Protein AF-0000000077139126 (afdb_homodimer)

Radius of gyration: 46.43 Å; Cα contacts (8 Å, |Δi|>4): 2512; chains: 2; bounding box: 87×137×142 Å

Foldseek 3Di:
DCPPPDDDPPPDPPVDDPPPPPPPPPPQPQQDAAEDELPDFKDFCQQRKWKFFDPDLPDDPVNCVPDPGDTHGDHDSKDFDFPDQGKMKIKHKYWYADDAKFKKKKWWAFLAFAKKWKWWADPNDIDIAMDHLWDAQVRHPHRASTDMDIDIDGHGDMIMMMMITHGLGTDMTTIMMGGPVSVVVLRVVLVVLLVVLLVVLVVLLVVLVVCCVVVVAPLSVLVNQLSVLLSLLVCNRLSVCSVDDDDDTPVVSLVSNLLSLLSNLLSVLVSLCRLLVLVVPDVVLVVVSVVLSVVSVVLSVCCVPDDSSVSNVVSVVSSVVSLVSSLVSLVVSCVVDPPNQLSVLQNVLSVLQVVLVVLLVCVRVPVDPPDSCNSCSNSVSNSSSSVSNVVSVVVVVVVVVVVVVVVVVVVVVLLVLLVVLVVLADDDDQDAPLWGKAKDWDFLDSAFLWYWDWDHDDFKIKIKIKHKPDTDDLSRVVSVLLSVLCVVLVVVLVDVQVSVVSSLVSCAPVQVFMWMWMKMWMAGPVVQKIKIKTACFAWKWWAFLQLDIDTDYFQFHIRDHPDHTPIDMDMDGHDQWWKIKDKGCLLQQWAAPVPRDTCHPVVLSVLLSVCGLDGNNCSNVSSLVVSCVRNVDPRTPGMIMMMMITNDSPPPPPD/DPPDDPDPPPPDPPPDDPPPPPPPPPPQPQQDAAEDELVDFKDFCQQRKWKFFDPDLPDDPVNCVPDPGDTHGDHDSKDFDQPDQGKMKIKHKYWYADDAKFKKKKWWAFLAFAKKWKWWADPNDIDIAMDHLWDAQVRHPHNASTDMDIDIDGHGDMIMMMMITHGLGTDMTTIMMGGPVSVVVLRVVLVVLLVVLLVVLVVLLVVLVVCCVVVVAVLSVLVNQLSVLLSLLVCNRLSVCSVDDDPDTSVVSLLSNLLSLLSNLLSVLVSLCRLLVLVVPDVVLVVVSVVLSVVSVVLSVCCVPDDSSVSNVVSVVSSVVSLVSSLVSLVVSCVVDPPNQLSVLQNVLSVLQVVLVVLLVCVRVPVDPPDSCSSCSNSVSNSSSSVSNVVSVVVVVVVVVVVVVVVVVVVVVLLVLLVVLVVLADDDDQDAPLWGKAKDWDFLDSAFLWYWDWDHDDFKIKIKIKHKPDTDDLSRVVSVLLSVLCVVLVVVLVPVQVSVVSSLVSCAPVQVPMWMWMKMWMAGPVVQKIKIKTACFAWKWWAFLQLDIDTDYFQFHIRDHPDHTPIDMDMDGHDQWWKIKDKGCLLQQWAAPVPRDTCHPVVLSVLLSVCGLDGNNCSNVSSLVVSCVRNVDPRTPGMIMMMMITNDSPSPPPD

Secondary structure (DSSP, 8-state):
------SGGGGGGGS----------------PPEEE-TT--EEE-GGG-EEE--SSTT--HHHHHHTTPPPEE--SSEEEETT--S-EEEEEEEEE--SS-EEEEEEES-TT-SEEEEEEEETTEEEEEEESTTS-GGGSSSSSSSEEEEEEE-TT-EEEEEEEEE-SS-EEEEEEEEEHHHHHHHHHHHHHHHHHHHHHHHHHHHHHHHHHHHH--HHHHHHHHHHHHHHHHHHHHTSGGGG---TT--THHHHHHHHHHHHHHHHHHHHHHHHTTHHHH-HHHHHHHHHHHHHHHHHHGGGGTS-HHHHHHHHHHHTHHHHHHHHHHHHHHHHH-S-HHHHHHHHHHHHHHHHHHHHHHHHHTTSS---TTGGGHHHHHHHHHHHHHHHHHHHHHHHHHHHHHHHHHHHHHHHHHHHHHHHHSPP--SEETTEEEEEEEE-SSSS-SEEEEEEE-SS-EEEEEEEESS-SHHHHHHHHHHHHHHHHGGGGTT-HHHHHHHHHHHHTTTSTT--EEEEEEEEETTTTEEEEEEEB-PPEEEE-TTS-EEEE----PPB-SSS-----EEEEEPPSSSEEEEE-HHHHS-B-TTT--B-HHHHHHHHHHHTTTS-HHHHHHHHHHHHHHHHTSS--SS-EEEEEEES-S------/----TTSGGGGGGG-----------------PPEEE-TT--EEE-GGG-EEE--SSTT--HHHHHHTT---EE--SSEEEETT--S-EEEEEEEEE--SS-EEEEEEES-TT-SEEEEEEEETTEEEEEEESTTS-GGGSSSSSSSEEEEEEE-TT-EEEEEEEEE-SS-EEEEEEEEEHHHHHHHHHHHHHHHHHHHHHHHHHHHHHHHHHHHH--HHHHHHHHHHHHHHHHHHHHHSGGGG---TT--THHHHHHHHHHHHHHHHHHHHHHHHTTHHHH-HHHHHHHHHHHHHHHHHHGGGGTS-HHHHHHHHHHHTHHHHHHHHHHHHHHHHH-S-HHHHHHHHHHHHHHHHHHHHHHHHHTTSS---TTGGGHHHHHHHHHHHHHHHHHHHHHHHHHHHHHHHHHHHHHHHHHHHHHHHHSPP--SEETTEEEEEEEE-SSSS-SEEEEEEE-SS-EEEEEEEESS-SHHHHHHHHHHHHHHHHGGGGTT-HHHHHHHHHHHHTTTSTT--EEEEEEEEETTTTEEEEEEEB-PPEEEE-TTS-EEEE----PPB-SSS-----EEEEEPPSSSEEEEE-HHHHS-B-TTT--B-HHHHHHHHHHHTTTS-HHHHHHHHHHHHHHHHTSS--SS-EEEEEEE--S------

pLDDT: mean 84.44, std 15.08, range [20.66, 98.25]

Structure (mmCIF, N/CA/C/O backbone):
data_AF-0000000077139126-model_v1
#
loop_
_entity.id
_entity.type
_entity.pdbx_description
1 polymer 'Putative serine phosphatase RsbU regulator putative membrane protein putative signal peptide'
#
loop_
_atom_site.group_PDB
_atom_site.id
_atom_site.type_symbol
_atom_site.label_atom_id
_atom_site.label_alt_id
_atom_site.label_comp_id
_atom_site.label_asym_id
_atom_site.label_entity_id
_atom_site.label_seq_id
_atom_site.pdbx_PDB_ins_code
_atom_site.Cartn_x
_atom_site.Cartn_y
_atom_site.Cartn_z
_atom_site.occupancy
_atom_site.B_iso_or_equiv
_atom_site.auth_seq_id
_atom_site.auth_comp_id
_atom_site.auth_asym_id
_atom_site.auth_atom_id
_atom_site.pdbx_PDB_model_num
ATOM 1 N N . MET A 1 1 ? -39.062 -22.062 75.75 1 22.7 1 MET A N 1
ATOM 2 C CA . MET A 1 1 ? -39.031 -21.625 74.375 1 22.7 1 MET A CA 1
ATOM 3 C C . MET A 1 1 ? -39.594 -20.203 74.25 1 22.7 1 MET A C 1
ATOM 5 O O . MET A 1 1 ? -40.75 -20.031 73.875 1 22.7 1 MET A O 1
ATOM 9 N N . LYS A 1 2 ? -39.219 -19.391 75.125 1 24.86 2 LYS A N 1
ATOM 10 C CA . LYS A 1 2 ? -39.781 -18.156 75.688 1 24.86 2 LYS A CA 1
ATOM 11 C C . LYS A 1 2 ? -39.625 -17 74.688 1 24.86 2 LYS A C 1
ATOM 13 O O . LYS A 1 2 ? -38.5 -16.688 74.25 1 24.86 2 LYS A O 1
ATOM 18 N N . PRO A 1 3 ? -40.688 -16.625 73.812 1 26.34 3 PRO A N 1
ATOM 19 C CA . PRO A 1 3 ? -40.844 -15.812 72.625 1 26.34 3 PRO A CA 1
ATOM 20 C C . PRO A 1 3 ? -40.625 -14.328 72.875 1 26.34 3 PRO A C 1
ATOM 22 O O . PRO A 1 3 ? -40.969 -13.492 72.062 1 26.34 3 PRO A O 1
ATOM 25 N N . HIS A 1 4 ? -39.906 -13.953 73.938 1 23.55 4 HIS A N 1
ATOM 26 C CA . HIS A 1 4 ? -40.188 -12.711 74.688 1 23.55 4 HIS A CA 1
ATOM 27 C C . HIS A 1 4 ? -39.75 -11.5 73.812 1 23.55 4 HIS A C 1
ATOM 29 O O . HIS A 1 4 ? -39.594 -10.406 74.375 1 23.55 4 HIS A O 1
ATOM 35 N N . GLY A 1 5 ? -39.469 -11.648 72.438 1 23.89 5 GLY A N 1
ATOM 36 C CA . GLY A 1 5 ? -38.5 -10.805 71.812 1 23.89 5 GLY A CA 1
ATOM 37 C C . GLY A 1 5 ? -39 -9.406 71.5 1 23.89 5 GLY A C 1
ATOM 38 O O . GLY A 1 5 ? -38.375 -8.664 70.75 1 23.89 5 GLY A O 1
ATOM 39 N N . LYS A 1 6 ? -40.312 -9.141 71.75 1 24.62 6 LYS A N 1
ATOM 40 C CA . LYS A 1 6 ? -41.031 -8.219 70.938 1 24.62 6 LYS A CA 1
ATOM 41 C C . LYS A 1 6 ? -40.562 -6.789 71.125 1 24.62 6 LYS A C 1
ATOM 43 O O . LYS A 1 6 ? -40.375 -6.059 70.125 1 24.62 6 LYS A O 1
ATOM 48 N N . TRP A 1 7 ? -40.75 -6.172 72.25 1 20.66 7 TRP A N 1
ATOM 49 C CA . TRP A 1 7 ? -41.531 -4.945 72.312 1 20.66 7 TRP A CA 1
ATOM 50 C C . TRP A 1 7 ? -40.656 -3.717 72.125 1 20.66 7 TRP A C 1
ATOM 52 O O . TRP A 1 7 ? -41.094 -2.709 71.562 1 20.66 7 TRP A O 1
ATOM 62 N N . LYS A 1 8 ? -39.5 -3.631 72.75 1 25.3 8 LYS A N 1
ATOM 63 C CA . LYS A 1 8 ? -39.156 -2.371 73.438 1 25.3 8 LYS A CA 1
ATOM 64 C C . LYS A 1 8 ? -38.562 -1.375 72.438 1 25.3 8 LYS A C 1
ATOM 66 O O . LYS A 1 8 ? -38.031 -0.342 72.812 1 25.3 8 LYS A O 1
ATOM 71 N N . LEU A 1 9 ? -38.406 -1.797 71.125 1 22.11 9 LEU A N 1
ATOM 72 C CA . LEU A 1 9 ? -37.438 -1.038 70.375 1 22.11 9 LEU A CA 1
ATOM 73 C C . LEU A 1 9 ? -37.969 0.361 70.062 1 22.11 9 LEU A C 1
ATOM 75 O O . LEU A 1 9 ? -37.281 1.14 69.375 1 22.11 9 LEU A O 1
ATOM 79 N N . VAL A 1 10 ? -39.25 0.722 70.438 1 24.34 10 VAL A N 1
ATOM 80 C CA . VAL A 1 10 ? -39.969 1.798 69.75 1 24.34 10 VAL A CA 1
ATOM 81 C C . VAL A 1 10 ? -39.438 3.15 70.25 1 24.34 10 VAL A C 1
ATOM 83 O O . VAL A 1 10 ? -39.719 4.176 69.625 1 24.34 10 VAL A O 1
ATOM 86 N N . GLN A 1 11 ? -38.906 3.242 71.438 1 23.08 11 GLN A N 1
ATOM 87 C CA . GLN A 1 11 ? -39.031 4.539 72.062 1 23.08 11 GLN A CA 1
ATOM 88 C C . GLN A 1 11 ? -38.156 5.594 71.375 1 23.08 11 GLN A C 1
ATOM 90 O O . GLN A 1 11 ? -38.469 6.789 71.438 1 23.08 11 GLN A O 1
ATOM 95 N N . PHE A 1 12 ? -36.906 5.254 71.062 1 25.52 12 PHE A N 1
ATOM 96 C CA . PHE A 1 12 ? -35.906 6.309 71.125 1 25.52 12 PHE A CA 1
ATOM 97 C C . PHE A 1 12 ? -36.031 7.258 69.938 1 25.52 12 PHE A C 1
ATOM 99 O O . PHE A 1 12 ? -35.219 8.164 69.75 1 25.52 12 PHE A O 1
ATOM 106 N N . PHE A 1 13 ? -37.031 7.102 68.938 1 23.5 13 PHE A N 1
ATOM 107 C CA . PHE A 1 13 ? -36.938 7.801 67.688 1 23.5 13 PHE A CA 1
ATOM 108 C C . PHE A 1 13 ? -37.312 9.273 67.812 1 23.5 13 PHE A C 1
ATOM 110 O O . PHE A 1 13 ? -37.312 10.031 66.875 1 23.5 13 PHE A O 1
ATOM 117 N N . LYS A 1 14 ? -37.969 9.68 68.938 1 23.5 14 LYS A N 1
ATOM 118 C CA . LYS A 1 14 ? -38.781 10.891 68.75 1 23.5 14 LYS A CA 1
ATOM 119 C C . LYS A 1 14 ? -37.875 12.117 68.562 1 23.5 14 LYS A C 1
ATOM 121 O O . LYS A 1 14 ? -38.375 13.227 68.375 1 23.5 14 LYS A O 1
ATOM 126 N N . ARG A 1 15 ? -36.781 12.25 69.312 1 30.2 15 ARG A N 1
ATOM 127 C CA . ARG A 1 15 ? -36.344 13.625 69.5 1 30.2 15 ARG A CA 1
ATOM 128 C C . ARG A 1 15 ? -35.844 14.234 68.188 1 30.2 15 ARG A C 1
ATOM 130 O O . ARG A 1 15 ? -34.688 14.023 67.812 1 30.2 15 ARG A O 1
ATOM 137 N N . SER A 1 16 ? -36.656 14.125 67 1 24.17 16 SER A N 1
ATOM 138 C CA . SER A 1 16 ? -36.438 14.461 65.625 1 24.17 16 SER A CA 1
ATOM 139 C C . SER A 1 16 ? -35.969 15.906 65.438 1 24.17 16 SER A C 1
ATOM 141 O O . SER A 1 16 ? -34.875 16.172 64.938 1 24.17 16 SER A O 1
ATOM 143 N N . SER A 1 17 ? -36.875 16.906 64.938 1 25.45 17 SER A N 1
ATOM 144 C CA . SER A 1 17 ? -36.906 17.797 63.781 1 25.45 17 SER A CA 1
ATOM 145 C C . SER A 1 17 ? -36.438 19.203 64.188 1 25.45 17 SER A C 1
ATOM 147 O O . SER A 1 17 ? -36.875 20.188 63.562 1 25.45 17 SER A O 1
ATOM 149 N N . ILE A 1 18 ? -36 19.562 65.312 1 26.78 18 ILE A N 1
ATOM 150 C CA . ILE A 1 18 ? -35.969 21.016 65.375 1 26.78 18 ILE A CA 1
ATOM 151 C C . ILE A 1 18 ? -35.031 21.562 64.312 1 26.78 18 ILE A C 1
ATOM 153 O O . ILE A 1 18 ? -33.812 21.375 64.375 1 26.78 18 ILE A O 1
ATOM 157 N N . LEU A 1 19 ? -35.438 21.562 63.031 1 26.36 19 LEU A N 1
ATOM 158 C CA . LEU A 1 19 ? -34.812 22.219 61.875 1 26.36 19 LEU A CA 1
ATOM 159 C C . LEU A 1 19 ? -34.531 23.688 62.156 1 26.36 19 LEU A C 1
ATOM 161 O O . LEU A 1 19 ? -35.469 24.484 62.344 1 26.36 19 LEU A O 1
ATOM 165 N N . LEU A 1 20 ? -33.594 24.016 63.031 1 28.12 20 LEU A N 1
ATOM 166 C CA . LEU A 1 20 ? -33.156 25.391 63.188 1 28.12 20 LEU A CA 1
ATOM 167 C C . LEU A 1 20 ? -33 26.062 61.812 1 28.12 20 LEU A C 1
ATOM 169 O O . LEU A 1 20 ? -32.281 25.578 60.938 1 28.12 20 LEU A O 1
ATOM 173 N N . LEU A 1 21 ? -33.969 26.828 61.375 1 28.95 21 LEU A N 1
ATOM 174 C CA . LEU A 1 21 ? -34.062 27.812 60.312 1 28.95 21 LEU A CA 1
ATOM 175 C C . LEU A 1 21 ? -32.906 28.812 60.375 1 28.95 21 LEU A C 1
ATOM 177 O O . LEU A 1 21 ? -32.938 29.766 61.125 1 28.95 21 LEU A O 1
ATOM 181 N N . PHE A 1 22 ? -31.703 28.406 60.594 1 30.84 22 PHE A N 1
ATOM 182 C CA . PHE A 1 22 ? -30.672 29.422 60.438 1 30.84 22 PHE A CA 1
ATOM 183 C C . PHE A 1 22 ? -30.797 30.094 59.062 1 30.84 22 PHE A C 1
ATOM 185 O O . PHE A 1 22 ? -30.672 29.453 58.031 1 30.84 22 PHE A O 1
ATOM 192 N N . GLY A 1 23 ? -31.625 31.141 58.969 1 31.34 23 GLY A N 1
ATOM 193 C CA . GLY A 1 23 ? -31.625 32.062 57.844 1 31.34 23 GLY A CA 1
ATOM 194 C C . GLY A 1 23 ? -30.234 32.438 57.375 1 31.34 23 GLY A C 1
ATOM 195 O O . GLY A 1 23 ? -29.453 33 58.156 1 31.34 23 GLY A O 1
ATOM 196 N N . PHE A 1 24 ? -29.562 31.641 56.625 1 33.31 24 PHE A N 1
ATOM 197 C CA . PHE A 1 24 ? -28.375 32 55.844 1 33.31 24 PHE A CA 1
ATOM 198 C C . PHE A 1 24 ? -28.578 33.344 55.188 1 33.31 24 PHE A C 1
ATOM 200 O O . PHE A 1 24 ? -29.344 33.469 54.219 1 33.31 24 PHE A O 1
ATOM 207 N N . PHE A 1 25 ? -28.531 34.438 55.938 1 33.28 25 PHE A N 1
ATOM 208 C CA . PHE A 1 25 ? -28.328 35.688 55.281 1 33.28 25 PHE A CA 1
ATOM 209 C C . PHE A 1 25 ? -27.188 35.594 54.25 1 33.28 25 PHE A C 1
ATOM 211 O O . PHE A 1 25 ? -26.031 35.438 54.625 1 33.28 25 PHE A O 1
ATOM 218 N N . VAL A 1 26 ? -27.453 35.062 53.156 1 35.44 26 VAL A N 1
ATOM 219 C CA . VAL A 1 26 ? -26.562 35.219 52 1 35.44 26 VAL A CA 1
ATOM 220 C C . VAL A 1 26 ? -26.203 36.688 51.781 1 35.44 26 VAL A C 1
ATOM 222 O O . VAL A 1 26 ? -27.062 37.5 51.438 1 35.44 26 VAL A O 1
ATOM 225 N N . ASN A 1 27 ? -25.422 37.281 52.625 1 37.09 27 ASN A N 1
ATOM 226 C CA . ASN A 1 27 ? -24.844 38.562 52.188 1 37.09 27 ASN A CA 1
ATOM 227 C C . ASN A 1 27 ? -24.469 38.531 50.719 1 37.09 27 ASN A C 1
ATOM 229 O O . ASN A 1 27 ? -23.844 37.594 50.25 1 37.09 27 ASN A O 1
ATOM 233 N N . PRO A 1 28 ? -25.219 39.25 49.938 1 42 28 PRO A N 1
ATOM 234 C CA . PRO A 1 28 ? -24.797 39.281 48.531 1 42 28 PRO A CA 1
ATOM 235 C C . PRO A 1 28 ? -23.297 39.531 48.375 1 42 28 PRO A C 1
ATOM 237 O O . PRO A 1 28 ? -22.766 40.531 48.844 1 42 28 PRO A O 1
ATOM 240 N N . LEU A 1 29 ? -22.484 38.562 48.5 1 42.53 29 LEU A N 1
ATOM 241 C CA . LEU A 1 29 ? -21.062 38.688 48.156 1 42.53 29 LEU A CA 1
ATOM 242 C C . LEU A 1 29 ? -20.859 39.469 46.875 1 42.53 29 LEU A C 1
ATOM 244 O O . LEU A 1 29 ? -21.25 39 45.781 1 42.53 29 LEU A O 1
ATOM 248 N N . VAL A 1 30 ? -21.031 40.75 46.938 1 50.19 30 VAL A N 1
ATOM 249 C CA . VAL A 1 30 ? -20.625 41.594 45.844 1 50.19 30 VAL A CA 1
ATOM 250 C C . VAL A 1 30 ? -19.188 41.25 45.406 1 50.19 30 VAL A C 1
ATOM 252 O O . VAL A 1 30 ? -18.312 41.094 46.25 1 50.19 30 VAL A O 1
ATOM 255 N N . SER A 1 31 ? -19.016 40.75 44.344 1 61.28 31 SER A N 1
ATOM 256 C CA . SER A 1 31 ? -17.703 40.406 43.781 1 61.28 31 SER A CA 1
ATOM 257 C C . SER A 1 31 ? -16.766 41.625 43.812 1 61.28 31 SER A C 1
ATOM 259 O O . SER A 1 31 ? -17.172 42.719 43.438 1 61.28 31 SER A O 1
ATOM 261 N N . LEU A 1 32 ? -15.695 41.625 44.594 1 65.75 32 LEU A N 1
ATOM 262 C CA . LEU A 1 32 ? -14.633 42.625 44.688 1 65.75 32 LEU A CA 1
ATOM 263 C C . LEU A 1 32 ? -13.961 42.844 43.344 1 65.75 32 LEU A C 1
ATOM 265 O O . LEU A 1 32 ? -13.852 41.938 42.562 1 65.75 32 LEU A O 1
ATOM 269 N N . PRO A 1 33 ? -13.656 44.156 43.094 1 76.5 33 PRO A N 1
ATOM 270 C CA . PRO A 1 33 ? -12.898 44.438 41.844 1 76.5 33 PRO A CA 1
ATOM 271 C C . PRO A 1 33 ? -11.602 43.625 41.75 1 76.5 33 PRO A C 1
ATOM 273 O O . PRO A 1 33 ? -10.984 43.344 42.781 1 76.5 33 PRO A O 1
ATOM 276 N N . LEU A 1 34 ? -11.273 43.156 40.625 1 80.31 34 LEU A N 1
ATOM 277 C CA . LEU A 1 34 ? -10.086 42.344 40.406 1 80.31 34 LEU A CA 1
ATOM 278 C C . LEU A 1 34 ? -8.891 43.188 40 1 80.31 34 LEU A C 1
ATOM 280 O O . LEU A 1 34 ? -8.984 44 39.062 1 80.31 34 LEU A O 1
ATOM 284 N N . SER A 1 35 ? -7.754 43.031 40.75 1 81.31 35 SER A N 1
ATOM 285 C CA . SER A 1 35 ? -6.516 43.75 40.438 1 81.31 35 SER A CA 1
ATOM 286 C C . SER A 1 35 ? -5.711 43 39.375 1 81.31 35 SER A C 1
ATOM 288 O O . SER A 1 35 ? -5.508 41.781 39.469 1 81.31 35 SER A O 1
ATOM 290 N N . VAL A 1 36 ? -5.383 43.75 38.312 1 78.81 36 VAL A N 1
ATOM 291 C CA . VAL A 1 36 ? -4.602 43.156 37.25 1 78.81 36 VAL A CA 1
ATOM 292 C C . VAL A 1 36 ? -3.266 43.875 37.125 1 78.81 36 VAL A C 1
ATOM 294 O O . VAL A 1 36 ? -3.201 45.094 37.25 1 78.81 36 VAL A O 1
ATOM 297 N N . GLU A 1 37 ? -2.195 43 37.062 1 75.94 37 GLU A N 1
ATOM 298 C CA . GLU A 1 37 ? -0.848 43.531 36.906 1 75.94 37 GLU A CA 1
ATOM 299 C C . GLU A 1 37 ? -0.168 43 35.656 1 75.94 37 GLU A C 1
ATOM 301 O O . GLU A 1 37 ? -0.506 41.906 35.188 1 75.94 37 GLU A O 1
ATOM 306 N N . GLU A 1 38 ? 0.74 43.75 35.188 1 71.44 38 GLU A N 1
ATOM 307 C CA . GLU A 1 38 ? 1.474 43.375 33.969 1 71.44 38 GLU A CA 1
ATOM 308 C C . GLU A 1 38 ? 2.326 42.156 34.219 1 71.44 38 GLU A C 1
ATOM 310 O O . GLU A 1 38 ? 2.584 41.375 33.281 1 71.44 38 GLU A O 1
ATOM 315 N N . THR A 1 39 ? 2.68 42 35.375 1 68.5 39 THR A N 1
ATOM 316 C CA . THR A 1 39 ? 3.6 40.906 35.688 1 68.5 39 THR A CA 1
ATOM 317 C C . THR A 1 39 ? 2.871 39.562 35.688 1 68.5 39 THR A C 1
ATOM 319 O O . THR A 1 39 ? 3.496 38.531 35.562 1 68.5 39 THR A O 1
ATOM 322 N N . ASN A 1 40 ? 1.628 39.719 35.844 1 71.38 40 ASN A N 1
ATOM 323 C CA . ASN A 1 40 ? 0.875 38.469 35.875 1 71.38 40 ASN A CA 1
ATOM 324 C C . ASN A 1 40 ? 0.546 38 34.438 1 71.38 40 ASN A C 1
ATOM 326 O O . ASN A 1 40 ? -0.21 38.656 33.719 1 71.38 40 ASN A O 1
ATOM 330 N N . ASN A 1 41 ? 1.116 36.875 34.156 1 75.69 41 ASN A N 1
ATOM 331 C CA . ASN A 1 41 ? 0.986 36.406 32.781 1 75.69 41 ASN A CA 1
ATOM 332 C C . ASN A 1 41 ? -0.396 35.812 32.531 1 75.69 41 ASN A C 1
ATOM 334 O O . ASN A 1 41 ? -0.985 36.031 31.469 1 75.69 41 ASN A O 1
ATOM 338 N N . TYR A 1 42 ? -0.938 35.219 33.469 1 84.06 42 TYR A N 1
ATOM 339 C CA . TYR A 1 42 ? -2.188 34.469 33.312 1 84.06 42 TYR A CA 1
ATOM 340 C C . TYR A 1 42 ? -2.941 34.375 34.625 1 84.06 42 TYR A C 1
ATOM 342 O O . TYR A 1 42 ? -2.332 34.188 35.688 1 84.06 42 TYR A O 1
ATOM 350 N N . ARG A 1 43 ? -4.242 34.625 34.625 1 85.12 43 ARG A N 1
ATOM 351 C CA . ARG A 1 43 ? -5.078 34.5 35.812 1 85.12 43 ARG A CA 1
ATOM 352 C C . ARG A 1 43 ? -6.484 34.031 35.438 1 85.12 43 ARG A C 1
ATOM 354 O O . ARG A 1 43 ? -7.102 34.562 34.531 1 85.12 43 ARG A O 1
ATOM 361 N N . ASP A 1 44 ? -6.934 33.031 36.125 1 83.88 44 ASP A N 1
ATOM 362 C CA . ASP A 1 44 ? -8.336 32.656 36 1 83.88 44 ASP A CA 1
ATOM 363 C C . ASP A 1 44 ? -9.242 33.594 36.781 1 83.88 44 ASP A C 1
ATOM 365 O O . ASP A 1 44 ? -9.062 33.781 38 1 83.88 44 ASP A O 1
ATOM 369 N N . ILE A 1 45 ? -10.266 34.094 36.094 1 87.38 45 ILE A N 1
ATOM 370 C CA . ILE A 1 45 ? -11.031 35.156 36.75 1 87.38 45 ILE A CA 1
ATOM 371 C C . ILE A 1 45 ? -12.508 34.75 36.781 1 87.38 45 ILE A C 1
ATOM 373 O O . ILE A 1 45 ? -13.367 35.594 37.062 1 87.38 45 ILE A O 1
ATOM 377 N N . GLY A 1 46 ? -12.773 33.594 36.469 1 84.94 46 GLY A N 1
ATOM 378 C CA . GLY A 1 46 ? -14.156 33.156 36.406 1 84.94 46 GLY A CA 1
ATOM 379 C C . GLY A 1 46 ? -14.898 33.344 37.719 1 84.94 46 GLY A C 1
ATOM 380 O O . GLY A 1 46 ? -16.062 33.75 37.719 1 84.94 46 GLY A O 1
ATOM 381 N N . LYS A 1 47 ? -14.227 33.188 38.812 1 85.12 47 LYS A N 1
ATOM 382 C CA . LYS A 1 47 ? -14.852 33.219 40.125 1 85.12 47 LYS A CA 1
ATOM 383 C C . LYS A 1 47 ? -15.195 34.656 40.531 1 85.12 47 LYS A C 1
ATOM 385 O O . LYS A 1 47 ? -16.016 34.875 41.438 1 85.12 47 LYS A O 1
ATOM 390 N N . TYR A 1 48 ? -14.703 35.562 39.812 1 88.38 48 TYR A N 1
ATOM 391 C CA . TYR A 1 48 ? -14.875 36.969 40.219 1 88.38 48 TYR A CA 1
ATOM 392 C C . TYR A 1 48 ? -16.031 37.625 39.469 1 88.38 48 TYR A C 1
ATOM 394 O O . TYR A 1 48 ? -16.375 38.781 39.719 1 88.38 48 TYR A O 1
ATOM 402 N N . PHE A 1 49 ? -16.625 36.844 38.625 1 90.69 49 PHE A N 1
ATOM 403 C CA . PHE A 1 49 ? -17.75 37.375 37.875 1 90.69 49 PHE A CA 1
ATOM 404 C C . PHE A 1 49 ? -19.047 37.281 38.656 1 90.69 49 PHE A C 1
ATOM 406 O O . PHE A 1 49 ? -19.203 36.406 39.5 1 90.69 49 PHE A O 1
ATOM 413 N N . GLU A 1 50 ? -19.875 38.188 38.312 1 92.81 50 GLU A N 1
ATOM 414 C CA . GLU A 1 50 ? -21.281 38.125 38.688 1 92.81 50 GLU A CA 1
ATOM 415 C C . GLU A 1 50 ? -22.156 37.906 37.438 1 92.81 50 GLU A C 1
ATOM 417 O O . GLU A 1 50 ? -21.797 38.281 36.344 1 92.81 50 GLU A O 1
ATOM 422 N N . TYR A 1 51 ? -23.203 37.125 37.625 1 91.19 51 TYR A N 1
ATOM 423 C CA . TYR A 1 51 ? -24.031 36.844 36.469 1 91.19 51 TYR A CA 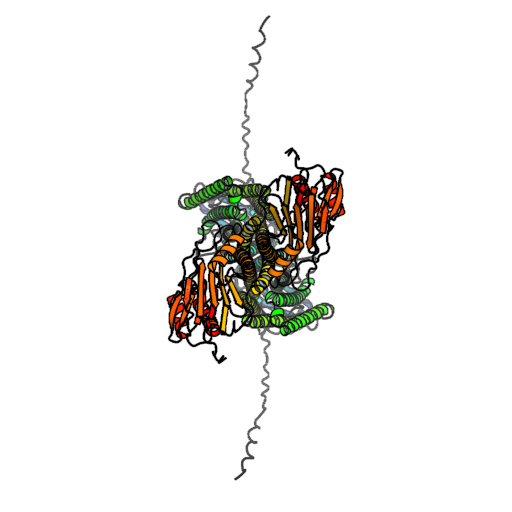1
ATOM 424 C C . TYR A 1 51 ? -25.5 37.125 36.75 1 91.19 51 TYR A C 1
ATOM 426 O O . TYR A 1 51 ? -25.906 37.25 37.906 1 91.19 51 TYR A O 1
ATOM 434 N N . THR A 1 52 ? -26.234 37.438 35.656 1 90.81 52 THR A N 1
ATOM 435 C CA . THR A 1 52 ? -27.672 37.594 35.688 1 90.81 52 THR A CA 1
ATOM 436 C C . THR A 1 52 ? -28.312 37.062 34.406 1 90.81 52 THR A C 1
ATOM 438 O O . THR A 1 52 ? -27.672 37.031 33.344 1 90.81 52 THR A O 1
ATOM 441 N N . ILE A 1 53 ? -29.453 36.438 34.531 1 90.38 53 ILE A N 1
ATOM 442 C CA . ILE A 1 53 ? -30.234 35.969 33.406 1 90.38 53 ILE A CA 1
ATOM 443 C C . ILE A 1 53 ? -31.562 36.719 33.312 1 90.38 53 ILE A C 1
ATOM 445 O O . ILE A 1 53 ? -32.5 36.406 34.062 1 90.38 53 ILE A O 1
ATOM 449 N N . PRO A 1 54 ? -31.547 37.562 32.406 1 88.06 54 PRO A N 1
ATOM 450 C CA . PRO A 1 54 ? -32.781 38.344 32.312 1 88.06 54 PRO A CA 1
ATOM 451 C C . PRO A 1 54 ? -33.969 37.5 31.828 1 88.06 54 PRO A C 1
ATOM 453 O O . PRO A 1 54 ? -33.781 36.531 31.094 1 88.06 54 PRO A O 1
ATOM 456 N N . LYS A 1 55 ? -35.188 37.938 32.219 1 84.62 55 LYS A N 1
ATOM 457 C CA . LYS A 1 55 ? -36.406 37.25 31.812 1 84.62 55 LYS A CA 1
ATOM 458 C C . LYS A 1 55 ? -36.656 37.438 30.312 1 84.62 55 LYS A C 1
ATOM 460 O O . LYS A 1 55 ? -37.094 36.5 29.641 1 84.62 55 LYS A O 1
ATOM 465 N N . ASN A 1 56 ? -36.312 38.656 29.844 1 85.12 56 ASN A N 1
ATOM 466 C CA . ASN A 1 56 ? -36.406 38.906 28.422 1 85.12 56 ASN A CA 1
ATOM 467 C C . ASN A 1 56 ? -35.094 38.625 27.703 1 85.12 56 ASN A C 1
ATOM 469 O O . ASN A 1 56 ? -34.094 39.281 27.969 1 85.12 56 ASN A O 1
ATOM 473 N N . PRO A 1 57 ? -35.188 37.75 26.766 1 85.31 57 PRO A N 1
ATOM 474 C CA . PRO A 1 57 ? -33.938 37.406 26.062 1 85.31 57 PRO A CA 1
ATOM 475 C C . PRO A 1 57 ? -33.406 38.562 25.203 1 85.31 57 PRO A C 1
ATOM 477 O O . PRO A 1 57 ? -32.25 38.562 24.859 1 85.31 57 PRO A O 1
ATOM 480 N N . GLU A 1 58 ? -34.188 39.562 24.938 1 86.81 58 GLU A N 1
ATOM 481 C CA . GLU A 1 58 ? -33.781 40.656 24.062 1 86.81 58 GLU A CA 1
ATOM 482 C C . GLU A 1 58 ? -33.375 41.906 24.859 1 86.81 58 GLU A C 1
ATOM 484 O O . GLU A 1 58 ? -33.219 43 24.297 1 86.81 58 GLU A O 1
ATOM 489 N N . SER A 1 59 ? -33.125 41.719 26.125 1 88.31 59 SER A N 1
ATOM 490 C CA . SER A 1 59 ? -32.75 42.844 26.953 1 88.31 59 SER A CA 1
ATOM 491 C C . SER A 1 59 ? -31.375 43.406 26.562 1 88.31 59 SER A C 1
ATOM 493 O O . SER A 1 59 ? -30.453 42.625 26.312 1 88.31 59 SER A O 1
ATOM 495 N N . THR A 1 60 ? -31.328 44.688 26.391 1 90.62 60 THR A N 1
ATOM 496 C CA . THR A 1 60 ? -30.062 45.344 26.094 1 90.62 60 THR A CA 1
ATOM 497 C C . THR A 1 60 ? -29.375 45.812 27.375 1 90.62 60 THR A C 1
ATOM 499 O O . THR A 1 60 ? -29.938 45.688 28.469 1 90.62 60 THR A O 1
ATOM 502 N N . LEU A 1 61 ? -28.125 46.188 27.234 1 91.56 61 LEU A N 1
ATOM 503 C CA . LEU A 1 61 ? -27.359 46.625 28.406 1 91.56 61 LEU A CA 1
ATOM 504 C C . LEU A 1 61 ? -28.062 47.812 29.078 1 91.56 61 LEU A C 1
ATOM 506 O O . LEU A 1 61 ? -28.078 47.906 30.312 1 91.56 61 LEU A O 1
ATOM 510 N N . SER A 1 62 ? -28.641 48.688 28.234 1 89.75 62 SER A N 1
ATOM 511 C CA . SER A 1 62 ? -29.328 49.844 28.781 1 89.75 62 SER A CA 1
ATOM 512 C C . SER A 1 62 ? -30.516 49.438 29.641 1 89.75 62 SER A C 1
ATOM 514 O O . SER A 1 62 ? -30.797 50.062 30.672 1 89.75 62 SER A O 1
ATOM 516 N N . ASP A 1 63 ? -31.125 48.344 29.328 1 90.06 63 ASP A N 1
ATOM 517 C CA . ASP A 1 63 ? -32.25 47.844 30.109 1 90.06 63 ASP A CA 1
ATOM 518 C C . ASP A 1 63 ? -31.781 47.312 31.453 1 90.06 63 ASP A C 1
ATOM 520 O O . ASP A 1 63 ? -32.438 47.5 32.469 1 90.06 63 ASP A O 1
ATOM 524 N N . LEU A 1 64 ? -30.672 46.719 31.453 1 89.75 64 LEU A N 1
ATOM 525 C CA . LEU A 1 64 ? -30.156 46.094 32.688 1 89.75 64 LEU A CA 1
ATOM 526 C C . LEU A 1 64 ? -29.688 47.156 33.656 1 89.75 64 LEU A C 1
ATOM 528 O O . LEU A 1 64 ? -29.766 46.969 34.875 1 89.75 64 LEU A O 1
ATOM 532 N N . LEU A 1 65 ? -29.125 48.219 33.094 1 88.56 65 LEU A N 1
ATOM 533 C CA . LEU A 1 65 ? -28.594 49.25 33.938 1 88.56 65 LEU A CA 1
ATOM 534 C C . LEU A 1 65 ? -29.703 50.094 34.562 1 88.56 65 LEU A C 1
ATOM 536 O O . LEU A 1 65 ? -29.547 50.688 35.625 1 88.56 65 LEU A O 1
ATOM 540 N N . LYS A 1 66 ? -30.812 50.188 33.875 1 86 66 LYS A N 1
ATOM 541 C CA . LYS A 1 66 ? -31.953 50.969 34.344 1 86 66 LYS A CA 1
ATOM 542 C C . LYS A 1 66 ? -32.75 50.219 35.406 1 86 66 LYS A C 1
ATOM 544 O O . LYS A 1 66 ? -33.25 50.812 36.375 1 86 66 LYS A O 1
ATOM 549 N N . GLU A 1 67 ? -32.781 49.031 35.188 1 78.81 67 GLU A N 1
ATOM 550 C CA . GLU A 1 67 ? -33.562 48.188 36.094 1 78.81 67 GLU A CA 1
ATOM 551 C C . GLU A 1 67 ? -32.719 47.719 37.281 1 78.81 67 GLU A C 1
ATOM 553 O O . GLU A 1 67 ? -31.5 47.594 37.156 1 78.81 67 GLU A O 1
ATOM 558 N N . ASP A 1 68 ? -33.344 47.719 38.438 1 80.12 68 ASP A N 1
ATOM 559 C CA . ASP A 1 68 ? -32.656 47.156 39.594 1 80.12 68 ASP A CA 1
ATOM 560 C C . ASP A 1 68 ? -32.406 45.656 39.406 1 80.12 68 ASP A C 1
ATOM 562 O O . ASP A 1 68 ? -33.156 44.844 39.969 1 80.12 68 ASP A O 1
ATOM 566 N N . THR A 1 69 ? -31.453 45.344 38.531 1 84.56 69 THR A N 1
ATOM 567 C CA . THR A 1 69 ? -31.156 43.938 38.25 1 84.56 69 THR A CA 1
ATOM 568 C C . THR A 1 69 ? -30.344 43.312 39.344 1 84.56 69 THR A C 1
ATOM 570 O O . THR A 1 69 ? -29.453 43.938 39.906 1 84.56 69 THR A O 1
ATOM 573 N N . LEU A 1 70 ? -30.734 42.062 39.719 1 87.12 70 LEU A N 1
ATOM 574 C CA . LEU A 1 70 ? -30.016 41.312 40.719 1 87.12 70 LEU A CA 1
ATOM 575 C C . LEU A 1 70 ? -28.875 40.5 40.125 1 87.12 70 LEU A C 1
ATOM 577 O O . LEU A 1 70 ? -29.094 39.688 39.219 1 87.12 70 LEU A O 1
ATOM 581 N N . TRP A 1 71 ? -27.688 40.844 40.531 1 90.62 71 TRP A N 1
ATOM 582 C CA . TRP A 1 71 ? -26.5 40.125 40.062 1 90.62 71 TRP A CA 1
ATOM 583 C C . TRP A 1 71 ? -26.062 39.094 41.125 1 90.62 71 TRP A C 1
ATOM 585 O O . TRP A 1 71 ? -25.938 39.406 42.312 1 90.62 71 TRP A O 1
ATOM 595 N N . ARG A 1 72 ? -25.875 37.844 40.719 1 90.19 72 ARG A N 1
ATOM 596 C CA . ARG A 1 72 ? -25.438 36.75 41.594 1 90.19 72 ARG A CA 1
ATOM 597 C C . ARG A 1 72 ? -23.969 36.438 41.344 1 90.19 72 ARG A C 1
ATOM 599 O O . ARG A 1 72 ? -23.5 36.469 40.188 1 90.19 72 ARG A O 1
ATOM 606 N N . PRO A 1 73 ? -23.297 36.188 42.406 1 88.56 73 PRO A N 1
ATOM 607 C CA . PRO A 1 73 ? -21.891 35.812 42.219 1 88.56 73 PRO A CA 1
ATOM 608 C C . PRO A 1 73 ? -21.75 34.438 41.594 1 88.56 73 PRO A C 1
ATOM 610 O O . PRO A 1 73 ? -22.578 33.531 41.844 1 88.56 73 PRO A O 1
ATOM 613 N N . ASN A 1 74 ? -20.828 34.312 40.688 1 84.44 74 ASN A N 1
ATOM 614 C CA . ASN A 1 74 ? -20.5 33 40.094 1 84.44 74 ASN A CA 1
ATOM 615 C C . ASN A 1 74 ? -19.625 32.188 41.031 1 84.44 74 ASN A C 1
ATOM 617 O O . ASN A 1 74 ? -18.453 32.5 41.25 1 84.44 74 ASN A O 1
ATOM 621 N N . PRO A 1 75 ? -20.078 31.188 41.594 1 71.44 75 PRO A N 1
ATOM 622 C CA . PRO A 1 75 ? -19.312 30.453 42.594 1 71.44 75 PRO A CA 1
ATOM 623 C C . PRO A 1 75 ? -18.219 29.562 41.969 1 71.44 75 PRO A C 1
ATOM 625 O O . PRO A 1 75 ? -17.266 29.203 42.656 1 71.44 75 PRO A O 1
ATOM 628 N N . LYS A 1 76 ? -18.344 29.234 40.781 1 75.81 76 LYS A N 1
ATOM 629 C CA . LYS A 1 76 ? -17.438 28.281 40.156 1 75.81 76 LYS A CA 1
ATOM 630 C C . LYS A 1 76 ? -16.359 29 39.344 1 75.81 76 LYS A C 1
ATOM 632 O O . LYS A 1 76 ? -16.516 30.156 39 1 75.81 76 LYS A O 1
ATOM 637 N N . LYS A 1 77 ? -15.273 28.312 39.25 1 74.25 77 LYS A N 1
ATOM 638 C CA . LYS A 1 77 ? -14.172 28.812 38.406 1 74.25 77 LYS A CA 1
ATOM 639 C C . LYS A 1 77 ? -14.555 28.859 36.938 1 74.25 77 LYS A C 1
ATOM 641 O O . LYS A 1 77 ? -14.008 29.656 36.188 1 74.25 77 LYS A O 1
ATOM 646 N N . VAL A 1 78 ? -15.594 28.109 36.719 1 77 78 VAL A N 1
ATOM 647 C CA . VAL A 1 78 ? -16.031 28.016 35.312 1 77 78 VAL A CA 1
ATOM 648 C C . VAL A 1 78 ? -17.422 28.641 35.188 1 77 78 VAL A C 1
ATOM 650 O O . VAL A 1 78 ? -18.234 28.594 36.125 1 77 78 VAL A O 1
ATOM 653 N N . ILE A 1 79 ? -17.531 29.344 34.094 1 81.06 79 ILE A N 1
ATOM 654 C CA . ILE A 1 79 ? -18.859 29.797 33.719 1 81.06 79 ILE A CA 1
ATOM 655 C C . ILE A 1 79 ? -19.625 28.688 33 1 81.06 79 ILE A C 1
ATOM 657 O O . ILE A 1 79 ? -19.266 28.328 31.859 1 81.06 79 ILE A O 1
ATOM 661 N N . SER A 1 80 ? -20.531 28.078 33.656 1 79.62 80 SER A N 1
ATOM 662 C CA . SER A 1 80 ? -21.219 26.938 33.062 1 79.62 80 SER A CA 1
ATOM 663 C C . SER A 1 80 ? -22.734 27.078 33.188 1 79.62 80 SER A C 1
ATOM 665 O O . SER A 1 80 ? -23.266 27.109 34.312 1 79.62 80 SER A O 1
ATOM 667 N N . PHE A 1 81 ? -23.297 27.266 32.094 1 78.56 81 PHE A N 1
ATOM 668 C CA . PHE A 1 81 ? -24.75 27.281 32 1 78.56 81 PHE A CA 1
ATOM 669 C C . PHE A 1 81 ? -25.234 26.359 30.891 1 78.56 81 PHE A C 1
ATOM 671 O O . PHE A 1 81 ? -25.75 26.828 29.859 1 78.56 81 PHE A O 1
ATOM 678 N N . PRO A 1 82 ? -25.188 25.062 31.062 1 67.06 82 PRO A N 1
ATOM 679 C CA . PRO A 1 82 ? -25.438 24.109 29.984 1 67.06 82 PRO A CA 1
ATOM 680 C C . PRO A 1 82 ? -26.891 24.109 29.516 1 67.06 82 PRO A C 1
ATOM 682 O O . PRO A 1 82 ? -27.172 23.734 28.375 1 67.06 82 PRO A O 1
ATOM 685 N N . ARG A 1 83 ? -27.766 24.578 30.312 1 64.69 83 ARG A N 1
ATOM 686 C CA . ARG A 1 83 ? -29.172 24.375 29.953 1 64.69 83 ARG A CA 1
ATOM 687 C C . ARG A 1 83 ? -29.859 25.719 29.672 1 64.69 83 ARG A C 1
ATOM 689 O O . ARG A 1 83 ? -31.047 25.75 29.359 1 64.69 83 ARG A O 1
ATOM 696 N N . SER A 1 84 ? -29.078 26.688 29.641 1 68.88 84 SER A N 1
ATOM 697 C CA . SER A 1 84 ? -29.75 27.969 29.516 1 68.88 84 SER A CA 1
ATOM 698 C C . SER A 1 84 ? -30.062 28.297 28.062 1 68.88 84 SER A C 1
ATOM 700 O O . SER A 1 84 ? -29.188 28.203 27.203 1 68.88 84 SER A O 1
ATOM 702 N N . LYS A 1 85 ? -31.359 28.594 27.797 1 75.62 85 LYS A N 1
ATOM 703 C CA . LYS A 1 85 ? -31.797 29 26.453 1 75.62 85 LYS A CA 1
ATOM 704 C C . LYS A 1 85 ? -31.641 30.5 26.266 1 75.62 85 LYS A C 1
ATOM 706 O O . LYS A 1 85 ? -31.5 30.984 25.141 1 75.62 85 LYS A O 1
ATOM 711 N N . HIS A 1 86 ? -31.562 31.203 27.375 1 84.06 86 HIS A N 1
ATOM 712 C CA . HIS A 1 86 ? -31.5 32.656 27.328 1 84.06 86 HIS A CA 1
ATOM 713 C C . HIS A 1 86 ? -30.062 33.125 27.469 1 84.06 86 HIS A C 1
ATOM 715 O O . HIS A 1 86 ? -29.203 32.438 28.016 1 84.06 86 HIS A O 1
ATOM 721 N N . PRO A 1 87 ? -29.844 34.281 26.875 1 90.75 87 PRO A N 1
ATOM 722 C CA . PRO A 1 87 ? -28.5 34.875 27.016 1 90.75 87 PRO A CA 1
ATOM 723 C C . PRO A 1 87 ? -28.125 35.156 28.469 1 90.75 87 PRO A C 1
ATOM 725 O O . PRO A 1 87 ? -28.984 35.531 29.266 1 90.75 87 PRO A O 1
ATOM 728 N N . VAL A 1 88 ? -26.906 34.938 28.781 1 91.56 88 VAL A N 1
ATOM 729 C CA . VAL A 1 88 ? -26.375 35.156 30.109 1 91.56 88 VAL A CA 1
ATOM 730 C C . VAL A 1 88 ? -25.516 36.406 30.125 1 91.56 88 VAL A C 1
ATOM 732 O O . VAL A 1 88 ? -24.734 36.656 29.203 1 91.56 88 VAL A O 1
ATOM 735 N N . TRP A 1 89 ? -25.734 37.219 31.125 1 92.81 89 TRP A N 1
ATOM 736 C CA . TRP A 1 89 ? -24.938 38.438 31.281 1 92.81 89 TRP A CA 1
ATOM 737 C C . TRP A 1 89 ? -23.969 38.312 32.438 1 92.81 89 TRP A C 1
ATOM 739 O O . TRP A 1 89 ? -24.328 37.844 33.5 1 92.81 89 TRP A O 1
ATOM 749 N N . LEU A 1 90 ? -22.797 38.719 32.219 1 92.94 90 LEU A N 1
ATOM 750 C CA . LEU A 1 90 ? -21.75 38.719 33.219 1 92.94 90 LEU A CA 1
ATOM 751 C C . LEU A 1 90 ? -21.203 40.125 33.469 1 92.94 90 LEU A C 1
ATOM 753 O O . LEU A 1 90 ? -21.203 40.969 32.531 1 92.94 90 LEU A O 1
ATOM 757 N N . LYS A 1 91 ? -20.812 40.344 34.688 1 93.5 91 LYS A N 1
ATOM 758 C CA . LYS A 1 91 ? -20.25 41.625 35.062 1 93.5 91 LYS A CA 1
ATOM 759 C C . LYS A 1 91 ? -19 41.469 35.938 1 93.5 91 LYS A C 1
ATOM 761 O O . LYS A 1 91 ? -18.953 40.594 36.781 1 93.5 91 LYS A O 1
ATOM 766 N N . ILE A 1 92 ? -18.016 42.219 35.625 1 92.5 92 ILE A N 1
ATOM 767 C CA . ILE A 1 92 ? -16.812 42.219 36.438 1 92.5 92 ILE A CA 1
ATOM 768 C C . ILE A 1 92 ? -16.172 43.594 36.406 1 92.5 92 ILE A C 1
ATOM 770 O O . ILE A 1 92 ? -16.266 44.344 35.438 1 92.5 92 ILE A O 1
ATOM 774 N N . THR A 1 93 ? -15.586 44.031 37.531 1 92.25 93 THR A N 1
ATOM 775 C CA . THR A 1 93 ? -14.852 45.281 37.625 1 92.25 93 THR A CA 1
ATOM 776 C C . THR A 1 93 ? -13.352 45.031 37.719 1 92.25 93 THR A C 1
ATOM 778 O O . THR A 1 93 ? -12.898 44.25 38.594 1 92.25 93 THR A O 1
ATOM 781 N N . LEU A 1 94 ? -12.625 45.688 36.844 1 90.12 94 LEU A N 1
ATOM 782 C CA . LEU A 1 94 ? -11.18 45.5 36.781 1 90.12 94 LEU A CA 1
ATOM 783 C C . LEU A 1 94 ? -10.469 46.781 37.219 1 90.12 94 LEU A C 1
ATOM 785 O O . LEU A 1 94 ? -10.922 47.906 36.938 1 90.12 94 LEU A O 1
ATOM 789 N N . ILE A 1 95 ? -9.367 46.531 37.938 1 88.31 95 ILE A N 1
ATOM 790 C CA . ILE A 1 95 ? -8.539 47.656 38.375 1 88.31 95 ILE A CA 1
ATOM 791 C C . ILE A 1 95 ? -7.082 47.375 38 1 88.31 95 ILE A C 1
ATOM 793 O O . ILE A 1 95 ? -6.535 46.344 38.344 1 88.31 95 ILE A O 1
ATOM 797 N N . HIS A 1 96 ? -6.469 48.375 37.344 1 84.62 96 HIS A N 1
ATOM 798 C CA . HIS A 1 96 ? -5.074 48.25 36.938 1 84.62 96 HIS A CA 1
ATOM 799 C C . HIS A 1 96 ? -4.152 49 37.875 1 84.62 96 HIS A C 1
ATOM 801 O O . HIS A 1 96 ? -4.262 50.219 38 1 84.62 96 HIS A O 1
ATOM 807 N N . TYR A 1 97 ? -3.238 48.312 38.531 1 80.06 97 TYR A N 1
ATOM 808 C CA . TYR A 1 97 ? -2.289 48.938 39.438 1 80.06 97 TYR A CA 1
ATOM 809 C C . TYR A 1 97 ? -0.916 49.062 38.781 1 80.06 97 TYR A C 1
ATOM 811 O O . TYR A 1 97 ? 0.077 49.344 39.469 1 80.06 97 TYR A O 1
ATOM 819 N N . GLY A 1 98 ? -0.778 49.469 37.562 1 73.06 98 GLY A N 1
ATOM 820 C CA . GLY A 1 98 ? 0.511 49.625 36.906 1 73.06 98 GLY A CA 1
ATOM 821 C C . GLY A 1 98 ? 0.872 51.062 36.625 1 73.06 98 GLY A C 1
ATOM 822 O O . GLY A 1 98 ? 0.103 51.969 36.906 1 73.06 98 GLY A O 1
ATOM 823 N N . SER A 1 99 ? 2.158 51.312 36.094 1 73.81 99 SER A N 1
ATOM 824 C CA . SER A 1 99 ? 2.674 52.625 35.844 1 73.81 99 SER A CA 1
ATOM 825 C C . SER A 1 99 ? 2.441 53.062 34.375 1 73.81 99 SER A C 1
ATOM 827 O O . SER A 1 99 ? 2.467 54.25 34.062 1 73.81 99 SER A O 1
ATOM 829 N N . ILE A 1 100 ? 2.227 52.094 33.562 1 71.5 100 ILE A N 1
ATOM 830 C CA . ILE A 1 100 ? 2.027 52.375 32.156 1 71.5 100 ILE A CA 1
ATOM 831 C C . ILE A 1 100 ? 0.748 51.719 31.656 1 71.5 100 ILE A C 1
ATOM 833 O O . ILE A 1 100 ? 0.329 50.688 32.188 1 71.5 100 ILE A O 1
ATOM 837 N N . PRO A 1 101 ? 0.155 52.406 30.734 1 76.75 101 PRO A N 1
ATOM 838 C CA . PRO A 1 101 ? -0.993 51.719 30.125 1 76.75 101 PRO A CA 1
ATOM 839 C C . PRO A 1 101 ? -0.622 50.375 29.516 1 76.75 101 PRO A C 1
ATOM 841 O O . PRO A 1 101 ? 0.462 50.219 28.938 1 76.75 101 PRO A O 1
ATOM 844 N N . HIS A 1 102 ? -1.496 49.438 29.719 1 78.12 102 HIS A N 1
ATOM 845 C CA . HIS A 1 102 ? -1.226 48.094 29.234 1 78.12 102 HIS A CA 1
ATOM 846 C C . HIS A 1 102 ? -2.486 47.438 28.672 1 78.12 102 HIS A C 1
ATOM 848 O O . HIS A 1 102 ? -3.586 47.656 29.188 1 78.12 102 HIS A O 1
ATOM 854 N N . THR A 1 103 ? -2.291 46.656 27.625 1 83.06 103 THR A N 1
ATOM 855 C CA . THR A 1 103 ? -3.404 45.938 27.047 1 83.06 103 THR A CA 1
ATOM 856 C C . THR A 1 103 ? -3.424 44.5 27.562 1 83.06 103 THR A C 1
ATOM 858 O O . THR A 1 103 ? -2.404 43.812 27.516 1 83.06 103 THR A O 1
ATOM 861 N N . PHE A 1 104 ? -4.574 44.094 28.062 1 87.62 104 PHE A N 1
ATOM 862 C CA . PHE A 1 104 ? -4.816 42.719 28.484 1 87.62 104 PHE A CA 1
ATOM 863 C C . PHE A 1 104 ? -5.82 42.031 27.578 1 87.62 104 PHE A C 1
ATOM 865 O O . PHE A 1 104 ? -6.535 42.688 26.828 1 87.62 104 PHE A O 1
ATOM 872 N N . PHE A 1 105 ? -5.773 40.75 27.656 1 90.44 105 PHE A N 1
ATOM 873 C CA . PHE A 1 105 ? -6.738 40 26.844 1 90.44 105 PHE A CA 1
ATOM 874 C C . PHE A 1 105 ? -7.656 39.156 27.75 1 90.44 105 PHE A C 1
ATOM 876 O O . PHE A 1 105 ? -7.188 38.375 28.578 1 90.44 105 PHE A O 1
ATOM 883 N N . LEU A 1 106 ? -8.938 39.375 27.609 1 92.62 106 LEU A N 1
ATOM 884 C CA . LEU A 1 106 ? -9.953 38.5 28.203 1 92.62 106 LEU A CA 1
ATOM 885 C C . LEU A 1 106 ? -10.25 37.312 27.312 1 92.62 106 LEU A C 1
ATOM 887 O O . LEU A 1 106 ? -10.734 37.5 26.188 1 92.62 106 LEU A O 1
ATOM 891 N N . HIS A 1 107 ? -9.938 36.219 27.766 1 91.81 107 HIS A N 1
ATOM 892 C CA . HIS A 1 107 ? -10.039 35 26.953 1 91.81 107 HIS A CA 1
ATOM 893 C C . HIS A 1 107 ? -11.141 34.094 27.453 1 91.81 107 HIS A C 1
ATOM 895 O O . HIS A 1 107 ? -11.219 33.812 28.656 1 91.81 107 HIS A O 1
ATOM 901 N N . LEU A 1 108 ? -11.953 33.656 26.531 1 89.75 108 LEU A N 1
ATOM 902 C CA . LEU A 1 108 ? -12.969 32.656 26.797 1 89.75 108 LEU A CA 1
ATOM 903 C C . LEU A 1 108 ? -12.586 31.312 26.156 1 89.75 108 LEU A C 1
ATOM 905 O O . LEU A 1 108 ? -12.461 31.234 24.938 1 89.75 108 LEU A O 1
ATOM 909 N N . SER A 1 109 ? -12.539 30.281 26.875 1 82.44 109 SER A N 1
ATOM 910 C CA . SER A 1 109 ? -11.859 29.047 26.484 1 82.44 109 SER A CA 1
ATOM 911 C C . SER A 1 109 ? -12.672 28.25 25.469 1 82.44 109 SER A C 1
ATOM 913 O O . SER A 1 109 ? -12.117 27.531 24.656 1 82.44 109 SER A O 1
ATOM 915 N N . ASN A 1 110 ? -14.023 28.312 25.453 1 80.44 110 ASN A N 1
ATOM 916 C CA . ASN A 1 110 ? -14.844 27.484 24.562 1 80.44 110 ASN A CA 1
ATOM 917 C C . ASN A 1 110 ? -14.969 28.125 23.172 1 80.44 110 ASN A C 1
ATOM 919 O O . ASN A 1 110 ? -15.609 29.156 23.016 1 80.44 110 ASN A O 1
ATOM 923 N N . PRO A 1 111 ? -14.461 27.422 22.203 1 83.81 111 PRO A N 1
ATOM 924 C CA . PRO A 1 111 ? -14.453 28.047 20.875 1 83.81 111 PRO A CA 1
ATOM 925 C C . PRO A 1 111 ? -15.758 27.828 20.125 1 83.81 111 PRO A C 1
ATOM 927 O O . PRO A 1 111 ? -15.969 28.438 19.062 1 83.81 111 PRO A O 1
ATOM 930 N N . VAL A 1 112 ? -16.719 27.125 20.656 1 83.38 112 VAL A N 1
ATOM 931 C CA . VAL A 1 112 ? -17.891 26.781 19.875 1 83.38 112 VAL A CA 1
ATOM 932 C C . VAL A 1 112 ? -19.094 27.609 20.328 1 83.38 112 VAL A C 1
ATOM 934 O O . VAL A 1 112 ? -20.203 27.406 19.859 1 83.38 112 VAL A O 1
ATOM 937 N N . VAL A 1 113 ? -18.828 28.578 21.25 1 87.69 113 VAL A N 1
ATOM 938 C CA . VAL A 1 113 ? -19.922 29.469 21.656 1 87.69 113 VAL A CA 1
ATOM 939 C C . VAL A 1 113 ? -20.266 30.422 20.516 1 87.69 113 VAL A C 1
ATOM 941 O O . VAL A 1 113 ? -19.359 30.938 19.844 1 87.69 113 VAL A O 1
ATOM 944 N N . ASP A 1 114 ? -21.453 30.672 20.312 1 89.31 114 ASP A N 1
ATOM 945 C CA . ASP A 1 114 ? -21.938 31.391 19.125 1 89.31 114 ASP A CA 1
ATOM 946 C C . ASP A 1 114 ? -21.547 32.875 19.172 1 89.31 114 ASP A C 1
ATOM 948 O O . ASP A 1 114 ? -20.969 33.375 18.219 1 89.31 114 ASP A O 1
ATOM 952 N N . LEU A 1 115 ? -21.922 33.5 20.312 1 92.69 115 LEU A N 1
ATOM 953 C CA . LEU A 1 115 ? -21.75 34.969 20.312 1 92.69 115 LEU A CA 1
ATOM 954 C C . LEU A 1 115 ? -21.375 35.469 21.719 1 92.69 115 LEU A C 1
ATOM 956 O O . LEU A 1 115 ? -22.031 35.125 22.688 1 92.69 115 LEU A O 1
ATOM 960 N N . PHE A 1 116 ? -20.281 36.156 21.766 1 94.56 116 PHE A N 1
ATOM 961 C CA . PHE A 1 116 ? -19.891 36.969 22.906 1 94.56 116 PHE A CA 1
ATOM 962 C C . PHE A 1 116 ? -19.984 38.438 22.594 1 94.56 116 PHE A C 1
ATOM 964 O O . PHE A 1 116 ? -19.469 38.906 21.562 1 94.56 116 PHE A O 1
ATOM 971 N N . GLU A 1 117 ? -20.641 39.125 23.406 1 95.44 117 GLU A N 1
ATOM 972 C CA . GLU A 1 117 ? -20.734 40.594 23.297 1 95.44 117 GLU A CA 1
ATOM 973 C C . GLU A 1 117 ? -20.141 41.281 24.516 1 95.44 117 GLU A C 1
ATOM 975 O O . GLU A 1 117 ? -20.672 41.156 25.625 1 95.44 117 GLU A O 1
ATOM 980 N N . LEU A 1 118 ? -19.031 41.969 24.266 1 96.06 118 LEU A N 1
ATOM 981 C CA . LEU A 1 118 ? -18.375 42.656 25.359 1 96.06 118 LEU A CA 1
ATOM 982 C C . LEU A 1 118 ? -18.656 44.156 25.297 1 96.06 118 LEU A C 1
ATOM 984 O O . LEU A 1 118 ? -18.438 44.781 24.266 1 96.06 118 LEU A O 1
ATOM 988 N N . HIS A 1 119 ? -19.188 44.719 26.391 1 94.81 119 HIS A N 1
ATOM 989 C CA . HIS A 1 119 ? -19.469 46.125 26.516 1 94.81 119 HIS A CA 1
ATOM 990 C C . HIS A 1 119 ? -18.547 46.812 27.516 1 94.81 119 HIS A C 1
ATOM 992 O O . HIS A 1 119 ? -18.453 46.375 28.672 1 94.81 119 HIS A O 1
ATOM 998 N N . THR A 1 120 ? -17.875 47.812 27.031 1 91.5 120 THR A N 1
ATOM 999 C CA . THR A 1 120 ? -16.969 48.562 27.891 1 91.5 120 THR A CA 1
ATOM 1000 C C . THR A 1 120 ? -17.219 50.062 27.719 1 91.5 120 THR A C 1
ATOM 1002 O O . THR A 1 120 ? -17.562 50.531 26.625 1 91.5 120 THR A O 1
ATOM 1005 N N . GLU A 1 121 ? -17.062 50.844 28.797 1 86.81 121 GLU A N 1
ATOM 1006 C CA . GLU A 1 121 ? -17.234 52.281 28.766 1 86.81 121 GLU A CA 1
ATOM 1007 C C . GLU A 1 121 ? -15.898 53 28.641 1 86.81 121 GLU A C 1
ATOM 1009 O O . GLU A 1 121 ? -15.023 52.812 29.484 1 86.81 121 GLU A O 1
ATOM 1014 N N . ILE A 1 122 ? -15.719 53.656 27.531 1 79.19 122 ILE A N 1
ATOM 1015 C CA . ILE A 1 122 ? -14.508 54.438 27.312 1 79.19 122 ILE A CA 1
ATOM 1016 C C . ILE A 1 122 ? -14.867 55.938 27.156 1 79.19 122 ILE A C 1
ATOM 1018 O O . ILE A 1 122 ? -15.586 56.312 26.219 1 79.19 122 ILE A O 1
ATOM 1022 N N . ASN A 1 123 ? -14.273 56.812 28 1 78.69 123 ASN A N 1
ATOM 1023 C CA . ASN A 1 123 ? -14.5 58.25 27.969 1 78.69 123 ASN A CA 1
ATOM 1024 C C . ASN A 1 123 ? -15.984 58.594 27.906 1 78.69 123 ASN A C 1
ATOM 1026 O O . ASN A 1 123 ? -16.406 59.438 27.094 1 78.69 123 ASN A O 1
ATOM 1030 N N . GLY A 1 124 ? -16.828 57.844 28.641 1 79.56 124 GLY A N 1
ATOM 1031 C CA . GLY A 1 124 ? -18.25 58.125 28.766 1 79.56 124 GLY A CA 1
ATOM 1032 C C . GLY A 1 124 ? -19.078 57.531 27.656 1 79.56 124 GLY A C 1
ATOM 1033 O O . GLY A 1 124 ? -20.312 57.656 27.656 1 79.56 124 GLY A O 1
ATOM 1034 N N . GLN A 1 125 ? -18.453 56.875 26.719 1 88.38 125 GLN A N 1
ATOM 1035 C CA . GLN A 1 125 ? -19.188 56.25 25.641 1 88.38 125 GLN A CA 1
ATOM 1036 C C . GLN A 1 125 ? -19.031 54.719 25.688 1 88.38 125 GLN A C 1
ATOM 1038 O O . GLN A 1 125 ? -17.938 54.219 25.969 1 88.38 125 GLN A O 1
ATOM 1043 N N . TRP A 1 126 ? -20.172 54.031 25.453 1 90.12 126 TRP A N 1
ATOM 1044 C CA . TRP A 1 126 ? -20.141 52.594 25.469 1 90.12 126 TRP A CA 1
ATOM 1045 C C . TRP A 1 126 ? -19.656 52.031 24.125 1 90.12 126 TRP A C 1
ATOM 1047 O O . TRP A 1 126 ? -20.125 52.469 23.062 1 90.12 126 TRP A O 1
ATOM 1057 N N . ARG A 1 127 ? -18.703 51.219 24.141 1 90.25 127 ARG A N 1
ATOM 1058 C CA . ARG A 1 127 ? -18.188 50.5 22.969 1 90.25 127 ARG A CA 1
ATOM 1059 C C . ARG A 1 127 ? -18.453 49 23.078 1 90.25 127 ARG A C 1
ATOM 1061 O O . ARG A 1 127 ? -18.281 48.406 24.141 1 90.25 127 ARG A O 1
ATOM 1068 N N . THR A 1 128 ? -18.953 48.438 22.016 1 94.25 128 THR A N 1
ATOM 1069 C CA . THR A 1 128 ? -19.281 47.031 21.984 1 94.25 128 THR A CA 1
ATOM 1070 C C . THR A 1 128 ? -18.344 46.281 21.031 1 94.25 128 THR A C 1
ATOM 1072 O O . THR A 1 128 ? -18.047 46.75 19.938 1 94.25 128 THR A O 1
ATOM 1075 N N . GLN A 1 129 ? -17.797 45.156 21.484 1 94.31 129 GLN A N 1
ATOM 1076 C CA . GLN A 1 129 ? -17 44.25 20.688 1 94.31 129 GLN A CA 1
ATOM 1077 C C . GLN A 1 129 ? -17.656 42.875 20.609 1 94.31 129 GLN A C 1
ATOM 1079 O O . GLN A 1 129 ? -18.328 42.438 21.562 1 94.31 129 GLN A O 1
ATOM 1084 N N . TRP A 1 130 ? -17.516 42.25 19.484 1 94.81 130 TRP A N 1
ATOM 1085 C CA . TRP A 1 130 ? -18.156 40.938 19.266 1 94.81 130 TRP A CA 1
ATOM 1086 C C . TRP A 1 130 ? -17.094 39.875 18.984 1 94.81 130 TRP A C 1
ATOM 1088 O O . TRP A 1 130 ? -16.078 40.156 18.359 1 94.81 130 TRP A O 1
ATOM 1098 N N . SER A 1 131 ? -17.281 38.719 19.469 1 94.12 131 SER A N 1
ATOM 1099 C CA . SER A 1 131 ? -16.5 37.531 19.141 1 94.12 131 SER A CA 1
ATOM 1100 C C . SER A 1 131 ? -17.344 36.25 19.266 1 94.12 131 SER A C 1
ATOM 1102 O O . SER A 1 131 ? -18.531 36.312 19.578 1 94.12 131 SER A O 1
ATOM 1104 N N . GLY A 1 132 ? -16.812 35.156 18.859 1 92.12 132 GLY A N 1
ATOM 1105 C CA . GLY A 1 132 ? -17.562 33.906 18.859 1 92.12 132 GLY A CA 1
ATOM 1106 C C . GLY A 1 132 ? -17.516 33.188 17.531 1 92.12 132 GLY A C 1
ATOM 1107 O O . GLY A 1 132 ? -16.969 33.719 16.547 1 92.12 132 GLY A O 1
ATOM 1108 N N . GLU A 1 133 ? -18.125 32.062 17.578 1 90.31 133 GLU A N 1
ATOM 1109 C CA . GLU A 1 133 ? -18.062 31.188 16.406 1 90.31 133 GLU A CA 1
ATOM 1110 C C . GLU A 1 133 ? -18.906 31.75 15.266 1 90.31 133 GLU A C 1
ATOM 1112 O O . GLU A 1 133 ? -18.547 31.594 14.094 1 90.31 133 GLU A O 1
ATOM 1117 N N . GLN A 1 134 ? -20 32.469 15.547 1 91.5 134 GLN A N 1
ATOM 1118 C CA . GLN A 1 134 ? -20.922 32.969 14.523 1 91.5 134 GLN A CA 1
ATOM 1119 C C . GLN A 1 134 ? -20.5 34.344 14.023 1 91.5 134 GLN A C 1
ATOM 1121 O O . GLN A 1 134 ? -21.109 34.875 13.094 1 91.5 134 GLN A O 1
ATOM 1126 N N . VAL A 1 135 ? -19.5 34.906 14.617 1 93.25 135 VAL A N 1
ATOM 1127 C CA . VAL A 1 135 ? -19.031 36.219 14.219 1 93.25 135 VAL A CA 1
ATOM 1128 C C . VAL A 1 135 ? -17.953 36.094 13.148 1 93.25 135 VAL A C 1
ATOM 1130 O O . VAL A 1 135 ? -17.047 35.281 13.273 1 93.25 135 VAL A O 1
ATOM 1133 N N . LEU A 1 136 ? -18.125 36.844 12.109 1 92.31 136 LEU A N 1
ATOM 1134 C CA . LEU A 1 136 ? -17.141 36.844 11.047 1 92.31 136 LEU A CA 1
ATOM 1135 C C . LEU A 1 136 ? -15.797 37.375 11.539 1 92.31 136 LEU A C 1
ATOM 1137 O O . LEU A 1 136 ? -15.758 38.281 12.391 1 92.31 136 LEU A O 1
ATOM 1141 N N . GLN A 1 137 ? -14.734 36.875 11 1 90.5 137 GLN A N 1
ATOM 1142 C CA . GLN A 1 137 ? -13.391 37.25 11.422 1 90.5 137 GLN A CA 1
ATOM 1143 C C . GLN A 1 137 ? -13.172 38.75 11.25 1 90.5 137 GLN A C 1
ATOM 1145 O O . GLN A 1 137 ? -12.5 39.375 12.07 1 90.5 137 GLN A O 1
ATOM 1150 N N . LYS A 1 138 ? -13.703 39.312 10.203 1 88.31 138 LYS A N 1
ATOM 1151 C CA . LYS A 1 138 ? -13.516 40.75 9.93 1 88.31 138 LYS A CA 1
ATOM 1152 C C . LYS A 1 138 ? -14.148 41.594 11.031 1 88.31 138 LYS A C 1
ATOM 1154 O O . LYS A 1 138 ? -13.711 42.719 11.266 1 88.31 138 LYS A O 1
ATOM 1159 N N . ASN A 1 139 ? -15.133 41.062 11.75 1 90.12 139 ASN A N 1
ATOM 1160 C CA . ASN A 1 139 ? -15.852 41.781 12.773 1 90.12 139 ASN A CA 1
ATOM 1161 C C . ASN A 1 139 ? -15.312 41.5 14.172 1 90.12 139 ASN A C 1
ATOM 1163 O O . ASN A 1 139 ? -15.766 42.094 15.156 1 90.12 139 ASN A O 1
ATOM 1167 N N . LYS A 1 140 ? -14.359 40.656 14.266 1 92.19 140 LYS A N 1
ATOM 1168 C CA . LYS A 1 140 ? -13.758 40.344 15.555 1 92.19 140 LYS A CA 1
ATOM 1169 C C . LYS A 1 140 ? -12.625 41.312 15.883 1 92.19 140 LYS A C 1
ATOM 1171 O O . LYS A 1 140 ? -11.977 41.844 14.984 1 92.19 140 LYS A O 1
ATOM 1176 N N . PRO A 1 141 ? -12.43 41.438 17.141 1 89.69 141 PRO A N 1
ATOM 1177 C CA . PRO A 1 141 ? -11.336 42.312 17.516 1 89.69 141 PRO A CA 1
ATOM 1178 C C . PRO A 1 141 ? -9.961 41.75 17.172 1 89.69 141 PRO A C 1
ATOM 1180 O O . PRO A 1 141 ? -9.023 42.5 16.906 1 89.69 141 PRO A O 1
ATOM 1183 N N . ILE A 1 142 ? -9.867 40.469 17.234 1 88.25 142 ILE A N 1
ATOM 1184 C CA . ILE A 1 142 ? -8.617 39.812 16.891 1 88.25 142 ILE A CA 1
ATOM 1185 C C . ILE A 1 142 ? -8.898 38.656 15.938 1 88.25 142 ILE A C 1
ATOM 1187 O O . ILE A 1 142 ? -9.938 38 16.047 1 88.25 142 ILE A O 1
ATOM 1191 N N . TYR A 1 143 ? -8 38.469 15.016 1 89.94 143 TYR A N 1
ATOM 1192 C CA . TYR A 1 143 ? -8.102 37.312 14.125 1 89.94 143 TYR A CA 1
ATOM 1193 C C . TYR A 1 143 ? -7.719 36.031 14.844 1 89.94 143 TYR A C 1
ATOM 1195 O O . TYR A 1 143 ? -6.535 35.75 15.07 1 89.94 143 TYR A O 1
ATOM 1203 N N . SER A 1 144 ? -8.656 35.312 15.227 1 90 144 SER A N 1
ATOM 1204 C CA . SER A 1 144 ? -8.406 34.094 15.992 1 90 144 SER A CA 1
ATOM 1205 C C . SER A 1 144 ? -9.641 33.188 16.047 1 90 144 SER A C 1
ATOM 1207 O O . SER A 1 144 ? -10.758 33.656 15.797 1 90 144 SER A O 1
ATOM 1209 N N . HIS A 1 145 ? -9.328 31.984 16.219 1 90.31 145 HIS A N 1
ATOM 1210 C CA . HIS A 1 145 ? -10.438 31.062 16.469 1 90.31 145 HIS A CA 1
ATOM 1211 C C . HIS A 1 145 ? -10.859 31.094 17.938 1 90.31 145 HIS A C 1
ATOM 1213 O O . HIS A 1 145 ? -11.93 30.594 18.281 1 90.31 145 HIS A O 1
ATOM 1219 N N . MET A 1 146 ? -10.055 31.703 18.734 1 88.88 146 MET A N 1
ATOM 1220 C CA . MET A 1 146 ? -10.359 31.875 20.141 1 88.88 146 MET A CA 1
ATOM 1221 C C . MET A 1 146 ? -11.125 33.156 20.375 1 88.88 146 MET A C 1
ATOM 1223 O O . MET A 1 146 ? -10.891 34.156 19.688 1 88.88 146 MET A O 1
ATOM 1227 N N . SER A 1 147 ? -11.977 33.031 21.297 1 92 147 SER A N 1
ATOM 1228 C CA . SER A 1 147 ? -12.688 34.25 21.688 1 92 147 SER A CA 1
ATOM 1229 C C . SER A 1 147 ? -11.914 35.031 22.734 1 92 147 SER A C 1
ATOM 1231 O O . SER A 1 147 ? -11.758 34.594 23.859 1 92 147 SER A O 1
ATOM 1233 N N . ALA A 1 148 ? -11.414 36.156 22.25 1 93.06 148 ALA A N 1
ATOM 1234 C CA . ALA A 1 148 ? -10.648 37 23.156 1 93.06 148 ALA A CA 1
ATOM 1235 C C . ALA A 1 148 ? -10.914 38.469 22.859 1 93.06 148 ALA A C 1
ATOM 1237 O O . ALA A 1 148 ? -11.164 38.844 21.719 1 93.06 148 ALA A O 1
ATOM 1238 N N . PHE A 1 149 ? -10.883 39.25 23.891 1 93.25 149 PHE A N 1
ATOM 1239 C CA . PHE A 1 149 ? -11.125 40.688 23.797 1 93.25 149 PHE A CA 1
ATOM 1240 C C . PHE A 1 149 ? -9.953 41.469 24.375 1 93.25 149 PHE A C 1
ATOM 1242 O O . PHE A 1 149 ? -9.602 41.312 25.547 1 93.25 149 PHE A O 1
ATOM 1249 N N . PRO A 1 150 ? -9.336 42.312 23.531 1 89.5 150 PRO A N 1
ATOM 1250 C CA . PRO A 1 150 ? -8.305 43.219 24.078 1 89.5 150 PRO A CA 1
ATOM 1251 C C . PRO A 1 150 ? -8.891 44.344 24.922 1 89.5 150 PRO A C 1
ATOM 1253 O O . PRO A 1 150 ? -9.82 45.031 24.484 1 89.5 150 PRO A O 1
ATOM 1256 N N . ILE A 1 151 ? -8.43 44.469 26.125 1 88 151 ILE A N 1
ATOM 1257 C CA . ILE A 1 151 ? -8.836 45.531 27.047 1 88 151 ILE A CA 1
ATOM 1258 C C . ILE A 1 151 ? -7.617 46.312 27.484 1 88 151 ILE A C 1
ATOM 1260 O O . ILE A 1 151 ? -6.73 45.812 28.172 1 88 151 ILE A O 1
ATOM 1264 N N . THR A 1 152 ? -7.586 47.531 27.078 1 83.69 152 THR A N 1
ATOM 1265 C CA . THR A 1 152 ? -6.488 48.406 27.469 1 83.69 152 THR A CA 1
ATOM 1266 C C . THR A 1 152 ? -6.863 49.219 28.719 1 83.69 152 THR A C 1
ATOM 1268 O O . THR A 1 152 ? -7.879 49.906 28.719 1 83.69 152 THR A O 1
ATOM 1271 N N . LEU A 1 153 ? -6.051 49.156 29.75 1 82.5 153 LEU A N 1
ATOM 1272 C CA . LEU A 1 153 ? -6.293 49.875 31 1 82.5 153 LEU A CA 1
ATOM 1273 C C . LEU A 1 153 ? -5.164 50.844 31.312 1 82.5 153 LEU A C 1
ATOM 1275 O O . LEU A 1 153 ? -3.992 50.531 31.078 1 82.5 153 LEU A O 1
ATOM 1279 N N . SER A 1 154 ? -5.574 52.031 31.703 1 79.25 154 SER A N 1
ATOM 1280 C CA . SER A 1 154 ? -4.609 53 32.156 1 79.25 154 SER A CA 1
ATOM 1281 C C . SER A 1 154 ? -4.238 52.781 33.625 1 79.25 154 SER A C 1
ATOM 1283 O O . SER A 1 154 ? -4.953 52.094 34.344 1 79.25 154 SER A O 1
ATOM 1285 N N . PRO A 1 155 ? -3.129 53.406 34 1 81.31 155 PRO A N 1
ATOM 1286 C CA . PRO A 1 155 ? -2.736 53.25 35.375 1 81.31 155 PRO A CA 1
ATOM 1287 C C . PRO A 1 155 ? -3.801 53.75 36.375 1 81.31 155 PRO A C 1
ATOM 1289 O O . PRO A 1 155 ? -4.281 54.875 36.219 1 81.31 155 PRO A O 1
ATOM 1292 N N . ASN A 1 156 ? -4.246 52.875 37.344 1 82.56 156 ASN A N 1
ATOM 1293 C CA . ASN A 1 156 ? -5.195 53.156 38.406 1 82.56 156 ASN A CA 1
ATOM 1294 C C . ASN A 1 156 ? -6.609 53.375 37.875 1 82.56 156 ASN A C 1
ATOM 1296 O O . ASN A 1 156 ? -7.434 54 38.531 1 82.56 156 ASN A O 1
ATOM 1300 N N . GLU A 1 157 ? -6.793 52.875 36.75 1 85.12 157 GLU A N 1
ATOM 1301 C CA . GLU A 1 157 ? -8.133 52.969 36.188 1 85.12 157 GLU A CA 1
ATOM 1302 C C . GLU A 1 157 ? -8.992 51.781 36.625 1 85.12 157 GLU A C 1
ATOM 1304 O O . GLU A 1 157 ? -8.508 50.656 36.719 1 85.12 157 GLU A O 1
ATOM 1309 N N . SER A 1 158 ? -10.195 52.156 37.094 1 87.56 158 SER A N 1
ATOM 1310 C CA . SER A 1 158 ? -11.203 51.125 37.375 1 87.56 158 SER A CA 1
ATOM 1311 C C . SER A 1 158 ? -12.281 51.094 36.312 1 87.56 158 SER A C 1
ATOM 1313 O O . SER A 1 158 ? -12.891 52.125 36 1 87.56 158 SER A O 1
ATOM 1315 N N . ARG A 1 159 ? -12.477 49.906 35.75 1 89.25 159 ARG A N 1
ATOM 1316 C CA . ARG A 1 159 ? -13.453 49.75 34.656 1 89.25 159 ARG A CA 1
ATOM 1317 C C . ARG A 1 159 ? -14.352 48.562 34.875 1 89.25 159 ARG A C 1
ATOM 1319 O O . ARG A 1 159 ? -13.859 47.469 35.156 1 89.25 159 ARG A O 1
ATOM 1326 N N . THR A 1 160 ? -15.609 48.781 34.781 1 91.75 160 THR A N 1
ATOM 1327 C CA . THR A 1 160 ? -16.578 47.688 34.844 1 91.75 160 THR A CA 1
ATOM 1328 C C . THR A 1 160 ? -16.938 47.219 33.438 1 91.75 160 THR A C 1
ATOM 1330 O O . THR A 1 160 ? -17.312 48.031 32.562 1 91.75 160 THR A O 1
ATOM 1333 N N . ILE A 1 161 ? -16.797 45.938 33.219 1 93.56 161 ILE A N 1
ATOM 1334 C CA . ILE A 1 161 ? -17.094 45.375 31.906 1 93.56 161 ILE A CA 1
ATOM 1335 C C . ILE A 1 161 ? -18.328 44.469 32 1 93.56 161 ILE A C 1
ATOM 1337 O O . ILE A 1 161 ? -18.531 43.812 33.031 1 93.56 161 ILE A O 1
ATOM 1341 N N . TYR A 1 162 ? -19.109 44.469 30.984 1 94.69 162 TYR A N 1
ATOM 1342 C CA . TYR A 1 162 ? -20.297 43.625 30.859 1 94.69 162 TYR A CA 1
ATOM 1343 C C . TYR A 1 162 ? -20.156 42.656 29.672 1 94.69 162 TYR A C 1
ATOM 1345 O O . TYR A 1 162 ? -19.828 43.094 28.562 1 94.69 162 TYR A O 1
ATOM 1353 N N . LEU A 1 163 ? -20.375 41.438 29.922 1 94.31 163 LEU A N 1
ATOM 1354 C CA . LEU A 1 163 ? -20.266 40.406 28.891 1 94.31 163 LEU A CA 1
ATOM 1355 C C . LEU A 1 163 ? -21.594 39.688 28.703 1 94.31 163 LEU A C 1
ATOM 1357 O O . LEU A 1 163 ? -22.141 39.125 29.672 1 94.31 163 LEU A O 1
ATOM 1361 N N . LYS A 1 164 ? -22.109 39.688 27.5 1 94.06 164 LYS A N 1
ATOM 1362 C CA . LYS A 1 164 ? -23.312 38.938 27.141 1 94.06 164 LYS A CA 1
ATOM 1363 C C . LYS A 1 164 ? -22.953 37.688 26.359 1 94.06 164 LYS A C 1
ATOM 1365 O O . LYS A 1 164 ? -22.219 37.75 25.375 1 94.06 164 LYS A O 1
ATOM 1370 N N . ILE A 1 165 ? -23.422 36.531 26.781 1 92.38 165 ILE A N 1
ATOM 1371 C CA . ILE A 1 165 ? -23.156 35.25 26.125 1 92.38 165 ILE A CA 1
ATOM 1372 C C . ILE A 1 165 ? -24.453 34.688 25.578 1 92.38 165 ILE A C 1
ATOM 1374 O O . ILE A 1 165 ? -25.422 34.5 26.328 1 92.38 165 ILE A O 1
ATOM 1378 N N . LYS A 1 166 ? -24.531 34.438 24.312 1 90 166 LYS A N 1
ATOM 1379 C CA . LYS A 1 166 ? -25.656 33.812 23.641 1 90 166 LYS A CA 1
ATOM 1380 C C . LYS A 1 166 ? -25.188 32.625 22.797 1 90 166 LYS A C 1
ATOM 1382 O O . LYS A 1 166 ? -24.312 32.781 21.938 1 90 166 LYS A O 1
ATOM 1387 N N . SER A 1 167 ? -25.75 31.422 23.031 1 87.06 167 SER A N 1
ATOM 1388 C CA . SER A 1 167 ? -25.312 30.266 22.281 1 87.06 167 SER A CA 1
ATOM 1389 C C . SER A 1 167 ? -26.391 29.188 22.234 1 87.06 167 SER A C 1
ATOM 1391 O O . SER A 1 167 ? -27.078 28.953 23.234 1 87.06 167 SER A O 1
ATOM 1393 N N . ASP A 1 168 ? -26.5 28.562 21.062 1 78.19 168 ASP A N 1
ATOM 1394 C CA . ASP A 1 168 ? -27.328 27.359 20.953 1 78.19 168 ASP A CA 1
ATOM 1395 C C . ASP A 1 168 ? -26.609 26.141 21.531 1 78.19 168 ASP A C 1
ATOM 1397 O O . ASP A 1 168 ? -27.25 25.188 21.969 1 78.19 168 ASP A O 1
ATOM 1401 N N . ASN A 1 169 ? -25.328 26.234 21.5 1 76.12 169 ASN A N 1
ATOM 1402 C CA . ASN A 1 169 ? -24.516 25.219 22.156 1 76.12 169 ASN A CA 1
ATOM 1403 C C . ASN A 1 169 ? -24.375 25.484 23.656 1 76.12 169 ASN A C 1
ATOM 1405 O O . ASN A 1 169 ? -24.594 26.594 24.109 1 76.12 169 ASN A O 1
ATOM 1409 N N . PRO A 1 170 ? -24.047 24.438 24.375 1 72.69 170 PRO A N 1
ATOM 1410 C CA . PRO A 1 170 ? -23.891 24.641 25.828 1 72.69 170 PRO A CA 1
ATOM 1411 C C . PRO A 1 170 ? -22.828 25.703 26.156 1 72.69 170 PRO A C 1
ATOM 1413 O O . PRO A 1 170 ? -21.75 25.703 25.547 1 72.69 170 PRO A O 1
ATOM 1416 N N . ILE A 1 171 ? -23.281 26.5 27.047 1 72.62 171 ILE A N 1
ATOM 1417 C CA . ILE A 1 171 ? -22.391 27.578 27.453 1 72.62 171 ILE A CA 1
ATOM 1418 C C . ILE A 1 171 ? -21.469 27.094 28.562 1 72.62 171 ILE A C 1
ATOM 1420 O O . ILE A 1 171 ? -21.906 26.859 29.688 1 72.62 171 ILE A O 1
ATOM 1424 N N . PHE A 1 172 ? -20.312 26.844 28.219 1 72.19 172 PHE A N 1
ATOM 1425 C CA . PHE A 1 172 ? -19.25 26.5 29.141 1 72.19 172 PHE A CA 1
ATOM 1426 C C . PHE A 1 172 ? -17.938 27.172 28.734 1 72.19 172 PHE A C 1
ATOM 1428 O O . PHE A 1 172 ? -17.531 27.094 27.578 1 72.19 172 PHE A O 1
ATOM 1435 N N . SER A 1 173 ? -17.453 27.969 29.719 1 74.5 173 SER A N 1
ATOM 1436 C CA . SER A 1 173 ? -16.203 28.641 29.359 1 74.5 173 SER A CA 1
ATOM 1437 C C . SER A 1 173 ? -15.391 28.969 30.609 1 74.5 173 SER A C 1
ATOM 1439 O O . SER A 1 173 ? -15.945 29.422 31.609 1 74.5 173 SER A O 1
ATOM 1441 N N . PHE A 1 174 ? -14.148 28.609 30.5 1 78.81 174 PHE A N 1
ATOM 1442 C CA . PHE A 1 174 ? -13.211 29.234 31.422 1 78.81 174 PHE A CA 1
ATOM 1443 C C . PHE A 1 174 ? -12.867 30.641 30.984 1 78.81 174 PHE A C 1
ATOM 1445 O O . PHE A 1 174 ? -12.703 30.906 29.781 1 78.81 174 PHE A O 1
ATOM 1452 N N . VAL A 1 175 ? -12.922 31.516 31.938 1 86.81 175 VAL A N 1
ATOM 1453 C CA . VAL A 1 175 ? -12.562 32.906 31.609 1 86.81 175 VAL A CA 1
ATOM 1454 C C . VAL A 1 175 ? -11.211 33.25 32.219 1 86.81 175 VAL A C 1
ATOM 1456 O O . VAL A 1 175 ? -10.992 33.031 33.438 1 86.81 175 VAL A O 1
ATOM 1459 N N . SER A 1 176 ? -10.367 33.625 31.375 1 88.81 176 SER A N 1
ATOM 1460 C CA . SER A 1 176 ? -9.023 33.969 31.844 1 88.81 176 SER A CA 1
ATOM 1461 C C . SER A 1 176 ? -8.578 35.312 31.344 1 88.81 176 SER A C 1
ATOM 1463 O O . SER A 1 176 ? -9.102 35.844 30.344 1 88.81 176 SER A O 1
ATOM 1465 N N . PHE A 1 177 ? -7.711 35.844 32.094 1 89.44 177 PHE A N 1
ATOM 1466 C CA . PHE A 1 177 ? -7.105 37.125 31.781 1 89.44 177 PHE A CA 1
ATOM 1467 C C . PHE A 1 177 ? -5.613 37 31.5 1 89.44 177 PHE A C 1
ATOM 1469 O O . PHE A 1 177 ? -4.895 36.375 32.281 1 89.44 177 PHE A O 1
ATOM 1476 N N . TYR A 1 178 ? -5.215 37.469 30.297 1 89.06 178 TYR A N 1
ATOM 1477 C CA . TYR A 1 178 ? -3.83 37.312 29.859 1 89.06 178 TYR A CA 1
ATOM 1478 C C . TYR A 1 178 ? -3.18 38.656 29.625 1 89.06 178 TYR A C 1
ATOM 1480 O O . TYR A 1 178 ? -3.854 39.625 29.25 1 89.06 178 TYR A O 1
ATOM 1488 N N . ASN A 1 179 ? -1.861 38.594 29.875 1 86.5 179 ASN A N 1
ATOM 1489 C CA . ASN A 1 179 ? -1.083 39.656 29.297 1 86.5 179 ASN A CA 1
ATOM 1490 C C . ASN A 1 179 ? -0.974 39.531 27.781 1 86.5 179 ASN A C 1
ATOM 1492 O O . ASN A 1 179 ? -1.155 38.438 27.234 1 86.5 179 ASN A O 1
ATOM 1496 N N . SER A 1 180 ? -0.724 40.594 27.062 1 82.31 180 SER A N 1
ATOM 1497 C CA . SER A 1 180 ? -0.74 40.625 25.609 1 82.31 180 SER A CA 1
ATOM 1498 C C . SER A 1 180 ? 0.264 39.625 25.031 1 82.31 180 SER A C 1
ATOM 1500 O O . SER A 1 180 ? -0.085 38.781 24.188 1 82.31 180 SER A O 1
ATOM 1502 N N . ARG A 1 181 ? 1.476 39.594 25.469 1 81.19 181 ARG A N 1
ATOM 1503 C CA . ARG A 1 181 ? 2.521 38.719 24.938 1 81.19 181 ARG A CA 1
ATOM 1504 C C . ARG A 1 181 ? 2.188 37.25 25.188 1 81.19 181 ARG A C 1
ATOM 1506 O O . ARG A 1 181 ? 2.352 36.406 24.297 1 81.19 181 ARG A O 1
ATOM 1513 N N . THR A 1 182 ? 1.726 36.969 26.391 1 86.69 182 THR A N 1
ATOM 1514 C CA . THR A 1 182 ? 1.439 35.594 26.766 1 86.69 182 THR A CA 1
ATOM 1515 C C . THR A 1 182 ? 0.236 35.062 25.984 1 86.69 182 THR A C 1
ATOM 1517 O O . THR A 1 182 ? 0.213 33.906 25.578 1 86.69 182 THR A O 1
ATOM 1520 N N . PHE A 1 183 ? -0.722 35.906 25.766 1 87.62 183 PHE A N 1
ATOM 1521 C CA . PHE A 1 183 ? -1.907 35.469 25.047 1 87.62 183 PHE A CA 1
ATOM 1522 C C . PHE A 1 183 ? -1.576 35.188 23.578 1 87.62 183 PHE A C 1
ATOM 1524 O O . PHE A 1 183 ? -2.023 34.188 23.016 1 87.62 183 PHE A O 1
ATOM 1531 N N . ILE A 1 184 ? -0.858 36.094 23.031 1 84.94 184 ILE A N 1
ATOM 1532 C CA . ILE A 1 184 ? -0.498 35.938 21.625 1 84.94 184 ILE A CA 1
ATOM 1533 C C . ILE A 1 184 ? 0.313 34.656 21.438 1 84.94 184 ILE A C 1
ATOM 1535 O O . ILE A 1 184 ? 0.092 33.906 20.484 1 84.94 184 ILE A O 1
ATOM 1539 N N . ALA A 1 185 ? 1.218 34.406 22.375 1 87.25 185 ALA A N 1
ATOM 1540 C CA . ALA A 1 185 ? 2.008 33.188 22.312 1 87.25 185 ALA A CA 1
ATOM 1541 C C . ALA A 1 185 ? 1.116 31.953 22.453 1 87.25 185 ALA A C 1
ATOM 1543 O O . ALA A 1 185 ? 1.277 30.969 21.719 1 87.25 185 ALA A O 1
ATOM 1544 N N . TYR A 1 186 ? 0.205 32.031 23.375 1 86.94 186 TYR A N 1
ATOM 1545 C CA . TYR A 1 186 ? -0.714 30.922 23.609 1 86.94 186 TYR A CA 1
ATOM 1546 C C . TYR A 1 186 ? -1.576 30.656 22.375 1 86.94 186 TYR A C 1
ATOM 1548 O O . TYR A 1 186 ? -1.722 29.5 21.953 1 86.94 186 TYR A O 1
ATOM 1556 N N . SER A 1 187 ? -2.158 31.672 21.859 1 88.75 187 SER A N 1
ATOM 1557 C CA . SER A 1 187 ? -3.012 31.562 20.688 1 88.75 187 SER A CA 1
ATOM 1558 C C . SER A 1 187 ? -2.242 31 19.5 1 88.75 187 SER A C 1
ATOM 1560 O O . SER A 1 187 ? -2.756 30.156 18.766 1 88.75 187 SER A O 1
ATOM 1562 N N . LYS A 1 188 ? -1.062 31.422 19.344 1 89.38 188 LYS A N 1
ATOM 1563 C CA . LYS A 1 188 ? -0.231 30.969 18.234 1 89.38 188 LYS A CA 1
ATOM 1564 C C . LYS A 1 188 ? 0.13 29.5 18.391 1 89.38 188 LYS A C 1
ATOM 1566 O O . LYS A 1 188 ? 0.084 28.734 17.422 1 89.38 188 LYS A O 1
ATOM 1571 N N . LYS A 1 189 ? 0.538 29.125 19.578 1 88.5 189 LYS A N 1
ATOM 1572 C CA . LYS A 1 189 ? 0.902 27.734 19.828 1 88.5 189 LYS A CA 1
ATOM 1573 C C . LYS A 1 189 ? -0.269 26.797 19.531 1 88.5 189 LYS A C 1
ATOM 1575 O O . LYS A 1 189 ? -0.086 25.719 18.969 1 88.5 189 LYS A O 1
ATOM 1580 N N . GLN A 1 190 ? -1.394 27.203 19.906 1 88.38 190 GLN A N 1
ATOM 1581 C CA . GLN A 1 190 ? -2.582 26.391 19.672 1 88.38 190 GLN A CA 1
ATOM 1582 C C . GLN A 1 190 ? -2.883 26.297 18.172 1 88.38 190 GLN A C 1
ATOM 1584 O O . GLN A 1 190 ? -3.211 25.219 17.672 1 88.38 190 GLN A O 1
ATOM 1589 N N . ASP A 1 191 ? -2.777 27.422 17.484 1 91.31 191 ASP A N 1
ATOM 1590 C CA . ASP A 1 191 ? -3.008 27.438 16.031 1 91.31 191 ASP A CA 1
ATOM 1591 C C . ASP A 1 191 ? -2.016 26.531 15.312 1 91.31 191 A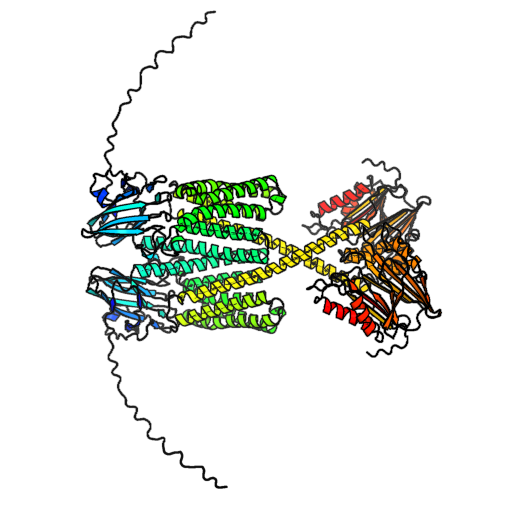SP A C 1
ATOM 1593 O O . ASP A 1 191 ? -2.393 25.797 14.398 1 91.31 191 ASP A O 1
ATOM 1597 N N . ILE A 1 192 ? -0.801 26.609 15.727 1 90.75 192 ILE A N 1
ATOM 1598 C CA . ILE A 1 192 ? 0.24 25.797 15.109 1 90.75 192 ILE A CA 1
ATOM 1599 C C . ILE A 1 192 ? -0.069 24.312 15.328 1 90.75 192 ILE A C 1
ATOM 1601 O O . ILE A 1 192 ? 0.017 23.516 14.391 1 90.75 192 ILE A O 1
ATOM 1605 N N . PHE A 1 193 ? -0.474 24 16.484 1 89.12 193 PHE A N 1
ATOM 1606 C CA . PHE A 1 193 ? -0.783 22.609 16.797 1 89.12 193 PHE A CA 1
ATOM 1607 C C . PHE A 1 193 ? -1.967 22.125 15.969 1 89.12 193 PHE A C 1
ATOM 1609 O O . PHE A 1 193 ? -1.901 21.062 15.352 1 89.12 193 PHE A O 1
ATOM 1616 N N . PHE A 1 194 ? -3.037 22.859 15.977 1 90.94 194 PHE A N 1
ATOM 1617 C CA . PHE A 1 194 ? -4.238 22.453 15.258 1 90.94 194 PHE A CA 1
ATOM 1618 C C . PHE A 1 194 ? -3.992 22.406 13.758 1 90.94 194 PHE A C 1
ATOM 1620 O O . PHE A 1 194 ? -4.441 21.484 13.078 1 90.94 194 PHE A O 1
ATOM 1627 N N . ALA A 1 195 ? -3.289 23.375 13.297 1 92.19 195 ALA A N 1
ATOM 1628 C CA . ALA A 1 195 ? -2.977 23.375 11.875 1 92.19 195 ALA A CA 1
ATOM 1629 C C . ALA A 1 195 ? -2.129 22.172 11.492 1 92.19 195 ALA A C 1
ATOM 1631 O O . ALA A 1 195 ? -2.324 21.562 10.43 1 92.19 195 ALA A O 1
ATOM 1632 N N . GLY A 1 196 ? -1.182 21.875 12.352 1 90.25 196 GLY A N 1
ATOM 1633 C CA . GLY A 1 196 ? -0.396 20.672 12.133 1 90.25 196 GLY A CA 1
ATOM 1634 C C . GLY A 1 196 ? -1.237 19.406 12.094 1 90.25 196 GLY A C 1
ATOM 1635 O O . GLY A 1 196 ? -1.052 18.562 11.227 1 90.25 196 GLY A O 1
ATOM 1636 N N . TYR A 1 197 ? -2.145 19.312 13 1 89.62 197 TYR A N 1
ATOM 1637 C CA . TYR A 1 197 ? -3.047 18.172 13.062 1 89.62 197 TYR A CA 1
ATOM 1638 C C . TYR A 1 197 ? -3.896 18.078 11.797 1 89.62 197 TYR A C 1
ATOM 1640 O O . TYR A 1 197 ? -4.023 17 11.203 1 89.62 197 TYR A O 1
ATOM 1648 N N . PHE A 1 198 ? -4.469 19.188 11.383 1 91.5 198 PHE A N 1
ATOM 1649 C CA . PHE A 1 198 ? -5.363 19.156 10.234 1 91.5 198 PHE A CA 1
ATOM 1650 C C . PHE A 1 198 ? -4.578 18.953 8.945 1 91.5 198 PHE A C 1
ATOM 1652 O O . PHE A 1 198 ? -5.078 18.328 8.008 1 91.5 198 PHE A O 1
ATOM 1659 N N . GLY A 1 199 ? -3.346 19.5 8.953 1 88.56 199 GLY A N 1
ATOM 1660 C CA . GLY A 1 199 ? -2.488 19.172 7.82 1 88.56 199 GLY A CA 1
ATOM 1661 C C . GLY A 1 199 ? -2.193 17.703 7.688 1 88.56 199 GLY A C 1
ATOM 1662 O O . GLY A 1 199 ? -2.289 17.125 6.594 1 88.56 199 GLY A O 1
ATOM 1663 N N . ALA A 1 200 ? -1.866 17.125 8.789 1 87.12 200 ALA A N 1
ATOM 1664 C CA . ALA A 1 200 ? -1.619 15.68 8.82 1 87.12 200 ALA A CA 1
ATOM 1665 C C . ALA A 1 200 ? -2.863 14.898 8.398 1 87.12 200 ALA A C 1
ATOM 1667 O O . ALA A 1 200 ? -2.775 13.953 7.609 1 87.12 200 ALA A O 1
ATOM 1668 N N . GLY A 1 201 ? -3.982 15.344 8.961 1 86.81 201 GLY A N 1
ATOM 1669 C CA . GLY A 1 201 ? -5.238 14.703 8.617 1 86.81 201 GLY A CA 1
ATOM 1670 C C . GLY A 1 201 ? -5.594 14.836 7.148 1 86.81 201 GLY A C 1
ATOM 1671 O O . GLY A 1 201 ? -6.074 13.883 6.527 1 86.81 201 GLY A O 1
ATOM 1672 N N . PHE A 1 202 ? -5.32 15.953 6.617 1 87.31 202 PHE A N 1
ATOM 1673 C CA . PHE A 1 202 ? -5.629 16.203 5.215 1 87.31 202 PHE A CA 1
ATOM 1674 C C . PHE A 1 202 ? -4.785 15.312 4.309 1 87.31 202 PHE A C 1
ATOM 1676 O O . PHE A 1 202 ? -5.281 14.789 3.311 1 87.31 202 PHE A O 1
ATOM 1683 N N . MET A 1 203 ? -3.557 15.18 4.637 1 83.5 203 MET A N 1
ATOM 1684 C CA . MET A 1 203 ? -2.686 14.32 3.848 1 83.5 203 MET A CA 1
ATOM 1685 C C . MET A 1 203 ? -3.15 12.867 3.91 1 83.5 203 MET A C 1
ATOM 1687 O O . MET A 1 203 ? -3.152 12.172 2.896 1 83.5 203 MET A O 1
ATOM 1691 N N . MET A 1 204 ? -3.52 12.461 5.059 1 83.06 204 MET A N 1
ATOM 1692 C CA . MET A 1 204 ? -4.012 11.102 5.223 1 83.06 204 MET A CA 1
ATOM 1693 C C . MET A 1 204 ? -5.309 10.891 4.453 1 83.06 204 MET A C 1
ATOM 1695 O O . MET A 1 204 ? -5.57 9.797 3.953 1 83.06 204 MET A O 1
ATOM 1699 N N . PHE A 1 205 ? -6.082 11.938 4.453 1 84.81 205 PHE A N 1
ATOM 1700 C CA . PHE A 1 205 ? -7.324 11.914 3.693 1 84.81 205 PHE A CA 1
ATOM 1701 C C . PHE A 1 205 ? -7.051 11.68 2.213 1 84.81 205 PHE A C 1
ATOM 1703 O O . PHE A 1 205 ? -7.672 10.82 1.591 1 84.81 205 PHE A O 1
ATOM 1710 N N . PHE A 1 206 ? -6.121 12.367 1.669 1 80.5 206 PHE A N 1
ATOM 1711 C CA . PHE A 1 206 ? -5.785 12.219 0.258 1 80.5 206 PHE A CA 1
ATOM 1712 C C . PHE A 1 206 ? -5.164 10.852 -0.009 1 80.5 206 PHE A C 1
ATOM 1714 O O . PHE A 1 206 ? -5.477 10.211 -1.012 1 80.5 206 PHE A O 1
ATOM 1721 N N . PHE A 1 207 ? -4.344 10.469 0.832 1 76.69 207 PHE A N 1
ATOM 1722 C CA . PHE A 1 207 ? -3.699 9.172 0.686 1 76.69 207 PHE A CA 1
ATOM 1723 C C . PHE A 1 207 ? -4.73 8.047 0.708 1 76.69 207 PHE A C 1
ATOM 1725 O O . PHE A 1 207 ? -4.652 7.109 -0.089 1 76.69 207 PHE A O 1
ATOM 1732 N N . SER A 1 208 ? -5.637 8.195 1.611 1 78.5 208 SER A N 1
ATOM 1733 C CA . SER A 1 208 ? -6.684 7.18 1.72 1 78.5 208 SER A CA 1
ATOM 1734 C C . SER A 1 208 ? -7.555 7.148 0.47 1 78.5 208 SER A C 1
ATOM 1736 O O . SER A 1 208 ? -8.016 6.082 0.054 1 78.5 208 SER A O 1
ATOM 1738 N N . LEU A 1 209 ? -7.801 8.32 -0.05 1 80.75 209 LEU A N 1
ATOM 1739 C CA . LEU A 1 209 ? -8.57 8.414 -1.285 1 80.75 209 LEU A CA 1
ATOM 1740 C C . LEU A 1 209 ? -7.863 7.688 -2.424 1 80.75 209 LEU A C 1
ATOM 1742 O O . LEU A 1 209 ? -8.492 6.953 -3.186 1 80.75 209 LEU A O 1
ATOM 1746 N N . PHE A 1 210 ? -6.625 7.82 -2.486 1 76.38 210 PHE A N 1
ATOM 1747 C CA . PHE A 1 210 ? -5.848 7.199 -3.553 1 76.38 210 PHE A CA 1
ATOM 1748 C C . PHE A 1 210 ? -5.766 5.688 -3.355 1 76.38 210 PHE A C 1
ATOM 1750 O O . PHE A 1 210 ? -5.855 4.926 -4.32 1 76.38 210 PHE A O 1
ATOM 1757 N N . LEU A 1 211 ? -5.539 5.324 -2.137 1 74.69 211 LEU A N 1
ATOM 1758 C CA . LEU A 1 211 ? -5.512 3.895 -1.842 1 74.69 211 LEU A CA 1
ATOM 1759 C C . LEU A 1 211 ? -6.848 3.242 -2.176 1 74.69 211 LEU A C 1
ATOM 1761 O O . LEU A 1 211 ? -6.887 2.146 -2.736 1 74.69 211 LEU A O 1
ATOM 1765 N N . ALA A 1 212 ? -7.949 3.941 -1.817 1 77.94 212 ALA A N 1
ATOM 1766 C CA . ALA A 1 212 ? -9.289 3.439 -2.102 1 77.94 212 ALA A CA 1
ATOM 1767 C C . ALA A 1 212 ? -9.516 3.295 -3.604 1 77.94 212 ALA A C 1
ATOM 1769 O O . ALA A 1 212 ? -10.109 2.312 -4.059 1 77.94 212 ALA A O 1
ATOM 1770 N N . HIS A 1 213 ? -8.992 4.223 -4.301 1 77.44 213 HIS A N 1
ATOM 1771 C CA . HIS A 1 213 ? -9.172 4.215 -5.75 1 77.44 213 HIS A CA 1
ATOM 1772 C C . HIS A 1 213 ? -8.312 3.137 -6.402 1 77.44 213 HIS A C 1
ATOM 1774 O O . HIS A 1 213 ? -8.773 2.443 -7.316 1 77.44 213 HIS A O 1
ATOM 1780 N N . THR A 1 214 ? -7.078 2.926 -5.93 1 71.94 214 THR A N 1
ATOM 1781 C CA . THR A 1 214 ? -6.105 2.033 -6.555 1 71.94 214 THR A CA 1
ATOM 1782 C C . THR A 1 214 ? -6.383 0.582 -6.18 1 71.94 214 THR A C 1
ATOM 1784 O O . THR A 1 214 ? -6.316 -0.31 -7.027 1 71.94 214 THR A O 1
ATOM 1787 N N . LEU A 1 215 ? -6.695 0.363 -4.926 1 71 215 LEU A N 1
ATOM 1788 C CA . LEU A 1 215 ? -6.855 -1.012 -4.465 1 71 215 LEU A CA 1
ATOM 1789 C C . LEU A 1 215 ? -8.305 -1.464 -4.59 1 71 215 LEU A C 1
ATOM 1791 O O . LEU A 1 215 ? -8.586 -2.664 -4.633 1 71 215 LEU A O 1
ATOM 1795 N N . ARG A 1 216 ? -9.273 -0.527 -4.715 1 70.56 216 ARG A N 1
ATOM 1796 C CA . ARG A 1 216 ? -10.688 -0.735 -4.996 1 70.56 216 ARG A CA 1
ATOM 1797 C C . ARG A 1 216 ? -11.312 -1.678 -3.973 1 70.56 216 ARG A C 1
ATOM 1799 O O . ARG A 1 216 ? -12.164 -2.502 -4.32 1 70.56 216 ARG A O 1
ATOM 1806 N N . TYR A 1 217 ? -10.852 -1.647 -2.793 1 72.5 217 TYR A N 1
ATOM 1807 C CA . TYR A 1 217 ? -11.492 -2.4 -1.719 1 72.5 217 TYR A CA 1
ATOM 1808 C C . TYR A 1 217 ? -12.391 -1.502 -0.881 1 72.5 217 TYR A C 1
ATOM 1810 O O . TYR A 1 217 ? -12.055 -0.344 -0.621 1 72.5 217 TYR A O 1
ATOM 1818 N N . LYS A 1 218 ? -13.445 -1.902 -0.505 1 81.12 218 LYS A N 1
ATOM 1819 C CA . LYS A 1 218 ? -14.469 -1.172 0.228 1 81.12 218 LYS A CA 1
ATOM 1820 C C . LYS A 1 218 ? -13.93 -0.625 1.544 1 81.12 218 LYS A C 1
ATOM 1822 O O . LYS A 1 218 ? -14.305 0.466 1.975 1 81.12 218 LYS A O 1
ATOM 1827 N N . LYS A 1 219 ? -13.031 -1.385 2.135 1 82.44 219 LYS A N 1
ATOM 1828 C CA . LYS A 1 219 ? -12.523 -0.97 3.439 1 82.44 219 LYS A CA 1
ATOM 1829 C C . LYS A 1 219 ? -11.789 0.365 3.344 1 82.44 219 LYS A C 1
ATOM 1831 O O . LYS A 1 219 ? -11.898 1.202 4.242 1 82.44 219 LYS A O 1
ATOM 1836 N N . PHE A 1 220 ? -11.172 0.66 2.191 1 79.44 220 PHE A N 1
ATOM 1837 C CA . PHE A 1 220 ? -10.445 1.911 2.037 1 79.44 220 PHE A CA 1
ATOM 1838 C C . PHE A 1 220 ? -11.398 3.066 1.759 1 79.44 220 PHE A C 1
ATOM 1840 O O . PHE A 1 220 ? -11.148 4.199 2.182 1 79.44 220 PHE A O 1
ATOM 1847 N N . PHE A 1 221 ? -12.516 2.799 1.159 1 86.06 221 PHE A N 1
ATOM 1848 C CA . PHE A 1 221 ? -13.516 3.826 0.912 1 86.06 221 PHE A CA 1
ATOM 1849 C C . PHE A 1 221 ? -14.18 4.258 2.213 1 86.06 221 PHE A C 1
ATOM 1851 O O . PHE A 1 221 ? -14.367 5.453 2.455 1 86.06 221 PHE A O 1
ATOM 1858 N N . TYR A 1 222 ? -14.492 3.268 2.971 1 90.19 222 TYR A N 1
ATOM 1859 C CA . TYR A 1 222 ? -15.117 3.596 4.25 1 90.19 222 TYR A CA 1
ATOM 1860 C C . TYR A 1 222 ? -14.141 4.34 5.152 1 90.19 222 TYR A C 1
ATOM 1862 O O . TYR A 1 222 ? -14.531 5.246 5.891 1 90.19 222 TYR A O 1
ATOM 1870 N N . PHE A 1 223 ? -12.867 3.988 5.055 1 88.75 223 PHE A N 1
ATOM 1871 C CA . PHE A 1 223 ? -11.852 4.68 5.836 1 88.75 223 PHE A CA 1
ATOM 1872 C C . PHE A 1 223 ? -11.719 6.129 5.387 1 88.75 223 PHE A C 1
ATOM 1874 O O . PHE A 1 223 ? -11.57 7.031 6.219 1 88.75 223 PHE A O 1
ATOM 1881 N N . PHE A 1 224 ? -11.828 6.305 4.082 1 88 224 PHE A N 1
ATOM 1882 C CA . PHE A 1 224 ? -11.734 7.641 3.504 1 88 224 PHE A CA 1
ATOM 1883 C C . PHE A 1 224 ? -12.859 8.531 4.023 1 88 224 PHE A C 1
ATOM 1885 O O . PHE A 1 224 ? -12.609 9.648 4.469 1 88 224 PHE A O 1
ATOM 1892 N N . PHE A 1 225 ? -14 8.055 4.008 1 92 225 PHE A N 1
ATOM 1893 C CA . PHE A 1 225 ? -15.141 8.852 4.449 1 92 225 PHE A CA 1
ATOM 1894 C C . PHE A 1 225 ? -15.102 9.055 5.957 1 92 225 PHE A C 1
ATOM 1896 O O . PHE A 1 225 ? -15.469 10.125 6.453 1 92 225 PHE A O 1
ATOM 1903 N N . TYR A 1 226 ? -14.672 8.055 6.68 1 92.44 226 TYR A N 1
ATOM 1904 C CA . TYR A 1 226 ? -14.539 8.172 8.125 1 92.44 226 TYR A CA 1
ATOM 1905 C C . TYR A 1 226 ? -13.531 9.266 8.484 1 92.44 226 TYR A C 1
ATOM 1907 O O . TYR A 1 226 ? -13.82 10.133 9.32 1 92.44 226 TYR A O 1
ATOM 1915 N N . LEU A 1 227 ? -12.438 9.242 7.836 1 89.44 227 LEU A N 1
ATOM 1916 C CA . LEU A 1 227 ? -11.406 10.234 8.102 1 89.44 227 LEU A CA 1
ATOM 1917 C C . LEU A 1 227 ? -11.883 11.633 7.738 1 89.44 227 LEU A C 1
ATOM 1919 O O . LEU A 1 227 ? -11.633 12.594 8.477 1 89.44 227 LEU A O 1
ATOM 1923 N N . ALA A 1 228 ? -12.57 11.758 6.621 1 91.19 228 ALA A N 1
ATOM 1924 C CA . ALA A 1 228 ? -13.086 13.055 6.184 1 91.19 228 ALA A CA 1
ATOM 1925 C C . ALA A 1 228 ? -14.047 13.641 7.215 1 91.19 228 ALA A C 1
ATOM 1927 O O . ALA A 1 228 ? -13.953 14.82 7.559 1 91.19 228 ALA A O 1
ATOM 1928 N N . THR A 1 229 ? -14.875 12.836 7.723 1 92.62 229 THR A N 1
ATOM 1929 C CA . THR A 1 229 ? -15.898 13.312 8.648 1 92.62 229 THR A CA 1
ATOM 1930 C C . THR A 1 229 ? -15.297 13.586 10.023 1 92.62 229 THR A C 1
ATOM 1932 O O . THR A 1 229 ? -15.695 14.531 10.711 1 92.62 229 THR A O 1
ATOM 1935 N N . VAL A 1 230 ? -14.359 12.828 10.422 1 89.88 230 VAL A N 1
ATOM 1936 C CA . VAL A 1 230 ? -13.703 13.039 11.703 1 89.88 230 VAL A CA 1
ATOM 1937 C C . VAL A 1 230 ? -12.906 14.344 11.664 1 89.88 230 VAL A C 1
ATOM 1939 O O . VAL A 1 230 ? -12.898 15.102 12.633 1 89.88 230 VAL A O 1
ATOM 1942 N N . LEU A 1 231 ? -12.219 14.578 10.586 1 90.75 231 LEU A N 1
ATOM 1943 C CA . LEU A 1 231 ? -11.469 15.82 10.445 1 90.75 231 LEU A CA 1
ATOM 1944 C C . LEU A 1 231 ? -12.406 17.031 10.477 1 90.75 231 LEU A C 1
ATOM 1946 O O . LEU A 1 231 ? -12.109 18.031 11.117 1 90.75 231 LEU A O 1
ATOM 1950 N N . LEU A 1 232 ? -13.5 16.875 9.844 1 91.56 232 LEU A N 1
ATOM 1951 C CA . LEU A 1 232 ? -14.469 17.953 9.844 1 91.56 232 LEU A CA 1
ATOM 1952 C C . LEU A 1 232 ? -15.047 18.172 11.242 1 91.56 232 LEU A C 1
ATOM 1954 O O . LEU A 1 232 ? -15.25 19.312 11.664 1 91.56 232 LEU A O 1
ATOM 1958 N N . LEU A 1 233 ? -15.297 17.109 11.883 1 89.06 233 LEU A N 1
ATOM 1959 C CA . LEU A 1 233 ? -15.805 17.188 13.25 1 89.06 233 LEU A CA 1
ATOM 1960 C C . LEU A 1 233 ? -14.805 17.906 14.156 1 89.06 233 LEU A C 1
ATOM 1962 O O . LEU A 1 233 ? -15.188 18.766 14.945 1 89.06 233 LEU A O 1
ATOM 1966 N N . ASN A 1 234 ? -13.586 17.594 14.031 1 89.31 234 ASN A N 1
ATOM 1967 C CA . ASN A 1 234 ? -12.562 18.188 14.883 1 89.31 234 ASN A CA 1
ATOM 1968 C C . ASN A 1 234 ? -12.312 19.656 14.516 1 89.31 234 ASN A C 1
ATOM 1970 O O . ASN A 1 234 ? -11.93 20.453 15.375 1 89.31 234 ASN A O 1
ATOM 1974 N N . THR A 1 235 ? -12.5 19.984 13.227 1 90.5 235 THR A N 1
ATOM 1975 C CA . THR A 1 235 ? -12.383 21.391 12.867 1 90.5 235 THR A CA 1
ATOM 1976 C C . THR A 1 235 ? -13.43 22.219 13.602 1 90.5 235 THR A C 1
ATOM 1978 O O . THR A 1 235 ? -13.156 23.359 14 1 90.5 235 THR A O 1
ATOM 1981 N N . TYR A 1 236 ? -14.516 21.625 13.789 1 88.12 236 TYR A N 1
ATOM 1982 C CA . TYR A 1 236 ? -15.57 22.328 14.516 1 88.12 236 TYR A CA 1
ATOM 1983 C C . TYR A 1 236 ? -15.281 22.359 16 1 88.12 236 TYR A C 1
ATOM 1985 O O . TYR A 1 236 ? -15.344 23.422 16.641 1 88.12 236 TYR A O 1
ATOM 1993 N N . SER A 1 237 ? -14.969 21.266 16.531 1 83.31 237 SER A N 1
ATOM 1994 C CA . SER A 1 237 ? -14.797 21.141 17.969 1 83.31 237 SER A CA 1
ATOM 1995 C C . SER A 1 237 ? -13.641 22 18.469 1 83.31 237 SER A C 1
ATOM 1997 O O . SER A 1 237 ? -13.672 22.5 19.594 1 83.31 237 SER A O 1
ATOM 1999 N N . THR A 1 238 ? -12.633 22.234 17.672 1 86.56 238 THR A N 1
ATOM 2000 C CA . THR A 1 238 ? -11.484 23.031 18.078 1 86.56 238 THR A CA 1
ATOM 2001 C C . THR A 1 238 ? -11.711 24.516 17.75 1 86.56 238 THR A C 1
ATOM 2003 O O . THR A 1 238 ? -10.961 25.375 18.203 1 86.56 238 THR A O 1
ATOM 2006 N N . GLY A 1 239 ? -12.734 24.844 17.016 1 89.19 239 GLY A N 1
ATOM 2007 C CA . GLY A 1 239 ? -12.992 26.219 16.609 1 89.19 239 GLY A CA 1
ATOM 2008 C C . GLY A 1 239 ? -12.258 26.609 15.344 1 89.19 239 GLY A C 1
ATOM 2009 O O . GLY A 1 239 ? -12.461 27.719 14.82 1 89.19 239 GLY A O 1
ATOM 2010 N N . PHE A 1 240 ? -11.453 25.703 14.836 1 90.69 240 PHE A N 1
ATOM 2011 C CA . PHE A 1 240 ? -10.648 26 13.656 1 90.69 240 PHE A CA 1
ATOM 2012 C C . PHE A 1 240 ? -11.539 26.25 12.445 1 90.69 240 PHE A C 1
ATOM 2014 O O . PHE A 1 240 ? -11.109 26.859 11.469 1 90.69 240 PHE A O 1
ATOM 2021 N N . ILE A 1 241 ? -12.789 25.859 12.523 1 90.88 241 ILE A N 1
ATOM 2022 C CA . ILE A 1 241 ? -13.742 26.031 11.438 1 90.88 241 ILE A CA 1
ATOM 2023 C C . ILE A 1 241 ? -13.984 27.531 11.203 1 90.88 241 ILE A C 1
ATOM 2025 O O . ILE A 1 241 ? -14.445 27.922 10.133 1 90.88 241 ILE A O 1
ATOM 2029 N N . GLN A 1 242 ? -13.656 28.328 12.242 1 92.06 242 GLN A N 1
ATOM 2030 C CA . GLN A 1 242 ? -13.898 29.766 12.18 1 92.06 242 GLN A CA 1
ATOM 2031 C C . GLN A 1 242 ? -13.016 30.422 11.125 1 92.06 242 GLN A C 1
ATOM 2033 O O . GLN A 1 242 ? -13.297 31.547 10.68 1 92.06 242 GLN A O 1
ATOM 2038 N N . TYR A 1 243 ? -11.953 29.797 10.75 1 90.69 243 TYR A N 1
ATOM 2039 C CA . TYR A 1 243 ? -11.055 30.359 9.742 1 90.69 243 TYR A CA 1
ATOM 2040 C C . TYR A 1 243 ? -11.602 30.141 8.336 1 90.69 243 TYR A C 1
ATOM 2042 O O . TYR A 1 243 ? -11.141 30.766 7.379 1 90.69 243 TYR A O 1
ATOM 2050 N N . PHE A 1 244 ? -12.547 29.266 8.234 1 89 244 PHE A N 1
ATOM 2051 C CA . PHE A 1 244 ? -13.188 29.031 6.949 1 89 244 PHE A CA 1
ATOM 2052 C C . PHE A 1 244 ? -14.492 29.812 6.832 1 89 244 PHE A C 1
ATOM 2054 O O . PHE A 1 244 ? -15.469 29.5 7.504 1 89 244 PHE A O 1
ATOM 2061 N N . GLU A 1 245 ? -14.438 30.812 6.098 1 89 245 GLU A N 1
ATOM 2062 C CA . GLU A 1 245 ? -15.625 31.656 5.969 1 89 245 GLU A CA 1
ATOM 2063 C C . GLU A 1 245 ? -16.141 31.672 4.535 1 89 245 GLU A C 1
ATOM 2065 O O . GLU A 1 245 ? -15.375 31.844 3.588 1 89 245 GLU A O 1
ATOM 2070 N N . PHE A 1 246 ? -17.375 31.125 4.508 1 83 246 PHE A N 1
ATOM 2071 C CA . PHE A 1 246 ? -18.078 31.156 3.227 1 83 246 PHE A CA 1
ATOM 2072 C C . PHE A 1 246 ? -19.297 32.062 3.293 1 83 246 PHE A C 1
ATOM 2074 O O . PHE A 1 246 ? -20.203 31.828 4.082 1 83 246 PHE A O 1
ATOM 2081 N N . GLY A 1 247 ? -19.297 33.094 2.629 1 80.69 247 GLY A N 1
ATOM 2082 C CA . GLY A 1 247 ? -20.453 33.969 2.617 1 80.69 247 GLY A CA 1
ATOM 2083 C C . GLY A 1 247 ? -20.484 34.938 3.789 1 80.69 247 GLY A C 1
ATOM 2084 O O . GLY A 1 247 ? -19.438 35.281 4.332 1 80.69 247 GLY A O 1
ATOM 2085 N N . ASN A 1 248 ? -21.719 35.406 4.141 1 83.75 248 ASN A N 1
ATOM 2086 C CA . ASN A 1 248 ? -21.859 36.469 5.152 1 83.75 248 ASN A CA 1
ATOM 2087 C C . ASN A 1 248 ? -22.453 35.906 6.445 1 83.75 248 ASN A C 1
ATOM 2089 O O . ASN A 1 248 ? -22.75 36.656 7.367 1 83.75 248 ASN A O 1
ATOM 2093 N N . SER A 1 249 ? -22.766 34.531 6.379 1 80.94 249 SER A N 1
ATOM 2094 C CA . SER A 1 249 ? -23.312 33.938 7.598 1 80.94 249 SER A CA 1
ATOM 2095 C C . SER A 1 249 ? -22.594 32.656 7.969 1 80.94 249 SER A C 1
ATOM 2097 O O . SER A 1 249 ? -22.172 31.906 7.09 1 80.94 249 SER A O 1
ATOM 2099 N N . ASN A 1 250 ? -22.375 32.5 9.281 1 85.31 250 ASN A N 1
ATOM 2100 C CA . ASN A 1 250 ? -21.719 31.281 9.781 1 85.31 250 ASN A CA 1
ATOM 2101 C C . ASN A 1 250 ? -22.719 30.312 10.406 1 85.31 250 ASN A C 1
ATOM 2103 O O . ASN A 1 250 ? -22.344 29.391 11.125 1 85.31 250 ASN A O 1
ATOM 2107 N N . SER A 1 251 ? -24.062 30.438 10.102 1 82.81 251 SER A N 1
ATOM 2108 C CA . SER A 1 251 ? -25.094 29.641 10.75 1 82.81 251 SER A CA 1
ATOM 2109 C C . SER A 1 251 ? -24.984 28.172 10.32 1 82.81 251 SER A C 1
ATOM 2111 O O . SER A 1 251 ? -25.359 27.281 11.078 1 82.81 251 SER A O 1
ATOM 2113 N N . TRP A 1 252 ? -24.469 27.922 9.164 1 85.88 252 TRP A N 1
ATOM 2114 C CA . TRP A 1 252 ? -24.375 26.562 8.641 1 85.88 252 TRP A CA 1
ATOM 2115 C C . TRP A 1 252 ? -23.422 25.719 9.484 1 85.88 252 TRP A C 1
ATOM 2117 O O . TRP A 1 252 ? -23.531 24.484 9.516 1 85.88 252 TRP A O 1
ATOM 2127 N N . LYS A 1 253 ? -22.516 26.344 10.195 1 87.44 253 LYS A N 1
ATOM 2128 C CA . LYS A 1 253 ? -21.516 25.625 10.984 1 87.44 253 LYS A CA 1
ATOM 2129 C C . LYS A 1 253 ? -22.156 24.875 12.141 1 87.44 253 LYS A C 1
ATOM 2131 O O . LYS A 1 253 ? -21.688 23.812 12.531 1 87.44 253 LYS A O 1
ATOM 2136 N N . ASN A 1 254 ? -23.25 25.406 12.648 1 85.12 254 ASN A N 1
ATOM 2137 C CA . ASN A 1 254 ? -23.938 24.75 13.766 1 85.12 254 ASN A CA 1
ATOM 2138 C C . ASN A 1 254 ? -24.578 23.438 13.344 1 85.12 254 ASN A C 1
ATOM 2140 O O . ASN A 1 254 ? -24.734 22.531 14.156 1 85.12 254 ASN A O 1
ATOM 2144 N N . TYR A 1 255 ? -24.875 23.312 12.055 1 86.88 255 TYR A N 1
ATOM 2145 C CA . TYR A 1 255 ? -25.469 22.078 11.555 1 86.88 255 TYR A CA 1
ATOM 2146 C C . TYR A 1 255 ? -24.391 21.062 11.203 1 86.88 255 TYR A C 1
ATOM 2148 O O . TYR A 1 255 ? -24.656 19.859 11.227 1 86.88 255 TYR A O 1
ATOM 2156 N N . LEU A 1 256 ? -23.312 21.547 10.938 1 88.12 256 LEU A N 1
ATOM 2157 C CA . LEU A 1 256 ? -22.219 20.672 10.539 1 88.12 256 LEU A CA 1
ATOM 2158 C C . LEU A 1 256 ? -21.781 19.781 11.703 1 88.12 256 LEU A C 1
ATOM 2160 O O . LEU A 1 256 ? -21.391 18.641 11.5 1 88.12 256 LEU A O 1
ATOM 2164 N N . PHE A 1 257 ? -21.906 20.312 12.883 1 87.38 257 PHE A N 1
ATOM 2165 C CA . PHE A 1 257 ? -21.406 19.609 14.062 1 87.38 257 PHE A CA 1
ATOM 2166 C C . PHE A 1 257 ? -22.172 18.312 14.281 1 87.38 257 PHE A C 1
ATOM 2168 O O . PHE A 1 257 ? -21.594 17.219 14.211 1 87.38 257 PHE A O 1
ATOM 2175 N N . PRO A 1 258 ? -23.469 18.359 14.453 1 87.94 258 PRO A N 1
ATOM 2176 C CA . PRO A 1 258 ? -24.203 17.109 14.672 1 87.94 258 PRO A CA 1
ATOM 2177 C C . PRO A 1 258 ? -24.203 16.203 13.445 1 87.94 258 PRO A C 1
ATOM 2179 O O . PRO A 1 258 ? -24.172 14.969 13.586 1 87.94 258 PRO A O 1
ATOM 2182 N N . ILE A 1 259 ? -24.172 16.719 12.273 1 92.06 259 ILE A N 1
ATOM 2183 C CA . ILE A 1 259 ? -24.188 15.93 11.047 1 92.06 259 ILE A CA 1
ATOM 2184 C C . ILE A 1 259 ? -22.891 15.125 10.945 1 92.06 259 ILE A C 1
ATOM 2186 O O . ILE A 1 259 ? -22.906 13.93 10.648 1 92.06 259 ILE A O 1
ATOM 2190 N N . THR A 1 260 ? -21.797 15.773 11.219 1 91.69 260 THR A N 1
ATOM 2191 C CA . THR A 1 260 ? -20.5 15.117 11.094 1 91.69 260 THR A CA 1
ATOM 2192 C C . THR A 1 260 ? -20.328 14.055 12.18 1 91.69 260 THR A C 1
ATOM 2194 O O . THR A 1 260 ? -19.688 13.031 11.953 1 91.69 260 THR A O 1
ATOM 2197 N N . ILE A 1 261 ? -20.938 14.273 13.297 1 89.31 261 ILE A N 1
ATOM 2198 C CA . ILE A 1 261 ? -20.891 13.266 14.352 1 89.31 261 ILE A CA 1
ATOM 2199 C C . ILE A 1 261 ? -21.594 11.992 13.891 1 89.31 261 ILE A C 1
ATOM 2201 O O . ILE A 1 261 ? -21.062 10.891 14.023 1 89.31 261 ILE A O 1
ATOM 2205 N N . HIS A 1 262 ? -22.781 12.172 13.297 1 92.31 262 HIS A N 1
ATOM 2206 C CA . HIS A 1 262 ? -23.547 11.039 12.805 1 92.31 262 HIS A CA 1
ATOM 2207 C C . HIS A 1 262 ? -22.812 10.32 11.68 1 92.31 262 HIS A C 1
ATOM 2209 O O . HIS A 1 262 ? -22.688 9.094 11.695 1 92.31 262 HIS A O 1
ATOM 2215 N N . LEU A 1 263 ? -22.344 11.07 10.812 1 93.88 263 LEU A N 1
ATOM 2216 C CA . LEU A 1 263 ? -21.672 10.484 9.656 1 93.88 263 LEU A CA 1
ATOM 2217 C C . LEU A 1 263 ? -20.391 9.766 10.078 1 93.88 263 LEU A C 1
ATOM 2219 O O . LEU A 1 263 ? -20.078 8.695 9.547 1 93.88 263 LEU A O 1
ATOM 2223 N N . SER A 1 264 ? -19.609 10.352 11 1 92 264 SER A N 1
ATOM 2224 C CA . SER A 1 264 ? -18.391 9.695 11.5 1 92 264 SER A CA 1
ATOM 2225 C C . SER A 1 264 ? -18.734 8.367 12.18 1 92 264 SER A C 1
ATOM 2227 O O . SER A 1 264 ? -17.969 7.402 12.062 1 92 264 SER A O 1
ATOM 2229 N N . SER A 1 265 ? -19.844 8.375 12.844 1 93.19 265 SER A N 1
ATOM 2230 C CA . SER A 1 265 ? -20.281 7.145 13.5 1 93.19 265 SER A CA 1
ATOM 2231 C C . SER A 1 265 ? -20.672 6.082 12.477 1 93.19 265 SER A C 1
ATOM 2233 O O . SER A 1 265 ? -20.281 4.918 12.609 1 93.19 265 SER A O 1
ATOM 2235 N N . ILE A 1 266 ? -21.422 6.477 11.477 1 95.12 266 ILE A N 1
ATOM 2236 C CA . ILE A 1 266 ? -21.906 5.559 10.445 1 95.12 266 ILE A CA 1
ATOM 2237 C C . ILE A 1 266 ? -20.719 4.992 9.672 1 95.12 266 ILE A C 1
ATOM 2239 O O . ILE A 1 266 ? -20.547 3.773 9.578 1 95.12 266 ILE A O 1
ATOM 2243 N N . PHE A 1 267 ? -19.875 5.836 9.203 1 93.88 267 PHE A N 1
ATOM 2244 C CA . PHE A 1 267 ? -18.734 5.391 8.406 1 93.88 267 PHE A CA 1
ATOM 2245 C C . PHE A 1 267 ? -17.734 4.641 9.266 1 93.88 267 PHE A C 1
ATOM 2247 O O . PHE A 1 267 ? -17.078 3.705 8.789 1 93.88 267 PHE A O 1
ATOM 2254 N N . GLY A 1 268 ? -17.578 5.082 10.523 1 92.38 268 GLY A N 1
ATOM 2255 C CA . GLY A 1 268 ? -16.719 4.359 11.43 1 92.38 268 GLY A CA 1
ATOM 2256 C C . GLY A 1 268 ? -17.141 2.92 11.648 1 92.38 268 GLY A C 1
ATOM 2257 O O . GLY A 1 268 ? -16.312 2.012 11.641 1 92.38 268 GLY A O 1
ATOM 2258 N N . LEU A 1 269 ? -18.375 2.717 11.773 1 94.69 269 LEU A N 1
ATOM 2259 C CA . LEU A 1 269 ? -18.891 1.37 11.984 1 94.69 269 LEU A CA 1
ATOM 2260 C C . LEU A 1 269 ? -18.812 0.548 10.703 1 94.69 269 LEU A C 1
ATOM 2262 O O . LEU A 1 269 ? -18.516 -0.648 10.75 1 94.69 269 LEU A O 1
ATOM 2266 N N . LEU A 1 270 ? -19.109 1.183 9.578 1 94.5 270 LEU A N 1
ATOM 2267 C CA . LEU A 1 270 ? -18.969 0.49 8.305 1 94.5 270 LEU A CA 1
ATOM 2268 C C . LEU A 1 270 ? -17.531 0.032 8.086 1 94.5 270 LEU A C 1
ATOM 2270 O O . LEU A 1 270 ? -17.297 -1.08 7.605 1 94.5 270 LEU A O 1
ATOM 2274 N N . PHE A 1 271 ? -16.562 0.837 8.422 1 93 271 PHE A N 1
ATOM 2275 C CA . PHE A 1 271 ? -15.148 0.494 8.32 1 93 271 PHE A CA 1
ATOM 2276 C C . PHE A 1 271 ? -14.805 -0.665 9.25 1 93 271 PHE A C 1
ATOM 2278 O O . PHE A 1 271 ? -14.062 -1.572 8.867 1 93 271 PHE A O 1
ATOM 2285 N N . THR A 1 272 ? -15.383 -0.561 10.43 1 92.44 272 THR A N 1
ATOM 2286 C CA . THR A 1 272 ? -15.133 -1.611 11.406 1 92.44 272 THR A CA 1
ATOM 2287 C C . THR A 1 272 ? -15.594 -2.967 10.883 1 92.44 272 THR A C 1
ATOM 2289 O O . THR A 1 272 ? -14.852 -3.949 10.945 1 92.44 272 THR A O 1
ATOM 2292 N N . LEU A 1 273 ? -16.75 -3.014 10.289 1 93.69 273 LEU A N 1
ATOM 2293 C CA . LEU A 1 273 ? -17.328 -4.254 9.773 1 93.69 273 LEU A CA 1
ATOM 2294 C C . LEU A 1 273 ? -16.484 -4.809 8.633 1 93.69 273 LEU A C 1
ATOM 2296 O O . LEU A 1 273 ? -16.219 -6.012 8.586 1 93.69 273 LEU A O 1
ATOM 2300 N N . GLU A 1 274 ? -16.062 -3.904 7.809 1 90.06 274 GLU A N 1
ATOM 2301 C CA . GLU A 1 274 ? -15.32 -4.332 6.629 1 90.06 274 GLU A CA 1
ATOM 2302 C C . GLU A 1 274 ? -13.883 -4.691 6.98 1 90.06 274 GLU A C 1
ATOM 2304 O O . GLU A 1 274 ? -13.336 -5.68 6.477 1 90.06 274 GLU A O 1
ATOM 2309 N N . PHE A 1 275 ? -13.18 -3.953 7.766 1 89.56 275 PHE A N 1
ATOM 2310 C CA . PHE A 1 275 ? -11.773 -4.148 8.109 1 89.56 275 PHE A CA 1
ATOM 2311 C C . PHE A 1 275 ? -11.586 -5.422 8.922 1 89.56 275 PHE A C 1
ATOM 2313 O O . PHE A 1 275 ? -10.633 -6.172 8.711 1 89.56 275 PHE A O 1
ATOM 2320 N N . LEU A 1 276 ? -12.555 -5.574 9.875 1 89.19 276 LEU A N 1
ATOM 2321 C CA . LEU A 1 276 ? -12.43 -6.734 10.75 1 89.19 276 LEU A CA 1
ATOM 2322 C C . LEU A 1 276 ? -13.156 -7.941 10.172 1 89.19 276 LEU A C 1
ATOM 2324 O O . LEU A 1 276 ? -13.188 -9.008 10.781 1 89.19 276 LEU A O 1
ATOM 2328 N N . GLU A 1 277 ? -13.805 -7.758 9.023 1 87.75 277 GLU A N 1
ATOM 2329 C CA . GLU A 1 277 ? -14.516 -8.836 8.328 1 87.75 277 GLU A CA 1
ATOM 2330 C C . GLU A 1 277 ? -15.461 -9.57 9.273 1 87.75 277 GLU A C 1
ATOM 2332 O O . GLU A 1 277 ? -15.406 -10.797 9.391 1 87.75 277 GLU A O 1
ATOM 2337 N N . THR A 1 278 ? -16.266 -8.828 9.906 1 89.12 278 THR A N 1
ATOM 2338 C CA . THR A 1 278 ? -17.125 -9.344 10.969 1 89.12 278 THR A CA 1
ATOM 2339 C C . THR A 1 278 ? -18.109 -10.367 10.422 1 89.12 278 THR A C 1
ATOM 2341 O O . THR A 1 278 ? -18.484 -11.312 11.109 1 89.12 278 THR A O 1
ATOM 2344 N N . LYS A 1 279 ? -18.516 -10.273 9.172 1 87.19 279 LYS A N 1
ATOM 2345 C CA . LYS A 1 279 ? -19.469 -11.188 8.562 1 87.19 279 LYS A CA 1
ATOM 2346 C C . LYS A 1 279 ? -18.922 -12.617 8.539 1 87.19 279 LYS A C 1
ATOM 2348 O O . LYS A 1 279 ? -19.672 -13.578 8.664 1 87.19 279 LYS A O 1
ATOM 2353 N N . ALA A 1 280 ? -17.609 -12.719 8.406 1 82.12 280 ALA A N 1
ATOM 2354 C CA . ALA A 1 280 ? -16.953 -14.023 8.305 1 82.12 280 ALA A CA 1
ATOM 2355 C C . ALA A 1 280 ? -16.891 -14.703 9.672 1 82.12 280 ALA A C 1
ATOM 2357 O O . ALA A 1 280 ? -16.906 -15.938 9.758 1 82.12 280 ALA A O 1
ATOM 2358 N N . PHE A 1 281 ? -16.891 -13.984 10.75 1 82.69 281 PHE A N 1
ATOM 2359 C CA . PHE A 1 281 ? -16.656 -14.578 12.062 1 82.69 281 PHE A CA 1
ATOM 2360 C C . PHE A 1 281 ? -17.953 -14.664 12.852 1 82.69 281 PHE A C 1
ATOM 2362 O O . PHE A 1 281 ? -18.141 -15.594 13.641 1 82.69 281 PHE A O 1
ATOM 2369 N N . SER A 1 282 ? -18.797 -13.586 12.758 1 89 282 SER A N 1
ATOM 2370 C CA . SER A 1 282 ? -20.047 -13.562 13.516 1 89 282 SER A CA 1
ATOM 2371 C C . SER A 1 282 ? -21.156 -12.852 12.75 1 89 282 SER A C 1
ATOM 2373 O O . SER A 1 282 ? -21.188 -11.617 12.695 1 89 282 SER A O 1
ATOM 2375 N N . SER A 1 283 ? -22.172 -13.516 12.391 1 89.94 283 SER A N 1
ATOM 2376 C CA . SER A 1 283 ? -23.281 -12.945 11.641 1 89.94 283 SER A CA 1
ATOM 2377 C C . SER A 1 283 ? -24.203 -12.125 12.539 1 89.94 283 SER A C 1
ATOM 2379 O O . SER A 1 283 ? -24.828 -11.164 12.094 1 89.94 283 SER A O 1
ATOM 2381 N N . ILE A 1 284 ? -24.219 -12.453 13.812 1 91.62 284 ILE A N 1
ATOM 2382 C CA . ILE A 1 284 ? -25.078 -11.758 14.75 1 91.62 284 ILE A CA 1
ATOM 2383 C C . ILE A 1 284 ? -24.531 -10.367 15.031 1 91.62 284 ILE A C 1
ATOM 2385 O O . ILE A 1 284 ? -25.266 -9.375 14.992 1 91.62 284 ILE A O 1
ATOM 2389 N N . LEU A 1 285 ? -23.297 -10.32 15.312 1 91.88 285 LEU A N 1
ATOM 2390 C CA . LEU A 1 285 ? -22.656 -9.039 15.586 1 91.88 285 LEU A CA 1
ATOM 2391 C C . LEU A 1 285 ? -22.734 -8.125 14.367 1 91.88 285 LEU A C 1
ATOM 2393 O O . LEU A 1 285 ? -22.906 -6.91 14.508 1 91.88 285 LEU A O 1
ATOM 2397 N N . ASN A 1 286 ? -22.672 -8.672 13.25 1 94.88 286 ASN A N 1
ATOM 2398 C CA . ASN A 1 286 ? -22.781 -7.898 12.016 1 94.88 286 ASN A CA 1
ATOM 2399 C C . ASN A 1 286 ? -24.172 -7.312 11.844 1 94.88 286 ASN A C 1
ATOM 2401 O O . ASN A 1 286 ? -24.328 -6.145 11.492 1 94.88 286 ASN A O 1
ATOM 2405 N N . ARG A 1 287 ? -25.172 -8.117 12.195 1 94.56 287 ARG A N 1
ATOM 2406 C CA . ARG A 1 287 ? -26.562 -7.672 12.047 1 94.56 287 ARG A CA 1
ATOM 2407 C C . ARG A 1 287 ? -26.891 -6.59 13.07 1 94.56 287 ARG A C 1
ATOM 2409 O O . ARG A 1 287 ? -27.594 -5.621 12.75 1 94.56 287 ARG A O 1
ATOM 2416 N N . ILE A 1 288 ? -26.344 -6.703 14.227 1 94.88 288 ILE A N 1
ATOM 2417 C CA . ILE A 1 288 ? -26.578 -5.719 15.273 1 94.88 288 ILE A CA 1
ATOM 2418 C C . ILE A 1 288 ? -25.953 -4.383 14.875 1 94.88 288 ILE A C 1
ATOM 2420 O O . ILE A 1 288 ? -26.578 -3.328 15.031 1 94.88 288 ILE A O 1
ATOM 2424 N N . THR A 1 289 ? -24.766 -4.453 14.391 1 95.31 289 THR A N 1
ATOM 2425 C CA . THR A 1 289 ? -24.047 -3.24 14.008 1 95.31 289 THR A CA 1
ATOM 2426 C C . THR A 1 289 ? -24.719 -2.568 12.812 1 95.31 289 THR A C 1
ATOM 2428 O O . THR A 1 289 ? -24.859 -1.345 12.781 1 95.31 289 THR A O 1
ATOM 2431 N N . ILE A 1 290 ? -25.25 -3.344 11.891 1 95.94 290 ILE A N 1
ATOM 2432 C CA . ILE A 1 290 ? -25.922 -2.789 10.727 1 95.94 290 ILE A CA 1
ATOM 2433 C C . ILE A 1 290 ? -27.25 -2.162 11.164 1 95.94 290 ILE A C 1
ATOM 2435 O O . ILE A 1 290 ? -27.641 -1.108 10.648 1 95.94 290 ILE A O 1
ATOM 2439 N N . SER A 1 291 ? -27.891 -2.83 12.094 1 95.56 291 SER A N 1
ATOM 2440 C CA . SER A 1 291 ? -29.125 -2.275 12.617 1 95.56 291 SER A CA 1
ATOM 2441 C C . SER A 1 291 ? -28.891 -0.928 13.289 1 95.56 291 SER A C 1
ATOM 2443 O O . SER A 1 291 ? -29.688 -0.002 13.141 1 95.56 291 SER A O 1
ATOM 2445 N N . TYR A 1 292 ? -27.875 -0.843 14.031 1 95.38 292 TYR A N 1
ATOM 2446 C CA . TYR A 1 292 ? -27.547 0.418 14.688 1 95.38 292 TYR A CA 1
ATOM 2447 C C . TYR A 1 292 ? -27.203 1.496 13.672 1 95.38 292 TYR A C 1
ATOM 2449 O O . TYR A 1 292 ? -27.547 2.666 13.852 1 95.38 292 TYR A O 1
ATOM 2457 N N . ILE A 1 293 ? -26.516 1.13 12.578 1 95.94 293 ILE A N 1
ATOM 2458 C CA . ILE A 1 293 ? -26.203 2.068 11.508 1 95.94 293 ILE A CA 1
ATOM 2459 C C . ILE A 1 293 ? -27.484 2.6 10.883 1 95.94 293 ILE A C 1
ATOM 2461 O O . ILE A 1 293 ? -27.609 3.799 10.625 1 95.94 293 ILE A O 1
ATOM 2465 N N . LEU A 1 294 ? -28.406 1.74 10.758 1 95.38 294 LEU A N 1
ATOM 2466 C CA . LEU A 1 294 ? -29.688 2.145 10.188 1 95.38 294 LEU A CA 1
ATOM 2467 C C . LEU A 1 294 ? -30.422 3.092 11.125 1 95.38 294 LEU A C 1
ATOM 2469 O O . LEU A 1 294 ? -31.047 4.055 10.68 1 95.38 294 LEU A O 1
ATOM 2473 N N . ILE A 1 295 ? -30.312 2.865 12.359 1 93.88 295 ILE A N 1
ATOM 2474 C CA . ILE A 1 295 ? -30.922 3.736 13.352 1 93.88 295 ILE A CA 1
ATOM 2475 C C . ILE A 1 295 ? -30.266 5.117 13.297 1 93.88 295 ILE A C 1
ATOM 2477 O O . ILE A 1 295 ? -30.969 6.137 13.32 1 93.88 295 ILE A O 1
ATOM 2481 N N . LEU A 1 296 ? -28.984 5.164 13.258 1 94.25 296 LEU A N 1
ATOM 2482 C CA . LEU A 1 296 ? -28.266 6.43 13.172 1 94.25 296 LEU A CA 1
ATOM 2483 C C . LEU A 1 296 ? -28.641 7.191 11.906 1 94.25 296 LEU A C 1
ATOM 2485 O O . LEU A 1 296 ? -28.797 8.414 11.938 1 94.25 296 LEU A O 1
ATOM 2489 N N . THR A 1 297 ? -28.781 6.441 10.789 1 93.56 297 THR A N 1
ATOM 2490 C CA . THR A 1 297 ? -29.156 7.066 9.523 1 93.56 297 THR A CA 1
ATOM 2491 C C . THR A 1 297 ? -30.562 7.637 9.602 1 93.56 297 THR A C 1
ATOM 2493 O O . THR A 1 297 ? -30.828 8.727 9.094 1 93.56 297 THR A O 1
ATOM 2496 N N . PHE A 1 298 ? -31.344 6.93 10.344 1 92.75 298 PHE A N 1
ATOM 2497 C CA . PHE A 1 298 ? -32.719 7.391 10.523 1 92.75 298 PHE A CA 1
ATOM 2498 C C . PHE A 1 298 ? -32.75 8.625 11.414 1 92.75 298 PHE A C 1
ATOM 2500 O O . PHE A 1 298 ? -33.5 9.578 11.125 1 92.75 298 PHE A O 1
ATOM 2507 N N . VAL A 1 299 ? -32 8.68 12.422 1 92.19 299 VAL A N 1
ATOM 2508 C CA . VAL A 1 299 ? -31.953 9.805 13.352 1 92.19 299 VAL A CA 1
ATOM 2509 C C . VAL A 1 299 ? -31.406 11.047 12.648 1 92.19 299 VAL A C 1
ATOM 2511 O O . VAL A 1 299 ? -31.812 12.172 12.953 1 92.19 299 VAL A O 1
ATOM 2514 N N . LEU A 1 300 ? -30.453 10.82 11.742 1 91.94 300 LEU A N 1
ATOM 2515 C CA . LEU A 1 300 ? -29.891 11.938 10.992 1 91.94 300 LEU A CA 1
ATOM 2516 C C . LEU A 1 300 ? -30.969 12.695 10.242 1 91.94 300 LEU A C 1
ATOM 2518 O O . LEU A 1 300 ? -30.906 13.922 10.109 1 91.94 300 LEU A O 1
ATOM 2522 N N . LEU A 1 301 ? -32.062 12.055 9.898 1 90.31 301 LEU A N 1
ATOM 2523 C CA . LEU A 1 301 ? -33.125 12.68 9.156 1 90.31 301 LEU A CA 1
ATOM 2524 C C . LEU A 1 301 ? -33.969 13.586 10.062 1 90.31 301 LEU A C 1
ATOM 2526 O O . LEU A 1 301 ? -34.688 14.469 9.578 1 90.31 301 LEU A O 1
ATOM 2530 N N . PHE A 1 302 ? -33.812 13.484 11.336 1 90.44 302 PHE A N 1
ATOM 2531 C CA . PHE A 1 302 ? -34.562 14.281 12.289 1 90.44 302 PHE A CA 1
ATOM 2532 C C . PHE A 1 302 ? -33.969 15.68 12.422 1 90.44 302 PHE A C 1
ATOM 2534 O O . PHE A 1 302 ? -34.5 16.531 13.133 1 90.44 302 PHE A O 1
ATOM 2541 N N . ILE A 1 303 ? -32.875 15.953 11.758 1 87.62 303 ILE A N 1
ATOM 2542 C CA . ILE A 1 303 ? -32.25 17.266 11.797 1 87.62 303 ILE A CA 1
ATOM 2543 C C . ILE A 1 303 ? -33.219 18.328 11.273 1 87.62 303 ILE A C 1
ATOM 2545 O O . ILE A 1 303 ? -33.156 19.484 11.688 1 87.62 303 ILE A O 1
ATOM 2549 N N . PHE A 1 304 ? -34.094 17.906 10.414 1 85.12 304 PHE A N 1
ATOM 2550 C CA . PHE A 1 304 ? -35.031 18.828 9.789 1 85.12 304 PHE A CA 1
ATOM 2551 C C . PHE A 1 304 ? -36.281 19.031 10.656 1 85.12 304 PHE A C 1
ATOM 2553 O O . PHE A 1 304 ? -37.062 19.922 10.406 1 85.12 304 PHE A O 1
ATOM 2560 N N . VAL A 1 305 ? -36.469 18.297 11.711 1 87.62 305 VAL A N 1
ATOM 2561 C CA . VAL A 1 305 ? -37.688 18.312 12.5 1 87.62 305 VAL A CA 1
ATOM 2562 C C . VAL A 1 305 ? -37.406 18.859 13.898 1 87.62 305 VAL A C 1
ATOM 2564 O O . VAL A 1 305 ? -38.156 19.688 14.414 1 87.62 305 VAL A O 1
ATOM 2567 N N . LEU A 1 306 ? -36.344 18.531 14.492 1 87.06 306 LEU A N 1
ATOM 2568 C CA . LEU A 1 306 ? -36 18.922 15.859 1 87.06 306 LEU A CA 1
ATOM 2569 C C . LEU A 1 306 ? -35.25 20.25 15.883 1 87.06 306 LEU A C 1
ATOM 2571 O O . LEU A 1 306 ? -34.562 20.594 14.914 1 87.06 306 LEU A O 1
ATOM 2575 N N . ASP A 1 307 ? -35.5 20.906 16.984 1 86.38 307 ASP A N 1
ATOM 2576 C CA . ASP A 1 307 ? -34.656 22.078 17.234 1 86.38 307 ASP A CA 1
ATOM 2577 C C . ASP A 1 307 ? -33.188 21.703 17.297 1 86.38 307 ASP A C 1
ATOM 2579 O O . ASP A 1 307 ? -32.844 20.609 17.766 1 86.38 307 ASP A O 1
ATOM 2583 N N . LEU A 1 308 ? -32.406 22.562 16.797 1 84.25 308 LEU A N 1
ATOM 2584 C CA . LEU A 1 308 ? -30.969 22.281 16.672 1 84.25 308 LEU A CA 1
ATOM 2585 C C . LEU A 1 308 ? -30.359 21.906 18.016 1 84.25 308 LEU A C 1
ATOM 2587 O O . LEU A 1 308 ? -29.531 20.984 18.094 1 84.25 308 LEU A O 1
ATOM 2591 N N . ARG A 1 309 ? -30.703 22.609 19.047 1 82 309 ARG A N 1
ATOM 2592 C CA . ARG A 1 309 ? -30.156 22.359 20.359 1 82 309 ARG A CA 1
ATOM 2593 C C . ARG A 1 309 ? -30.469 20.938 20.828 1 82 309 ARG A C 1
ATOM 2595 O O . ARG A 1 309 ? -29.578 20.234 21.312 1 82 309 ARG A O 1
ATOM 2602 N N . ASN A 1 310 ? -31.672 20.469 20.656 1 84.44 310 ASN A N 1
ATOM 2603 C CA . ASN A 1 310 ? -32.062 19.125 21.047 1 84.44 310 ASN A CA 1
ATOM 2604 C C . ASN A 1 310 ? -31.406 18.062 20.172 1 84.44 310 ASN A C 1
ATOM 2606 O O . ASN A 1 310 ? -31.062 16.984 20.656 1 84.44 310 ASN A O 1
ATOM 2610 N N . PHE A 1 311 ? -31.312 18.422 18.984 1 87.94 311 PHE A N 1
ATOM 2611 C CA . PHE A 1 311 ? -30.672 17.484 18.062 1 87.94 311 PHE A CA 1
ATOM 2612 C C . PHE A 1 311 ? -29.203 17.281 18.453 1 87.94 311 PHE A C 1
ATOM 2614 O O . PHE A 1 311 ? -28.703 16.156 18.406 1 87.94 311 PHE A O 1
ATOM 2621 N N . ILE A 1 312 ? -28.547 18.359 18.859 1 83.12 312 ILE A N 1
ATOM 2622 C CA . ILE A 1 312 ? -27.141 18.266 19.266 1 83.12 312 ILE A CA 1
ATOM 2623 C C . ILE A 1 312 ? -27.016 17.422 20.531 1 83.12 312 ILE A C 1
ATOM 2625 O O . ILE A 1 312 ? -26.172 16.531 20.609 1 83.12 312 ILE A O 1
ATOM 2629 N N . GLN A 1 313 ? -27.828 17.641 21.438 1 80.44 313 GLN A N 1
ATOM 2630 C CA . GLN A 1 313 ? -27.781 16.891 22.688 1 80.44 313 GLN A CA 1
ATOM 2631 C C . GLN A 1 313 ? -28.047 15.406 22.453 1 80.44 313 GLN A C 1
ATOM 2633 O O . GLN A 1 313 ? -27.375 14.555 23.047 1 80.44 313 GLN A O 1
ATOM 2638 N N . LEU A 1 314 ? -28.953 15.094 21.578 1 84.75 314 LEU A N 1
ATOM 2639 C CA . LEU A 1 314 ? -29.266 13.719 21.219 1 84.75 314 LEU A CA 1
ATOM 2640 C C . LEU A 1 314 ? -28.062 13.055 20.547 1 84.75 314 LEU A C 1
ATOM 2642 O O . LEU A 1 314 ? -27.719 11.914 20.875 1 84.75 314 LEU A O 1
ATOM 2646 N N . THR A 1 315 ? -27.5 13.773 19.641 1 85.69 315 THR A N 1
ATOM 2647 C CA . THR A 1 315 ? -26.375 13.242 18.891 1 85.69 315 THR A CA 1
ATOM 2648 C C . THR A 1 315 ? -25.188 12.969 19.797 1 85.69 315 THR A C 1
ATOM 2650 O O . THR A 1 315 ? -24.5 11.945 19.656 1 85.69 315 THR A O 1
ATOM 2653 N N . VAL A 1 316 ? -24.891 13.836 20.75 1 77.94 316 VAL A N 1
ATOM 2654 C CA . VAL A 1 316 ? -23.766 13.68 21.656 1 77.94 316 VAL A CA 1
ATOM 2655 C C . VAL A 1 316 ? -23.969 12.461 22.547 1 77.94 316 VAL A C 1
ATOM 2657 O O . VAL A 1 316 ? -23.016 11.742 22.859 1 77.94 316 VAL A O 1
ATOM 2660 N N . PHE A 1 317 ? -25.141 12.164 22.781 1 79.25 317 PHE A N 1
ATOM 2661 C CA . PHE A 1 317 ? -25.453 11.008 23.594 1 79.25 317 PHE A CA 1
ATOM 2662 C C . PHE A 1 317 ? -25.281 9.711 22.812 1 79.25 317 PHE A C 1
ATOM 2664 O O . PHE A 1 317 ? -24.828 8.703 23.344 1 79.25 317 PHE A O 1
ATOM 2671 N N . LEU A 1 318 ? -25.609 9.742 21.594 1 84.5 318 LEU A N 1
ATOM 2672 C CA . LEU A 1 318 ? -25.609 8.547 20.766 1 84.5 318 LEU A CA 1
ATOM 2673 C C . LEU A 1 318 ? -24.188 8.188 20.328 1 84.5 318 LEU A C 1
ATOM 2675 O O . LEU A 1 318 ? -23.922 7.047 19.953 1 84.5 318 LEU A O 1
ATOM 2679 N N . ILE A 1 319 ? -23.25 9.102 20.359 1 81.31 319 ILE A N 1
ATOM 2680 C CA . ILE A 1 319 ? -21.922 8.898 19.797 1 81.31 319 ILE A CA 1
ATOM 2681 C C . ILE A 1 319 ? -21.141 7.934 20.672 1 81.31 319 ILE A C 1
ATOM 2683 O O . ILE A 1 319 ? -20.188 7.301 20.203 1 81.31 319 ILE A O 1
ATOM 2687 N N . ILE A 1 320 ? -21.469 7.699 21.875 1 81.81 320 ILE A N 1
ATOM 2688 C CA . ILE A 1 320 ? -20.75 6.836 22.797 1 81.81 320 ILE A CA 1
ATOM 2689 C C . ILE A 1 320 ? -20.906 5.379 22.375 1 81.81 320 ILE A C 1
ATOM 2691 O O . ILE A 1 320 ? -19.953 4.598 22.453 1 81.81 320 ILE A O 1
ATOM 2695 N N . ILE A 1 321 ? -21.953 5.027 21.766 1 87.88 321 ILE A N 1
ATOM 2696 C CA . ILE A 1 321 ? -22.297 3.648 21.453 1 87.88 321 ILE A CA 1
ATOM 2697 C C . ILE A 1 321 ? -21.406 3.139 20.328 1 87.88 321 ILE A C 1
ATOM 2699 O O . ILE A 1 321 ? -20.828 2.051 20.422 1 87.88 321 ILE A O 1
ATOM 2703 N N . PRO A 1 322 ? -21.266 3.873 19.266 1 88.88 322 PRO A N 1
ATOM 2704 C CA . PRO A 1 322 ? -20.422 3.373 18.172 1 88.88 322 PRO A CA 1
ATOM 2705 C C . PRO A 1 322 ? -18.984 3.092 18.641 1 88.88 322 PRO A C 1
ATOM 2707 O O . PRO A 1 322 ? -18.359 2.141 18.156 1 88.88 322 PRO A O 1
ATOM 2710 N N . ILE A 1 323 ? -18.438 3.887 19.5 1 87.12 323 ILE A N 1
ATOM 2711 C CA . ILE A 1 323 ? -17.078 3.688 19.969 1 87.12 323 ILE A CA 1
ATOM 2712 C C . ILE A 1 323 ? -16.984 2.387 20.766 1 87.12 323 ILE A C 1
ATOM 2714 O O . ILE A 1 323 ? -16.094 1.567 20.547 1 87.12 323 ILE A O 1
ATOM 2718 N N . PHE A 1 324 ? -17.969 2.166 21.547 1 88.88 324 PHE A N 1
ATOM 2719 C CA . PHE A 1 324 ? -17.984 0.946 22.344 1 88.88 324 PHE A CA 1
ATOM 2720 C C . PHE A 1 324 ? -18.203 -0.276 21.453 1 88.88 324 PHE A C 1
ATOM 2722 O O . PHE A 1 324 ? -17.609 -1.329 21.688 1 88.88 324 PHE A O 1
ATOM 2729 N N . LEU A 1 325 ? -19.078 -0.14 20.516 1 91.81 325 LEU A N 1
ATOM 2730 C CA . LEU A 1 325 ? -19.328 -1.239 19.594 1 91.81 325 LEU A CA 1
ATOM 2731 C C . LEU A 1 325 ? -18.062 -1.6 18.828 1 91.81 325 LEU A C 1
ATOM 2733 O O . LEU A 1 325 ? -17.766 -2.781 18.641 1 91.81 325 LEU A O 1
ATOM 2737 N N . ALA A 1 326 ? -17.359 -0.627 18.359 1 90.88 326 ALA A N 1
ATOM 2738 C CA . ALA A 1 326 ? -16.125 -0.87 17.625 1 90.88 326 ALA A CA 1
ATOM 2739 C C . ALA A 1 326 ? -15.094 -1.588 18.5 1 90.88 326 ALA A C 1
ATOM 2741 O O . ALA A 1 326 ? -14.43 -2.523 18.047 1 90.88 326 ALA A O 1
ATOM 2742 N N . ILE A 1 327 ? -14.992 -1.155 19.734 1 91.12 327 ILE A N 1
ATOM 2743 C CA . ILE A 1 327 ? -14.055 -1.771 20.672 1 91.12 327 ILE A CA 1
ATOM 2744 C C . ILE A 1 327 ? -14.484 -3.211 20.953 1 91.12 327 ILE A C 1
ATOM 2746 O O . ILE A 1 327 ? -13.656 -4.125 20.938 1 91.12 327 ILE A O 1
ATOM 2750 N N . PHE A 1 328 ? -15.734 -3.373 21.062 1 92 328 PHE A N 1
ATOM 2751 C CA . PHE A 1 328 ? -16.266 -4.699 21.359 1 92 328 PHE A CA 1
ATOM 2752 C C . PHE A 1 328 ? -16 -5.648 20.188 1 92 328 PHE A C 1
ATOM 2754 O O . PHE A 1 328 ? -15.555 -6.777 20.391 1 92 328 PHE A O 1
ATOM 2761 N N . ILE A 1 329 ? -16.312 -5.262 19.031 1 92.88 329 ILE A N 1
ATOM 2762 C CA . ILE A 1 329 ? -16.109 -6.078 17.844 1 92.88 329 ILE A CA 1
ATOM 2763 C C . ILE A 1 329 ? -14.625 -6.406 17.688 1 92.88 329 ILE A C 1
ATOM 2765 O O . ILE A 1 329 ? -14.266 -7.527 17.328 1 92.88 329 ILE A O 1
ATOM 2769 N N . SER A 1 330 ? -13.797 -5.434 18 1 90.81 330 SER A N 1
ATOM 2770 C CA . SER A 1 330 ? -12.359 -5.641 17.891 1 90.81 330 SER A CA 1
ATOM 2771 C C . SER A 1 330 ? -11.867 -6.68 18.891 1 90.81 330 SER A C 1
ATOM 2773 O O . SER A 1 330 ? -11.039 -7.531 18.547 1 90.81 330 SER A O 1
ATOM 2775 N N . ILE A 1 331 ? -12.391 -6.59 20.062 1 91.38 331 ILE A N 1
ATOM 2776 C CA . ILE A 1 331 ? -12.008 -7.547 21.094 1 91.38 331 ILE A CA 1
ATOM 2777 C C . ILE A 1 331 ? -12.492 -8.945 20.703 1 91.38 331 ILE A C 1
ATOM 2779 O O . ILE A 1 331 ? -11.742 -9.922 20.812 1 91.38 331 ILE A O 1
ATOM 2783 N N . PHE A 1 332 ? -13.633 -9.039 20.156 1 90.94 332 PHE A N 1
ATOM 2784 C CA . PHE A 1 332 ? -14.203 -10.312 19.719 1 90.94 332 PHE A CA 1
ATOM 2785 C C . PHE A 1 332 ? -13.383 -10.906 18.578 1 90.94 332 PHE A C 1
ATOM 2787 O O . PHE A 1 332 ? -13.125 -12.109 18.547 1 90.94 332 PHE A O 1
ATOM 2794 N N . THR A 1 333 ? -12.992 -10.094 17.672 1 89.12 333 THR A N 1
ATOM 2795 C CA . THR A 1 333 ? -12.227 -10.531 16.516 1 89.12 333 THR A CA 1
ATOM 2796 C C . THR A 1 333 ? -10.82 -10.961 16.922 1 89.12 333 THR A C 1
ATOM 2798 O O . THR A 1 333 ? -10.227 -11.836 16.281 1 89.12 333 THR A O 1
ATOM 2801 N N . LEU A 1 334 ? -10.266 -10.359 17.969 1 87.94 334 LEU A N 1
ATOM 2802 C CA . LEU A 1 334 ? -8.922 -10.688 18.438 1 87.94 334 LEU A CA 1
ATOM 2803 C C . LEU A 1 334 ? -8.836 -12.148 18.844 1 87.94 334 LEU A C 1
ATOM 2805 O O . LEU A 1 334 ? -7.797 -12.789 18.656 1 87.94 334 LEU A O 1
ATOM 2809 N N . PHE A 1 335 ? -9.898 -12.703 19.25 1 85.69 335 PHE A N 1
ATOM 2810 C CA . PHE A 1 335 ? -9.891 -14.086 19.734 1 85.69 335 PHE A CA 1
ATOM 2811 C C . PHE A 1 335 ? -10.117 -15.055 18.578 1 85.69 335 PHE A C 1
ATOM 2813 O O . PHE A 1 335 ? -9.742 -16.234 18.672 1 85.69 335 PHE A O 1
ATOM 2820 N N . LYS A 1 336 ? -10.57 -14.695 17.484 1 81.94 336 LYS A N 1
ATOM 2821 C CA . LYS A 1 336 ? -10.961 -15.609 16.406 1 81.94 336 LYS A CA 1
ATOM 2822 C C . LYS A 1 336 ? -10.023 -15.477 15.219 1 81.94 336 LYS A C 1
ATOM 2824 O O . LYS A 1 336 ? -9.922 -16.391 14.398 1 81.94 336 LYS A O 1
ATOM 2829 N N . SER A 1 337 ? -9.359 -14.328 15.102 1 77.5 337 SER A N 1
ATOM 2830 C CA . SER A 1 337 ? -8.609 -14.055 13.875 1 77.5 337 SER A CA 1
ATOM 2831 C C . SER A 1 337 ? -7.16 -14.516 13.992 1 77.5 337 SER A C 1
ATOM 2833 O O . SER A 1 337 ? -6.605 -14.539 15.094 1 77.5 337 SER A O 1
ATOM 2835 N N . LYS A 1 338 ? -6.559 -15 12.867 1 71.94 338 LYS A N 1
ATOM 2836 C CA . LYS A 1 338 ? -5.148 -15.367 12.789 1 71.94 338 LYS A CA 1
ATOM 2837 C C . LYS A 1 338 ? -4.262 -14.133 12.68 1 71.94 338 LYS A C 1
ATOM 2839 O O . LYS A 1 338 ? -3.078 -14.172 13.016 1 71.94 338 LYS A O 1
ATOM 2844 N N . LYS A 1 339 ? -4.789 -13.031 12.234 1 76.38 339 LYS A N 1
ATOM 2845 C CA . LYS A 1 339 ? -4.039 -11.797 12.062 1 76.38 339 LYS A CA 1
ATOM 2846 C C . LYS A 1 339 ? -4.164 -10.906 13.297 1 76.38 339 LYS A C 1
ATOM 2848 O O . LYS A 1 339 ? -4.84 -9.875 13.25 1 76.38 339 LYS A O 1
ATOM 2853 N N . LYS A 1 340 ? -3.402 -11.086 14.258 1 80.62 340 LYS A N 1
ATOM 2854 C CA . LYS A 1 340 ? -3.59 -10.5 15.578 1 80.62 340 LYS A CA 1
ATOM 2855 C C . LYS A 1 340 ? -3.053 -9.07 15.625 1 80.62 340 LYS A C 1
ATOM 2857 O O . LYS A 1 340 ? -3.67 -8.188 16.234 1 80.62 340 LYS A O 1
ATOM 2862 N N . LEU A 1 341 ? -2.041 -8.805 14.891 1 84.31 341 LEU A N 1
ATOM 2863 C CA . LEU A 1 341 ? -1.416 -7.488 15 1 84.31 341 LEU A CA 1
ATOM 2864 C C . LEU A 1 341 ? -2.32 -6.406 14.414 1 84.31 341 LEU A C 1
ATOM 2866 O O . LEU A 1 341 ? -2.465 -5.332 15 1 84.31 341 LEU A O 1
ATOM 2870 N N . GLU A 1 342 ? -2.963 -6.672 13.242 1 86.19 342 GLU A N 1
ATOM 2871 C CA . GLU A 1 342 ? -3.861 -5.703 12.617 1 86.19 342 GLU A CA 1
ATOM 2872 C C . GLU A 1 342 ? -5.047 -5.391 13.531 1 86.19 342 GLU A C 1
ATOM 2874 O O . GLU A 1 342 ? -5.469 -4.238 13.633 1 86.19 342 GLU A O 1
ATOM 2879 N N . VAL A 1 343 ? -5.5 -6.375 14.281 1 89.25 343 VAL A N 1
ATOM 2880 C CA . VAL A 1 343 ? -6.664 -6.215 15.148 1 89.25 343 VAL A CA 1
ATOM 2881 C C . VAL A 1 343 ? -6.27 -5.441 16.406 1 89.25 343 VAL A C 1
ATOM 2883 O O . VAL A 1 343 ? -7.035 -4.605 16.891 1 89.25 343 VAL A O 1
ATOM 2886 N N . ILE A 1 344 ? -5.094 -5.691 16.859 1 91.62 344 ILE A N 1
ATOM 2887 C CA . ILE A 1 344 ? -4.609 -4.977 18.031 1 91.62 344 ILE A CA 1
ATOM 2888 C C . ILE A 1 344 ? -4.449 -3.494 17.719 1 91.62 344 ILE A C 1
ATOM 2890 O O . ILE A 1 344 ? -4.809 -2.635 18.516 1 91.62 344 ILE A O 1
ATOM 2894 N N . LEU A 1 345 ? -3.893 -3.197 16.562 1 89.94 345 LEU A N 1
ATOM 2895 C CA . LEU A 1 345 ? -3.732 -1.806 16.141 1 89.94 345 LEU A CA 1
ATOM 2896 C C . LEU A 1 345 ? -5.086 -1.121 16 1 89.94 345 LEU A C 1
ATOM 2898 O O . LEU A 1 345 ? -5.234 0.05 16.359 1 89.94 345 LEU A O 1
ATOM 2902 N N . PHE A 1 346 ? -6.016 -1.853 15.523 1 90 346 PHE A N 1
ATOM 2903 C CA . PHE A 1 346 ? -7.375 -1.338 15.414 1 90 346 PHE A CA 1
ATOM 2904 C C . PHE A 1 346 ? -7.957 -1.052 16.797 1 90 346 PHE A C 1
ATOM 2906 O O . PHE A 1 346 ? -8.586 -0.011 17 1 90 346 PHE A O 1
ATOM 2913 N N . LEU A 1 347 ? -7.73 -1.958 17.672 1 90.5 347 LEU A N 1
ATOM 2914 C CA . LEU A 1 347 ? -8.203 -1.798 19.047 1 90.5 347 LEU A CA 1
ATOM 2915 C C . LEU A 1 347 ? -7.535 -0.604 19.719 1 90.5 347 LEU A C 1
ATOM 2917 O O . LEU A 1 347 ? -8.195 0.175 20.406 1 90.5 347 LEU A O 1
ATOM 2921 N N . LEU A 1 348 ? -6.301 -0.446 19.516 1 90.88 348 LEU A N 1
ATOM 2922 C CA . LEU A 1 348 ? -5.574 0.687 20.078 1 90.88 348 LEU A CA 1
ATOM 2923 C C . LEU A 1 348 ? -6.07 2 19.469 1 90.88 348 LEU A C 1
ATOM 2925 O O . LEU A 1 348 ? -6.141 3.016 20.172 1 90.88 348 LEU A O 1
ATOM 2929 N N . ALA A 1 349 ? -6.391 1.999 18.172 1 90.69 349 ALA A N 1
ATOM 2930 C CA . ALA A 1 349 ? -6.867 3.203 17.5 1 90.69 349 ALA A CA 1
ATOM 2931 C C . ALA A 1 349 ? -8.148 3.727 18.156 1 90.69 349 ALA A C 1
ATOM 2933 O O . ALA A 1 349 ? -8.211 4.887 18.562 1 90.69 349 ALA A O 1
ATOM 2934 N N . PHE A 1 350 ? -9.07 2.867 18.359 1 88 350 PHE A N 1
ATOM 2935 C CA . PHE A 1 350 ? -10.344 3.309 18.922 1 88 350 PHE A CA 1
ATOM 2936 C C . PHE A 1 350 ? -10.234 3.488 20.438 1 88 350 PHE A C 1
ATOM 2938 O O . PHE A 1 350 ? -10.961 4.293 21.031 1 88 350 PHE A O 1
ATOM 2945 N N . GLY A 1 351 ? -9.266 2.805 21.031 1 87.44 351 GLY A N 1
ATOM 2946 C CA . GLY A 1 351 ? -9 3.027 22.438 1 87.44 351 GLY A CA 1
ATOM 2947 C C . GLY A 1 351 ? -8.469 4.418 22.734 1 87.44 351 GLY A C 1
ATOM 2948 O O . GLY A 1 351 ? -8.945 5.09 23.641 1 87.44 351 GLY A O 1
ATOM 2949 N N . VAL A 1 352 ? -7.582 4.828 21.953 1 88.75 352 VAL A N 1
ATOM 2950 C CA . VAL A 1 352 ? -6.977 6.137 22.156 1 88.75 352 VAL A CA 1
ATOM 2951 C C . VAL A 1 352 ? -7.98 7.234 21.812 1 88.75 352 VAL A C 1
ATOM 2953 O O . VAL A 1 352 ? -8.008 8.281 22.453 1 88.75 352 VAL A O 1
ATOM 2956 N N . LEU A 1 353 ? -8.758 6.969 20.844 1 85.69 353 LEU A N 1
ATOM 2957 C CA . LEU A 1 353 ? -9.805 7.926 20.516 1 85.69 353 LEU A CA 1
ATOM 2958 C C . LEU A 1 353 ? -10.789 8.078 21.656 1 85.69 353 LEU A C 1
ATOM 2960 O O . LEU A 1 353 ? -11.172 9.195 22.016 1 85.69 353 LEU A O 1
ATOM 2964 N N . LEU A 1 354 ? -11.133 6.98 22.219 1 83 354 LEU A N 1
ATOM 2965 C CA . LEU A 1 354 ? -12.047 6.992 23.359 1 83 354 LEU A CA 1
ATOM 2966 C C . LEU A 1 354 ? -11.445 7.73 24.531 1 83 354 LEU A C 1
ATOM 2968 O O . LEU A 1 354 ? -12.125 8.516 25.203 1 83 354 LEU A O 1
ATOM 2972 N N . PHE A 1 355 ? -10.211 7.504 24.688 1 83.88 355 PHE A N 1
ATOM 2973 C CA . PHE A 1 355 ? -9.516 8.156 25.797 1 83.88 355 PHE A CA 1
ATOM 2974 C C . PHE A 1 355 ? -9.438 9.664 25.562 1 83.88 355 PHE A C 1
ATOM 2976 O O . PHE A 1 355 ? -9.695 10.453 26.484 1 83.88 355 PHE A O 1
ATOM 2983 N N . GLY A 1 356 ? -9.117 10.062 24.391 1 81.31 356 GLY A N 1
ATOM 2984 C CA . GLY A 1 356 ? -9.07 11.477 24.062 1 81.31 356 GLY A CA 1
ATOM 2985 C C . GLY A 1 356 ? -10.43 12.148 24.141 1 81.31 356 GLY A C 1
ATOM 2986 O O . GLY A 1 356 ? -10.547 13.273 24.641 1 81.31 356 GLY A O 1
ATOM 2987 N N . ALA A 1 357 ? -11.406 11.5 23.688 1 76.38 357 ALA A N 1
ATOM 2988 C CA . ALA A 1 357 ? -12.766 12.031 23.734 1 76.38 357 ALA A CA 1
ATOM 2989 C C . ALA A 1 357 ? -13.258 12.148 25.172 1 76.38 357 ALA A C 1
ATOM 2991 O O . ALA A 1 357 ? -13.922 13.125 25.531 1 76.38 357 ALA A O 1
ATOM 2992 N N . ALA A 1 358 ? -12.891 11.164 25.953 1 76.88 358 ALA A N 1
ATOM 2993 C CA . ALA A 1 358 ? -13.281 11.188 27.359 1 76.88 358 ALA A CA 1
ATOM 2994 C C . ALA A 1 358 ? -12.625 12.359 28.094 1 76.88 358 ALA A C 1
ATOM 2996 O O . ALA A 1 358 ? -13.297 13.086 28.828 1 76.88 358 ALA A O 1
ATOM 2997 N N . LEU A 1 359 ? -11.445 12.555 27.781 1 77.38 359 LEU A N 1
ATOM 2998 C CA . LEU A 1 359 ? -10.734 13.664 28.422 1 77.38 359 LEU A CA 1
ATOM 2999 C C . LEU A 1 359 ? -11.328 15 27.984 1 77.38 359 LEU A C 1
ATOM 3001 O O . LEU A 1 359 ? -11.469 15.914 28.812 1 77.38 359 LEU A O 1
ATOM 3005 N N . ASN A 1 360 ? -11.641 15.078 26.766 1 74.44 360 ASN A N 1
ATOM 3006 C CA . ASN A 1 360 ? -12.25 16.312 26.266 1 74.44 360 ASN A CA 1
ATOM 3007 C C . ASN A 1 360 ? -13.617 16.562 26.906 1 74.44 360 ASN A C 1
ATOM 3009 O O . ASN A 1 360 ? -13.938 17.688 27.266 1 74.44 360 ASN A O 1
ATOM 3013 N N . THR A 1 361 ? -14.398 15.539 27.047 1 68.25 361 THR A N 1
ATOM 3014 C CA . THR A 1 361 ? -15.727 15.656 27.641 1 68.25 361 THR A CA 1
ATOM 3015 C C . THR A 1 361 ? -15.625 16.047 29.109 1 68.25 361 THR A C 1
ATOM 3017 O O . THR A 1 361 ? -16.391 16.891 29.594 1 68.25 361 THR A O 1
ATOM 3020 N N . PHE A 1 362 ? -14.602 15.523 29.734 1 70.75 362 PHE A N 1
ATOM 3021 C CA . PHE A 1 362 ? -14.414 15.844 31.141 1 70.75 362 PHE A CA 1
ATOM 3022 C C . PHE A 1 362 ? -13.961 17.297 31.312 1 70.75 362 PHE A C 1
ATOM 3024 O O . PHE A 1 362 ? -14.32 17.953 32.312 1 70.75 362 PHE A O 1
ATOM 3031 N N . THR A 1 363 ? -13.344 17.797 30.359 1 68.75 363 THR A N 1
ATOM 3032 C CA . THR A 1 363 ? -12.875 19.188 30.422 1 68.75 363 THR A CA 1
ATOM 3033 C C . THR A 1 363 ? -14.023 20.156 30.156 1 68.75 363 THR A C 1
ATOM 3035 O O . THR A 1 363 ? -14.188 21.156 30.875 1 68.75 363 THR A O 1
ATOM 3038 N N . VAL A 1 364 ? -14.773 19.766 29.172 1 62.09 364 VAL A N 1
ATOM 3039 C CA . VAL A 1 364 ? -15.867 20.641 28.766 1 62.09 364 VAL A CA 1
ATOM 3040 C C . VAL A 1 364 ? -16.938 20.672 29.859 1 62.09 364 VAL A C 1
ATOM 3042 O O . VAL A 1 364 ? -17.594 21.688 30.078 1 62.09 364 VAL A O 1
ATOM 3045 N N . GLN A 1 365 ? -16.969 19.5 30.562 1 60.16 365 GLN A N 1
ATOM 3046 C CA . GLN A 1 365 ? -17.969 19.438 31.625 1 60.16 365 GLN A CA 1
ATOM 3047 C C . GLN A 1 365 ? -17.438 20.031 32.938 1 60.16 365 GLN A C 1
ATOM 3049 O O . GLN A 1 365 ? -18.156 20.141 33.906 1 60.16 365 GLN A O 1
ATOM 3054 N N . GLY A 1 366 ? -16.203 20.547 32.938 1 60.03 366 GLY A N 1
ATOM 3055 C CA . GLY A 1 366 ? -15.625 21.266 34.062 1 60.03 366 GLY A CA 1
ATOM 3056 C C . GLY A 1 366 ? -14.984 20.375 35.094 1 60.03 366 GLY A C 1
ATOM 3057 O O . GLY A 1 366 ? -14.617 20.812 36.156 1 60.03 366 GLY A O 1
ATOM 3058 N N . PHE A 1 367 ? -14.93 19.109 34.781 1 64.12 367 PHE A N 1
ATOM 3059 C CA . PHE A 1 367 ? -14.352 18.188 35.75 1 64.12 367 PHE A CA 1
ATOM 3060 C C . PHE A 1 367 ? -12.828 18.312 35.75 1 64.12 367 PHE A C 1
ATOM 3062 O O . PHE A 1 367 ? -12.203 18.078 36.812 1 64.12 367 PHE A O 1
ATOM 3069 N N . LEU A 1 368 ? -12.352 18.688 34.594 1 64.25 368 LEU A N 1
ATOM 3070 C CA . LEU A 1 368 ? -10.906 18.844 34.5 1 64.25 368 LEU A CA 1
ATOM 3071 C C . LEU A 1 368 ? -10.547 20.266 34.094 1 64.25 368 LEU A C 1
ATOM 3073 O O . LEU A 1 368 ? -11.234 20.875 33.25 1 64.25 368 LEU A O 1
ATOM 3077 N N . LYS A 1 369 ? -9.688 20.906 34.875 1 61.41 369 LYS A N 1
ATOM 3078 C CA . LYS A 1 369 ? -9.203 22.234 34.531 1 61.41 369 LYS A CA 1
ATOM 3079 C C . LYS A 1 369 ? -8.617 22.266 33.125 1 61.41 369 LYS A C 1
ATOM 3081 O O . LYS A 1 369 ? -7.934 21.328 32.719 1 61.41 369 LYS A O 1
ATOM 3086 N N . PRO A 1 370 ? -9.383 23 32.312 1 56.62 370 PRO A N 1
ATOM 3087 C CA . PRO A 1 370 ? -8.781 23.109 30.984 1 56.62 370 PRO A CA 1
ATOM 3088 C C . PRO A 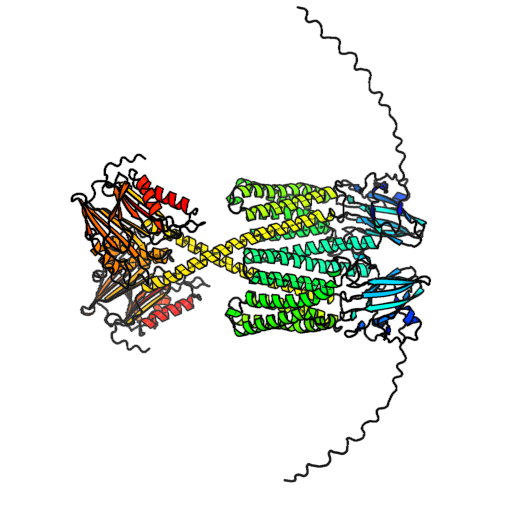1 370 ? -7.277 23.391 31.031 1 56.62 370 PRO A C 1
ATOM 3090 O O . PRO A 1 370 ? -6.871 24.547 31.141 1 56.62 370 PRO A O 1
ATOM 3093 N N . ILE A 1 371 ? -6.703 22.594 31.797 1 56.28 371 ILE A N 1
ATOM 3094 C CA . ILE A 1 371 ? -5.258 22.781 31.719 1 56.28 371 ILE A CA 1
ATOM 3095 C C . ILE A 1 371 ? -4.801 22.688 30.266 1 56.28 371 ILE A C 1
ATOM 3097 O O . ILE A 1 371 ? -5.523 22.156 29.422 1 56.28 371 ILE A O 1
ATOM 3101 N N . HIS A 1 372 ? -3.617 23.328 29.922 1 58.59 372 HIS A N 1
ATOM 3102 C CA . HIS A 1 372 ? -2.965 23.5 28.641 1 58.59 372 HIS A CA 1
ATOM 3103 C C . HIS A 1 372 ? -3.082 22.25 27.781 1 58.59 372 HIS A C 1
ATOM 3105 O O . HIS A 1 372 ? -3.338 22.328 26.578 1 58.59 372 HIS A O 1
ATOM 3111 N N . PHE A 1 373 ? -3.285 21.125 28.453 1 62.19 373 PHE A N 1
ATOM 3112 C CA . PHE A 1 373 ? -3.164 19.922 27.656 1 62.19 373 PHE A CA 1
ATOM 3113 C C . PHE A 1 373 ? -4.539 19.375 27.297 1 62.19 373 PHE A C 1
ATOM 3115 O O . PHE A 1 373 ? -4.688 18.672 26.281 1 62.19 373 PHE A O 1
ATOM 3122 N N . ALA A 1 374 ? -5.578 19.859 28.016 1 64.5 374 ALA A N 1
ATOM 3123 C CA . ALA A 1 374 ? -6.891 19.234 27.828 1 64.5 374 ALA A CA 1
ATOM 3124 C C . ALA A 1 374 ? -7.504 19.641 26.5 1 64.5 374 ALA A C 1
ATOM 3126 O O . ALA A 1 374 ? -8.203 18.844 25.859 1 64.5 374 ALA A O 1
ATOM 3127 N N . SER A 1 375 ? -7.223 20.844 26.062 1 68.94 375 SER A N 1
ATOM 3128 C CA . SER A 1 375 ? -7.789 21.312 24.797 1 68.94 375 SER A CA 1
ATOM 3129 C C . SER A 1 375 ? -7.219 20.547 23.609 1 68.94 375 SER A C 1
ATOM 3131 O O . SER A 1 375 ? -7.824 20.516 22.531 1 68.94 375 SER A O 1
ATOM 3133 N N . TYR A 1 376 ? -6.141 19.828 23.891 1 76.06 376 TYR A N 1
ATOM 3134 C CA . TYR A 1 376 ? -5.465 19.109 22.812 1 76.06 376 TYR A CA 1
ATOM 3135 C C . TYR A 1 376 ? -5.828 17.641 22.812 1 76.06 376 TYR A C 1
ATOM 3137 O O . TYR A 1 376 ? -5.414 16.891 21.922 1 76.06 376 TYR A O 1
ATOM 3145 N N . SER A 1 377 ? -6.648 17.25 23.719 1 78.88 377 SER A N 1
ATOM 3146 C CA . SER A 1 377 ? -6.812 15.828 23.953 1 78.88 377 SER A CA 1
ATOM 3147 C C . SER A 1 377 ? -7.531 15.156 22.781 1 78.88 377 SER A C 1
ATOM 3149 O O . SER A 1 377 ? -7.098 14.109 22.297 1 78.88 377 SER A O 1
ATOM 3151 N N . LEU A 1 378 ? -8.594 15.766 22.328 1 81.06 378 LEU A N 1
ATOM 3152 C CA . LEU A 1 378 ? -9.383 15.125 21.281 1 81.06 378 LEU A CA 1
ATOM 3153 C C . LEU A 1 378 ? -8.594 15.078 19.969 1 81.06 378 LEU A C 1
ATOM 3155 O O . LEU A 1 378 ? -8.477 14.016 19.359 1 81.06 378 LEU A O 1
ATOM 3159 N N . PRO A 1 379 ? -8 16.141 19.562 1 82 379 PRO A N 1
ATOM 3160 C CA . PRO A 1 379 ? -7.211 16.078 18.328 1 82 379 PRO A CA 1
ATOM 3161 C C . PRO A 1 379 ? -6.023 15.117 18.453 1 82 379 PRO A C 1
ATOM 3163 O O . PRO A 1 379 ? -5.676 14.438 17.484 1 82 379 PRO A O 1
ATOM 3166 N N . LEU A 1 380 ? -5.422 15.094 19.609 1 82.94 380 LEU A N 1
ATOM 3167 C CA . LEU A 1 380 ? -4.305 14.18 19.797 1 82.94 380 LEU A CA 1
ATOM 3168 C C . LEU A 1 380 ? -4.77 12.727 19.734 1 82.94 380 LEU A C 1
ATOM 3170 O O . LEU A 1 380 ? -4.105 11.891 19.109 1 82.94 380 LEU A O 1
ATOM 3174 N N . GLY A 1 381 ? -5.852 12.516 20.406 1 84.62 381 GLY A N 1
ATOM 3175 C CA . GLY A 1 381 ? -6.422 11.18 20.312 1 84.62 381 GLY A CA 1
ATOM 3176 C C . GLY A 1 381 ? -6.785 10.773 18.906 1 84.62 381 GLY A C 1
ATOM 3177 O O . GLY A 1 381 ? -6.52 9.641 18.484 1 84.62 381 GLY A O 1
ATOM 3178 N N . SER A 1 382 ? -7.363 11.664 18.203 1 87.31 382 SER A N 1
ATOM 3179 C CA . SER A 1 382 ? -7.75 11.398 16.828 1 87.31 382 SER A CA 1
ATOM 3180 C C . SER A 1 382 ? -6.527 11.195 15.938 1 87.31 382 SER A C 1
ATOM 3182 O O . SER A 1 382 ? -6.543 10.352 15.039 1 87.31 382 SER A O 1
ATOM 3184 N N . ALA A 1 383 ? -5.543 11.969 16.188 1 84.62 383 ALA A N 1
ATOM 3185 C CA . ALA A 1 383 ? -4.312 11.812 15.422 1 84.62 383 ALA A CA 1
ATOM 3186 C C . ALA A 1 383 ? -3.703 10.43 15.633 1 84.62 383 ALA A C 1
ATOM 3188 O O . ALA A 1 383 ? -3.277 9.773 14.68 1 84.62 383 ALA A O 1
ATOM 3189 N N . LEU A 1 384 ? -3.68 10.031 16.812 1 85.62 384 LEU A N 1
ATOM 3190 C CA . LEU A 1 384 ? -3.137 8.711 17.141 1 85.62 384 LEU A CA 1
ATOM 3191 C C . LEU A 1 384 ? -4.008 7.609 16.531 1 85.62 384 LEU A C 1
ATOM 3193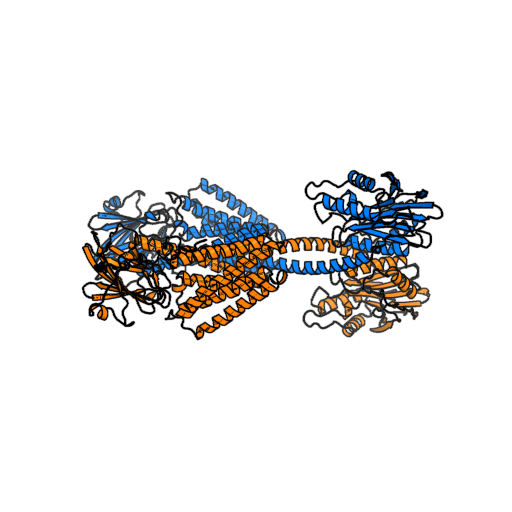 O O . LEU A 1 384 ? -3.492 6.586 16.078 1 85.62 384 LEU A O 1
ATOM 3197 N N . GLU A 1 385 ? -5.273 7.844 16.609 1 87.56 385 GLU A N 1
ATOM 3198 C CA . GLU A 1 385 ? -6.203 6.898 16 1 87.56 385 GLU A CA 1
ATOM 3199 C C . GLU A 1 385 ? -5.898 6.715 14.516 1 87.56 385 GLU A C 1
ATOM 3201 O O . GLU A 1 385 ? -5.785 5.582 14.031 1 87.56 385 GLU A O 1
ATOM 3206 N N . VAL A 1 386 ? -5.805 7.805 13.852 1 81.88 386 VAL A N 1
ATOM 3207 C CA . VAL A 1 386 ? -5.543 7.766 12.414 1 81.88 386 VAL A CA 1
ATOM 3208 C C . VAL A 1 386 ? -4.195 7.09 12.148 1 81.88 386 VAL A C 1
ATOM 3210 O O . VAL A 1 386 ? -4.051 6.328 11.195 1 81.88 386 VAL A O 1
ATOM 3213 N N . PHE A 1 387 ? -3.285 7.309 12.992 1 83.25 387 PHE A N 1
ATOM 3214 C CA . PHE A 1 387 ? -1.963 6.707 12.883 1 83.25 387 PHE A CA 1
ATOM 3215 C C . PHE A 1 387 ? -2.049 5.191 12.984 1 83.25 387 PHE A C 1
ATOM 3217 O O . PHE A 1 387 ? -1.531 4.473 12.125 1 83.25 387 PHE A O 1
ATOM 3224 N N . PHE A 1 388 ? -2.699 4.727 13.977 1 86.31 388 PHE A N 1
ATOM 3225 C CA . PHE A 1 388 ? -2.807 3.291 14.203 1 86.31 388 PHE A CA 1
ATOM 3226 C C . PHE A 1 388 ? -3.607 2.623 13.094 1 86.31 388 PHE A C 1
ATOM 3228 O O . PHE A 1 388 ? -3.271 1.521 12.656 1 86.31 388 PHE A O 1
ATOM 3235 N N . LEU A 1 389 ? -4.641 3.244 12.719 1 84.31 389 LEU A N 1
ATOM 3236 C CA . LEU A 1 389 ? -5.449 2.682 11.641 1 84.31 389 LEU A CA 1
ATOM 3237 C C . LEU A 1 389 ? -4.652 2.621 10.336 1 84.31 389 LEU A C 1
ATOM 3239 O O . LEU A 1 389 ? -4.773 1.661 9.578 1 84.31 389 LEU A O 1
ATOM 3243 N N . SER A 1 390 ? -3.891 3.666 10.094 1 79 390 SER A N 1
ATOM 3244 C CA . SER A 1 390 ? -3.055 3.682 8.891 1 79 390 SER A CA 1
ATOM 3245 C C . SER A 1 390 ? -2.029 2.555 8.922 1 79 390 SER A C 1
ATOM 3247 O O . SER A 1 390 ? -1.775 1.916 7.898 1 79 390 SER A O 1
ATOM 3249 N N . LEU A 1 391 ? -1.49 2.34 10.086 1 81.38 391 LEU A N 1
ATOM 3250 C CA . LEU A 1 391 ? -0.54 1.244 10.25 1 81.38 391 LEU A CA 1
ATOM 3251 C C . LEU A 1 391 ? -1.211 -0.1 9.984 1 81.38 391 LEU A C 1
ATOM 3253 O O . LEU A 1 391 ? -0.628 -0.976 9.344 1 81.38 391 LEU A O 1
ATOM 3257 N N . ALA A 1 392 ? -2.365 -0.257 10.531 1 82.62 392 ALA A N 1
ATOM 3258 C CA . ALA A 1 392 ? -3.117 -1.495 10.344 1 82.62 392 ALA A CA 1
ATOM 3259 C C . ALA A 1 392 ? -3.41 -1.74 8.867 1 82.62 392 ALA A C 1
ATOM 3261 O O . ALA A 1 392 ? -3.352 -2.879 8.391 1 82.62 392 ALA A O 1
ATOM 3262 N N . LEU A 1 393 ? -3.732 -0.729 8.203 1 77.19 393 LEU A N 1
ATOM 3263 C CA . LEU A 1 393 ? -4.055 -0.826 6.785 1 77.19 393 LEU A CA 1
ATOM 3264 C C . LEU A 1 393 ? -2.818 -1.2 5.973 1 77.19 393 LEU A C 1
ATOM 3266 O O . LEU A 1 393 ? -2.906 -1.994 5.031 1 77.19 393 LEU A O 1
ATOM 3270 N N . VAL A 1 394 ? -1.646 -0.673 6.293 1 74.31 394 VAL A N 1
ATOM 3271 C CA . VAL A 1 394 ? -0.399 -0.964 5.59 1 74.31 394 VAL A CA 1
ATOM 3272 C C . VAL A 1 394 ? -0.028 -2.434 5.785 1 74.31 394 VAL A C 1
ATOM 3274 O O . VAL A 1 394 ? 0.482 -3.076 4.863 1 74.31 394 VAL A O 1
ATOM 3277 N N . LEU A 1 395 ? -0.294 -2.926 6.926 1 77.94 395 LEU A N 1
ATOM 3278 C CA . LEU A 1 395 ? -0.013 -4.332 7.195 1 77.94 395 LEU A CA 1
ATOM 3279 C C . LEU A 1 395 ? -0.864 -5.234 6.309 1 77.94 395 LEU A C 1
ATOM 3281 O O . LEU A 1 395 ? -0.411 -6.301 5.887 1 77.94 395 LEU A O 1
ATOM 3285 N N . ARG A 1 396 ? -1.961 -4.793 6.07 1 74.31 396 ARG A N 1
ATOM 3286 C CA . ARG A 1 396 ? -2.824 -5.566 5.184 1 74.31 396 ARG A CA 1
ATOM 3287 C C . ARG A 1 396 ? -2.277 -5.574 3.76 1 74.31 396 ARG A C 1
ATOM 3289 O O . ARG A 1 396 ? -2.438 -6.555 3.033 1 74.31 396 ARG A O 1
ATOM 3296 N N . VAL A 1 397 ? -1.554 -4.586 3.406 1 70.75 397 VAL A N 1
ATOM 3297 C CA . VAL A 1 397 ? -0.938 -4.488 2.086 1 70.75 397 VAL A CA 1
ATOM 3298 C C . VAL A 1 397 ? 0.25 -5.445 2 1 70.75 397 VAL A C 1
ATOM 3300 O O . VAL A 1 397 ? 0.558 -5.969 0.926 1 70.75 397 VAL A O 1
ATOM 3303 N N . SER A 1 398 ? 0.922 -5.746 3.143 1 72.25 398 SER A N 1
ATOM 3304 C CA . SER A 1 398 ? 2.07 -6.648 3.174 1 72.25 398 SER A CA 1
ATOM 3305 C C . SER A 1 398 ? 1.674 -8.062 2.773 1 72.25 398 SER A C 1
ATOM 3307 O O . SER A 1 398 ? 2.488 -8.812 2.23 1 72.25 398 SER A O 1
ATOM 3309 N N . ASP A 1 399 ? 0.5 -8.453 3.105 1 72.19 399 ASP A N 1
ATOM 3310 C CA . ASP A 1 399 ? -0.011 -9.758 2.715 1 72.19 399 ASP A CA 1
ATOM 3311 C C . ASP A 1 399 ? -0.026 -9.914 1.195 1 72.19 399 ASP A C 1
ATOM 3313 O O . ASP A 1 399 ? 0.234 -11 0.674 1 72.19 399 ASP A O 1
ATOM 3317 N N . TYR A 1 400 ? -0.062 -8.844 0.573 1 69.44 400 TYR A N 1
ATOM 3318 C CA . TYR A 1 400 ? -0.076 -8.867 -0.885 1 69.44 400 TYR A CA 1
ATOM 3319 C C . TYR A 1 400 ? 1.322 -9.109 -1.44 1 69.44 400 TYR A C 1
ATOM 3321 O O . TYR A 1 400 ? 1.482 -9.781 -2.465 1 69.44 400 TYR A O 1
ATOM 3329 N N . ARG A 1 401 ? 2.238 -8.68 -0.636 1 68.81 401 ARG A N 1
ATOM 3330 C CA . ARG A 1 401 ? 3.619 -8.938 -1.036 1 68.81 401 ARG A CA 1
ATOM 3331 C C . ARG A 1 401 ? 3.947 -10.422 -0.967 1 68.81 401 ARG A C 1
ATOM 3333 O O . ARG A 1 401 ? 4.551 -10.977 -1.89 1 68.81 401 ARG A O 1
ATOM 3340 N N . LYS A 1 402 ? 3.592 -11.016 0.099 1 73.31 402 LYS A N 1
ATOM 3341 C CA . LYS A 1 402 ? 3.848 -12.438 0.261 1 73.31 402 LYS A CA 1
ATOM 3342 C C . LYS A 1 402 ? 3.176 -13.25 -0.844 1 73.31 402 LYS A C 1
ATOM 3344 O O . LYS A 1 402 ? 3.768 -14.188 -1.383 1 73.31 402 LYS A O 1
ATOM 3349 N N . SER A 1 403 ? 2.018 -12.758 -1.134 1 75.81 403 SER A N 1
ATOM 3350 C CA . SER A 1 403 ? 1.291 -13.438 -2.199 1 75.81 403 SER A CA 1
ATOM 3351 C C . SER A 1 403 ? 1.998 -13.281 -3.541 1 75.81 403 SER A C 1
ATOM 3353 O O . SER A 1 403 ? 2.027 -14.211 -4.348 1 75.81 403 SER A O 1
ATOM 3355 N N . ASN A 1 404 ? 2.596 -12.188 -3.691 1 76.06 404 ASN A N 1
ATOM 3356 C CA . ASN A 1 404 ? 3.336 -11.945 -4.926 1 76.06 404 ASN A CA 1
ATOM 3357 C C . ASN A 1 404 ? 4.582 -12.82 -5.02 1 76.06 404 ASN A C 1
ATOM 3359 O O . ASN A 1 404 ? 4.918 -13.312 -6.094 1 76.06 404 ASN A O 1
ATOM 3363 N N . GLU A 1 405 ? 5.25 -12.977 -3.93 1 76.38 405 GLU A N 1
ATOM 3364 C CA . GLU A 1 405 ? 6.434 -13.828 -3.912 1 76.38 405 GLU A CA 1
ATOM 3365 C C . GLU A 1 405 ? 6.074 -15.281 -4.23 1 76.38 405 GLU A C 1
ATOM 3367 O O . GLU A 1 405 ? 6.781 -15.953 -4.984 1 76.38 405 GLU A O 1
ATOM 3372 N N . GLN A 1 406 ? 5.004 -15.742 -3.674 1 81.62 406 GLN A N 1
ATOM 3373 C CA . GLN A 1 406 ? 4.547 -17.094 -3.967 1 81.62 406 GLN A CA 1
ATOM 3374 C C . GLN A 1 406 ? 4.18 -17.25 -5.441 1 81.62 406 GLN A C 1
ATOM 3376 O O . GLN A 1 406 ? 4.477 -18.266 -6.059 1 81.62 406 GLN A O 1
ATOM 3381 N N . LYS A 1 407 ? 3.605 -16.203 -5.91 1 83.69 407 LYS A N 1
ATOM 3382 C CA . LYS A 1 407 ? 3.238 -16.219 -7.32 1 83.69 407 LYS A CA 1
ATOM 3383 C C . LYS A 1 407 ? 4.477 -16.297 -8.211 1 83.69 407 LYS A C 1
ATOM 3385 O O . LYS A 1 407 ? 4.484 -17.016 -9.211 1 83.69 407 LYS A O 1
ATOM 3390 N N . GLN A 1 408 ? 5.473 -15.578 -7.852 1 82.5 408 GLN A N 1
ATOM 3391 C CA . GLN A 1 408 ? 6.707 -15.609 -8.625 1 82.5 408 GLN A CA 1
ATOM 3392 C C . GLN A 1 408 ? 7.316 -17.016 -8.633 1 82.5 408 GLN A C 1
ATOM 3394 O O . GLN A 1 408 ? 7.855 -17.453 -9.648 1 82.5 408 GLN A O 1
ATOM 3399 N N . GLU A 1 409 ? 7.23 -17.641 -7.52 1 82.81 409 GLU A N 1
ATOM 3400 C CA . GLU A 1 409 ? 7.727 -19.016 -7.441 1 82.81 409 GLU A CA 1
ATOM 3401 C C . GLU A 1 409 ? 6.926 -19.938 -8.352 1 82.81 409 GLU A C 1
ATOM 3403 O O . GLU A 1 409 ? 7.5 -20.781 -9.039 1 82.81 409 GLU A O 1
ATOM 3408 N N . ILE A 1 410 ? 5.703 -19.766 -8.32 1 87.25 410 ILE A N 1
ATOM 3409 C CA . ILE A 1 410 ? 4.84 -20.609 -9.148 1 87.25 410 ILE A CA 1
ATOM 3410 C C . ILE A 1 410 ? 5.102 -20.312 -10.625 1 87.25 410 ILE A C 1
ATOM 3412 O O . ILE A 1 410 ? 5.086 -21.219 -11.461 1 87.25 410 ILE A O 1
ATOM 3416 N N . ASP A 1 411 ? 5.383 -19.078 -10.875 1 87.5 411 ASP A N 1
ATOM 3417 C CA . ASP A 1 411 ? 5.695 -18.703 -12.25 1 87.5 411 ASP A CA 1
ATOM 3418 C C . ASP A 1 411 ? 6.953 -19.406 -12.742 1 87.5 411 ASP A C 1
ATOM 3420 O O . ASP A 1 411 ? 7.039 -19.797 -13.914 1 87.5 411 ASP A O 1
ATOM 3424 N N . LEU A 1 412 ? 7.863 -19.547 -11.906 1 86.19 412 LEU A N 1
ATOM 3425 C CA . LEU A 1 412 ? 9.078 -20.266 -12.273 1 86.19 412 LEU A CA 1
ATOM 3426 C C . LEU A 1 412 ? 8.773 -21.734 -12.547 1 86.19 412 LEU A C 1
ATOM 3428 O O . LEU A 1 412 ? 9.289 -22.312 -13.508 1 86.19 412 LEU A O 1
ATOM 3432 N N . GLN A 1 413 ? 7.973 -22.312 -11.727 1 86.69 413 GLN A N 1
ATOM 3433 C CA . GLN A 1 413 ? 7.574 -23.703 -11.938 1 86.69 413 GLN A CA 1
ATOM 3434 C C . GLN A 1 413 ? 6.844 -23.859 -13.273 1 86.69 413 GLN A C 1
ATOM 3436 O O . GLN A 1 413 ? 7.035 -24.859 -13.977 1 86.69 413 GLN A O 1
ATOM 3441 N N . LEU A 1 414 ? 6.07 -22.891 -13.547 1 89.75 414 LEU A N 1
ATOM 3442 C CA . LEU A 1 414 ? 5.293 -22.938 -14.789 1 89.75 414 LEU A CA 1
ATOM 3443 C C . LEU A 1 414 ? 6.203 -22.812 -16 1 89.75 414 LEU A C 1
ATOM 3445 O O . LEU A 1 414 ? 5.965 -23.453 -17.031 1 89.75 414 LEU A O 1
ATOM 3449 N N . LYS A 1 415 ? 7.246 -22.062 -15.914 1 89.06 415 LYS A N 1
ATOM 3450 C CA . LYS A 1 415 ? 8.203 -21.953 -17.016 1 89.06 415 LYS A CA 1
ATOM 3451 C C . LYS A 1 415 ? 8.922 -23.281 -17.25 1 89.06 415 LYS A C 1
ATOM 3453 O O . LYS A 1 415 ? 9.156 -23.672 -18.391 1 89.06 415 LYS A O 1
ATOM 3458 N N . ILE A 1 416 ? 9.234 -23.922 -16.203 1 86.94 416 ILE A N 1
ATOM 3459 C CA . ILE A 1 416 ? 9.867 -25.234 -16.312 1 86.94 416 ILE A CA 1
ATOM 3460 C C . ILE A 1 416 ? 8.883 -26.234 -16.922 1 86.94 416 ILE A C 1
ATOM 3462 O O . ILE A 1 416 ? 9.258 -27.031 -17.781 1 86.94 416 ILE A O 1
ATOM 3466 N N . ALA A 1 417 ? 7.711 -26.156 -16.422 1 89.12 417 ALA A N 1
ATOM 3467 C CA . ALA A 1 417 ? 6.672 -27.031 -16.938 1 89.12 417 ALA A CA 1
ATOM 3468 C C . ALA A 1 417 ? 6.441 -26.797 -18.438 1 89.12 417 ALA A C 1
ATOM 3470 O O . ALA A 1 417 ? 6.164 -27.734 -19.188 1 89.12 417 ALA A O 1
ATOM 3471 N N . GLN A 1 418 ? 6.5 -25.562 -18.75 1 89.31 418 GLN A N 1
ATOM 3472 C CA . GLN A 1 418 ? 6.359 -25.219 -20.156 1 89.31 418 GLN A CA 1
ATOM 3473 C C . GLN A 1 418 ? 7.465 -25.844 -21 1 89.31 418 GLN A C 1
ATOM 3475 O O . GLN A 1 418 ? 7.215 -26.344 -22.109 1 89.31 418 GLN A O 1
ATOM 3480 N N . LYS A 1 419 ? 8.648 -25.828 -20.484 1 85.75 419 LYS A N 1
ATOM 3481 C CA . LYS A 1 419 ? 9.766 -26.469 -21.172 1 85.75 419 LYS A CA 1
ATOM 3482 C C . LYS A 1 419 ? 9.531 -27.969 -21.312 1 85.75 419 LYS A C 1
ATOM 3484 O O . LYS A 1 419 ? 9.844 -28.562 -22.344 1 85.75 419 LYS A O 1
ATOM 3489 N N . LEU A 1 420 ? 9.008 -28.531 -20.312 1 85.56 420 LEU A N 1
ATOM 3490 C CA . LEU A 1 420 ? 8.672 -29.953 -20.328 1 85.56 420 LEU A CA 1
ATOM 3491 C C . LEU A 1 420 ? 7.609 -30.234 -21.391 1 85.56 420 LEU A C 1
ATOM 3493 O O . LEU A 1 420 ? 7.73 -31.203 -22.141 1 85.56 420 LEU A O 1
ATOM 3497 N N . GLN A 1 421 ? 6.684 -29.406 -21.391 1 85.56 421 GLN A N 1
ATOM 3498 C CA . GLN A 1 421 ? 5.586 -29.609 -22.328 1 85.56 421 GLN A CA 1
ATOM 3499 C C . GLN A 1 421 ? 6.051 -29.406 -23.766 1 85.56 421 GLN A C 1
ATOM 3501 O O . GLN A 1 421 ? 5.594 -30.109 -24.672 1 85.56 421 GLN A O 1
ATOM 3506 N N . ASN A 1 422 ? 6.852 -28.469 -23.938 1 83.12 422 ASN A N 1
ATOM 3507 C CA . ASN A 1 422 ? 7.406 -28.25 -25.266 1 83.12 422 ASN A CA 1
ATOM 3508 C C . ASN A 1 422 ? 8.211 -29.453 -25.75 1 83.12 422 ASN A C 1
ATOM 3510 O O . ASN A 1 422 ? 8.273 -29.719 -26.938 1 83.12 422 ASN A O 1
ATOM 3514 N N . GLY A 1 423 ? 8.734 -30.109 -24.75 1 77.06 423 GLY A N 1
ATOM 3515 C CA . GLY A 1 423 ? 9.445 -31.328 -25.078 1 77.06 423 GLY A CA 1
ATOM 3516 C C . GLY A 1 423 ? 8.523 -32.469 -25.531 1 77.06 423 GLY A C 1
ATOM 3517 O O . GLY A 1 423 ? 8.953 -33.375 -26.203 1 77.06 423 GLY A O 1
ATOM 3518 N N . LEU A 1 424 ? 7.289 -32.281 -25.234 1 78 424 LEU A N 1
ATOM 3519 C CA . LEU A 1 424 ? 6.285 -33.25 -25.594 1 78 424 LEU A CA 1
ATOM 3520 C C . LEU A 1 424 ? 5.793 -33.031 -27.031 1 78 424 LEU A C 1
ATOM 3522 O O . LEU A 1 424 ? 5.227 -33.938 -27.641 1 78 424 LEU A O 1
ATOM 3526 N N . LEU A 1 425 ? 6.039 -31.891 -27.5 1 81.88 425 LEU A N 1
ATOM 3527 C CA . LEU A 1 425 ? 5.625 -31.547 -28.859 1 81.88 425 LEU A CA 1
ATOM 3528 C C . LEU A 1 425 ? 6.633 -32.062 -29.875 1 81.88 425 LEU A C 1
ATOM 3530 O O . LEU A 1 425 ? 7.809 -32.25 -29.547 1 81.88 425 LEU A O 1
ATOM 3534 N N . PRO A 1 426 ? 6.078 -32.438 -31 1 81.94 426 PRO A N 1
ATOM 3535 C CA . PRO A 1 426 ? 7.023 -32.906 -32 1 81.94 426 PRO A CA 1
ATOM 3536 C C . PRO A 1 426 ? 8.125 -31.891 -32.312 1 81.94 426 PRO A C 1
ATOM 3538 O O . PRO A 1 426 ? 7.879 -30.688 -32.281 1 81.94 426 PRO A O 1
ATOM 3541 N N . LYS A 1 427 ? 9.273 -32.438 -32.438 1 77.88 427 LYS A N 1
ATOM 3542 C CA . LYS A 1 427 ? 10.375 -31.547 -32.844 1 77.88 427 LYS A CA 1
ATOM 3543 C C . LYS A 1 427 ? 10.062 -30.844 -34.156 1 77.88 427 LYS A C 1
ATOM 3545 O O . LYS A 1 427 ? 9.297 -31.359 -34.969 1 77.88 427 LYS A O 1
ATOM 3550 N N . LYS A 1 428 ? 10.656 -29.734 -34.312 1 76.69 428 LYS A N 1
ATOM 3551 C CA . LYS A 1 428 ? 10.453 -28.953 -35.531 1 76.69 428 LYS A CA 1
ATOM 3552 C C . LYS A 1 428 ? 10.93 -29.719 -36.781 1 76.69 428 LYS A C 1
ATOM 3554 O O . LYS A 1 428 ? 12.094 -30.109 -36.844 1 76.69 428 LYS A O 1
ATOM 3559 N N . ARG A 1 429 ? 9.984 -30.219 -37.469 1 82.31 429 ARG A N 1
ATOM 3560 C CA . ARG A 1 429 ? 10.289 -30.922 -38.719 1 82.31 429 ARG A CA 1
ATOM 3561 C C . ARG A 1 429 ? 9.477 -30.344 -39.875 1 82.31 429 ARG A C 1
ATOM 3563 O O . ARG A 1 429 ? 8.352 -29.891 -39.688 1 82.31 429 ARG A O 1
ATOM 3570 N N . SER A 1 430 ? 10.133 -30.359 -41 1 87.5 430 SER A N 1
ATOM 3571 C CA . SER A 1 430 ? 9.492 -29.781 -42.188 1 87.5 430 SER A CA 1
ATOM 3572 C C . SER A 1 430 ? 8.844 -30.859 -43.062 1 87.5 430 SER A C 1
ATOM 3574 O O . SER A 1 430 ? 8.031 -30.562 -43.938 1 87.5 430 SER A O 1
ATOM 3576 N N . HIS A 1 431 ? 9.273 -32.125 -42.719 1 91.31 431 HIS A N 1
ATOM 3577 C CA . HIS A 1 431 ? 8.734 -33.219 -43.5 1 91.31 431 HIS A CA 1
ATOM 3578 C C . HIS A 1 431 ? 8.438 -34.438 -42.656 1 91.31 431 HIS A C 1
ATOM 3580 O O . HIS A 1 431 ? 9 -34.594 -41.562 1 91.31 431 HIS A O 1
ATOM 3586 N N . ALA A 1 432 ? 7.496 -35.25 -43.094 1 91.5 432 ALA A N 1
ATOM 3587 C CA . ALA A 1 432 ? 7.203 -36.562 -42.531 1 91.5 432 ALA A CA 1
ATOM 3588 C C . ALA A 1 432 ? 6.961 -37.562 -43.656 1 91.5 432 ALA A C 1
ATOM 3590 O O . ALA A 1 432 ? 6.027 -37.438 -44.438 1 91.5 432 ALA A O 1
ATOM 3591 N N . LEU A 1 433 ? 7.727 -38.531 -43.688 1 90.94 433 LEU A N 1
ATOM 3592 C CA . LEU A 1 433 ? 7.699 -39.531 -44.75 1 90.94 433 LEU A CA 1
ATOM 3593 C C . LEU A 1 433 ? 7.766 -38.875 -46.125 1 90.94 433 LEU A C 1
ATOM 3595 O O . LEU A 1 433 ? 7 -39.219 -47.031 1 90.94 433 LEU A O 1
ATOM 3599 N N . GLY A 1 434 ? 8.516 -37.812 -46.188 1 88.75 434 GLY A N 1
ATOM 3600 C CA . GLY A 1 434 ? 8.727 -37.125 -47.438 1 88.75 434 GLY A CA 1
ATOM 3601 C C . GLY A 1 434 ? 7.672 -36.062 -47.719 1 88.75 434 GLY A C 1
ATOM 3602 O O . GLY A 1 434 ? 7.82 -35.25 -48.656 1 88.75 434 GLY A O 1
ATOM 3603 N N . TYR A 1 435 ? 6.602 -36.062 -47 1 93.44 435 TYR A N 1
ATOM 3604 C CA . TYR A 1 435 ? 5.547 -35.062 -47.219 1 93.44 435 TYR A CA 1
ATOM 3605 C C . TYR A 1 435 ? 5.848 -33.781 -46.438 1 93.44 435 TYR A C 1
ATOM 3607 O O . TYR A 1 435 ? 6.219 -33.844 -45.25 1 93.44 435 TYR A O 1
ATOM 3615 N N . PRO A 1 436 ? 5.723 -32.688 -47.062 1 94.88 436 PRO A N 1
ATOM 3616 C CA . PRO A 1 436 ? 5.895 -31.422 -46.344 1 94.88 436 PRO A CA 1
ATOM 3617 C C . PRO A 1 436 ? 4.875 -31.266 -45.219 1 94.88 436 PRO A C 1
ATOM 3619 O O . PRO A 1 436 ? 3.693 -31.562 -45.375 1 94.88 436 PRO A O 1
ATOM 3622 N N . LEU A 1 437 ? 5.441 -30.828 -44.094 1 94.62 437 LEU A N 1
ATOM 3623 C CA . LEU A 1 437 ? 4.605 -30.719 -42.906 1 94.62 437 LEU A CA 1
ATOM 3624 C C . LEU A 1 437 ? 4.824 -29.391 -42.188 1 94.62 437 LEU A C 1
ATOM 3626 O O . LEU A 1 437 ? 5.902 -28.797 -42.312 1 94.62 437 LEU A O 1
ATOM 3630 N N . GLY A 1 438 ? 3.701 -28.859 -41.625 1 94.12 438 GLY A N 1
ATOM 3631 C CA . GLY A 1 438 ? 3.754 -27.688 -40.75 1 94.12 438 GLY A CA 1
ATOM 3632 C C . GLY A 1 438 ? 2.793 -27.766 -39.594 1 94.12 438 GLY A C 1
ATOM 3633 O O . GLY A 1 438 ? 1.725 -28.375 -39.688 1 94.12 438 GLY A O 1
ATOM 3634 N N . PHE A 1 439 ? 3.201 -27.219 -38.438 1 93.62 439 PHE A N 1
ATOM 3635 C CA . PHE A 1 439 ? 2.254 -27.125 -37.312 1 93.62 439 PHE A CA 1
ATOM 3636 C C . PHE A 1 439 ? 2.59 -25.938 -36.406 1 93.62 439 PHE A C 1
ATOM 3638 O O . PHE A 1 439 ? 3.721 -25.453 -36.438 1 93.62 439 PHE A O 1
ATOM 3645 N N . ARG A 1 440 ? 1.63 -25.406 -35.781 1 94 440 ARG A N 1
ATOM 3646 C CA . ARG A 1 440 ? 1.76 -24.359 -34.781 1 94 440 ARG A CA 1
ATOM 3647 C C . ARG A 1 440 ? 0.928 -24.672 -33.531 1 94 440 ARG A C 1
ATOM 3649 O O . ARG A 1 440 ? -0.191 -25.188 -33.625 1 94 440 ARG A O 1
ATOM 3656 N N . TYR A 1 441 ? 1.573 -24.484 -32.375 1 91.94 441 TYR A N 1
ATOM 3657 C CA . TYR A 1 441 ? 0.934 -24.656 -31.078 1 91.94 441 TYR A CA 1
ATOM 3658 C C . TYR A 1 441 ? 1.028 -23.375 -30.25 1 91.94 441 TYR A C 1
ATOM 3660 O O . TYR A 1 441 ? 2.123 -22.859 -30.031 1 91.94 441 TYR A O 1
ATOM 3668 N N . LEU A 1 442 ? -0.116 -22.812 -29.875 1 90.19 442 LEU A N 1
ATOM 3669 C CA . LEU A 1 442 ? -0.205 -21.625 -29.031 1 90.19 442 LEU A CA 1
ATOM 3670 C C . LEU A 1 442 ? -1.066 -21.875 -27.812 1 90.19 442 LEU A C 1
ATOM 3672 O O . LEU A 1 442 ? -2.293 -21.766 -27.875 1 90.19 442 LEU A O 1
ATOM 3676 N N . PRO A 1 443 ? -0.435 -22.047 -26.625 1 88.62 443 PRO A N 1
ATOM 3677 C CA . PRO A 1 443 ? -1.228 -22.266 -25.422 1 88.62 443 PRO A CA 1
ATOM 3678 C C . PRO A 1 443 ? -1.884 -20.984 -24.906 1 88.62 443 PRO A C 1
ATOM 3680 O O . PRO A 1 443 ? -1.362 -19.891 -25.125 1 88.62 443 PRO A O 1
ATOM 3683 N N . ALA A 1 444 ? -3.041 -21.141 -24.203 1 84.88 444 ALA A N 1
ATOM 3684 C CA . ALA A 1 444 ? -3.74 -20.016 -23.609 1 84.88 444 ALA A CA 1
ATOM 3685 C C . ALA A 1 444 ? -2.938 -19.422 -22.438 1 84.88 444 ALA A C 1
ATOM 3687 O O . ALA A 1 444 ? -2.996 -18.219 -22.188 1 84.88 444 ALA A O 1
ATOM 3688 N N . THR A 1 445 ? -2.354 -20.312 -21.703 1 82.88 445 THR A N 1
ATOM 3689 C CA . THR A 1 445 ? -1.493 -19.938 -20.594 1 82.88 445 THR A CA 1
ATOM 3690 C C . THR A 1 445 ? -0.075 -20.469 -20.797 1 82.88 445 THR A C 1
ATOM 3692 O O . THR A 1 445 ? 0.312 -20.781 -21.922 1 82.88 445 THR A O 1
ATOM 3695 N N . ASP A 1 446 ? 0.676 -20.562 -19.75 1 84.19 446 ASP A N 1
ATOM 3696 C CA . ASP A 1 446 ? 2.053 -21.031 -19.859 1 84.19 446 ASP A CA 1
ATOM 3697 C C . ASP A 1 446 ? 2.1 -22.484 -20.328 1 84.19 446 ASP A C 1
ATOM 3699 O O . ASP A 1 446 ? 2.988 -22.875 -21.094 1 84.19 446 ASP A O 1
ATOM 3703 N N . ILE A 1 447 ? 1.093 -23.172 -19.875 1 89.44 447 ILE A N 1
ATOM 3704 C CA . ILE A 1 447 ? 0.985 -24.562 -20.297 1 89.44 447 ILE A CA 1
ATOM 3705 C C . ILE A 1 447 ? -0.454 -24.859 -20.719 1 89.44 447 ILE A C 1
ATOM 3707 O O . ILE A 1 447 ? -1.387 -24.188 -20.281 1 89.44 447 ILE A O 1
ATOM 3711 N N . GLY A 1 448 ? -0.607 -25.859 -21.703 1 90.06 448 GLY A N 1
ATOM 3712 C CA . GLY A 1 448 ? -1.937 -26.125 -22.234 1 90.06 448 GLY A CA 1
ATOM 3713 C C . GLY A 1 448 ? -2.262 -27.594 -22.328 1 90.06 448 GLY A C 1
ATOM 3714 O O . GLY A 1 448 ? -1.459 -28.438 -21.938 1 90.06 448 GLY A O 1
ATOM 3715 N N . GLY A 1 449 ? -3.459 -27.875 -22.781 1 92.31 449 GLY A N 1
ATOM 3716 C CA . GLY A 1 449 ? -3.955 -29.234 -22.859 1 92.31 449 GLY A CA 1
ATOM 3717 C C . GLY A 1 449 ? -3.916 -29.797 -24.266 1 92.31 449 GLY A C 1
ATOM 3718 O O . GLY A 1 449 ? -4.219 -30.984 -24.484 1 92.31 449 GLY A O 1
ATOM 3719 N N . ASP A 1 450 ? -3.422 -29.016 -25.219 1 92.44 450 ASP A N 1
ATOM 3720 C CA . ASP A 1 450 ? -3.342 -29.484 -26.594 1 92.44 450 ASP A CA 1
ATOM 3721 C C . ASP A 1 450 ? -1.997 -30.156 -26.875 1 92.44 450 ASP A C 1
ATOM 3723 O O . ASP A 1 450 ? -0.976 -29.766 -26.297 1 92.44 450 ASP A O 1
ATOM 3727 N N . PHE A 1 451 ? -1.979 -31.062 -27.672 1 88.31 451 PHE A N 1
ATOM 3728 C CA . PHE A 1 451 ? -0.701 -31.516 -28.203 1 88.31 451 PHE A CA 1
ATOM 3729 C C . PHE A 1 451 ? -0.897 -32.25 -29.531 1 88.31 451 PHE A C 1
ATOM 3731 O O . PHE A 1 451 ? -2.018 -32.625 -29.875 1 88.31 451 PHE A O 1
ATOM 3738 N N . VAL A 1 452 ? 0.111 -32.375 -30.281 1 92.56 452 VAL A N 1
ATOM 3739 C CA . VAL A 1 452 ? 0.182 -33.031 -31.578 1 92.56 452 VAL A CA 1
ATOM 3740 C C . VAL A 1 452 ? 1.299 -34.062 -31.578 1 92.56 452 VAL A C 1
ATOM 3742 O O . VAL A 1 452 ? 2.295 -33.906 -30.859 1 92.56 452 VAL A O 1
ATOM 3745 N N . GLU A 1 453 ? 0.987 -35.094 -32.219 1 92.44 453 GLU A N 1
ATOM 3746 C CA . GLU A 1 453 ? 2.018 -36.125 -32.375 1 92.44 453 GLU A CA 1
ATOM 3747 C C . GLU A 1 453 ? 2.1 -36.625 -33.844 1 92.44 453 GLU A C 1
ATOM 3749 O O . GLU A 1 453 ? 1.076 -36.75 -34.5 1 92.44 453 GLU A O 1
ATOM 3754 N N . ILE A 1 454 ? 3.311 -36.719 -34.312 1 93.5 454 ILE A N 1
ATOM 3755 C CA . ILE A 1 454 ? 3.598 -37.219 -35.625 1 93.5 454 ILE A CA 1
ATOM 3756 C C . ILE A 1 454 ? 4.445 -38.5 -35.531 1 93.5 454 ILE A C 1
ATOM 3758 O O . ILE A 1 454 ? 5.594 -38.438 -35.062 1 93.5 454 ILE A O 1
ATOM 3762 N N . ILE A 1 455 ? 3.855 -39.562 -35.844 1 91.88 455 ILE A N 1
ATOM 3763 C CA . ILE A 1 455 ? 4.543 -40.844 -35.75 1 91.88 455 ILE A CA 1
ATOM 3764 C C . ILE A 1 455 ? 4.93 -41.312 -37.156 1 91.88 455 ILE A C 1
ATOM 3766 O O . ILE A 1 455 ? 4.062 -41.562 -38 1 91.88 455 ILE A O 1
ATOM 3770 N N . GLU A 1 456 ? 6.184 -41.438 -37.344 1 91.69 456 GLU A N 1
ATOM 3771 C CA . GLU A 1 456 ? 6.703 -41.844 -38.625 1 91.69 456 GLU A CA 1
ATOM 3772 C C . GLU A 1 456 ? 7.348 -43.219 -38.531 1 91.69 456 GLU A C 1
ATOM 3774 O O . GLU A 1 456 ? 8.219 -43.469 -37.688 1 91.69 456 GLU A O 1
ATOM 3779 N N . LYS A 1 457 ? 6.867 -44.094 -39.25 1 90.56 457 LYS A N 1
ATOM 3780 C CA . LYS A 1 457 ? 7.492 -45.406 -39.438 1 90.56 457 LYS A CA 1
ATOM 3781 C C . LYS A 1 457 ? 8.031 -45.594 -40.844 1 90.56 457 LYS A C 1
ATOM 3783 O O . LYS A 1 457 ? 8.094 -44.625 -41.594 1 90.56 457 LYS A O 1
ATOM 3788 N N . GLU A 1 458 ? 8.523 -46.75 -41.219 1 88.62 458 GLU A N 1
ATOM 3789 C CA . GLU A 1 458 ? 9.188 -46.938 -42.5 1 88.62 458 GLU A CA 1
ATOM 3790 C C . GLU A 1 458 ? 8.25 -46.656 -43.656 1 88.62 458 GLU A C 1
ATOM 3792 O O . GLU A 1 458 ? 8.617 -45.938 -44.594 1 88.62 458 GLU A O 1
ATOM 3797 N N . LYS A 1 459 ? 7.023 -47.125 -43.625 1 90.69 459 LYS A N 1
ATOM 3798 C CA . LYS A 1 459 ? 6.141 -46.938 -44.75 1 90.69 459 LYS A CA 1
ATOM 3799 C C . LYS A 1 459 ? 4.781 -46.406 -44.344 1 90.69 459 LYS A C 1
ATOM 3801 O O . LYS A 1 459 ? 3.816 -46.438 -45.094 1 90.69 459 LYS A O 1
ATOM 3806 N N . GLU A 1 460 ? 4.699 -45.969 -43.156 1 94.25 460 GLU A N 1
ATOM 3807 C CA . GLU A 1 460 ? 3.412 -45.531 -42.625 1 94.25 460 GLU A CA 1
ATOM 3808 C C . GLU A 1 460 ? 3.568 -44.25 -41.812 1 94.25 460 GLU A C 1
ATOM 3810 O O . GLU A 1 460 ? 4.637 -44 -41.25 1 94.25 460 GLU A O 1
ATOM 3815 N N . LEU A 1 461 ? 2.492 -43.5 -41.875 1 94.81 461 LEU A N 1
ATOM 3816 C CA . LEU A 1 461 ? 2.49 -42.219 -41.156 1 94.81 461 LEU A CA 1
ATOM 3817 C C . LEU A 1 461 ? 1.237 -42.094 -40.312 1 94.81 461 LEU A C 1
ATOM 3819 O O . LEU A 1 461 ? 0.138 -42.438 -40.75 1 94.81 461 LEU A O 1
ATOM 3823 N N . GLY A 1 462 ? 1.469 -41.719 -39.062 1 94.94 462 GLY A N 1
ATOM 3824 C CA . GLY A 1 462 ? 0.37 -41.406 -38.156 1 94.94 462 GLY A CA 1
ATOM 3825 C C . GLY A 1 462 ? 0.365 -39.969 -37.656 1 94.94 462 GLY A C 1
ATOM 3826 O O . GLY A 1 462 ? 1.418 -39.406 -37.344 1 94.94 462 GLY A O 1
ATOM 3827 N N . LEU A 1 463 ? -0.795 -39.344 -37.75 1 95.44 463 LEU A N 1
ATOM 3828 C CA . LEU A 1 463 ? -1.001 -38.031 -37.188 1 95.44 463 LEU A CA 1
ATOM 3829 C C . LEU A 1 463 ? -2.041 -38.031 -36.094 1 95.44 463 LEU A C 1
ATOM 3831 O O . LEU A 1 463 ? -3.08 -38.688 -36.219 1 95.44 463 LEU A O 1
ATOM 3835 N N . PHE A 1 464 ? -1.668 -37.375 -35 1 95.12 464 PHE A N 1
ATOM 3836 C CA . PHE A 1 464 ? -2.557 -37.375 -33.844 1 95.12 464 PHE A CA 1
ATOM 3837 C C . PHE A 1 464 ? -2.699 -35.938 -33.312 1 95.12 464 PHE A C 1
ATOM 3839 O O . PHE A 1 464 ? -1.709 -35.219 -33.188 1 95.12 464 PHE A O 1
ATOM 3846 N N . LEU A 1 465 ? -3.896 -35.5 -33.094 1 96.25 465 LEU A N 1
ATOM 3847 C CA . LEU A 1 465 ? -4.203 -34.219 -32.469 1 96.25 465 LEU A CA 1
ATOM 3848 C C . LEU A 1 465 ? -5.168 -34.406 -31.297 1 96.25 465 LEU A C 1
ATOM 3850 O O . LEU A 1 465 ? -6.18 -35.094 -31.438 1 96.25 465 LEU A O 1
ATOM 3854 N N . CYS A 1 466 ? -4.797 -33.875 -30.156 1 94.81 466 CYS A N 1
ATOM 3855 C CA . CYS A 1 466 ? -5.609 -34.062 -28.953 1 94.81 466 CYS A CA 1
ATOM 3856 C C . CYS A 1 466 ? -5.852 -32.719 -28.266 1 94.81 466 CYS A C 1
ATOM 3858 O O . CYS A 1 466 ? -5 -31.828 -28.297 1 94.81 466 CYS A O 1
ATOM 3860 N N . ASP A 1 467 ? -7.047 -32.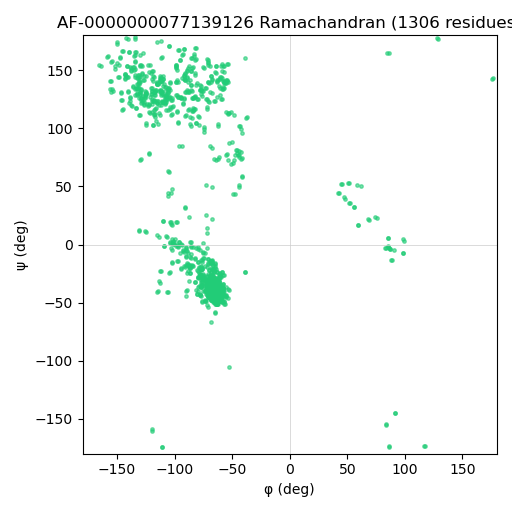594 -27.703 1 95.12 467 ASP A N 1
ATOM 3861 C CA . ASP A 1 467 ? -7.473 -31.438 -26.922 1 95.12 467 ASP A CA 1
ATOM 3862 C C . ASP A 1 467 ? -8.156 -31.859 -25.625 1 95.12 467 ASP A C 1
ATOM 3864 O O . ASP A 1 467 ? -9.242 -32.438 -25.656 1 95.12 467 ASP A O 1
ATOM 3868 N N . VAL A 1 468 ? -7.531 -31.469 -24.531 1 94.88 468 VAL A N 1
ATOM 3869 C CA . VAL A 1 468 ? -8.086 -31.797 -23.219 1 94.88 468 VAL A CA 1
ATOM 3870 C C . VAL A 1 468 ? -9.008 -30.672 -22.75 1 94.88 468 VAL A C 1
ATOM 3872 O O . VAL A 1 468 ? -8.703 -29.5 -22.953 1 94.88 468 VAL A O 1
ATOM 3875 N N . SER A 1 469 ? -10.102 -31.062 -22.109 1 91.5 469 SER A N 1
ATOM 3876 C CA . SER A 1 469 ? -11.047 -30.078 -21.609 1 91.5 469 SER A CA 1
ATOM 3877 C C . SER A 1 469 ? -10.406 -29.203 -20.547 1 91.5 469 SER A C 1
ATOM 3879 O O . SER A 1 469 ? -9.617 -29.688 -19.719 1 91.5 469 SER A O 1
ATOM 3881 N N . GLY A 1 470 ? -10.75 -28.016 -20.641 1 83.31 470 GLY A N 1
ATOM 3882 C CA . GLY A 1 470 ? -10.203 -27.078 -19.672 1 83.31 470 GLY A CA 1
ATOM 3883 C C . GLY A 1 470 ? -8.852 -26.516 -20.094 1 83.31 470 GLY A C 1
ATOM 3884 O O . GLY A 1 470 ? -8.43 -26.688 -21.234 1 83.31 470 GLY A O 1
ATOM 3885 N N . HIS A 1 471 ? -8.258 -25.781 -19.266 1 82.88 471 HIS A N 1
ATOM 3886 C CA . HIS A 1 471 ? -6.945 -25.219 -19.547 1 82.88 471 HIS A CA 1
ATOM 3887 C C . HIS A 1 471 ? -6.09 -25.141 -18.281 1 82.88 471 HIS A C 1
ATOM 3889 O O . HIS A 1 471 ? -6.586 -25.375 -17.188 1 82.88 471 HIS A O 1
ATOM 3895 N N . GLY A 1 472 ? -4.875 -24.922 -18.5 1 87.81 472 GLY A N 1
ATOM 3896 C CA . GLY A 1 472 ? -3.965 -24.734 -17.391 1 87.81 472 GLY A CA 1
ATOM 3897 C C . GLY A 1 472 ? -3.307 -26.031 -16.938 1 87.81 472 GLY A C 1
ATOM 3898 O O . GLY A 1 472 ? -3.072 -26.922 -17.734 1 87.81 472 GLY A O 1
ATOM 3899 N N . ILE A 1 473 ? -3.102 -26.094 -15.617 1 89.5 473 ILE A N 1
ATOM 3900 C CA . ILE A 1 473 ? -2.236 -27.125 -15.055 1 89.5 473 ILE A CA 1
ATOM 3901 C C . ILE A 1 473 ? -2.92 -28.484 -15.156 1 89.5 473 ILE A C 1
ATOM 3903 O O . ILE A 1 473 ? -2.338 -29.438 -15.672 1 89.5 473 ILE A O 1
ATOM 3907 N N . PRO A 1 474 ? -4.207 -28.625 -14.828 1 91.25 474 PRO A N 1
ATOM 3908 C CA . PRO A 1 474 ? -4.852 -29.938 -14.93 1 91.25 474 PRO A CA 1
ATOM 3909 C C . PRO A 1 474 ? -4.879 -30.469 -16.359 1 91.25 474 PRO A C 1
ATOM 3911 O O . PRO A 1 474 ? -4.602 -31.641 -16.594 1 91.25 474 PRO A O 1
ATOM 3914 N N . ALA A 1 475 ? -5.18 -29.625 -17.266 1 92.12 475 ALA A N 1
ATOM 3915 C CA . ALA A 1 475 ? -5.246 -30.016 -18.672 1 92.12 475 ALA A CA 1
ATOM 3916 C C . ALA A 1 475 ? -3.877 -30.469 -19.188 1 92.12 475 ALA A C 1
ATOM 3918 O O . ALA A 1 475 ? -3.777 -31.438 -19.938 1 92.12 475 ALA A O 1
ATOM 3919 N N . ALA A 1 476 ? -2.914 -29.734 -18.781 1 91.88 476 ALA A N 1
ATOM 3920 C CA . ALA A 1 476 ? -1.554 -30.078 -19.188 1 91.88 476 ALA A CA 1
ATOM 3921 C C . ALA A 1 476 ? -1.136 -31.438 -18.625 1 91.88 476 ALA A C 1
ATOM 3923 O O . ALA A 1 476 ? -0.436 -32.188 -19.312 1 91.88 476 ALA A O 1
ATOM 3924 N N . MET A 1 477 ? -1.495 -31.75 -17.469 1 91.56 477 MET A N 1
ATOM 3925 C CA . MET A 1 477 ? -1.198 -33.031 -16.859 1 91.56 477 MET A CA 1
ATOM 3926 C C . MET A 1 477 ? -1.853 -34.188 -17.641 1 91.56 477 MET A C 1
ATOM 3928 O O . MET A 1 477 ? -1.211 -35.188 -17.922 1 91.56 477 MET A O 1
ATOM 3932 N N . ILE A 1 478 ? -3.041 -34 -18 1 92.81 478 ILE A N 1
ATOM 3933 C CA . ILE A 1 478 ? -3.771 -35 -18.75 1 92.81 478 ILE A CA 1
ATOM 3934 C C . ILE A 1 478 ? -3.164 -35.188 -20.141 1 92.81 478 ILE A C 1
ATOM 3936 O O . ILE A 1 478 ? -3.016 -36.281 -20.625 1 92.81 478 ILE A O 1
ATOM 3940 N N . ALA A 1 479 ? -2.879 -34.031 -20.703 1 92.69 479 ALA A N 1
ATOM 3941 C CA . ALA A 1 479 ? -2.24 -34.094 -22.016 1 92.69 479 ALA A CA 1
ATOM 3942 C C . ALA A 1 479 ? -0.937 -34.875 -21.969 1 92.69 479 ALA A C 1
ATOM 3944 O O . ALA A 1 479 ? -0.638 -35.656 -22.875 1 92.69 479 ALA A O 1
ATOM 3945 N N . SER A 1 480 ? -0.234 -34.688 -20.969 1 91.12 480 SER A N 1
ATOM 3946 C CA . SER A 1 480 ? 1.033 -35.406 -20.812 1 91.12 480 SER A CA 1
ATOM 3947 C C . SER A 1 480 ? 0.813 -36.906 -20.656 1 91.12 480 SER A C 1
ATOM 3949 O O . SER A 1 480 ? 1.541 -37.719 -21.25 1 91.12 480 SER A O 1
ATOM 3951 N N . MET A 1 481 ? -0.144 -37.25 -19.891 1 92.69 481 MET A N 1
ATOM 3952 C CA . MET A 1 481 ? -0.485 -38.656 -19.719 1 92.69 481 MET A CA 1
ATOM 3953 C C . MET A 1 481 ? -0.922 -39.281 -21.047 1 92.69 481 MET A C 1
ATOM 3955 O O . MET A 1 481 ? -0.54 -40.406 -21.359 1 92.69 481 MET A O 1
ATOM 3959 N N . THR A 1 482 ? -1.665 -38.562 -21.734 1 92.88 482 THR A N 1
ATOM 3960 C CA . THR A 1 482 ? -2.158 -39.031 -23.016 1 92.88 482 THR A CA 1
ATOM 3961 C C . THR A 1 482 ? -1.004 -39.25 -23.984 1 92.88 482 THR A C 1
ATOM 3963 O O . THR A 1 482 ? -1 -40.219 -24.75 1 92.88 482 THR A O 1
ATOM 3966 N N . LYS A 1 483 ? -0.132 -38.406 -23.938 1 91.75 483 LYS A N 1
ATOM 3967 C CA . LYS A 1 483 ? 1.025 -38.5 -24.828 1 91.75 483 LYS A CA 1
ATOM 3968 C C . LYS A 1 483 ? 1.806 -39.781 -24.578 1 91.75 483 LYS A C 1
ATOM 3970 O O . LYS A 1 483 ? 2.221 -40.438 -25.516 1 91.75 483 LYS A O 1
ATOM 3975 N N . VAL A 1 484 ? 1.995 -40.094 -23.391 1 92.06 484 VAL A N 1
ATOM 3976 C CA . VAL A 1 484 ? 2.719 -41.312 -23.047 1 92.06 484 VAL A CA 1
ATOM 3977 C C . VAL A 1 484 ? 1.936 -42.531 -23.531 1 92.06 484 VAL A C 1
ATOM 3979 O O . VAL A 1 484 ? 2.516 -43.5 -24.062 1 92.06 484 VAL A O 1
ATOM 3982 N N . SER A 1 485 ? 0.682 -42.5 -23.281 1 93.19 485 SER A N 1
ATOM 3983 C CA . SER A 1 485 ? -0.164 -43.594 -23.734 1 93.19 485 SER A CA 1
ATOM 3984 C C . SER A 1 485 ? -0.073 -43.781 -25.25 1 93.19 485 SER A C 1
ATOM 3986 O O . SER A 1 485 ? 0.02 -44.906 -25.75 1 93.19 485 SER A O 1
ATOM 3988 N N . LEU A 1 486 ? -0.089 -42.688 -25.922 1 91.81 486 LEU A N 1
ATOM 3989 C CA . LEU A 1 486 ? 0.004 -42.719 -27.375 1 91.81 486 LEU A CA 1
ATOM 3990 C C . LEU A 1 486 ? 1.344 -43.312 -27.828 1 91.81 486 LEU A C 1
ATOM 3992 O O . LEU A 1 486 ? 1.405 -44.062 -28.797 1 91.81 486 LEU A O 1
ATOM 3996 N N . GLU A 1 487 ? 2.367 -42.938 -27.156 1 88.56 487 GLU A N 1
ATOM 3997 C CA . GLU A 1 487 ? 3.695 -43.438 -27.484 1 88.56 487 GLU A CA 1
ATOM 3998 C C . GLU A 1 487 ? 3.766 -44.969 -27.312 1 88.56 487 GLU A C 1
ATOM 4000 O O . GLU A 1 487 ? 4.41 -45.656 -28.109 1 88.56 487 GLU A O 1
ATOM 4005 N N . ILE A 1 488 ? 3.174 -45.406 -26.312 1 90.5 488 ILE A N 1
ATOM 4006 C CA . ILE A 1 488 ? 3.207 -46.812 -26 1 90.5 488 ILE A CA 1
ATOM 4007 C C . ILE A 1 488 ? 2.385 -47.594 -27.031 1 90.5 488 ILE A C 1
ATOM 4009 O O . ILE A 1 488 ? 2.787 -48.656 -27.469 1 90.5 488 ILE A O 1
ATOM 4013 N N . TRP A 1 489 ? 1.318 -47.031 -27.469 1 90.06 489 TRP A N 1
ATOM 4014 C CA . TRP A 1 489 ? 0.418 -47.719 -28.375 1 90.06 489 TRP A CA 1
ATOM 4015 C C . TRP A 1 489 ? 0.67 -47.312 -29.812 1 90.06 489 TRP A C 1
ATOM 4017 O O . TRP A 1 489 ? -0.176 -47.531 -30.688 1 90.06 489 TRP A O 1
ATOM 4027 N N . SER A 1 490 ? 1.793 -46.781 -30.078 1 87.88 490 SER A N 1
ATOM 4028 C CA . SER A 1 490 ? 2.123 -46.25 -31.406 1 87.88 490 SER A CA 1
ATOM 4029 C C . SER A 1 490 ? 2.264 -47.406 -32.406 1 87.88 490 SER A C 1
ATOM 4031 O O . SER A 1 490 ? 2.189 -47.188 -33.625 1 87.88 490 SER A O 1
ATOM 4033 N N . ASP A 1 491 ? 2.371 -48.625 -31.906 1 86.88 491 ASP A N 1
ATOM 4034 C CA . ASP A 1 491 ? 2.572 -49.75 -32.812 1 86.88 491 ASP A CA 1
ATOM 4035 C C . ASP A 1 491 ? 1.275 -50.125 -33.5 1 86.88 491 ASP A C 1
ATOM 4037 O O . ASP A 1 491 ? 1.3 -50.812 -34.531 1 86.88 491 ASP A O 1
ATOM 4041 N N . ILE A 1 492 ? 0.18 -49.719 -32.969 1 90.12 492 ILE A N 1
ATOM 4042 C CA . ILE A 1 492 ? -1.083 -50.094 -33.594 1 90.12 492 ILE A CA 1
ATOM 4043 C C . ILE A 1 492 ? -1.676 -48.906 -34.312 1 90.12 492 ILE A C 1
ATOM 4045 O O . ILE A 1 492 ? -2.891 -48.688 -34.281 1 90.12 492 ILE A O 1
ATOM 4049 N N . LEU A 1 493 ? -0.9 -48.188 -34.969 1 86.12 493 LEU A N 1
ATOM 4050 C CA . LEU A 1 493 ? -1.291 -46.969 -35.688 1 86.12 493 LEU A CA 1
ATOM 4051 C C . LEU A 1 493 ? -2.26 -47.281 -36.812 1 86.12 493 LEU A C 1
ATOM 4053 O O . LEU A 1 493 ? -3.096 -46.438 -37.156 1 86.12 493 LEU A O 1
ATOM 4057 N N . ASN A 1 494 ? -2.088 -48.438 -37.344 1 92.31 494 ASN A N 1
ATOM 4058 C CA . ASN A 1 494 ? -2.9 -48.812 -38.5 1 92.31 494 ASN A CA 1
ATOM 4059 C C . ASN A 1 494 ? -4.328 -49.156 -38.094 1 92.31 494 ASN A C 1
ATOM 4061 O O . ASN A 1 494 ? -5.188 -49.375 -38.938 1 92.31 494 ASN A O 1
ATOM 4065 N N . LYS A 1 495 ? -4.625 -49.219 -36.844 1 95.25 495 LYS A N 1
ATOM 4066 C CA . LYS A 1 495 ? -5.965 -49.375 -36.281 1 95.25 495 LYS A CA 1
ATOM 4067 C C . LYS A 1 495 ? -6.309 -48.219 -35.344 1 95.25 495 LYS A C 1
ATOM 4069 O O . LYS A 1 495 ? -6.375 -48.406 -34.125 1 95.25 495 LYS A O 1
ATOM 4074 N N . PRO A 1 496 ? -6.652 -47.188 -35.969 1 94.62 496 PRO A N 1
ATOM 4075 C CA . PRO A 1 496 ? -6.805 -45.969 -35.156 1 94.62 496 PRO A CA 1
ATOM 4076 C C . PRO A 1 496 ? -7.906 -46.062 -34.125 1 94.62 496 PRO A C 1
ATOM 4078 O O . PRO A 1 496 ? -7.773 -45.531 -33.031 1 94.62 496 PRO A O 1
ATOM 4081 N N . ALA A 1 497 ? -8.984 -46.719 -34.406 1 95.12 497 ALA A N 1
ATOM 4082 C CA . ALA A 1 497 ? -10.055 -46.875 -33.406 1 95.12 497 ALA A CA 1
ATOM 4083 C C . ALA A 1 497 ? -9.586 -47.719 -32.219 1 95.12 497 ALA A C 1
ATOM 4085 O O . ALA A 1 497 ? -9.945 -47.438 -31.078 1 95.12 497 ALA A O 1
ATOM 4086 N N . LEU A 1 498 ? -8.844 -48.719 -32.531 1 94.38 498 LEU A N 1
ATOM 4087 C CA . LEU A 1 498 ? -8.297 -49.562 -31.453 1 94.38 498 LEU A CA 1
ATOM 4088 C C . LEU A 1 498 ? -7.309 -48.75 -30.609 1 94.38 498 LEU A C 1
ATOM 4090 O O . LEU A 1 498 ? -7.281 -48.906 -29.375 1 94.38 498 LEU A O 1
ATOM 4094 N N . ALA A 1 499 ? -6.496 -48.031 -31.297 1 92.75 499 ALA A N 1
ATOM 4095 C CA . ALA A 1 499 ? -5.551 -47.188 -30.578 1 92.75 499 ALA A CA 1
ATOM 4096 C C . ALA A 1 499 ? -6.281 -46.25 -29.609 1 92.75 499 ALA A C 1
ATOM 4098 O O . ALA A 1 499 ? -5.863 -46.094 -28.453 1 92.75 499 ALA A O 1
ATOM 4099 N N . ALA A 1 500 ? -7.336 -45.656 -30.078 1 93.06 500 ALA A N 1
ATOM 4100 C CA . ALA A 1 500 ? -8.125 -44.75 -29.25 1 93.06 500 ALA A CA 1
ATOM 4101 C C . ALA A 1 500 ? -8.711 -45.469 -28.047 1 93.06 500 ALA A C 1
ATOM 4103 O O . ALA A 1 500 ? -8.766 -44.906 -26.953 1 93.06 500 ALA A O 1
ATOM 4104 N N . ASP A 1 501 ? -9.117 -46.625 -28.266 1 92.38 501 ASP A N 1
ATOM 4105 C CA . ASP A 1 501 ? -9.703 -47.406 -27.188 1 92.38 501 ASP A CA 1
ATOM 4106 C C . ASP A 1 501 ? -8.656 -47.75 -26.141 1 92.38 501 ASP A C 1
ATOM 4108 O O . ASP A 1 501 ? -8.953 -47.781 -24.938 1 92.38 501 ASP A O 1
ATOM 4112 N N . LYS A 1 502 ? -7.484 -48.094 -26.578 1 92.12 502 LYS A N 1
ATOM 4113 C CA . LYS A 1 502 ? -6.406 -48.438 -25.656 1 92.12 502 LYS A CA 1
ATOM 4114 C C . LYS A 1 502 ? -6 -47.219 -24.828 1 92.12 502 LYS A C 1
ATOM 4116 O O . LYS A 1 502 ? -5.727 -47.312 -23.625 1 92.12 502 LYS A O 1
ATOM 4121 N N . ILE A 1 503 ? -5.98 -46.156 -25.516 1 92.06 503 ILE A N 1
ATOM 4122 C CA . ILE A 1 503 ? -5.648 -44.906 -24.828 1 92.06 503 ILE A CA 1
ATOM 4123 C C . ILE A 1 503 ? -6.719 -44.594 -23.797 1 92.06 503 ILE A C 1
ATOM 4125 O O . ILE A 1 503 ? -6.406 -44.25 -22.656 1 92.06 503 ILE A O 1
ATOM 4129 N N . ARG A 1 504 ? -7.934 -44.688 -24.141 1 91.75 504 ARG A N 1
ATOM 4130 C CA . ARG A 1 504 ? -9.039 -44.469 -23.219 1 91.75 504 ARG A CA 1
ATOM 4131 C C . ARG A 1 504 ? -8.906 -45.344 -21.969 1 91.75 504 ARG A C 1
ATOM 4133 O O . ARG A 1 504 ? -9.039 -44.844 -20.844 1 91.75 504 ARG A O 1
ATOM 4140 N N . ARG A 1 505 ? -8.617 -46.531 -22.156 1 89.31 505 ARG A N 1
ATOM 4141 C CA . ARG A 1 505 ? -8.531 -47.469 -21.047 1 89.31 505 ARG A CA 1
ATOM 4142 C C . ARG A 1 505 ? -7.391 -47.094 -20.109 1 89.31 505 ARG A C 1
ATOM 4144 O O . ARG A 1 505 ? -7.492 -47.312 -18.891 1 89.31 505 ARG A O 1
ATOM 4151 N N . SER A 1 506 ? -6.387 -46.625 -20.766 1 88.75 506 SER A N 1
ATOM 4152 C CA . SER A 1 506 ? -5.223 -46.281 -19.953 1 88.75 506 SER A CA 1
ATOM 4153 C C . SER A 1 506 ? -5.492 -45.062 -19.094 1 88.75 506 SER A C 1
ATOM 4155 O O . SER A 1 506 ? -4.812 -44.844 -18.094 1 88.75 506 SER A O 1
ATOM 4157 N N . LEU A 1 507 ? -6.43 -44.312 -19.5 1 89 507 LEU A N 1
ATOM 4158 C CA . LEU A 1 507 ? -6.68 -43.062 -18.812 1 89 507 LEU A CA 1
ATOM 4159 C C . LEU A 1 507 ? -7.91 -43.156 -17.922 1 89 507 LEU A C 1
ATOM 4161 O O . LEU A 1 507 ? -8.219 -42.219 -17.172 1 89 507 LEU A O 1
ATOM 4165 N N . LEU A 1 508 ? -8.43 -44.312 -17.922 1 81 508 LEU A N 1
ATOM 4166 C CA . LEU A 1 508 ? -9.656 -44.469 -17.141 1 81 508 LEU A CA 1
ATOM 4167 C C . LEU A 1 508 ? -9.391 -44.219 -15.664 1 81 508 LEU A C 1
ATOM 4169 O O . LEU A 1 508 ? -8.328 -44.562 -15.141 1 81 508 LEU A O 1
ATOM 4173 N N . SER A 1 509 ? -10.109 -43.375 -15.016 1 76.62 509 SER A N 1
ATOM 4174 C CA . SER A 1 509 ? -10.094 -43.062 -13.586 1 76.62 509 SER A CA 1
ATOM 4175 C C . SER A 1 509 ? -9.117 -41.938 -13.281 1 76.62 509 SER A C 1
ATOM 4177 O O . SER A 1 509 ? -8.953 -41.562 -12.125 1 76.62 509 SER A O 1
ATOM 4179 N N . LEU A 1 510 ? -8.438 -41.594 -14.406 1 79.69 510 LEU A N 1
ATOM 4180 C CA . LEU A 1 510 ? -7.438 -40.562 -14.188 1 79.69 510 LEU A CA 1
ATOM 4181 C C . LEU A 1 510 ? -7.938 -39.219 -14.672 1 79.69 510 LEU A C 1
ATOM 4183 O O . LEU A 1 510 ? -7.281 -38.188 -14.461 1 79.69 510 LEU A O 1
ATOM 4187 N N . LEU A 1 511 ? -9.031 -39.188 -15.234 1 85.38 511 LEU A N 1
ATOM 4188 C CA . LEU A 1 511 ? -9.5 -37.969 -15.891 1 85.38 511 LEU A CA 1
ATOM 4189 C C . LEU A 1 511 ? -10.258 -37.062 -14.914 1 85.38 511 LEU A C 1
ATOM 4191 O O . LEU A 1 511 ? -10.383 -35.875 -15.125 1 85.38 511 LEU A O 1
ATOM 4195 N N . SER A 1 512 ? -10.695 -37.625 -13.773 1 81.06 512 SER A N 1
ATOM 4196 C CA . SER A 1 512 ? -11.352 -36.875 -12.703 1 81.06 512 SER A CA 1
ATOM 4197 C C . SER A 1 512 ? -12.352 -35.875 -13.266 1 81.06 512 SER A C 1
ATOM 4199 O O . SER A 1 512 ? -12.305 -34.688 -12.93 1 81.06 512 SER A O 1
ATOM 4201 N N . GLY A 1 513 ? -13.156 -36.219 -14.203 1 83.75 513 GLY A N 1
ATOM 4202 C CA . GLY A 1 513 ? -14.219 -35.375 -14.727 1 83.75 513 GLY A CA 1
ATOM 4203 C C . GLY A 1 513 ? -13.836 -34.656 -16.016 1 83.75 513 GLY A C 1
ATOM 4204 O O . GLY A 1 513 ? -14.695 -34.094 -16.688 1 83.75 513 GLY A O 1
ATOM 4205 N N . HIS A 1 514 ? -12.648 -34.75 -16.406 1 89.94 514 HIS A N 1
ATOM 4206 C CA . HIS A 1 514 ? -12.219 -34.156 -17.672 1 89.94 514 HIS A CA 1
ATOM 4207 C C . HIS A 1 514 ? -12.469 -35.094 -18.844 1 89.94 514 HIS A C 1
ATOM 4209 O O . HIS A 1 514 ? -12.68 -36.281 -18.641 1 89.94 514 HIS A O 1
ATOM 4215 N N . PHE A 1 515 ? -12.492 -34.5 -19.938 1 93.12 515 PHE A N 1
ATOM 4216 C CA . PHE A 1 515 ? -12.578 -35.281 -21.156 1 93.12 515 PHE A CA 1
ATOM 4217 C C . PHE A 1 515 ? -11.586 -34.781 -22.203 1 93.12 515 PHE A C 1
ATOM 4219 O O . PHE A 1 515 ? -11.078 -33.656 -22.094 1 93.12 515 PHE A O 1
ATOM 4226 N N . LEU A 1 516 ? -11.25 -35.625 -23.094 1 93.25 516 LEU A N 1
ATOM 4227 C CA . LEU A 1 516 ? -10.328 -35.219 -24.141 1 93.25 516 LEU A CA 1
ATOM 4228 C C . LEU A 1 516 ? -10.875 -35.562 -25.531 1 93.25 516 LEU A C 1
ATOM 4230 O O . LEU A 1 516 ? -11.477 -36.625 -25.703 1 93.25 516 LEU A O 1
ATOM 4234 N N . SER A 1 517 ? -10.812 -34.656 -26.422 1 95.44 517 SER A N 1
ATOM 4235 C CA . SER A 1 517 ? -11.117 -34.875 -27.828 1 95.44 517 SER A CA 1
ATOM 4236 C C . SER A 1 517 ? -9.844 -35.125 -28.641 1 95.44 517 SER A C 1
ATOM 4238 O O . SER A 1 517 ? -8.789 -34.562 -28.328 1 95.44 517 SER A O 1
ATOM 4240 N N . ALA A 1 518 ? -9.969 -36.062 -29.547 1 96.12 518 ALA A N 1
ATOM 4241 C CA . ALA A 1 518 ? -8.773 -36.406 -30.312 1 96.12 518 ALA A CA 1
ATOM 4242 C C . ALA A 1 518 ? -9.133 -36.844 -31.719 1 96.12 518 ALA A C 1
ATOM 4244 O O . ALA A 1 518 ? -10.273 -37.25 -31.984 1 96.12 518 ALA A O 1
ATOM 4245 N N . PHE A 1 519 ? -8.234 -36.688 -32.625 1 97.56 519 PHE A N 1
ATOM 4246 C CA . PHE A 1 519 ? -8.367 -37.156 -34 1 97.56 519 PHE A CA 1
ATOM 4247 C C . PHE A 1 519 ? -7.141 -37.969 -34.438 1 97.56 519 PHE A C 1
ATOM 4249 O O . PHE A 1 519 ? -6.008 -37.5 -34.281 1 97.56 519 PHE A O 1
ATOM 4256 N N . PHE A 1 520 ? -7.383 -39.219 -34.906 1 97.19 520 PHE A N 1
ATOM 4257 C CA . PHE A 1 520 ? -6.332 -40.125 -35.344 1 97.19 520 PHE A CA 1
ATOM 4258 C C . PHE A 1 520 ? -6.332 -40.25 -36.875 1 97.19 520 PHE A C 1
ATOM 4260 O O . PHE A 1 520 ? -7.367 -40.531 -37.469 1 97.19 520 PHE A O 1
ATOM 4267 N N . VAL A 1 521 ? -5.18 -40.062 -37.406 1 97.25 521 VAL A N 1
ATOM 4268 C CA . VAL A 1 521 ? -5.023 -40.219 -38.875 1 97.25 521 VAL A CA 1
ATOM 4269 C C . VAL A 1 521 ? -3.922 -41.219 -39.156 1 97.25 521 VAL A C 1
ATOM 4271 O O . VAL A 1 521 ? -2.83 -41.156 -38.594 1 97.25 521 VAL A O 1
ATOM 4274 N N . TYR A 1 522 ? -4.191 -42.188 -40 1 97.06 522 TYR A N 1
ATOM 4275 C CA . TYR A 1 522 ? -3.215 -43.156 -40.469 1 97.06 522 TYR A CA 1
ATOM 4276 C C . TYR A 1 522 ? -3.092 -43.094 -42 1 97.06 522 TYR A C 1
ATOM 4278 O O . TYR A 1 522 ? -4.094 -43.156 -42.688 1 97.06 522 TYR A O 1
ATOM 4286 N N . ILE A 1 523 ? -1.877 -43 -42.469 1 96.56 523 ILE A N 1
ATOM 4287 C CA . ILE A 1 523 ? -1.616 -42.875 -43.906 1 96.56 523 ILE A CA 1
ATOM 4288 C C . ILE A 1 523 ? -0.644 -43.969 -44.344 1 96.56 523 ILE A C 1
ATOM 4290 O O . ILE A 1 523 ? 0.43 -44.125 -43.75 1 96.56 523 ILE A O 1
ATOM 4294 N N . GLN A 1 524 ? -1.013 -44.656 -45.281 1 95.25 524 GLN A N 1
ATOM 4295 C CA . GLN A 1 524 ? -0.147 -45.562 -46 1 95.25 524 GLN A CA 1
ATOM 4296 C C . GLN A 1 524 ? -0.026 -45.188 -47.469 1 95.25 524 GLN A C 1
ATOM 4298 O O . GLN A 1 524 ? -0.824 -45.656 -48.312 1 95.25 524 GLN A O 1
ATOM 4303 N N . PRO A 1 525 ? 0.999 -44.625 -47.812 1 92.31 525 PRO A N 1
ATOM 4304 C CA . PRO A 1 525 ? 1.114 -44.031 -49.156 1 92.31 525 PRO A CA 1
ATOM 4305 C C . PRO A 1 525 ? 1.171 -45.094 -50.25 1 92.31 525 PRO A C 1
ATOM 4307 O O . PRO A 1 525 ? 0.623 -44.875 -51.344 1 92.31 525 PRO A O 1
ATOM 4310 N N . GLU A 1 526 ? 1.855 -46.156 -50.094 1 91.75 526 GLU A N 1
ATOM 4311 C CA . GLU A 1 526 ? 2.035 -47.188 -51.125 1 91.75 526 GLU A CA 1
ATOM 4312 C C . GLU A 1 526 ? 0.694 -47.75 -51.562 1 91.75 526 GLU A C 1
ATOM 4314 O O . GLU A 1 526 ? 0.456 -47.906 -52.781 1 91.75 526 GLU A O 1
ATOM 4319 N N . GLU A 1 527 ? -0.15 -47.969 -50.656 1 93.44 527 GLU A N 1
ATOM 4320 C CA . GLU A 1 527 ? -1.466 -48.531 -50.969 1 93.44 527 GLU A CA 1
ATOM 4321 C C . GLU A 1 527 ? -2.506 -47.438 -51.125 1 93.44 527 GLU A C 1
ATOM 4323 O O . GLU A 1 527 ? -3.66 -47.688 -51.438 1 93.44 527 GLU A O 1
ATOM 4328 N N . ARG A 1 528 ? -2.229 -46.188 -50.844 1 94.25 528 ARG A N 1
ATOM 4329 C CA . ARG A 1 528 ? -3.086 -45.031 -50.938 1 94.25 528 ARG A CA 1
ATOM 4330 C C . ARG A 1 528 ? -4.293 -45.156 -50 1 94.25 528 ARG A C 1
ATOM 4332 O O . ARG A 1 528 ? -5.434 -44.969 -50.438 1 94.25 528 ARG A O 1
ATOM 4339 N N . ILE A 1 529 ? -3.955 -45.469 -48.812 1 95.81 529 ILE A N 1
ATOM 4340 C CA . ILE A 1 529 ? -5 -45.656 -47.812 1 95.81 529 ILE A CA 1
ATOM 4341 C C . ILE A 1 529 ? -4.945 -44.562 -46.781 1 95.81 529 ILE A C 1
ATOM 4343 O O . ILE A 1 529 ? -3.869 -44.219 -46.281 1 95.81 529 ILE A O 1
ATOM 4347 N N . LEU A 1 530 ? -6.082 -44 -46.562 1 96.81 530 LEU A N 1
ATOM 4348 C CA . LEU A 1 530 ? -6.301 -43.062 -45.469 1 96.81 530 LEU A CA 1
ATOM 4349 C C . LEU A 1 530 ? -7.332 -43.594 -44.5 1 96.81 530 LEU A C 1
ATOM 4351 O O . LEU A 1 530 ? -8.5 -43.781 -44.844 1 96.81 530 LEU A O 1
ATOM 4355 N N . LYS A 1 531 ? -6.832 -43.844 -43.219 1 97.69 531 LYS A N 1
ATOM 4356 C CA . LYS A 1 531 ? -7.746 -44.281 -42.156 1 97.69 531 LYS A CA 1
ATOM 4357 C C . LYS A 1 531 ? -7.867 -43.219 -41.094 1 97.69 531 LYS A C 1
ATOM 4359 O O . LYS A 1 531 ? -6.875 -42.562 -40.719 1 97.69 531 LYS A O 1
ATOM 4364 N N . ILE A 1 532 ? -9.094 -43.094 -40.625 1 97.75 532 ILE A N 1
ATOM 4365 C CA . ILE A 1 532 ? -9.289 -42.062 -39.594 1 97.75 532 ILE A CA 1
ATOM 4366 C C . ILE A 1 532 ? -10.164 -42.594 -38.469 1 97.75 532 ILE A C 1
ATOM 4368 O O . ILE A 1 532 ? -10.906 -43.562 -38.688 1 97.75 532 ILE A O 1
ATOM 4372 N N . ALA A 1 533 ? -9.984 -42.062 -37.281 1 97.5 533 ALA A N 1
ATOM 4373 C CA . ALA A 1 533 ? -10.859 -42.219 -36.125 1 97.5 533 ALA A CA 1
ATOM 4374 C C . ALA A 1 533 ? -11.031 -40.906 -35.375 1 97.5 533 ALA A C 1
ATOM 4376 O O . ALA A 1 533 ? -10.055 -40.25 -35.031 1 97.5 533 ALA A O 1
ATOM 4377 N N . ASN A 1 534 ? -12.258 -40.562 -35.188 1 97.06 534 ASN A N 1
ATOM 4378 C CA . ASN A 1 534 ? -12.578 -39.312 -34.5 1 97.06 534 ASN A CA 1
ATOM 4379 C C . ASN A 1 534 ? -13.133 -39.562 -33.125 1 97.06 534 ASN A C 1
ATOM 4381 O O . ASN A 1 534 ? -14.156 -40.25 -32.969 1 97.06 534 ASN A O 1
ATOM 4385 N N . ALA A 1 535 ? -12.469 -39.031 -32.156 1 95.81 535 ALA A N 1
ATOM 4386 C CA . ALA A 1 535 ? -12.945 -39.125 -30.781 1 95.81 535 ALA A CA 1
ATOM 4387 C C . ALA A 1 535 ? -13.523 -37.781 -30.312 1 95.81 535 ALA A C 1
ATOM 4389 O O . ALA A 1 535 ? -13.008 -37.156 -29.391 1 95.81 535 ALA A O 1
ATOM 4390 N N . GLY A 1 536 ? -14.555 -37.375 -30.953 1 94.69 536 GLY A N 1
ATOM 4391 C CA . GLY A 1 536 ? -15.273 -36.156 -30.562 1 94.69 536 GLY A CA 1
ATOM 4392 C C . GLY A 1 536 ? -14.555 -34.875 -30.922 1 94.69 536 GLY A C 1
ATOM 4393 O O . GLY A 1 536 ? -14.727 -33.844 -30.266 1 94.69 536 GLY A O 1
ATOM 4394 N N . HIS A 1 537 ? -13.688 -34.875 -31.875 1 96.12 537 HIS A N 1
ATOM 4395 C CA . HIS A 1 537 ? -12.906 -33.719 -32.281 1 96.12 537 HIS A CA 1
ATOM 4396 C C . HIS A 1 537 ? -13.438 -33.125 -33.594 1 96.12 537 HIS A C 1
ATOM 4398 O O . HIS A 1 537 ? -14.391 -33.656 -34.188 1 96.12 537 HIS A O 1
ATOM 4404 N N . LEU A 1 538 ? -12.969 -32 -34 1 96.12 538 LEU A N 1
ATOM 4405 C CA . LEU A 1 538 ? -13.305 -31.391 -35.281 1 96.12 538 LEU A CA 1
ATOM 4406 C C . LEU A 1 538 ? -12.812 -32.25 -36.438 1 96.12 538 LEU A C 1
ATOM 4408 O O . LEU A 1 538 ? -11.836 -33 -36.281 1 96.12 538 LEU A O 1
ATOM 4412 N N . PRO A 1 539 ? -13.438 -32.156 -37.531 1 96.94 539 PRO A N 1
ATOM 4413 C CA . PRO A 1 539 ? -13.102 -33.031 -38.656 1 96.94 539 PRO A CA 1
ATOM 4414 C C . PRO A 1 539 ? -11.75 -32.688 -39.281 1 96.94 539 PRO A C 1
ATOM 4416 O O . PRO A 1 539 ? -11.227 -31.594 -39.094 1 96.94 539 PRO A O 1
ATOM 4419 N N . LEU A 1 540 ? -11.203 -33.688 -39.969 1 98.06 540 LEU A N 1
ATOM 4420 C CA . LEU A 1 540 ? -10.031 -33.5 -40.812 1 98.06 540 LEU A CA 1
ATOM 4421 C C . LEU A 1 540 ? -10.391 -32.812 -42.125 1 98.06 540 LEU A C 1
ATOM 4423 O O . LEU A 1 540 ? -11.344 -33.219 -42.781 1 98.06 540 LEU A O 1
ATOM 4427 N N . LEU A 1 541 ? -9.648 -31.812 -42.5 1 98.19 541 LEU A N 1
ATOM 4428 C CA . LEU A 1 541 ? -9.914 -31.078 -43.719 1 98.19 541 LEU A CA 1
ATOM 4429 C C . LEU A 1 541 ? -8.93 -31.469 -44.812 1 98.19 541 LEU A C 1
ATOM 4431 O O . LEU A 1 541 ? -7.746 -31.672 -44.562 1 98.19 541 LEU A O 1
ATOM 4435 N N . HIS A 1 542 ? -9.438 -31.719 -45.938 1 98 542 HIS A N 1
ATOM 4436 C CA . HIS A 1 542 ? -8.617 -31.828 -47.156 1 98 542 HIS A CA 1
ATOM 4437 C C . HIS A 1 542 ? -8.789 -30.594 -48.031 1 98 542 HIS A C 1
ATOM 4439 O O . HIS A 1 542 ? -9.906 -30.281 -48.469 1 98 542 HIS A O 1
ATOM 4445 N N . LEU A 1 543 ? -7.738 -29.938 -48.156 1 97.56 543 LEU A N 1
ATOM 4446 C CA . LEU A 1 543 ? -7.695 -28.75 -49.031 1 97.56 543 LEU A CA 1
ATOM 4447 C C . LEU A 1 543 ? -7.02 -29.047 -50.344 1 97.56 543 LEU A C 1
ATOM 4449 O O . LEU A 1 543 ? -5.801 -29.219 -50.406 1 97.56 543 LEU A O 1
ATOM 4453 N N . ASP A 1 544 ? -7.844 -29 -51.375 1 95.69 544 ASP A N 1
ATOM 4454 C CA . ASP A 1 544 ? -7.262 -29.266 -52.688 1 95.69 544 ASP A CA 1
ATOM 4455 C C . ASP A 1 544 ? -6.578 -28.016 -53.25 1 95.69 544 ASP A C 1
ATOM 4457 O O . ASP A 1 544 ? -6.684 -26.938 -52.688 1 95.69 544 ASP A O 1
ATOM 4461 N N . ARG A 1 545 ? -5.836 -28.203 -54.312 1 94.06 545 ARG A N 1
ATOM 4462 C CA . ARG A 1 545 ? -5.016 -27.125 -54.844 1 94.06 545 ARG A CA 1
ATOM 4463 C C . ARG A 1 545 ? -5.879 -26.047 -55.5 1 94.06 545 ARG A C 1
ATOM 4465 O O . ARG A 1 545 ? -5.422 -24.938 -55.75 1 94.06 545 ARG A O 1
ATOM 4472 N N . ASN A 1 546 ? -7.156 -26.281 -55.75 1 93.06 546 ASN A N 1
ATOM 4473 C CA . ASN A 1 546 ? -8.094 -25.312 -56.312 1 93.06 546 ASN A CA 1
ATOM 4474 C C . ASN A 1 546 ? -8.844 -24.562 -55.219 1 93.06 546 ASN A C 1
ATOM 4476 O O . ASN A 1 546 ? -9.648 -23.672 -55.5 1 93.06 546 ASN A O 1
ATOM 4480 N N . GLY A 1 547 ? -8.633 -24.953 -53.969 1 93.75 547 GLY A N 1
ATOM 4481 C CA . GLY A 1 547 ? -9.234 -24.25 -52.875 1 93.75 547 GLY A CA 1
ATOM 4482 C C . GLY A 1 547 ? -10.492 -24.922 -52.344 1 93.75 547 GLY A C 1
ATOM 4483 O O . GLY A 1 547 ? -11.156 -24.406 -51.438 1 93.75 547 GLY A O 1
ATOM 4484 N N . ASN A 1 548 ? -10.867 -26.031 -52.844 1 95.44 548 ASN A N 1
ATOM 4485 C CA . ASN A 1 548 ? -12.039 -26.734 -52.344 1 95.44 548 ASN A CA 1
ATOM 4486 C C . ASN A 1 548 ? -11.727 -27.531 -51.062 1 95.44 548 ASN A C 1
ATOM 4488 O O . ASN A 1 548 ? -10.664 -28.141 -50.969 1 95.44 548 ASN A O 1
ATOM 4492 N N . ILE A 1 549 ? -12.672 -27.469 -50.125 1 96.94 549 ILE A N 1
ATOM 4493 C CA . ILE A 1 549 ? -12.477 -28.141 -48.812 1 96.94 549 ILE A CA 1
ATOM 4494 C C . ILE A 1 549 ? -13.398 -29.344 -48.719 1 96.94 549 ILE A C 1
ATOM 4496 O O . ILE A 1 549 ? -14.609 -29.234 -48.938 1 96.94 549 ILE A O 1
ATOM 4500 N N . THR A 1 550 ? -12.812 -30.484 -48.5 1 96.81 550 THR A N 1
ATOM 4501 C CA . THR A 1 550 ? -13.555 -31.688 -48.156 1 96.81 550 THR A CA 1
ATOM 4502 C C . THR A 1 550 ? -13.281 -32.125 -46.719 1 96.81 550 THR A C 1
ATOM 4504 O O . THR A 1 550 ? -12.148 -32.031 -46.25 1 96.81 550 THR A O 1
ATOM 4507 N N . THR A 1 551 ? -14.32 -32.594 -46.031 1 96.69 551 THR A N 1
ATOM 4508 C CA . THR A 1 551 ? -14.172 -32.969 -44.625 1 96.69 551 THR A CA 1
ATOM 4509 C C . THR A 1 551 ? -14.227 -34.469 -44.469 1 96.69 551 THR A C 1
ATOM 4511 O O . THR A 1 551 ? -15 -35.156 -45.156 1 96.69 551 THR A O 1
ATOM 4514 N N . TYR A 1 552 ? -13.281 -35 -43.719 1 97.44 552 TYR A N 1
ATOM 4515 C CA . TYR A 1 552 ? -13.258 -36.406 -43.344 1 97.44 552 TYR A CA 1
ATOM 4516 C C . TYR A 1 552 ? -13.555 -36.562 -41.875 1 97.44 552 TYR A C 1
ATOM 4518 O O . TYR A 1 552 ? -12.922 -35.938 -41.031 1 97.44 552 TYR A O 1
ATOM 4526 N N . THR A 1 553 ? -14.562 -37.312 -41.5 1 95.75 553 THR A N 1
ATOM 4527 C CA . THR A 1 553 ? -14.852 -37.594 -40.125 1 95.75 553 THR A CA 1
ATOM 4528 C C . THR A 1 553 ? -15.461 -38.969 -39.938 1 95.75 553 THR A C 1
ATOM 4530 O O . THR A 1 553 ? -15.727 -39.688 -40.906 1 95.75 553 THR A O 1
ATOM 4533 N N . SER A 1 554 ? -15.422 -39.469 -38.781 1 96.06 554 SER A N 1
ATOM 4534 C CA . SER A 1 554 ? -16.047 -40.719 -38.344 1 96.06 554 SER A CA 1
ATOM 4535 C C . SER A 1 554 ? -16.75 -40.562 -37.031 1 96.06 554 SER A C 1
ATOM 4537 O O . SER A 1 554 ? -16.547 -39.562 -36.344 1 96.06 554 SER A O 1
ATOM 4539 N N . TYR A 1 555 ? -17.594 -41.469 -36.75 1 94.25 555 TYR A N 1
ATOM 4540 C CA . TYR A 1 555 ? -18.344 -41.375 -35.5 1 94.25 555 TYR A CA 1
ATOM 4541 C C . TYR A 1 555 ? -17.469 -41.688 -34.312 1 94.25 555 TYR A C 1
ATOM 4543 O O . TYR A 1 555 ? -16.656 -42.625 -34.344 1 94.25 555 TYR A O 1
ATOM 4551 N N . GLY A 1 556 ? -17.594 -40.875 -33.312 1 94.25 556 GLY A N 1
ATOM 4552 C CA . GLY A 1 556 ? -16.922 -41.094 -32.031 1 94.25 556 GLY A CA 1
ATOM 4553 C C . GLY A 1 556 ? -17.141 -39.969 -31.031 1 94.25 556 GLY A C 1
ATOM 4554 O O . GLY A 1 556 ? -17.203 -38.812 -31.406 1 94.25 556 GLY A O 1
ATOM 4555 N N . ARG A 1 557 ? -17.266 -40.375 -29.797 1 93.56 557 ARG A N 1
ATOM 4556 C CA . ARG A 1 557 ? -17.391 -39.406 -28.719 1 93.56 557 ARG A CA 1
ATOM 4557 C C . ARG A 1 557 ? -16.031 -39.125 -28.062 1 93.56 557 ARG A C 1
ATOM 4559 O O . ARG A 1 557 ? -15.125 -39.969 -28.141 1 93.56 557 ARG A O 1
ATOM 4566 N N . ALA A 1 558 ? -16.016 -38 -27.438 1 94 558 ALA A N 1
ATOM 4567 C CA . ALA A 1 558 ? -14.789 -37.656 -26.734 1 94 558 ALA A CA 1
ATOM 4568 C C . ALA A 1 558 ? -14.445 -38.719 -25.672 1 94 558 ALA A C 1
ATOM 4570 O O . ALA A 1 558 ? -15.336 -39.344 -25.125 1 94 558 ALA A O 1
ATOM 4571 N N . ILE A 1 559 ? -13.164 -38.875 -25.438 1 92.69 559 ILE A N 1
ATOM 4572 C CA . ILE A 1 559 ? -12.688 -39.844 -24.438 1 92.69 559 ILE A CA 1
ATOM 4573 C C . ILE A 1 559 ? -13.016 -39.312 -23.031 1 92.69 559 ILE A C 1
ATOM 4575 O O . ILE A 1 559 ? -12.633 -38.188 -22.672 1 92.69 559 ILE A O 1
ATOM 4579 N N . ASN A 1 560 ? -13.789 -40 -22.328 1 89.62 560 ASN A N 1
ATOM 4580 C CA . ASN A 1 560 ? -14.172 -39.625 -20.953 1 89.62 560 ASN A CA 1
ATOM 4581 C C . ASN A 1 560 ? -14.266 -40.875 -20.062 1 89.62 560 ASN A C 1
ATOM 4583 O O . ASN A 1 560 ? -14.148 -42 -20.547 1 89.62 560 ASN A O 1
ATOM 4587 N N . GLU A 1 561 ? -14.547 -40.688 -18.812 1 81.5 561 GLU A N 1
ATOM 4588 C CA . GLU A 1 561 ? -14.531 -41.781 -17.844 1 81.5 561 GLU A CA 1
ATOM 4589 C C . GLU A 1 561 ? -15.883 -42.5 -17.781 1 81.5 561 GLU A C 1
ATOM 4591 O O . GLU A 1 561 ? -15.945 -43.688 -17.469 1 81.5 561 GLU A O 1
ATOM 4596 N N . PHE A 1 562 ? -16.938 -41.969 -18.203 1 78.94 562 PHE A N 1
ATOM 4597 C CA . PHE A 1 562 ? -18.25 -42.438 -17.781 1 78.94 562 PHE A CA 1
ATOM 4598 C C . PHE A 1 562 ? -18.984 -43.062 -18.953 1 78.94 562 PHE A C 1
ATOM 4600 O O . PHE A 1 562 ? -19.766 -44 -18.781 1 78.94 562 PHE A O 1
ATOM 4607 N N . VAL A 1 563 ? -18.766 -42.562 -20.141 1 78.75 563 VAL A N 1
ATOM 4608 C CA . VAL A 1 563 ? -19.531 -43.031 -21.297 1 78.75 563 VAL A CA 1
ATOM 4609 C C . VAL A 1 563 ? -18.594 -43.625 -22.328 1 78.75 563 VAL A C 1
ATOM 4611 O O . VAL A 1 563 ? -17.516 -43.094 -22.594 1 78.75 563 VAL A O 1
ATOM 4614 N N . PRO A 1 564 ? -19.016 -44.812 -22.781 1 83 564 PRO A N 1
ATOM 4615 C CA . PRO A 1 564 ? -18.188 -45.375 -23.859 1 83 564 PRO A CA 1
ATOM 4616 C C . PRO A 1 564 ? -18.047 -44.406 -25.047 1 83 564 PRO A C 1
ATOM 4618 O O . PRO A 1 564 ? -19.016 -43.719 -25.406 1 83 564 PRO A O 1
ATOM 4621 N N . SER A 1 565 ? -16.938 -44.344 -25.625 1 81.31 565 SER A N 1
ATOM 4622 C CA . SER A 1 565 ? -16.656 -43.375 -26.672 1 81.31 565 SER A CA 1
ATOM 4623 C C . SER A 1 565 ? -17.141 -43.875 -28.031 1 81.31 565 SER A C 1
ATOM 4625 O O . SER A 1 565 ? -17.391 -43.094 -28.938 1 81.31 565 SER A O 1
ATOM 4627 N N . ASP A 1 566 ? -17.406 -45.156 -28.281 1 87.5 566 ASP A N 1
ATOM 4628 C CA . ASP A 1 566 ? -17.906 -45.75 -29.516 1 87.5 566 ASP A CA 1
ATOM 4629 C C . ASP A 1 566 ? -17.156 -45.188 -30.734 1 87.5 566 ASP A C 1
ATOM 4631 O O . ASP A 1 566 ? -17.781 -44.688 -31.672 1 87.5 566 ASP A O 1
ATOM 4635 N N . ILE A 1 567 ? -15.875 -45.25 -30.672 1 93 567 ILE A N 1
ATOM 4636 C CA . ILE A 1 567 ? -15.047 -44.688 -31.734 1 93 567 ILE A CA 1
ATOM 4637 C C . ILE A 1 567 ? -14.984 -45.656 -32.906 1 93 567 ILE A C 1
ATOM 4639 O O . ILE A 1 567 ? -14.625 -46.812 -32.75 1 93 567 ILE A O 1
ATOM 4643 N N . LYS A 1 568 ? -15.352 -45.156 -34.094 1 95.19 568 LYS A N 1
ATOM 4644 C CA . LYS A 1 568 ? -15.352 -45.969 -35.281 1 95.19 568 LYS A CA 1
ATOM 4645 C C . LYS A 1 568 ? -14.266 -45.5 -36.281 1 95.19 568 LYS A C 1
ATOM 4647 O O . LYS A 1 568 ? -13.992 -44.312 -36.375 1 95.19 568 LYS A O 1
ATOM 4652 N N . GLU A 1 569 ? -13.695 -46.5 -36.844 1 96.31 569 GLU A N 1
ATOM 4653 C CA . GLU A 1 569 ? -12.695 -46.219 -37.844 1 96.31 569 GLU A CA 1
ATOM 4654 C C . GLU A 1 569 ? -13.328 -46.156 -39.25 1 96.31 569 GLU A C 1
ATOM 4656 O O . GLU A 1 569 ? -14.258 -46.906 -39.531 1 96.31 569 GLU A O 1
ATOM 4661 N N . LYS A 1 570 ? -12.891 -45.281 -40.094 1 97.38 570 LYS A N 1
ATOM 4662 C CA . LYS A 1 570 ? -13.289 -45.188 -41.469 1 97.38 570 LYS A CA 1
ATOM 4663 C C . LYS A 1 570 ? -12.078 -45.094 -42.406 1 97.38 570 LYS A C 1
ATOM 4665 O O . LYS A 1 570 ? -11.07 -44.469 -42.062 1 97.38 570 LYS A O 1
ATOM 4670 N N . SER A 1 571 ? -12.18 -45.812 -43.5 1 97 571 SER A N 1
ATOM 4671 C CA . SER A 1 571 ? -11.094 -45.812 -44.469 1 97 571 SER A CA 1
ATOM 4672 C C . SER A 1 571 ? -11.484 -45.062 -45.75 1 97 571 SER A C 1
ATOM 4674 O O . SER A 1 571 ? -12.617 -45.188 -46.219 1 97 571 SER A O 1
ATOM 4676 N N . PHE A 1 572 ? -10.578 -44.312 -46.219 1 97.12 572 PHE A N 1
ATOM 4677 C CA . PHE A 1 572 ? -10.742 -43.562 -47.469 1 97.12 572 PHE A CA 1
ATOM 4678 C C . PHE A 1 572 ? -9.555 -43.781 -48.375 1 97.12 572 PHE A C 1
ATOM 4680 O O . PHE A 1 572 ? -8.523 -44.312 -47.969 1 97.12 572 PHE A O 1
ATOM 4687 N N . GLN A 1 573 ? -9.781 -43.438 -49.625 1 96.62 573 GLN A N 1
ATOM 4688 C CA . GLN A 1 573 ? -8.648 -43.375 -50.562 1 96.62 573 GLN A CA 1
ATOM 4689 C C . GLN A 1 573 ? -7.812 -42.125 -50.312 1 96.62 573 GLN A C 1
ATOM 4691 O O . GLN A 1 573 ? -8.359 -41 -50.219 1 96.62 573 GLN A O 1
ATOM 4696 N N . LEU A 1 574 ? -6.578 -42.312 -50.25 1 95.94 574 LEU A N 1
ATOM 4697 C CA . LEU A 1 574 ? -5.699 -41.156 -50.062 1 95.94 574 LEU A CA 1
ATOM 4698 C C . LEU A 1 574 ? -5.738 -40.219 -51.25 1 95.94 574 LEU A C 1
ATOM 4700 O O . LEU A 1 574 ? -5.488 -40.656 -52.375 1 95.94 574 LEU A O 1
ATOM 4704 N N . PRO A 1 575 ? -6.055 -39 -50.969 1 94.5 575 PRO A N 1
ATOM 4705 C CA . PRO A 1 575 ? -6.047 -38.062 -52.094 1 94.5 575 PRO A CA 1
ATOM 4706 C C . PRO A 1 575 ? -4.68 -37.938 -52.781 1 94.5 575 PRO A C 1
ATOM 4708 O O . PRO A 1 575 ? -3.65 -38.125 -52.125 1 94.5 575 PRO A O 1
ATOM 4711 N N . VAL A 1 576 ? -4.707 -37.594 -54 1 90.25 576 VAL A N 1
ATOM 4712 C CA . VAL A 1 576 ? -3.482 -37.562 -54.812 1 90.25 576 VAL A CA 1
ATOM 4713 C C . VAL A 1 576 ? -2.709 -36.281 -54.5 1 90.25 576 VAL A C 1
ATOM 4715 O O . VAL A 1 576 ? -1.477 -36.281 -54.469 1 90.25 576 VAL A O 1
ATOM 4718 N N . GLU A 1 577 ? -3.477 -35.219 -54.344 1 92.25 577 GLU A N 1
ATOM 4719 C CA . GLU A 1 577 ? -2.859 -33.938 -54.062 1 92.25 577 GLU A CA 1
ATOM 4720 C C . GLU A 1 577 ? -3.656 -33.156 -53.031 1 92.25 577 GLU A C 1
ATOM 4722 O O . GLU A 1 577 ? -4.758 -33.562 -52.656 1 92.25 577 GLU A O 1
ATOM 4727 N N . GLY A 1 578 ? -2.93 -32.125 -52.531 1 95.38 578 GLY A N 1
ATOM 4728 C CA . GLY A 1 578 ? -3.607 -31.266 -51.562 1 95.38 578 GLY A CA 1
ATOM 4729 C C . GLY A 1 578 ? -2.957 -31.297 -50.219 1 95.38 578 GLY A C 1
ATOM 4730 O O . GLY A 1 578 ? -1.847 -31.812 -50.031 1 95.38 578 GLY A O 1
ATOM 4731 N N . THR A 1 579 ? -3.703 -30.594 -49.281 1 97 579 THR A N 1
ATOM 4732 C CA . THR A 1 579 ? -3.186 -30.484 -47.906 1 97 579 THR A CA 1
ATOM 4733 C C . THR A 1 579 ? -4.211 -30.984 -46.906 1 97 579 THR A C 1
ATOM 4735 O O . THR A 1 579 ? -5.383 -30.609 -46.969 1 97 579 THR A O 1
ATOM 4738 N N . LEU A 1 580 ? -3.758 -31.859 -46.031 1 97.62 580 LEU A N 1
ATOM 4739 C CA . LEU A 1 580 ? -4.574 -32.281 -44.875 1 97.62 580 LEU A CA 1
ATOM 4740 C C . LEU A 1 580 ? -4.359 -31.359 -43.688 1 97.62 580 LEU A C 1
ATOM 4742 O O . LEU A 1 580 ? -3.221 -31.016 -43.375 1 97.62 580 LEU A O 1
ATOM 4746 N N . ILE A 1 581 ? -5.453 -30.938 -43.094 1 98.19 581 ILE A N 1
ATOM 4747 C CA . ILE A 1 581 ? -5.336 -29.969 -42 1 98.19 581 ILE A CA 1
ATOM 4748 C C . ILE A 1 581 ? -6.117 -30.469 -40.781 1 98.19 581 ILE A C 1
ATOM 4750 O O . ILE A 1 581 ? -7.301 -30.781 -40.906 1 98.19 581 ILE A O 1
ATOM 4754 N N . LEU A 1 582 ? -5.445 -30.547 -39.625 1 98 582 LEU A N 1
ATOM 4755 C CA . LEU A 1 582 ? -6.039 -30.75 -38.312 1 98 582 LEU A CA 1
ATOM 4756 C C . LEU A 1 582 ? -5.941 -29.5 -37.469 1 98 582 LEU A C 1
ATOM 4758 O O . LEU A 1 582 ? -4.938 -28.781 -37.5 1 98 582 LEU A O 1
ATOM 4762 N N . PHE A 1 583 ? -6.957 -29.219 -36.688 1 97.38 583 PHE A N 1
ATOM 4763 C CA . PHE A 1 583 ? -6.93 -28.016 -35.875 1 97.38 583 PHE A CA 1
ATOM 4764 C C . PHE A 1 583 ? -7.824 -28.172 -34.656 1 97.38 583 PHE A C 1
ATOM 4766 O O . PHE A 1 583 ? -8.688 -29.062 -34.625 1 97.38 583 PHE A O 1
ATOM 4773 N N . THR A 1 584 ? -7.59 -27.438 -33.625 1 95.75 584 THR A N 1
ATOM 4774 C CA . THR A 1 584 ? -8.398 -27.469 -32.438 1 95.75 584 THR A CA 1
ATOM 4775 C C . THR A 1 584 ? -9.445 -26.359 -32.438 1 95.75 584 THR A C 1
ATOM 4777 O O . THR A 1 584 ? -9.398 -25.469 -33.281 1 95.75 584 THR A O 1
ATOM 4780 N N . ASP A 1 585 ? -10.391 -26.453 -31.531 1 94.62 585 ASP A N 1
ATOM 4781 C CA . ASP A 1 585 ? -11.508 -25.516 -31.516 1 94.62 585 ASP A CA 1
ATOM 4782 C C . ASP A 1 585 ? -11.047 -24.109 -31.141 1 94.62 585 ASP A C 1
ATOM 4784 O O . ASP A 1 585 ? -11.742 -23.141 -31.391 1 94.62 585 ASP A O 1
ATOM 4788 N N . GLY A 1 586 ? -9.891 -24 -30.625 1 94 586 GLY A N 1
ATOM 4789 C CA . GLY A 1 586 ? -9.336 -22.688 -30.281 1 94 586 GLY A CA 1
ATOM 4790 C C . GLY A 1 586 ? -9.18 -21.781 -31.484 1 94 586 GLY A C 1
ATOM 4791 O O . GLY A 1 586 ? -9.188 -20.562 -31.359 1 94 586 GLY A O 1
ATOM 4792 N N . VAL A 1 587 ? -9.047 -22.375 -32.656 1 95.31 587 VAL A N 1
ATOM 4793 C CA . VAL A 1 587 ? -8.906 -21.625 -33.875 1 95.31 587 VAL A CA 1
ATOM 4794 C C . VAL A 1 587 ? -10.219 -20.906 -34.188 1 95.31 587 VAL A C 1
ATOM 4796 O O . VAL A 1 587 ? -10.219 -19.703 -34.5 1 95.31 587 VAL A O 1
ATOM 4799 N N . ILE A 1 588 ? -11.242 -21.594 -34.062 1 95.56 588 ILE A N 1
ATOM 4800 C CA . ILE A 1 588 ? -12.531 -21.031 -34.5 1 95.56 588 ILE A CA 1
ATOM 4801 C C . ILE A 1 588 ? -13.156 -20.266 -33.344 1 95.56 588 ILE A C 1
ATOM 4803 O O . ILE A 1 588 ? -13.977 -19.359 -33.531 1 95.56 588 ILE A O 1
ATOM 4807 N N . GLU A 1 589 ? -12.781 -20.578 -32.125 1 94.31 589 GLU A N 1
ATOM 4808 C CA . GLU A 1 589 ? -13.414 -19.969 -30.938 1 94.31 589 GLU A CA 1
ATOM 4809 C C . GLU A 1 589 ? -12.609 -18.781 -30.438 1 94.31 589 GLU A C 1
ATOM 4811 O O . GLU A 1 589 ? -12.953 -18.172 -29.422 1 94.31 589 GLU A O 1
ATOM 4816 N N . ALA A 1 590 ? -11.586 -18.469 -31.109 1 93.75 590 ALA A N 1
ATOM 4817 C CA . ALA A 1 590 ? -10.82 -17.281 -30.719 1 93.75 590 ALA A CA 1
ATOM 4818 C C . ALA A 1 590 ? -11.695 -16.047 -30.734 1 93.75 590 ALA A C 1
ATOM 4820 O O . ALA A 1 590 ? -12.445 -15.812 -31.688 1 93.75 590 ALA A O 1
ATOM 4821 N N . ARG A 1 591 ? -11.531 -15.234 -29.641 1 93.06 591 ARG A N 1
ATOM 4822 C CA . ARG A 1 591 ? -12.477 -14.133 -29.453 1 93.06 591 ARG A CA 1
ATOM 4823 C C . ARG A 1 591 ? -11.766 -12.781 -29.562 1 93.06 591 ARG A C 1
ATOM 4825 O O . ARG A 1 591 ? -10.656 -12.617 -29.062 1 93.06 591 ARG A O 1
ATOM 4832 N N . ASN A 1 592 ? -12.43 -11.906 -30.203 1 91.5 592 ASN A N 1
ATOM 4833 C CA . ASN A 1 592 ? -11.984 -10.523 -30.203 1 91.5 592 ASN A CA 1
ATOM 4834 C C . ASN A 1 592 ? -12.188 -9.867 -28.844 1 91.5 592 ASN A C 1
ATOM 4836 O O . ASN A 1 592 ? -13.305 -9.805 -28.328 1 91.5 592 ASN A O 1
ATOM 4840 N N . VAL A 1 593 ? -11.172 -9.375 -28.297 1 85.25 593 VAL A N 1
ATOM 4841 C CA . VAL A 1 593 ? -11.18 -8.883 -26.922 1 85.25 593 VAL A CA 1
ATOM 4842 C C . VAL A 1 593 ? -12.117 -7.684 -26.812 1 85.25 593 VAL A C 1
ATOM 4844 O O . VAL A 1 593 ? -12.742 -7.477 -25.766 1 85.25 593 VAL A O 1
ATOM 4847 N N . HIS A 1 594 ? -12.328 -6.875 -27.891 1 85.25 594 HIS A N 1
ATOM 4848 C CA . HIS A 1 594 ? -13.133 -5.656 -27.844 1 85.25 594 HIS A CA 1
ATOM 4849 C C . HIS A 1 594 ? -14.594 -5.945 -28.172 1 85.25 594 HIS A C 1
ATOM 4851 O O . HIS A 1 594 ? -15.492 -5.414 -27.516 1 85.25 594 HIS A O 1
ATOM 4857 N N . THR A 1 595 ? -14.883 -6.805 -29.125 1 87.81 595 THR A N 1
ATOM 4858 C CA . THR A 1 595 ? -16.234 -7.008 -29.609 1 87.81 595 THR A CA 1
ATOM 4859 C C . THR A 1 595 ? -16.828 -8.305 -29.062 1 87.81 595 THR A C 1
ATOM 4861 O O . THR A 1 595 ? -18.047 -8.461 -29 1 87.81 595 THR A O 1
ATOM 4864 N N . GLY A 1 596 ? -16.031 -9.258 -28.672 1 89.69 596 GLY A N 1
ATOM 4865 C CA . GLY A 1 596 ? -16.5 -10.555 -28.203 1 89.69 596 GLY A CA 1
ATOM 4866 C C . GLY A 1 596 ? -16.812 -11.523 -29.344 1 89.69 596 GLY A C 1
ATOM 4867 O O . GLY A 1 596 ? -17.172 -12.672 -29.094 1 89.69 596 GLY A O 1
ATOM 4868 N N . GLU A 1 597 ? -16.672 -11.031 -30.516 1 92.88 597 GLU A N 1
ATOM 4869 C CA . GLU A 1 597 ? -16.953 -11.852 -31.688 1 92.88 597 GLU A CA 1
ATOM 4870 C C . GLU A 1 597 ? -15.93 -12.977 -31.828 1 92.88 597 GLU A C 1
ATOM 4872 O O . GLU A 1 597 ? -14.742 -12.781 -31.578 1 92.88 597 GLU A O 1
ATOM 4877 N N . LEU A 1 598 ? -16.484 -14.156 -32.281 1 95.25 598 LEU A N 1
ATOM 4878 C CA . LEU A 1 598 ? -15.594 -15.289 -32.5 1 95.25 598 LEU A CA 1
ATOM 4879 C C . LEU A 1 598 ? -14.977 -15.234 -33.906 1 95.25 598 LEU A C 1
ATOM 4881 O O . LEU A 1 598 ? -15.57 -14.664 -34.812 1 95.25 598 LEU A O 1
ATOM 4885 N N . PHE A 1 599 ? -13.828 -15.719 -34.094 1 95.06 599 PHE A N 1
ATOM 4886 C CA . PHE A 1 599 ? -13.188 -15.797 -35.406 1 95.06 599 PHE A CA 1
ATOM 4887 C C . PHE A 1 599 ? -14.055 -16.578 -36.375 1 95.06 599 PHE A C 1
ATOM 4889 O O . PHE A 1 599 ? -14.305 -16.125 -37.5 1 95.06 599 PHE A O 1
ATOM 4896 N N . GLY A 1 600 ? -14.539 -17.812 -35.938 1 95 600 GLY A N 1
ATOM 4897 C CA . GLY A 1 600 ? -15.562 -18.547 -36.656 1 95 600 GLY A CA 1
ATOM 4898 C C . GLY A 1 600 ? -14.992 -19.422 -37.75 1 95 600 GLY A C 1
ATOM 4899 O O . GLY A 1 600 ? -13.859 -19.219 -38.188 1 95 600 GLY A O 1
ATOM 4900 N N . GLU A 1 601 ? -15.812 -20.359 -38.25 1 95.62 601 GLU A N 1
ATOM 4901 C CA . GLU A 1 601 ? -15.438 -21.328 -39.281 1 95.62 601 GLU A CA 1
ATOM 4902 C C . GLU A 1 601 ? -15.32 -20.641 -40.625 1 95.62 601 GLU A C 1
ATOM 4904 O O . GLU A 1 601 ? -14.438 -20.984 -41.438 1 95.62 601 GLU A O 1
ATOM 4909 N N . GLU A 1 602 ? -16.141 -19.734 -40.844 1 95.25 602 GLU A N 1
ATOM 4910 C CA . GLU A 1 602 ? -16.172 -19.078 -42.125 1 95.25 602 GLU A CA 1
ATOM 4911 C C . GLU A 1 602 ? -14.867 -18.344 -42.438 1 95.25 602 GLU A C 1
ATOM 4913 O O . GLU A 1 602 ? -14.289 -18.484 -43.5 1 95.25 602 GLU A O 1
ATOM 4918 N N . ARG A 1 603 ? -14.469 -17.547 -41.5 1 95.88 603 ARG A N 1
ATOM 4919 C CA . ARG A 1 603 ? -13.227 -16.812 -41.656 1 95.88 603 ARG A CA 1
ATOM 4920 C C . ARG A 1 603 ? -12.039 -17.75 -41.781 1 95.88 603 ARG A C 1
ATOM 4922 O O . ARG A 1 603 ? -11.117 -17.5 -42.594 1 95.88 603 ARG A O 1
ATOM 4929 N N . PHE A 1 604 ? -12.055 -18.797 -41.031 1 97.31 604 PHE A N 1
ATOM 4930 C CA . PHE A 1 604 ? -10.984 -19.781 -41.062 1 97.31 604 PHE A CA 1
ATOM 4931 C C . PHE A 1 604 ? -10.891 -20.453 -42.406 1 97.31 604 PHE A C 1
ATOM 4933 O O . PHE A 1 604 ? -9.812 -20.516 -43 1 97.31 604 PHE A O 1
ATOM 4940 N N . TYR A 1 605 ? -12.023 -20.906 -42.969 1 97.31 605 TYR A N 1
ATOM 4941 C CA . TYR A 1 605 ? -12.062 -21.594 -44.25 1 97.31 605 TYR A CA 1
ATOM 4942 C C . TYR A 1 605 ? -11.633 -20.656 -45.375 1 97.31 605 TYR A C 1
ATOM 4944 O O . TYR A 1 605 ? -10.867 -21.047 -46.25 1 97.31 605 TYR A O 1
ATOM 4952 N N . GLN A 1 606 ? -12.078 -19.438 -45.312 1 96.81 606 GLN A N 1
ATOM 4953 C CA . GLN A 1 606 ? -11.695 -18.469 -46.312 1 96.81 606 GLN A CA 1
ATOM 4954 C C . GLN A 1 606 ? -10.18 -18.25 -46.312 1 96.81 606 GLN A C 1
ATOM 4956 O O . GLN A 1 606 ? -9.57 -18.141 -47.375 1 96.81 606 GLN A O 1
ATOM 4961 N N . LEU A 1 607 ? -9.688 -18.172 -45.156 1 97 607 LEU A N 1
ATOM 4962 C CA . LEU A 1 607 ? -8.258 -17.938 -45.031 1 97 607 LEU A CA 1
ATOM 4963 C C . LEU A 1 607 ? -7.453 -19.094 -45.625 1 97 607 LEU A C 1
ATOM 4965 O O . LEU A 1 607 ? -6.52 -18.875 -46.406 1 97 607 LEU A O 1
ATOM 4969 N N . ILE A 1 608 ? -7.812 -20.312 -45.219 1 97.44 608 ILE A N 1
ATOM 4970 C CA . ILE A 1 608 ? -7.008 -21.438 -45.688 1 97.44 608 ILE A CA 1
ATOM 4971 C C . ILE A 1 608 ? -7.238 -21.672 -47.188 1 97.44 608 ILE A C 1
ATOM 4973 O O . ILE A 1 608 ? -6.344 -22.141 -47.906 1 97.44 608 ILE A O 1
ATOM 4977 N N . GLN A 1 609 ? -8.422 -21.406 -47.719 1 97.19 609 GLN A N 1
ATOM 4978 C CA . GLN A 1 609 ? -8.703 -21.516 -49.156 1 97.19 609 GLN A CA 1
ATOM 4979 C C . GLN A 1 609 ? -7.773 -20.609 -49.969 1 97.19 609 GLN A C 1
ATOM 4981 O O . GLN A 1 609 ? -7.289 -21 -51.031 1 97.19 609 GLN A O 1
ATOM 4986 N N . ALA A 1 610 ? -7.52 -19.438 -49.469 1 96.19 610 ALA A N 1
ATOM 4987 C CA . ALA A 1 610 ? -6.641 -18.484 -50.125 1 96.19 610 ALA A CA 1
ATOM 4988 C C . ALA A 1 610 ? -5.195 -18.969 -50.094 1 96.19 610 ALA A C 1
ATOM 4990 O O . ALA A 1 610 ? -4.379 -18.531 -50.938 1 96.19 610 ALA A O 1
ATOM 4991 N N . LEU A 1 611 ? -4.922 -19.922 -49.25 1 96.12 611 LEU A N 1
ATOM 4992 C CA . LEU A 1 611 ? -3.549 -20.375 -49.062 1 96.12 611 LEU A CA 1
ATOM 4993 C C . LEU A 1 611 ? -3.371 -21.781 -49.625 1 96.12 611 LEU A C 1
ATOM 4995 O O . LEU A 1 611 ? -2.41 -22.469 -49.281 1 96.12 611 LEU A O 1
ATOM 4999 N N . ALA A 1 612 ? -4.176 -22.281 -50.5 1 95.12 612 ALA A N 1
ATOM 5000 C CA . ALA A 1 612 ? -4.27 -23.672 -50.969 1 95.12 612 ALA A CA 1
ATOM 5001 C C . ALA A 1 612 ? -2.973 -24.109 -51.625 1 95.12 612 ALA A C 1
ATOM 5003 O O . ALA A 1 612 ? -2.607 -25.297 -51.562 1 95.12 612 ALA A O 1
ATOM 5004 N N . LYS A 1 613 ? -2.268 -23.219 -52.188 1 93.75 613 LYS A N 1
ATOM 5005 C CA . LYS A 1 613 ? -1.077 -23.562 -52.969 1 93.75 613 LYS A CA 1
ATOM 5006 C C . LYS A 1 613 ? 0.194 -23.297 -52.156 1 93.75 613 LYS A C 1
ATOM 5008 O O . LYS A 1 613 ? 1.303 -23.484 -52.656 1 93.75 613 LYS A O 1
ATOM 5013 N N . LYS A 1 614 ? 0.033 -22.906 -50.969 1 94.62 614 LYS A N 1
ATOM 5014 C CA . LYS A 1 614 ? 1.193 -22.531 -50.156 1 94.62 614 LYS A CA 1
ATOM 5015 C C . LYS A 1 614 ? 1.698 -23.719 -49.344 1 94.62 614 LYS A C 1
ATOM 5017 O O . LYS A 1 614 ? 1.001 -24.734 -49.219 1 94.62 614 LYS A O 1
ATOM 5022 N N . HIS A 1 615 ? 2.932 -23.578 -48.844 1 94.5 615 HIS A N 1
ATOM 5023 C CA . HIS A 1 615 ? 3.545 -24.578 -48 1 94.5 615 HIS A CA 1
ATOM 5024 C C . HIS A 1 615 ? 2.766 -24.75 -46.688 1 94.5 615 HIS A C 1
ATOM 5026 O O . HIS A 1 615 ? 2.266 -23.766 -46.125 1 94.5 615 HIS A O 1
ATOM 5032 N N . PRO A 1 616 ? 2.641 -25.969 -46.188 1 95.62 616 PRO A N 1
ATOM 5033 C CA . PRO A 1 616 ? 1.854 -26.219 -44.969 1 95.62 616 PRO A CA 1
ATOM 5034 C C . PRO A 1 616 ? 2.275 -25.328 -43.812 1 95.62 616 PRO A C 1
ATOM 5036 O O . PRO A 1 616 ? 1.426 -24.875 -43.031 1 95.62 616 PRO A O 1
ATOM 5039 N N . GLN A 1 617 ? 3.502 -25.109 -43.688 1 95.5 617 GLN A N 1
ATOM 5040 C CA . GLN A 1 617 ? 3.963 -24.25 -42.594 1 95.5 617 GLN A CA 1
ATOM 5041 C C . GLN A 1 617 ? 3.453 -22.828 -42.75 1 95.5 617 GLN A C 1
ATOM 5043 O O . GLN A 1 617 ? 3.139 -22.156 -41.781 1 95.5 617 GLN A O 1
ATOM 5048 N N . VAL A 1 618 ? 3.434 -22.375 -43.906 1 96.25 618 VAL A N 1
ATOM 5049 C CA . VAL A 1 618 ? 2.928 -21.031 -44.188 1 96.25 618 VAL A CA 1
ATOM 5050 C C . VAL A 1 618 ? 1.44 -20.953 -43.875 1 96.25 618 VAL A C 1
ATOM 5052 O O . VAL A 1 618 ? 0.963 -19.938 -43.344 1 96.25 618 VAL A O 1
ATOM 5055 N N . ILE A 1 619 ? 0.782 -21.984 -44.188 1 96.38 619 ILE A N 1
ATOM 5056 C CA . ILE A 1 619 ? -0.636 -22.047 -43.844 1 96.38 619 ILE A CA 1
ATOM 5057 C C . ILE A 1 619 ? -0.813 -21.906 -42.344 1 96.38 619 ILE A C 1
ATOM 5059 O O . ILE A 1 619 ? -1.598 -21.062 -41.875 1 96.38 619 ILE A O 1
ATOM 5063 N N . CYS A 1 620 ? -0.071 -22.672 -41.562 1 96.88 620 CYS A N 1
ATOM 5064 C CA . CYS A 1 620 ? -0.176 -22.641 -40.125 1 96.88 620 CYS A CA 1
ATOM 5065 C C . CYS A 1 620 ? 0.211 -21.281 -39.562 1 96.88 620 CYS A C 1
ATOM 5067 O O . CYS A 1 620 ? -0.48 -20.734 -38.688 1 96.88 620 CYS A O 1
ATOM 5069 N N . ASP A 1 621 ? 1.246 -20.734 -40.031 1 96.44 621 ASP A N 1
ATOM 5070 C CA . ASP A 1 621 ? 1.723 -19.438 -39.562 1 96.44 621 ASP A CA 1
ATOM 5071 C C . ASP A 1 621 ? 0.706 -18.328 -39.875 1 96.44 621 ASP A C 1
ATOM 5073 O O . ASP A 1 621 ? 0.466 -17.453 -39.031 1 96.44 621 ASP A O 1
ATOM 5077 N N . SER A 1 622 ? 0.208 -18.406 -41.031 1 97.12 622 SER A N 1
ATOM 5078 C CA . SER A 1 622 ? -0.751 -17.391 -41.469 1 97.12 622 SER A CA 1
ATOM 5079 C C . SER A 1 622 ? -2.018 -17.438 -40.625 1 97.12 622 SER A C 1
ATOM 5081 O O . SER A 1 622 ? -2.609 -16.406 -40.312 1 97.12 622 SER A O 1
ATOM 5083 N N . VAL A 1 623 ? -2.406 -18.594 -40.312 1 96.69 623 VAL A N 1
ATOM 5084 C CA . VAL A 1 623 ? -3.598 -18.766 -39.5 1 96.69 623 VAL A CA 1
ATOM 5085 C C . VAL A 1 623 ? -3.355 -18.141 -38.125 1 96.69 623 VAL A C 1
ATOM 5087 O O . VAL A 1 623 ? -4.188 -17.391 -37.625 1 96.69 623 VAL A O 1
ATOM 5090 N N . ILE A 1 624 ? -2.248 -18.438 -37.531 1 95.25 624 ILE A N 1
ATOM 5091 C CA . ILE A 1 624 ? -1.925 -17.922 -36.219 1 95.25 624 ILE A CA 1
ATOM 5092 C C . ILE A 1 624 ? -1.81 -16.406 -36.25 1 95.25 624 ILE A C 1
ATOM 5094 O O . ILE A 1 624 ? -2.309 -15.719 -35.344 1 95.25 624 ILE A O 1
ATOM 5098 N N . GLU A 1 625 ? -1.203 -15.922 -37.219 1 94.94 625 GLU A N 1
ATOM 5099 C CA . GLU A 1 625 ? -1.021 -14.484 -37.344 1 94.94 625 GLU A CA 1
ATOM 5100 C C . GLU A 1 625 ? -2.361 -13.766 -37.5 1 94.94 625 GLU A C 1
ATOM 5102 O O . GLU A 1 625 ? -2.572 -12.719 -36.875 1 94.94 625 GLU A O 1
ATOM 5107 N N . GLN A 1 626 ? -3.168 -14.32 -38.312 1 95 626 GLN A N 1
ATOM 5108 C CA . GLN A 1 626 ? -4.473 -13.703 -38.531 1 95 626 GLN A CA 1
ATOM 5109 C C . GLN A 1 626 ? -5.32 -13.75 -37.25 1 95 626 GLN A C 1
ATOM 5111 O O . GLN A 1 626 ? -6.098 -12.836 -36.969 1 95 626 GLN A O 1
ATOM 5116 N N . ILE A 1 627 ? -5.23 -14.805 -36.5 1 94.75 627 ILE A N 1
ATOM 5117 C CA . ILE A 1 627 ? -5.969 -14.938 -35.25 1 94.75 627 ILE A CA 1
ATOM 5118 C C . ILE A 1 627 ? -5.473 -13.906 -34.25 1 94.75 627 ILE A C 1
ATOM 5120 O O . ILE A 1 627 ? -6.27 -13.281 -33.531 1 94.75 627 ILE A O 1
ATOM 5124 N N . GLU A 1 628 ? -4.195 -13.797 -34.156 1 93.06 628 GLU A N 1
ATOM 5125 C CA . GLU A 1 628 ? -3.611 -12.812 -33.25 1 93.06 628 GLU A CA 1
ATOM 5126 C C . GLU A 1 628 ? -4.078 -11.398 -33.594 1 93.06 628 GLU A C 1
ATOM 5128 O O . GLU A 1 628 ? -4.391 -10.609 -32.719 1 93.06 628 GLU A O 1
ATOM 5133 N N . LYS A 1 629 ? -4.078 -11.078 -34.875 1 93.19 629 LYS A N 1
ATOM 5134 C CA . LYS A 1 629 ? -4.551 -9.773 -35.312 1 93.19 629 LYS A CA 1
ATOM 5135 C C . LYS A 1 629 ? -6.027 -9.578 -35 1 93.19 629 LYS A C 1
ATOM 5137 O O . LYS A 1 629 ? -6.445 -8.469 -34.625 1 93.19 629 LYS A O 1
ATOM 5142 N N . PHE A 1 630 ? -6.715 -10.617 -35.188 1 93.62 630 PHE A N 1
ATOM 5143 C CA . PHE A 1 630 ? -8.148 -10.57 -34.938 1 93.62 630 PHE A CA 1
ATOM 5144 C C . PHE A 1 630 ? -8.43 -10.352 -33.438 1 93.62 630 PHE A C 1
ATOM 5146 O O . PHE A 1 630 ? -9.312 -9.57 -33.094 1 93.62 630 PHE A O 1
ATOM 5153 N N . GLN A 1 631 ? -7.812 -11.125 -32.562 1 91.88 631 GLN A N 1
ATOM 5154 C CA . GLN A 1 631 ? -8.039 -11.07 -31.109 1 91.88 631 GLN A CA 1
ATOM 5155 C C . GLN A 1 631 ? -7.574 -9.734 -30.547 1 91.88 631 GLN A C 1
ATOM 5157 O O . GLN A 1 631 ? -8.078 -9.289 -29.516 1 91.88 631 GLN A O 1
ATOM 5162 N N . LYS A 1 632 ? -6.656 -9.008 -31.172 1 83.5 632 LYS A N 1
ATOM 5163 C CA . LYS A 1 632 ? -6.031 -7.777 -30.703 1 83.5 632 LYS A CA 1
ATOM 5164 C C . LYS A 1 632 ? -5.316 -7.992 -29.375 1 83.5 632 LYS A C 1
ATOM 5166 O O . LYS A 1 632 ? -5.371 -7.137 -28.484 1 83.5 632 LYS A O 1
ATOM 5171 N N . SER A 1 633 ? -5.109 -9.211 -29.094 1 76 633 SER A N 1
ATOM 5172 C CA . SER A 1 633 ? -4.375 -9.617 -27.891 1 76 633 SER A CA 1
ATOM 5173 C C . SER A 1 633 ? -3.41 -10.758 -28.188 1 76 633 SER A C 1
ATOM 5175 O O . SER A 1 633 ? -3.619 -11.516 -29.141 1 76 633 SER A O 1
ATOM 5177 N N . LYS A 1 634 ? -2.428 -10.703 -27.375 1 69.5 634 LYS A N 1
ATOM 5178 C CA . LYS A 1 634 ? -1.478 -11.797 -27.562 1 69.5 634 LYS A CA 1
ATOM 5179 C C . LYS A 1 634 ? -1.902 -13.039 -26.781 1 69.5 634 LYS A C 1
ATOM 5181 O O . LYS A 1 634 ? -1.343 -14.125 -26.984 1 69.5 634 LYS A O 1
ATOM 5186 N N . ARG A 1 635 ? -2.9 -12.805 -25.906 1 71.12 635 ARG A N 1
ATOM 5187 C CA . ARG A 1 635 ? -3.361 -13.945 -25.125 1 71.12 635 ARG A CA 1
ATOM 5188 C C . ARG A 1 635 ? -4.707 -14.453 -25.625 1 71.12 635 ARG A C 1
ATOM 5190 O O . ARG A 1 635 ? -5.582 -13.656 -25.984 1 71.12 635 ARG A O 1
ATOM 5197 N N . SER A 1 636 ? -4.738 -15.789 -25.812 1 83.44 636 SER A N 1
ATOM 5198 C CA . SER A 1 636 ? -5.984 -16.422 -26.234 1 83.44 636 SER A CA 1
ATOM 5199 C C . SER A 1 636 ? -6.723 -17.031 -25.047 1 83.44 636 SER A C 1
ATOM 5201 O O . SER A 1 636 ? -6.109 -17.344 -24.031 1 83.44 636 SER A O 1
ATOM 5203 N N . ASP A 1 637 ? -8 -17.156 -25.172 1 84.38 637 ASP A N 1
ATOM 5204 C CA . ASP A 1 637 ? -8.844 -17.734 -24.125 1 84.38 637 ASP A CA 1
ATOM 5205 C C . ASP A 1 637 ? -8.633 -19.25 -24.031 1 84.38 637 ASP A C 1
ATOM 5207 O O . ASP A 1 637 ? -8.82 -19.844 -22.969 1 84.38 637 ASP A O 1
ATOM 5211 N N . ASP A 1 638 ? -8.297 -19.812 -25.234 1 89.44 638 ASP A N 1
ATOM 5212 C CA . ASP A 1 638 ? -8.102 -21.25 -25.297 1 89.44 638 ASP A CA 1
ATOM 5213 C C . ASP A 1 638 ? -6.82 -21.609 -26.062 1 89.44 638 ASP A C 1
ATOM 5215 O O . ASP A 1 638 ? -6.262 -20.766 -26.766 1 89.44 638 ASP A O 1
ATOM 5219 N N . ASP A 1 639 ? -6.473 -22.844 -25.875 1 92.44 639 ASP A N 1
ATOM 5220 C CA . ASP A 1 639 ? -5.301 -23.312 -26.625 1 92.44 639 ASP A CA 1
ATOM 5221 C C . ASP A 1 639 ? -5.59 -23.391 -28.125 1 92.44 639 ASP A C 1
ATOM 5223 O O . ASP A 1 639 ? -6.707 -23.703 -28.531 1 92.44 639 ASP A O 1
ATOM 5227 N N . ILE A 1 640 ? -4.602 -23.094 -28.953 1 94.56 640 ILE A N 1
ATOM 5228 C CA . ILE A 1 640 ? -4.758 -23.125 -30.406 1 94.56 640 ILE A CA 1
ATOM 5229 C C . ILE A 1 640 ? -3.674 -24 -31.031 1 94.56 640 ILE A C 1
ATOM 5231 O O . ILE A 1 640 ? -2.48 -23.781 -30.797 1 94.56 640 ILE A O 1
ATOM 5235 N N . THR A 1 641 ? -4.086 -25 -31.688 1 95.31 641 THR A N 1
ATOM 5236 C CA . THR A 1 641 ? -3.154 -25.875 -32.406 1 95.31 641 THR A CA 1
ATOM 5237 C C . THR A 1 641 ? -3.629 -26.125 -33.844 1 95.31 641 THR A C 1
ATOM 5239 O O . THR A 1 641 ? -4.828 -26.281 -34.062 1 95.31 641 THR A O 1
ATOM 5242 N N . ILE A 1 642 ? -2.734 -26.109 -34.812 1 96.88 642 ILE A N 1
ATOM 5243 C CA . ILE A 1 642 ? -3.033 -26.422 -36.188 1 96.88 642 ILE A CA 1
ATOM 5244 C C . ILE A 1 642 ? -1.892 -27.234 -36.812 1 96.88 642 ILE A C 1
ATOM 5246 O O . ILE A 1 642 ? -0.719 -26.969 -36.531 1 96.88 642 ILE A O 1
ATOM 5250 N N . LEU A 1 643 ? -2.242 -28.266 -37.438 1 97.12 643 LEU A N 1
ATOM 5251 C CA . LEU A 1 643 ? -1.303 -29.156 -38.125 1 97.12 643 LEU A CA 1
ATOM 5252 C C . LEU A 1 643 ? -1.7 -29.328 -39.594 1 97.12 643 LEU A C 1
ATOM 5254 O O . LEU A 1 643 ? -2.873 -29.562 -39.906 1 97.12 643 LEU A O 1
ATOM 5258 N N . ALA A 1 644 ? -0.734 -29.172 -40.5 1 97.38 644 ALA A N 1
ATOM 5259 C CA . ALA A 1 644 ? -0.981 -29.297 -41.938 1 97.38 644 ALA A CA 1
ATOM 5260 C C . ALA A 1 644 ? 0.052 -30.219 -42.594 1 97.38 644 ALA A C 1
ATOM 5262 O O . ALA A 1 644 ? 1.24 -30.156 -42.281 1 97.38 644 ALA A O 1
ATOM 5263 N N . LEU A 1 645 ? -0.422 -31.109 -43.438 1 96.75 645 LEU A N 1
ATOM 5264 C CA . LEU A 1 645 ? 0.429 -32.031 -44.156 1 96.75 645 LEU A CA 1
ATOM 5265 C C . LEU A 1 645 ? 0.117 -31.984 -45.656 1 96.75 645 LEU A C 1
ATOM 5267 O O . LEU A 1 645 ? -1.02 -32.25 -46.062 1 96.75 645 LEU A O 1
ATOM 5271 N N . SER A 1 646 ? 1.092 -31.703 -46.438 1 96.5 646 SER A N 1
ATOM 5272 C CA . SER A 1 646 ? 0.914 -31.703 -47.875 1 96.5 646 SER A CA 1
ATOM 5273 C C . SER A 1 646 ? 1.111 -33.094 -48.469 1 96.5 646 SER A C 1
ATOM 5275 O O . SER A 1 646 ? 2.039 -33.812 -48.062 1 96.5 646 SER A O 1
ATOM 5277 N N . LEU A 1 647 ? 0.277 -33.469 -49.375 1 94.38 647 LEU A N 1
ATOM 5278 C CA . LEU A 1 647 ? 0.349 -34.781 -50 1 94.38 647 LEU A CA 1
ATOM 5279 C C . LEU A 1 647 ? 1.152 -34.719 -51.281 1 94.38 647 LEU A C 1
ATOM 5281 O O . LEU A 1 647 ? 1.395 -35.75 -51.906 1 94.38 647 LEU A O 1
ATOM 5285 N N . ASP A 1 648 ? 1.605 -33.5 -51.562 1 87.5 648 ASP A N 1
ATOM 5286 C CA . ASP A 1 648 ? 2.445 -33.312 -52.75 1 87.5 648 ASP A CA 1
ATOM 5287 C C . ASP A 1 648 ? 3.922 -33.5 -52.375 1 87.5 648 ASP A C 1
ATOM 5289 O O . ASP A 1 648 ? 4.402 -32.906 -51.406 1 87.5 648 ASP A O 1
ATOM 5293 N N . SER A 1 649 ? 4.625 -34.5 -52.781 1 70.56 649 SER A N 1
ATOM 5294 C CA . SER A 1 649 ? 6.035 -34.688 -52.438 1 70.56 649 SER A CA 1
ATOM 5295 C C . SER A 1 649 ? 6.867 -33.5 -52.906 1 70.56 649 SER A C 1
ATOM 5297 O O . SER A 1 649 ? 7.883 -33.156 -52.281 1 70.56 649 SER A O 1
ATOM 5299 N N . SER A 1 650 ? 6.695 -32.844 -54.062 1 64 650 SER A N 1
ATOM 5300 C CA . SER A 1 650 ? 7.598 -31.859 -54.688 1 64 650 SER A CA 1
ATOM 5301 C C . SER A 1 650 ? 7.262 -30.438 -54.25 1 64 650 SER A C 1
ATOM 5303 O O . SER A 1 650 ? 6.602 -29.703 -54.969 1 64 650 SER A O 1
ATOM 5305 N N . PHE A 1 651 ? 6.793 -30.188 -53.125 1 57.94 651 PHE A N 1
ATOM 5306 C CA . PHE A 1 651 ? 6.605 -28.766 -52.875 1 57.94 651 PHE A CA 1
ATOM 5307 C C . PHE A 1 651 ? 7.949 -28.047 -52.75 1 57.94 651 PHE A C 1
ATOM 5309 O O . PHE A 1 651 ? 8.812 -28.469 -52 1 57.94 651 PHE A O 1
ATOM 5316 N N . GLU A 1 652 ? 8.57 -27.641 -53.844 1 46.72 652 GLU A N 1
ATOM 5317 C CA . GLU A 1 652 ? 9.75 -26.781 -53.781 1 46.72 652 GLU A CA 1
ATOM 5318 C C . GLU A 1 652 ? 9.547 -25.656 -52.75 1 46.72 652 GLU A C 1
ATOM 5320 O O . GLU A 1 652 ? 8.531 -24.969 -52.781 1 46.72 652 GLU A O 1
ATOM 5325 N N . VAL A 1 653 ? 10.117 -25.781 -51.594 1 43.47 653 VAL A N 1
ATOM 5326 C CA . VAL A 1 653 ? 10.234 -24.781 -50.531 1 43.47 653 VAL A CA 1
ATOM 5327 C C . VAL A 1 653 ? 10.562 -23.422 -51.156 1 43.47 653 VAL A C 1
ATOM 5329 O O . VAL A 1 653 ? 11.656 -23.219 -51.688 1 43.47 653 VAL A O 1
ATOM 5332 N N . SER A 1 654 ? 9.844 -22.875 -52 1 35.12 654 SER A N 1
ATOM 5333 C CA . SER A 1 654 ? 10.273 -21.484 -52.125 1 35.12 654 SER A CA 1
ATOM 5334 C C . SER A 1 654 ? 10.281 -20.766 -50.781 1 35.12 654 SER A C 1
ATOM 5336 O O . SER A 1 654 ? 9.219 -20.531 -50.219 1 35.12 654 SER A O 1
ATOM 5338 N N . LEU A 1 655 ? 11.266 -21 -50 1 32.84 655 LEU A N 1
ATOM 5339 C CA . LEU A 1 655 ? 11.539 -20.109 -48.875 1 32.84 655 LEU A CA 1
ATOM 5340 C C . LEU A 1 655 ? 11.609 -18.656 -49.344 1 32.84 655 LEU A C 1
ATOM 5342 O O . LEU A 1 655 ? 12.219 -18.359 -50.375 1 32.84 655 LEU A O 1
ATOM 5346 N N . MET B 1 1 ? 45.906 49.781 -66.375 1 20.81 1 MET B N 1
ATOM 5347 C CA . MET B 1 1 ? 45.031 50.812 -65.875 1 20.81 1 MET B CA 1
ATOM 5348 C C . MET B 1 1 ? 45.219 51 -64.375 1 20.81 1 MET B C 1
ATOM 5350 O O . MET B 1 1 ? 45.531 50.062 -63.656 1 20.81 1 MET B O 1
ATOM 5354 N N . LYS B 1 2 ? 45.125 52.344 -63.875 1 23.88 2 LYS B N 1
ATOM 5355 C CA . LYS B 1 2 ? 45.625 53.25 -62.875 1 23.88 2 LYS B CA 1
ATOM 5356 C C . LYS B 1 2 ? 44.969 53 -61.531 1 23.88 2 LYS B C 1
ATOM 5358 O O . LYS B 1 2 ? 43.75 53 -61.406 1 23.88 2 LYS B O 1
ATOM 5363 N N . PRO B 1 3 ? 45.625 52.312 -60.469 1 25.44 3 PRO B N 1
ATOM 5364 C CA . PRO B 1 3 ? 45.344 51.688 -59.188 1 25.44 3 PRO B CA 1
ATOM 5365 C C . PRO B 1 3 ? 45.062 52.688 -58.094 1 25.44 3 PRO B C 1
ATOM 5367 O O . PRO B 1 3 ? 45.094 52.344 -56.906 1 25.44 3 PRO B O 1
ATOM 5370 N N . HIS B 1 4 ? 44.562 54 -58.406 1 21.72 4 HIS B N 1
ATOM 5371 C CA . HIS B 1 4 ? 44.906 55.188 -57.656 1 21.72 4 HIS B CA 1
ATOM 5372 C C . HIS B 1 4 ? 44.25 55.188 -56.281 1 21.72 4 HIS B C 1
ATOM 5374 O O . HIS B 1 4 ? 44.688 55.906 -55.375 1 21.72 4 HIS B O 1
ATOM 5380 N N . GLY B 1 5 ? 42.938 54.844 -56 1 22.98 5 GLY B N 1
ATOM 5381 C CA . GLY B 1 5 ? 42.062 55.781 -55.312 1 22.98 5 GLY B CA 1
ATOM 5382 C C . GLY B 1 5 ? 42.156 55.656 -53.781 1 22.98 5 GLY B C 1
ATOM 5383 O O . GLY B 1 5 ? 41.125 55.562 -53.094 1 22.98 5 GLY B O 1
ATOM 5384 N N . LYS B 1 6 ? 43.281 55.125 -53.094 1 24.08 6 LYS B N 1
ATOM 5385 C CA . LYS B 1 6 ? 43.25 54.5 -51.781 1 24.08 6 LYS B CA 1
ATOM 5386 C C . LYS B 1 6 ? 43.094 55.531 -50.688 1 24.08 6 LYS B C 1
ATOM 5388 O O . LYS B 1 6 ? 42.656 55.219 -49.562 1 24.08 6 LYS B O 1
ATOM 5393 N N . TRP B 1 7 ? 43.75 56.75 -50.719 1 21.12 7 TRP B N 1
ATOM 5394 C CA . TRP B 1 7 ? 44.5 57.156 -49.531 1 21.12 7 TRP B CA 1
ATOM 5395 C C . TRP B 1 7 ? 43.594 57.906 -48.531 1 21.12 7 TRP B C 1
ATOM 5397 O O . TRP B 1 7 ? 43.969 58.094 -47.375 1 21.12 7 TRP B O 1
ATOM 5407 N N . LYS B 1 8 ? 42.562 58.656 -48.906 1 23.77 8 LYS B N 1
ATOM 5408 C CA . LYS B 1 8 ? 42.281 59.906 -48.25 1 23.77 8 LYS B CA 1
ATOM 5409 C C . LYS B 1 8 ? 41.562 59.688 -46.906 1 23.77 8 LYS B C 1
ATOM 5411 O O . LYS B 1 8 ? 41.312 60.656 -46.188 1 23.77 8 LYS B O 1
ATOM 5416 N N . LEU B 1 9 ? 40.875 58.594 -46.719 1 21.94 9 LEU B N 1
ATOM 5417 C CA . LEU B 1 9 ? 39.719 58.75 -45.844 1 21.94 9 LEU B CA 1
ATOM 5418 C C . LEU B 1 9 ? 40.125 58.938 -44.406 1 21.94 9 LEU B C 1
ATOM 5420 O O . LEU B 1 9 ? 39.281 58.906 -43.5 1 21.94 9 LEU B O 1
ATOM 5424 N N . VAL B 1 10 ? 41.469 59.156 -44 1 23.72 10 VAL B N 1
ATOM 5425 C CA . VAL B 1 10 ? 41.969 58.938 -42.656 1 23.72 10 VAL B CA 1
ATOM 5426 C C . VAL B 1 10 ? 41.5 60.094 -41.75 1 23.72 10 VAL B C 1
ATOM 5428 O O . VAL B 1 10 ? 41.5 59.969 -40.531 1 23.72 10 VAL B O 1
ATOM 5431 N N . GLN B 1 11 ? 41.344 61.312 -42.281 1 23.39 11 GLN B N 1
ATOM 5432 C CA . GLN B 1 11 ? 41.656 62.469 -41.438 1 23.39 11 GLN B CA 1
ATOM 5433 C C . GLN B 1 11 ? 40.594 62.656 -40.344 1 23.39 11 GLN B C 1
ATOM 5435 O O . GLN B 1 11 ? 40.844 63.344 -39.375 1 23.39 11 GLN B O 1
ATOM 5440 N N . PHE B 1 12 ? 39.312 62.5 -40.656 1 25.16 12 PHE B N 1
ATOM 5441 C CA . PHE B 1 12 ? 38.344 63.344 -39.969 1 25.16 12 PHE B CA 1
ATOM 5442 C C . PHE B 1 12 ? 38.156 62.906 -38.531 1 25.16 12 PHE B C 1
ATOM 5444 O O . PHE B 1 12 ? 37.375 63.531 -37.781 1 25.16 12 PHE B O 1
ATOM 5451 N N . PHE B 1 13 ? 38.719 61.75 -38 1 23.44 13 PHE B N 1
ATOM 5452 C CA . PHE B 1 13 ? 38.094 61.156 -36.812 1 23.44 13 PHE B CA 1
ATOM 5453 C C . PHE B 1 13 ? 38.531 61.938 -35.562 1 23.44 13 PHE B C 1
ATOM 5455 O O . PHE B 1 13 ? 38.25 61.5 -34.438 1 23.44 13 PHE B O 1
ATOM 5462 N N . LYS B 1 14 ? 39.406 62.969 -35.656 1 23.42 14 LYS B N 1
ATOM 5463 C CA . LYS B 1 14 ? 40.062 63.406 -34.406 1 23.42 14 LYS B CA 1
ATOM 5464 C C . LYS B 1 14 ? 39.094 64.125 -33.469 1 23.42 14 LYS B C 1
ATOM 5466 O O . LYS B 1 14 ? 39.5 64.688 -32.438 1 23.42 14 LYS B O 1
ATOM 5471 N N . ARG B 1 15 ? 38 64.75 -33.906 1 29.64 15 ARG B N 1
ATOM 5472 C CA . ARG B 1 15 ? 37.406 65.688 -33 1 29.64 15 ARG B CA 1
ATOM 5473 C C . ARG B 1 15 ? 36.938 65 -31.719 1 29.64 15 ARG B C 1
ATOM 5475 O O . ARG B 1 15 ? 36 64.188 -31.734 1 29.64 15 ARG B O 1
ATOM 5482 N N . SER B 1 16 ? 37.844 64.562 -30.734 1 24.58 16 SER B N 1
ATOM 5483 C CA . SER B 1 16 ? 37.938 63.969 -29.422 1 24.58 16 SER B CA 1
ATOM 5484 C C . SER B 1 16 ? 36.875 64.5 -28.453 1 24.58 16 SER B C 1
ATOM 5486 O O . SER B 1 16 ? 36.375 65.625 -28.656 1 24.58 16 SER B O 1
ATOM 5488 N N . SER B 1 17 ? 36.531 63.75 -27.266 1 24.73 17 SER B N 1
ATOM 5489 C CA . SER B 1 17 ? 35.625 63.438 -26.156 1 24.73 17 SER B CA 1
ATOM 5490 C C . SER B 1 17 ? 35.656 64.562 -25.109 1 24.73 17 SER B C 1
ATOM 5492 O O . SER B 1 17 ? 36.625 64.625 -24.328 1 24.73 17 SER B O 1
ATOM 5494 N N . ILE B 1 18 ? 35.5 65.812 -25.344 1 26.62 18 ILE B N 1
ATOM 5495 C CA . ILE B 1 18 ? 35.375 66.625 -24.172 1 26.62 18 ILE B CA 1
ATOM 5496 C C . ILE B 1 18 ? 34.281 66.125 -23.266 1 26.62 18 ILE B C 1
ATOM 5498 O O . ILE B 1 18 ? 33.094 66.125 -23.609 1 26.62 18 ILE B O 1
ATOM 5502 N N . LEU B 1 19 ? 34.5 65 -22.578 1 26.38 19 LEU B N 1
ATOM 5503 C CA . LEU B 1 19 ? 33.688 64.438 -21.5 1 26.38 19 LEU B CA 1
ATOM 5504 C C . LEU B 1 19 ? 33.344 65.5 -20.469 1 26.38 19 LEU B C 1
ATOM 5506 O O . LEU B 1 19 ? 34.25 66 -19.797 1 26.38 19 LEU B O 1
ATOM 5510 N N . LEU B 1 20 ? 32.406 66.375 -20.734 1 27.77 20 LEU B N 1
ATOM 5511 C CA . LEU B 1 20 ? 31.844 67.25 -19.734 1 27.77 20 LEU B CA 1
ATOM 5512 C C . LEU B 1 20 ? 31.594 66.562 -18.422 1 27.77 20 LEU B C 1
ATOM 5514 O O . LEU B 1 20 ? 30.891 65.5 -18.391 1 27.77 20 LEU B O 1
ATOM 5518 N N . LEU B 1 21 ? 32.469 66.625 -17.453 1 28.7 21 LEU B N 1
ATOM 5519 C CA . LEU B 1 21 ? 32.438 66.312 -16.016 1 28.7 21 LEU B CA 1
ATOM 5520 C C . LEU B 1 21 ? 31.188 66.938 -15.375 1 28.7 21 LEU B C 1
ATOM 5522 O O . LEU B 1 21 ? 31.203 68.125 -15.023 1 28.7 21 LEU B O 1
ATOM 5526 N N . PHE B 1 22 ? 30.016 66.875 -15.953 1 31.27 22 PHE B N 1
ATOM 5527 C CA . PHE B 1 22 ? 28.922 67.312 -15.109 1 31.27 22 PHE B CA 1
ATOM 5528 C C . PHE B 1 22 ? 28.953 66.625 -13.75 1 31.27 22 PHE B C 1
ATOM 5530 O O . PHE B 1 22 ? 28.859 65.375 -13.68 1 31.27 22 PHE B O 1
ATOM 5537 N N . GLY B 1 23 ? 29.672 67.188 -12.789 1 31.22 23 GLY B N 1
ATOM 5538 C CA . GLY B 1 23 ? 29.594 66.812 -11.375 1 31.22 23 GLY B CA 1
ATOM 5539 C C . GLY B 1 23 ? 28.172 66.625 -10.883 1 31.22 23 GLY B C 1
ATOM 5540 O O . GLY B 1 23 ? 27.359 67.562 -10.945 1 31.22 23 GLY B O 1
ATOM 5541 N N . PHE B 1 24 ? 27.531 65.5 -11.133 1 33.5 24 PHE B N 1
ATOM 5542 C CA . PHE B 1 24 ? 26.312 65.125 -10.438 1 33.5 24 PHE B CA 1
ATOM 5543 C C . PHE B 1 24 ? 26.422 65.375 -8.945 1 33.5 24 PHE B C 1
ATOM 5545 O O . PHE B 1 24 ? 27.188 64.688 -8.242 1 33.5 24 PHE B O 1
ATOM 5552 N N . PHE B 1 25 ? 26.297 66.625 -8.531 1 33.16 25 PHE B N 1
ATOM 5553 C CA . PHE B 1 25 ? 26 66.875 -7.125 1 33.16 25 PHE B CA 1
ATOM 5554 C C . PHE B 1 25 ? 24.891 65.938 -6.641 1 33.16 25 PHE B C 1
ATOM 5556 O O . PHE B 1 25 ? 23.734 66.125 -7.039 1 33.16 25 PHE B O 1
ATOM 5563 N N . VAL B 1 26 ? 25.172 64.75 -6.395 1 35.69 26 VAL B N 1
ATOM 5564 C CA . VAL B 1 26 ? 24.281 63.875 -5.621 1 35.69 26 VAL B CA 1
ATOM 5565 C C . VAL B 1 26 ? 23.859 64.625 -4.336 1 35.69 26 VAL B C 1
ATOM 5567 O O . VAL B 1 26 ? 24.688 64.875 -3.463 1 35.69 26 VAL B O 1
ATOM 5570 N N . ASN B 1 27 ? 23 65.625 -4.375 1 37.12 27 ASN B N 1
ATOM 5571 C CA . ASN B 1 27 ? 22.375 66 -3.133 1 37.12 27 ASN B CA 1
ATOM 5572 C C . ASN B 1 27 ? 22.047 64.812 -2.234 1 37.12 27 ASN B C 1
ATOM 5574 O O . ASN B 1 27 ? 21.484 63.844 -2.693 1 37.12 27 ASN B O 1
ATOM 5578 N N . PRO B 1 28 ? 22.75 64.688 -1.149 1 42.34 28 PRO B N 1
ATOM 5579 C CA . PRO B 1 28 ? 22.375 63.625 -0.242 1 42.34 28 PRO B CA 1
ATOM 5580 C C . PRO B 1 28 ? 20.875 63.562 0.007 1 42.34 28 PRO B C 1
ATOM 5582 O O . PRO B 1 28 ? 20.281 64.562 0.472 1 42.34 28 PRO B O 1
ATOM 5585 N N . LEU B 1 29 ? 20.125 63 -0.822 1 42.72 29 LEU B N 1
ATOM 5586 C CA . LEU B 1 29 ? 18.703 62.75 -0.559 1 42.72 29 LEU B CA 1
ATOM 5587 C C . LEU B 1 29 ? 18.5 62.219 0.858 1 42.72 29 LEU B C 1
ATOM 5589 O O . LEU B 1 29 ? 18.953 61.125 1.185 1 42.72 29 LEU B O 1
ATOM 5593 N N . VAL B 1 30 ? 18.594 63.094 1.82 1 50.38 30 VAL B N 1
ATOM 5594 C CA . VAL B 1 30 ? 18.172 62.75 3.174 1 50.38 30 VAL B CA 1
ATOM 5595 C C . VAL B 1 30 ? 16.766 62.156 3.135 1 50.38 30 VAL B C 1
ATOM 5597 O O . VAL B 1 30 ? 15.883 62.656 2.449 1 50.38 30 VAL B O 1
ATOM 5600 N N . SER B 1 31 ? 16.641 61 3.443 1 61.5 31 SER B N 1
ATOM 5601 C CA . SER B 1 31 ? 15.359 60.312 3.492 1 61.5 31 SER B CA 1
ATOM 5602 C C . SER B 1 31 ? 14.367 61.031 4.395 1 61.5 31 SER B C 1
ATOM 5604 O O . SER B 1 31 ? 14.727 61.469 5.492 1 61.5 31 SER B O 1
ATOM 5606 N N . LEU B 1 32 ? 13.273 61.594 3.895 1 66 32 LEU B N 1
ATOM 5607 C CA . LEU B 1 32 ? 12.172 62.25 4.578 1 66 32 LEU B CA 1
ATOM 5608 C C . LEU B 1 32 ? 11.508 61.344 5.586 1 66 32 LEU B C 1
ATOM 5610 O O . LEU B 1 32 ? 11.469 60.125 5.383 1 66 32 LEU B O 1
ATOM 5614 N N . PRO B 1 33 ? 11.156 61.906 6.758 1 76.75 33 PRO B N 1
ATOM 5615 C CA . PRO B 1 33 ? 10.414 61.125 7.742 1 76.75 33 PRO B CA 1
ATOM 5616 C C . PRO B 1 33 ? 9.156 60.5 7.16 1 76.75 33 PRO B C 1
ATOM 5618 O O . PRO B 1 33 ? 8.531 61.062 6.266 1 76.75 33 PRO B O 1
ATOM 5621 N N . LEU B 1 34 ? 8.859 59.312 7.508 1 80.44 34 LEU B N 1
ATOM 5622 C CA . LEU B 1 34 ? 7.719 58.562 7 1 80.44 34 LEU B CA 1
ATOM 5623 C C . LEU B 1 34 ? 6.5 58.75 7.895 1 80.44 34 LEU B C 1
ATOM 5625 O O . LEU B 1 34 ? 6.57 58.562 9.109 1 80.44 34 LEU B O 1
ATOM 5629 N N . SER B 1 35 ? 5.359 59.188 7.281 1 81.19 35 SER B N 1
ATOM 5630 C CA . SER B 1 35 ? 4.098 59.344 8 1 81.19 35 SER B CA 1
ATOM 5631 C C . SER B 1 35 ? 3.348 58 8.094 1 81.19 35 SER B C 1
ATOM 5633 O O . SER B 1 35 ? 3.195 57.312 7.094 1 81.19 35 SER B O 1
ATOM 5635 N N . VAL B 1 36 ? 3.006 57.656 9.32 1 79 36 VAL B N 1
ATOM 5636 C CA . VAL B 1 36 ? 2.27 56.406 9.539 1 79 36 VAL B CA 1
ATOM 5637 C C . VAL B 1 36 ? 0.909 56.719 10.156 1 79 36 VAL B C 1
ATOM 5639 O O . VAL B 1 36 ? 0.792 57.594 11.008 1 79 36 VAL B O 1
ATOM 5642 N N . GLU B 1 37 ? -0.129 56.062 9.5 1 75.88 37 GLU B N 1
ATOM 5643 C CA . GLU B 1 37 ? -1.494 56.25 9.984 1 75.88 37 GLU B CA 1
ATOM 5644 C C . GLU B 1 37 ? -2.127 54.906 10.336 1 75.88 37 GLU B C 1
ATOM 5646 O O . GLU B 1 37 ? -1.733 53.844 9.805 1 75.88 37 GLU B O 1
ATOM 5651 N N . GLU B 1 38 ? -3.057 55 11.203 1 71.44 38 GLU B N 1
ATOM 5652 C CA . GLU B 1 38 ? -3.75 53.781 11.672 1 71.44 38 GLU B CA 1
ATOM 5653 C C . GLU B 1 38 ? -4.551 53.156 10.547 1 71.44 38 GLU B C 1
ATOM 5655 O O . GLU B 1 38 ? -4.754 51.938 10.539 1 71.44 38 GLU B O 1
ATOM 5660 N N . THR B 1 39 ? -4.914 53.938 9.703 1 68.81 39 THR B N 1
ATOM 5661 C CA . THR B 1 39 ? -5.793 53.438 8.648 1 68.81 39 THR B CA 1
ATOM 5662 C C . THR B 1 39 ? -5.004 52.625 7.625 1 68.81 39 THR B C 1
ATOM 5664 O O . THR B 1 39 ? -5.578 51.812 6.891 1 68.81 39 THR B O 1
ATOM 5667 N N . ASN B 1 40 ? -3.766 52.906 7.645 1 71.31 40 ASN B N 1
ATOM 5668 C CA . ASN B 1 40 ? -2.959 52.125 6.695 1 71.31 40 ASN B CA 1
ATOM 5669 C C . ASN B 1 40 ? -2.582 50.75 7.25 1 71.31 40 ASN B C 1
ATOM 5671 O O . ASN B 1 40 ? -1.844 50.656 8.234 1 71.31 40 ASN B O 1
ATOM 5675 N N . ASN B 1 41 ? -3.096 49.781 6.559 1 75.88 41 ASN B N 1
ATOM 5676 C CA . ASN B 1 41 ? -2.914 48.438 7.055 1 75.88 41 ASN B CA 1
ATOM 5677 C C . ASN B 1 41 ? -1.504 47.906 6.785 1 75.88 41 ASN B C 1
ATOM 5679 O O . ASN B 1 41 ? -0.898 47.281 7.641 1 75.88 41 ASN B O 1
ATOM 5683 N N . TYR B 1 42 ? -0.954 48.312 5.734 1 84.31 42 TYR B N 1
ATOM 5684 C CA . TYR B 1 42 ? 0.329 47.75 5.301 1 84.31 42 TYR B CA 1
ATOM 5685 C C . TYR B 1 42 ? 1.059 48.75 4.398 1 84.31 42 TYR B C 1
ATOM 5687 O O . TYR B 1 42 ? 0.436 49.406 3.576 1 84.31 42 TYR B O 1
ATOM 5695 N N . ARG B 1 43 ? 2.354 48.969 4.625 1 85.25 43 ARG B N 1
ATOM 5696 C CA . ARG B 1 43 ? 3.168 49.812 3.768 1 85.25 43 ARG B CA 1
ATOM 5697 C C . ARG B 1 43 ? 4.598 49.312 3.674 1 85.25 43 ARG B C 1
ATOM 5699 O O . ARG B 1 43 ? 5.211 48.969 4.691 1 85.25 43 ARG B O 1
ATOM 5706 N N . ASP B 1 44 ? 5.074 49.219 2.473 1 84.06 44 ASP B N 1
ATOM 5707 C CA . ASP B 1 44 ? 6.492 48.938 2.277 1 84.06 44 ASP B CA 1
ATOM 5708 C C . ASP B 1 44 ? 7.344 50.188 2.543 1 84.06 44 ASP B C 1
ATOM 5710 O O . ASP B 1 44 ? 7.133 51.219 1.927 1 84.06 44 ASP B O 1
ATOM 5714 N N . ILE B 1 45 ? 8.359 50.031 3.396 1 87.5 45 ILE B N 1
ATOM 5715 C CA . ILE B 1 45 ? 9.07 51.25 3.785 1 87.5 45 ILE B CA 1
ATOM 5716 C C . ILE B 1 45 ? 10.562 51.062 3.502 1 87.5 45 ILE B C 1
ATOM 5718 O O . ILE B 1 45 ? 11.383 51.844 3.996 1 87.5 45 ILE B O 1
ATOM 5722 N N . GLY B 1 46 ? 10.875 50.062 2.803 1 85 46 GLY B N 1
ATOM 5723 C CA . GLY B 1 46 ? 12.281 49.812 2.523 1 85 46 GLY B CA 1
ATOM 5724 C C . GLY B 1 46 ? 12.984 51 1.863 1 85 46 GLY B C 1
ATOM 5725 O O . GLY B 1 46 ? 14.125 51.312 2.197 1 85 46 GLY B O 1
ATOM 5726 N N . LYS B 1 47 ? 12.305 51.688 1.025 1 85.25 47 LYS B N 1
ATOM 5727 C CA . LYS B 1 47 ? 12.898 52.75 0.232 1 85.25 47 LYS B CA 1
ATOM 5728 C C . LYS B 1 47 ? 13.172 54 1.089 1 85.25 47 LYS B C 1
ATOM 5730 O O . LYS B 1 47 ? 13.961 54.844 0.703 1 85.25 47 LYS B O 1
ATOM 5735 N N . TYR B 1 48 ? 12.641 54 2.254 1 88.38 48 TYR B N 1
ATOM 5736 C CA . TYR B 1 48 ? 12.742 55.188 3.072 1 88.38 48 TYR B CA 1
ATOM 5737 C C . TYR B 1 48 ? 13.891 55.094 4.07 1 88.38 48 TYR B C 1
ATOM 5739 O O . TYR B 1 48 ? 14.18 56.031 4.797 1 88.38 48 TYR B O 1
ATOM 5747 N N . PHE B 1 49 ? 14.539 53.969 4.016 1 90.69 49 PHE B N 1
ATOM 5748 C CA . PHE B 1 49 ? 15.641 53.781 4.945 1 90.69 49 PHE B CA 1
ATOM 5749 C C . PHE B 1 49 ? 16.922 54.375 4.402 1 90.69 49 PHE B C 1
ATOM 5751 O O . PHE B 1 49 ? 17.109 54.5 3.186 1 90.69 49 PHE B O 1
ATOM 5758 N N . GLU B 1 50 ? 17.734 54.75 5.324 1 92.75 50 GLU B N 1
ATOM 5759 C CA . GLU B 1 50 ? 19.141 55.031 5.07 1 92.75 50 GLU B CA 1
ATOM 5760 C C . GLU B 1 50 ? 20.047 53.969 5.691 1 92.75 50 GLU B C 1
ATOM 5762 O O . GLU B 1 50 ? 19.688 53.375 6.703 1 92.75 50 GLU B O 1
ATOM 5767 N N . TYR B 1 51 ? 21.125 53.688 5.02 1 91.12 51 TYR B N 1
ATOM 5768 C CA . TYR B 1 51 ? 21.969 52.625 5.555 1 91.12 51 TYR B CA 1
ATOM 5769 C C . TYR B 1 51 ? 23.422 53.094 5.633 1 91.12 51 TYR B C 1
ATOM 5771 O O . TYR B 1 51 ? 23.812 54.062 4.98 1 91.12 51 TYR B O 1
ATOM 5779 N N . THR B 1 52 ? 24.172 52.5 6.562 1 90.81 52 THR B N 1
ATOM 5780 C CA . THR B 1 52 ? 25.609 52.688 6.684 1 90.81 52 THR B CA 1
ATOM 5781 C C . THR B 1 52 ? 26.297 51.375 7.098 1 90.81 52 THR B C 1
ATOM 5783 O O . THR B 1 52 ? 25.688 50.531 7.742 1 90.81 52 THR B O 1
ATOM 5786 N N . ILE B 1 53 ? 27.469 51.125 6.578 1 90.44 53 ILE B N 1
ATOM 5787 C CA . ILE B 1 53 ? 28.297 49.969 6.945 1 90.44 53 ILE B CA 1
ATOM 5788 C C . ILE B 1 53 ? 29.578 50.469 7.594 1 90.44 53 ILE B C 1
ATOM 5790 O O . ILE B 1 53 ? 30.516 50.875 6.898 1 90.44 53 ILE B O 1
ATOM 5794 N N . PRO B 1 54 ? 29.562 50.281 8.828 1 88.19 54 PRO B N 1
ATOM 5795 C CA . PRO B 1 54 ? 30.75 50.781 9.516 1 88.19 54 PRO B CA 1
ATOM 5796 C C . PRO B 1 54 ? 32 49.938 9.203 1 88.19 54 PRO B C 1
ATOM 5798 O O . PRO B 1 54 ? 31.875 48.75 8.906 1 88.19 54 PRO B O 1
ATOM 5801 N N . LYS B 1 55 ? 33.188 50.562 9.328 1 84.62 55 LYS B N 1
ATOM 5802 C CA . LYS B 1 55 ? 34.438 49.875 9.094 1 84.62 55 LYS B CA 1
ATOM 5803 C C . LYS B 1 55 ? 34.719 48.844 10.188 1 84.62 55 LYS B C 1
ATOM 5805 O O . LYS B 1 55 ? 35.188 47.75 9.898 1 84.62 55 LYS B O 1
ATOM 5810 N N . ASN B 1 56 ? 34.312 49.25 11.398 1 85.12 56 ASN B N 1
ATOM 5811 C CA . ASN B 1 56 ? 34.438 48.312 12.516 1 85.12 56 ASN B CA 1
ATOM 5812 C C . ASN B 1 56 ? 33.156 47.5 12.727 1 85.12 56 ASN B C 1
ATOM 5814 O O . ASN B 1 56 ? 32.125 48.094 13.039 1 85.12 56 ASN B O 1
ATOM 5818 N N . PRO B 1 57 ? 33.281 46.25 12.648 1 85.31 57 PRO B N 1
ATOM 5819 C CA . PRO B 1 57 ? 32.094 45.438 12.805 1 85.31 57 PRO B CA 1
ATOM 5820 C C . PRO B 1 57 ? 31.531 45.469 14.227 1 85.31 57 PRO B C 1
ATOM 5822 O O . PRO B 1 57 ? 30.359 45.156 14.438 1 85.31 57 PRO B O 1
ATOM 5825 N N . GLU B 1 58 ? 32.25 45.938 15.18 1 86.81 58 GLU B N 1
ATOM 5826 C CA . GLU B 1 58 ? 31.812 45.938 16.578 1 86.81 58 GLU B CA 1
ATOM 5827 C C . GLU B 1 58 ? 31.359 47.312 17.016 1 86.81 58 GLU B C 1
ATOM 5829 O O . GLU B 1 58 ? 31.172 47.562 18.203 1 86.81 58 GLU B O 1
ATOM 5834 N N . SER B 1 59 ? 31.078 48.156 16.062 1 88.25 59 SER B N 1
ATOM 5835 C CA . SER B 1 59 ? 30.641 49.531 16.406 1 88.25 59 SER B CA 1
ATOM 5836 C C . SER B 1 59 ? 29.25 49.5 17.047 1 88.25 59 SER B C 1
ATOM 5838 O O . SER B 1 59 ? 28.359 48.781 16.594 1 88.25 59 SER B O 1
ATOM 5840 N N . THR B 1 60 ? 29.141 50.188 18.156 1 90.69 60 THR B N 1
ATOM 5841 C CA . THR B 1 60 ? 27.859 50.312 18.828 1 90.69 60 THR B CA 1
ATOM 5842 C C . THR B 1 60 ? 27.125 51.562 18.344 1 90.69 60 THR B C 1
ATOM 5844 O O . THR B 1 60 ? 27.688 52.375 17.594 1 90.69 60 THR B O 1
ATOM 5847 N N . LEU B 1 61 ? 25.859 51.656 18.703 1 91.56 61 LEU B N 1
ATOM 5848 C CA . LEU B 1 61 ? 25.062 52.781 18.297 1 91.56 61 LEU B CA 1
ATOM 5849 C C . LEU B 1 61 ? 25.688 54.094 18.781 1 91.56 61 LEU B C 1
ATOM 5851 O O . LEU B 1 61 ? 25.672 55.094 18.062 1 91.56 61 LEU B O 1
ATOM 5855 N N . SER B 1 62 ? 26.234 54.031 20.016 1 89.69 62 SER B N 1
ATOM 5856 C CA . SER B 1 62 ? 26.875 55.219 20.578 1 89.69 62 SER B CA 1
ATOM 5857 C C . SER B 1 62 ? 28.062 55.656 19.734 1 89.69 62 SER B C 1
ATOM 5859 O O . SER B 1 62 ? 28.297 56.875 19.578 1 89.69 62 SER B O 1
ATOM 5861 N N . ASP B 1 63 ? 28.719 54.75 19.109 1 90.06 63 ASP B N 1
ATOM 5862 C CA . ASP B 1 63 ? 29.844 55.094 18.234 1 90.06 63 ASP B CA 1
ATOM 5863 C C . ASP B 1 63 ? 29.375 55.75 16.953 1 90.06 63 ASP B C 1
ATOM 5865 O O . ASP B 1 63 ? 30.016 56.688 16.469 1 90.06 63 ASP B O 1
ATOM 5869 N N . LEU B 1 64 ? 28.297 55.344 16.484 1 89.75 64 LEU B N 1
ATOM 5870 C CA . LEU B 1 64 ? 27.781 55.875 15.219 1 89.75 64 LEU B CA 1
ATOM 5871 C C . LEU B 1 64 ? 27.234 57.281 15.414 1 89.75 64 LEU B C 1
ATOM 5873 O O . LEU B 1 64 ? 27.312 58.094 14.5 1 89.75 64 LEU B O 1
ATOM 5877 N N . LEU B 1 65 ? 26.656 57.469 16.547 1 88.62 65 LEU B N 1
ATOM 5878 C CA . LEU B 1 65 ? 26.047 58.781 16.812 1 88.62 65 LEU B CA 1
ATOM 5879 C C . LEU B 1 65 ? 27.109 59.844 17.109 1 88.62 65 LEU B C 1
ATOM 5881 O O . LEU B 1 65 ? 26.906 61.031 16.859 1 88.62 65 LEU B O 1
ATOM 5885 N N . LYS B 1 66 ? 28.234 59.406 17.625 1 85.94 66 LYS B N 1
ATOM 5886 C CA . LYS B 1 66 ? 29.328 60.344 17.953 1 85.94 66 LYS B CA 1
ATOM 5887 C C . LYS B 1 66 ? 30.125 60.719 16.703 1 85.94 66 LYS B C 1
ATOM 5889 O O . LYS B 1 66 ? 30.578 61.844 16.562 1 85.94 66 LYS B O 1
ATOM 5894 N N . GLU B 1 67 ? 30.234 59.781 15.938 1 78.62 67 GLU B N 1
ATOM 5895 C CA . GLU B 1 67 ? 31.031 60 14.734 1 78.62 67 GLU B CA 1
ATOM 5896 C C . GLU B 1 67 ? 30.172 60.594 13.609 1 78.62 67 GLU B C 1
ATOM 5898 O 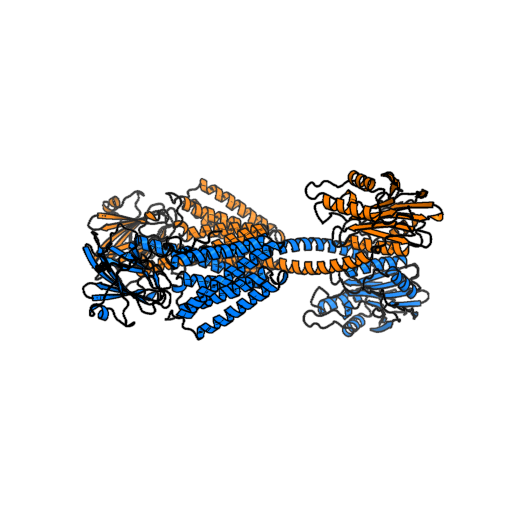O . GLU B 1 67 ? 28.953 60.375 13.562 1 78.62 67 GLU B O 1
ATOM 5903 N N . ASP B 1 68 ? 30.75 61.5 12.867 1 80 68 ASP B N 1
ATOM 5904 C CA . ASP B 1 68 ? 30.078 62 11.68 1 80 68 ASP B CA 1
ATOM 5905 C C . ASP B 1 68 ? 29.922 60.906 10.633 1 80 68 ASP B C 1
ATOM 5907 O O . ASP B 1 68 ? 30.672 60.844 9.664 1 80 68 ASP B O 1
ATOM 5911 N N . THR B 1 69 ? 28.984 59.969 10.914 1 84.5 69 THR B N 1
ATOM 5912 C CA . THR B 1 69 ? 28.766 58.844 10.031 1 84.5 69 THR B CA 1
ATOM 5913 C C . THR B 1 69 ? 27.953 59.25 8.805 1 84.5 69 THR B C 1
ATOM 5915 O O . THR B 1 69 ? 27.016 60.062 8.922 1 84.5 69 THR B O 1
ATOM 5918 N N . LEU B 1 70 ? 28.391 58.75 7.641 1 87.12 70 LEU B N 1
ATOM 5919 C CA . LEU B 1 70 ? 27.703 59.031 6.387 1 87.12 70 LEU B CA 1
ATOM 5920 C C . LEU B 1 70 ? 26.594 58 6.141 1 87.12 70 LEU B C 1
ATOM 5922 O O . LEU B 1 70 ? 26.875 56.812 6.102 1 87.12 70 LEU B O 1
ATOM 5926 N N . TRP B 1 71 ? 25.391 58.469 6.129 1 90.56 71 TRP B N 1
ATOM 5927 C CA . TRP B 1 71 ? 24.234 57.625 5.832 1 90.56 71 TRP B CA 1
ATOM 5928 C C . TRP B 1 71 ? 23.828 57.75 4.367 1 90.56 71 TRP B C 1
ATOM 5930 O O . TRP B 1 71 ? 23.672 58.875 3.855 1 90.56 71 TRP B O 1
ATOM 5940 N N . ARG B 1 72 ? 23.703 56.656 3.652 1 90.19 72 ARG B N 1
ATOM 5941 C CA . ARG B 1 72 ? 23.297 56.625 2.252 1 90.19 72 ARG B CA 1
ATOM 5942 C C . ARG B 1 72 ? 21.844 56.156 2.119 1 90.19 72 ARG B C 1
ATOM 5944 O O . ARG B 1 72 ? 21.406 55.281 2.857 1 90.19 72 ARG B O 1
ATOM 5951 N N . PRO B 1 73 ? 21.156 56.781 1.26 1 88.56 73 PRO B N 1
ATOM 5952 C CA . PRO B 1 73 ? 19.781 56.312 1.043 1 88.56 73 PRO B CA 1
ATOM 5953 C C . PRO B 1 73 ? 19.719 54.938 0.38 1 88.56 73 PRO B C 1
ATOM 5955 O O . PRO B 1 73 ? 20.578 54.625 -0.441 1 88.56 73 PRO B O 1
ATOM 5958 N N . ASN B 1 74 ? 18.797 54.125 0.846 1 84.38 74 ASN B N 1
ATOM 5959 C CA . ASN B 1 74 ? 18.547 52.844 0.204 1 84.38 74 ASN B CA 1
ATOM 5960 C C . ASN B 1 74 ? 17.688 53 -1.049 1 84.38 74 ASN B C 1
ATOM 5962 O O . ASN B 1 74 ? 16.484 53.281 -0.955 1 84.38 74 ASN B O 1
ATOM 5966 N N . PRO B 1 75 ? 18.172 52.812 -2.162 1 71.19 75 PRO B N 1
ATOM 5967 C CA . PRO B 1 75 ? 17.406 53.094 -3.389 1 71.19 75 PRO B CA 1
ATOM 5968 C C . PRO B 1 75 ? 16.375 52 -3.693 1 71.19 75 PRO B C 1
ATOM 5970 O O . PRO B 1 75 ? 15.422 52.25 -4.43 1 71.19 75 PRO B O 1
ATOM 5973 N N . LYS B 1 76 ? 16.547 50.875 -3.182 1 75.69 76 LYS B N 1
ATOM 5974 C CA . LYS B 1 76 ? 15.695 49.75 -3.545 1 75.69 76 LYS B CA 1
ATOM 5975 C C . LYS B 1 76 ? 14.602 49.531 -2.504 1 75.69 76 LYS B C 1
ATOM 5977 O O . LYS B 1 76 ? 14.711 50 -1.368 1 75.69 76 LYS B O 1
ATOM 5982 N N . LYS B 1 77 ? 13.555 48.969 -2.986 1 74.25 77 LYS B N 1
ATOM 5983 C CA . LYS B 1 77 ? 12.453 48.625 -2.096 1 74.25 77 LYS B CA 1
ATOM 5984 C C . LYS B 1 77 ? 12.859 47.531 -1.114 1 74.25 77 LYS B C 1
ATOM 5986 O O . LYS B 1 77 ? 12.297 47.406 -0.024 1 74.25 77 LYS B O 1
ATOM 5991 N N . VAL B 1 78 ? 13.922 46.906 -1.511 1 77.12 78 VAL B N 1
ATOM 5992 C CA . VAL B 1 78 ? 14.398 45.781 -0.686 1 77.12 78 VAL B CA 1
ATOM 5993 C C . VAL B 1 78 ? 15.766 46.125 -0.095 1 77.12 78 VAL B C 1
ATOM 5995 O O . VAL B 1 78 ? 16.547 46.844 -0.714 1 77.12 78 VAL B O 1
ATOM 5998 N N . ILE B 1 79 ? 15.867 45.75 1.141 1 81.12 79 ILE B N 1
ATOM 5999 C CA . ILE B 1 79 ? 17.188 45.812 1.76 1 81.12 79 ILE B CA 1
ATOM 6000 C C . ILE B 1 79 ? 18 44.594 1.383 1 81.12 79 ILE B C 1
ATOM 6002 O O . ILE B 1 79 ? 17.672 43.469 1.799 1 81.12 79 ILE B O 1
ATOM 6006 N N . SER B 1 80 ? 18.922 44.75 0.51 1 79.69 80 SER B N 1
ATOM 6007 C CA . SER B 1 80 ? 19.672 43.594 0.019 1 79.69 80 SER B CA 1
ATOM 6008 C C . SER B 1 80 ? 21.172 43.844 0.073 1 79.69 80 SER B C 1
ATOM 6010 O O . SER B 1 80 ? 21.688 44.75 -0.607 1 79.69 80 SER B O 1
ATOM 6012 N N . PHE B 1 81 ? 21.766 43.125 0.951 1 78.62 81 PHE B N 1
ATOM 6013 C CA . PHE B 1 81 ? 23.219 43.156 1.047 1 78.62 81 PHE B CA 1
ATOM 6014 C C . PHE B 1 81 ? 23.781 41.719 1.048 1 78.62 81 PHE B C 1
ATOM 6016 O O . PHE B 1 81 ? 24.297 41.25 2.061 1 78.62 81 PHE B O 1
ATOM 6023 N N . PRO B 1 82 ? 23.766 41.031 -0.059 1 67.06 82 PRO B N 1
ATOM 6024 C CA . PRO B 1 82 ? 24.078 39.594 -0.111 1 67.06 82 PRO B CA 1
ATOM 6025 C C . PRO B 1 82 ? 25.547 39.312 0.21 1 67.06 82 PRO B C 1
ATOM 6027 O O . PRO B 1 82 ? 25.891 38.219 0.648 1 67.06 82 PRO B O 1
ATOM 6030 N N . ARG B 1 83 ? 26.391 40.25 0.07 1 64.75 83 ARG B N 1
ATOM 6031 C CA . ARG B 1 83 ? 27.812 39.938 0.163 1 64.75 83 ARG B CA 1
ATOM 6032 C C . ARG B 1 83 ? 28.453 40.594 1.387 1 64.75 83 ARG B C 1
ATOM 6034 O O . ARG B 1 83 ? 29.641 40.406 1.639 1 64.75 83 ARG B O 1
ATOM 6041 N N . SER B 1 84 ? 27.625 41.156 2.141 1 69.06 84 SER B N 1
ATOM 6042 C CA . SER B 1 84 ? 28.25 41.906 3.229 1 69.06 84 SER B CA 1
ATOM 6043 C C . SER B 1 84 ? 28.578 41 4.406 1 69.06 84 SER B C 1
ATOM 6045 O O . SER B 1 84 ? 27.719 40.25 4.863 1 69.06 84 SER B O 1
ATOM 6047 N N . LYS B 1 85 ? 29.859 41.031 4.836 1 75.69 85 LYS B N 1
ATOM 6048 C CA . LYS B 1 85 ? 30.297 40.281 6.012 1 75.69 85 LYS B CA 1
ATOM 6049 C C . LYS B 1 85 ? 30.078 41.094 7.289 1 75.69 85 LYS B C 1
ATOM 6051 O O . LYS B 1 85 ? 29.953 40.5 8.375 1 75.69 85 LYS B O 1
ATOM 6056 N N . HIS B 1 86 ? 29.953 42.375 7.121 1 84.19 86 HIS B N 1
ATOM 6057 C CA . HIS B 1 86 ? 29.828 43.281 8.273 1 84.19 86 HIS B CA 1
ATOM 6058 C C . HIS B 1 86 ? 28.359 43.625 8.539 1 84.19 86 HIS B C 1
ATOM 6060 O O . HIS B 1 86 ? 27.531 43.562 7.629 1 84.19 86 HIS B O 1
ATOM 6066 N N . PRO B 1 87 ? 28.109 43.875 9.805 1 90.81 87 PRO B N 1
ATOM 6067 C CA . PRO B 1 87 ? 26.75 44.281 10.133 1 90.81 87 PRO B CA 1
ATOM 6068 C C . PRO B 1 87 ? 26.328 45.562 9.414 1 90.81 87 PRO B C 1
ATOM 6070 O O . PRO B 1 87 ? 27.141 46.469 9.227 1 90.81 87 PRO B O 1
ATOM 6073 N N . VAL B 1 88 ? 25.109 45.625 9.039 1 91.69 88 VAL B N 1
ATOM 6074 C CA . VAL B 1 88 ? 24.531 46.781 8.352 1 91.69 88 VAL B CA 1
ATOM 6075 C C . VAL B 1 88 ? 23.625 47.562 9.305 1 91.69 88 VAL B C 1
ATOM 6077 O O . VAL B 1 88 ? 22.859 46.969 10.062 1 91.69 88 VAL B O 1
ATOM 6080 N N . TRP B 1 89 ? 23.781 48.844 9.281 1 92.81 89 TRP B N 1
ATOM 6081 C CA . TRP B 1 89 ? 22.938 49.688 10.109 1 92.81 89 TRP B CA 1
ATOM 6082 C C . TRP B 1 89 ? 21.938 50.469 9.25 1 92.81 89 TRP B C 1
ATOM 6084 O O . TRP B 1 89 ? 22.297 51 8.203 1 92.81 89 TRP B O 1
ATOM 6094 N N . LEU B 1 90 ? 20.75 50.5 9.695 1 93 90 LEU B N 1
ATOM 6095 C CA . LEU B 1 90 ? 19.688 51.25 9.016 1 93 90 LEU B CA 1
ATOM 6096 C C . LEU B 1 90 ? 19.078 52.281 9.938 1 93 90 LEU B C 1
ATOM 6098 O O . LEU B 1 90 ? 19.047 52.125 11.156 1 93 90 LEU B O 1
ATOM 6102 N N . LYS B 1 91 ? 18.656 53.344 9.312 1 93.56 91 LYS B N 1
ATOM 6103 C CA . LYS B 1 91 ? 18.031 54.438 10.062 1 93.56 91 LYS B CA 1
ATOM 6104 C C . LYS B 1 91 ? 16.781 54.938 9.352 1 93.56 91 LYS B C 1
ATOM 6106 O O . LYS B 1 91 ? 16.75 55.031 8.125 1 93.56 91 LYS B O 1
ATOM 6111 N N . ILE B 1 92 ? 15.758 55.156 10.125 1 92.5 92 ILE B N 1
ATOM 6112 C CA . ILE B 1 92 ? 14.531 55.719 9.578 1 92.5 92 ILE B CA 1
ATOM 6113 C C . ILE B 1 92 ? 13.828 56.562 10.641 1 92.5 92 ILE B C 1
ATOM 6115 O O . ILE B 1 92 ? 13.922 56.281 11.836 1 92.5 92 ILE B O 1
ATOM 6119 N N . THR B 1 93 ? 13.211 57.656 10.234 1 92.25 93 THR B N 1
ATOM 6120 C CA . THR B 1 93 ? 12.422 58.5 11.133 1 92.25 93 THR B CA 1
ATOM 6121 C C . THR B 1 93 ? 10.93 58.344 10.844 1 92.25 93 THR B C 1
ATOM 6123 O O . THR B 1 93 ? 10.5 58.5 9.703 1 92.25 93 THR B O 1
ATOM 6126 N N . LEU B 1 94 ? 10.195 58.062 11.898 1 90.19 94 LEU B N 1
ATOM 6127 C CA . LEU B 1 94 ? 8.758 57.844 11.789 1 90.19 94 LEU B CA 1
ATOM 6128 C C . LEU B 1 94 ? 7.984 58.969 12.461 1 90.19 94 LEU B C 1
ATOM 6130 O O . LEU B 1 94 ? 8.398 59.469 13.508 1 90.19 94 LEU B O 1
ATOM 6134 N N . ILE B 1 95 ? 6.883 59.312 11.781 1 88.25 95 ILE B N 1
ATOM 6135 C CA . ILE B 1 95 ? 5.996 60.312 12.359 1 88.25 95 ILE B CA 1
ATOM 6136 C C . ILE B 1 95 ? 4.562 59.812 12.359 1 88.25 95 ILE B C 1
ATOM 6138 O O . ILE B 1 95 ? 4.055 59.375 11.328 1 88.25 95 ILE B O 1
ATOM 6142 N N . HIS B 1 96 ? 3.922 59.906 13.531 1 84.69 96 HIS B N 1
ATOM 6143 C CA . HIS B 1 96 ? 2.545 59.438 13.656 1 84.69 96 HIS B CA 1
ATOM 6144 C C . HIS B 1 96 ? 1.565 60.594 13.641 1 84.69 96 HIS B C 1
ATOM 6146 O O . HIS B 1 96 ? 1.619 61.469 14.508 1 84.69 96 HIS B O 1
ATOM 6152 N N . TYR B 1 97 ? 0.678 60.625 12.656 1 80.06 97 TYR B N 1
ATOM 6153 C CA . TYR B 1 97 ? -0.322 61.688 12.555 1 80.06 97 TYR B CA 1
ATOM 6154 C C . TYR B 1 97 ? -1.685 61.188 13.031 1 80.06 97 TYR B C 1
ATOM 6156 O O . TYR B 1 97 ? -2.705 61.469 12.398 1 80.06 97 TYR B O 1
ATOM 6164 N N . GLY B 1 98 ? -1.816 60.531 14.156 1 73.12 98 GLY B N 1
ATOM 6165 C CA . GLY B 1 98 ? -3.094 60.062 14.656 1 73.12 98 GLY B CA 1
ATOM 6166 C C . GLY B 1 98 ? -3.516 60.719 15.945 1 73.12 98 GLY B C 1
ATOM 6167 O O . GLY B 1 98 ? -2.793 61.594 16.484 1 73.12 98 GLY B O 1
ATOM 6168 N N . SER B 1 99 ? -4.801 60.406 16.438 1 73.75 99 SER B N 1
ATOM 6169 C CA . SER B 1 99 ? -5.371 61.031 17.609 1 73.75 99 SER B CA 1
ATOM 6170 C C . SER B 1 99 ? -5.125 60.219 18.859 1 73.75 99 SER B C 1
ATOM 6172 O O . SER B 1 99 ? -5.195 60.719 19.984 1 73.75 99 SER B O 1
ATOM 6174 N N . ILE B 1 100 ? -4.852 58.969 18.625 1 71.44 100 ILE B N 1
ATOM 6175 C CA . ILE B 1 100 ? -4.637 58.062 19.766 1 71.44 100 ILE B CA 1
ATOM 6176 C C . ILE B 1 100 ? -3.32 57.312 19.578 1 71.44 100 ILE B C 1
ATOM 6178 O O . ILE B 1 100 ? -2.869 57.094 18.453 1 71.44 100 ILE B O 1
ATOM 6182 N N . PRO B 1 101 ? -2.734 57.062 20.719 1 76.81 101 PRO B N 1
ATOM 6183 C CA . PRO B 1 101 ? -1.546 56.219 20.594 1 76.81 101 PRO B CA 1
ATOM 6184 C C . PRO B 1 101 ? -1.845 54.875 19.938 1 76.81 101 PRO B C 1
ATOM 6186 O O . PRO B 1 101 ? -2.91 54.281 20.156 1 76.81 101 PRO B O 1
ATOM 6189 N N . HIS B 1 102 ? -0.935 54.469 19.109 1 78.12 102 HIS B N 1
ATOM 6190 C CA . HIS B 1 102 ? -1.139 53.219 18.359 1 78.12 102 HIS B CA 1
ATOM 6191 C C . HIS B 1 102 ? 0.16 52.438 18.25 1 78.12 102 HIS B C 1
ATOM 6193 O O . HIS B 1 102 ? 1.237 53 18.109 1 78.12 102 HIS B O 1
ATOM 6199 N N . THR B 1 103 ? 0.023 51.125 18.312 1 83.06 103 THR B N 1
ATOM 6200 C CA . THR B 1 103 ? 1.179 50.25 18.141 1 83.06 103 THR B CA 1
ATOM 6201 C C . THR B 1 103 ? 1.248 49.75 16.703 1 83.06 103 THR B C 1
ATOM 6203 O O . THR B 1 103 ? 0.258 49.219 16.172 1 83.06 103 THR B O 1
ATOM 6206 N N . PHE B 1 104 ? 2.4 49.938 16.094 1 87.62 104 PHE B N 1
ATOM 6207 C CA . PHE B 1 104 ? 2.689 49.406 14.766 1 87.62 104 PHE B CA 1
ATOM 6208 C C . PHE B 1 104 ? 3.74 48.281 14.852 1 87.62 104 PHE B C 1
ATOM 6210 O O . PHE B 1 104 ? 4.441 48.156 15.852 1 87.62 104 PHE B O 1
ATOM 6217 N N . PHE B 1 105 ? 3.748 47.531 13.805 1 90.5 105 PHE B N 1
ATOM 6218 C CA . PHE B 1 105 ? 4.758 46.469 13.75 1 90.5 105 PHE B CA 1
ATOM 6219 C C . PHE B 1 105 ? 5.695 46.688 12.57 1 90.5 105 PHE B C 1
ATOM 6221 O O . PHE B 1 105 ? 5.246 46.812 11.43 1 90.5 105 PHE B O 1
ATOM 6228 N N . LEU B 1 106 ? 6.98 46.781 12.828 1 92.62 106 LEU B N 1
ATOM 6229 C CA . LEU B 1 106 ? 8.023 46.719 11.805 1 92.62 106 LEU B CA 1
ATOM 6230 C C . LEU B 1 106 ? 8.383 45.281 11.469 1 92.62 106 LEU B C 1
ATOM 6232 O O . LEU B 1 106 ? 8.883 44.562 12.32 1 92.62 106 LEU B O 1
ATOM 6236 N N . HIS B 1 107 ? 8.109 44.906 10.305 1 91.88 107 HIS B N 1
ATOM 6237 C CA . HIS B 1 107 ? 8.281 43.531 9.906 1 91.88 107 HIS B CA 1
ATOM 6238 C C . HIS B 1 107 ? 9.406 43.375 8.891 1 91.88 107 HIS B C 1
ATOM 6240 O O . HIS B 1 107 ? 9.477 44.125 7.918 1 91.88 107 HIS B O 1
ATOM 6246 N N . LEU B 1 108 ? 10.266 42.438 9.164 1 89.75 108 LEU B N 1
ATOM 6247 C CA . LEU B 1 108 ? 11.312 42.031 8.234 1 89.75 108 LEU B CA 1
ATOM 6248 C C . LEU B 1 108 ? 11 40.688 7.613 1 89.75 108 LEU B C 1
ATOM 6250 O O . LEU B 1 108 ? 10.891 39.656 8.32 1 89.75 108 LEU B O 1
ATOM 6254 N N . SER B 1 109 ? 10.977 40.562 6.352 1 82.5 109 SER B N 1
ATOM 6255 C CA . SER B 1 109 ? 10.359 39.469 5.629 1 82.5 109 SER B CA 1
ATOM 6256 C C . SER B 1 109 ? 11.227 38.219 5.684 1 82.5 109 SER B C 1
ATOM 6258 O O . SER B 1 109 ? 10.711 37.094 5.648 1 82.5 109 SER B O 1
ATOM 6260 N N . ASN B 1 110 ? 12.578 38.281 5.766 1 80.62 110 ASN B N 1
ATOM 6261 C CA . ASN B 1 110 ? 13.445 37.125 5.723 1 80.62 110 ASN B CA 1
ATOM 6262 C C . ASN B 1 110 ? 13.57 36.469 7.094 1 80.62 110 ASN B C 1
ATOM 6264 O O . ASN B 1 110 ? 14.164 37.031 8.016 1 80.62 110 ASN B O 1
ATOM 6268 N N . PRO B 1 111 ? 13.117 35.25 7.172 1 83.81 111 PRO B N 1
ATOM 6269 C CA . PRO B 1 111 ? 13.109 34.625 8.492 1 83.81 111 PRO B CA 1
ATOM 6270 C C . PRO B 1 111 ? 14.445 33.969 8.836 1 83.81 111 PRO B C 1
ATOM 6272 O O . PRO B 1 111 ? 14.656 33.531 9.977 1 83.81 111 PRO B O 1
ATOM 6275 N N . VAL B 1 112 ? 15.422 33.969 7.98 1 83.44 112 VAL B N 1
ATOM 6276 C CA . VAL B 1 112 ? 16.625 33.188 8.234 1 83.44 112 VAL B CA 1
ATOM 6277 C C . VAL B 1 112 ? 17.781 34.125 8.586 1 83.44 112 VAL B C 1
ATOM 6279 O O . VAL B 1 112 ? 18.922 33.688 8.742 1 83.44 112 VAL B O 1
ATOM 6282 N N . VAL B 1 113 ? 17.469 35.438 8.75 1 87.75 113 VAL B N 1
ATOM 6283 C CA . VAL B 1 113 ? 18.5 36.375 9.195 1 87.75 113 VAL B CA 1
ATOM 6284 C C . VAL B 1 113 ? 18.828 36.094 10.664 1 87.75 113 VAL B C 1
ATOM 6286 O O . VAL B 1 113 ? 17.922 35.875 11.477 1 87.75 113 VAL B O 1
ATOM 6289 N N . ASP B 1 114 ? 20.031 36.156 11.023 1 89.38 114 ASP B N 1
ATOM 6290 C CA . ASP B 1 114 ? 20.5 35.719 12.328 1 89.38 114 ASP B CA 1
ATOM 6291 C C . ASP B 1 114 ? 20.047 36.688 13.43 1 89.38 114 ASP B C 1
ATOM 6293 O O . ASP B 1 114 ? 19.469 36.25 14.43 1 89.38 114 ASP B O 1
ATOM 6297 N N . LEU B 1 115 ? 20.344 38 13.219 1 92.69 115 LEU B N 1
ATOM 6298 C CA . LEU B 1 115 ? 20.125 38.906 14.328 1 92.69 115 LEU B CA 1
ATOM 6299 C C . LEU B 1 115 ? 19.688 40.281 13.82 1 92.69 115 LEU B C 1
ATOM 6301 O O . LEU B 1 115 ? 20.344 40.844 12.93 1 92.69 115 LEU B O 1
ATOM 6305 N N . PHE B 1 116 ? 18.578 40.719 14.305 1 94.62 116 PHE B N 1
ATOM 6306 C CA . PHE B 1 116 ? 18.125 42.094 14.18 1 94.62 116 PHE B CA 1
ATOM 6307 C C . PHE B 1 116 ? 18.141 42.781 15.539 1 94.62 116 PHE B C 1
ATOM 6309 O O . PHE B 1 116 ? 17.641 42.25 16.531 1 94.62 116 PHE B O 1
ATOM 6316 N N . GLU B 1 117 ? 18.766 43.906 15.562 1 95.44 117 GLU B N 1
ATOM 6317 C CA . GLU B 1 117 ? 18.781 44.719 16.766 1 95.44 117 GLU B CA 1
ATOM 6318 C C . GLU B 1 117 ? 18.141 46.094 16.5 1 95.44 117 GLU B C 1
ATOM 6320 O O . GLU B 1 117 ? 18.656 46.906 15.727 1 95.44 117 GLU B O 1
ATOM 6325 N N . LEU B 1 118 ? 17.016 46.281 17.156 1 96.12 118 LEU B N 1
ATOM 6326 C CA . LEU B 1 118 ? 16.297 47.531 16.984 1 96.12 118 LEU B CA 1
ATOM 6327 C C . LEU B 1 118 ? 16.516 48.469 18.188 1 96.12 118 LEU B C 1
ATOM 6329 O O . LEU B 1 118 ? 16.281 48.062 19.328 1 96.12 118 LEU B O 1
ATOM 6333 N N . HIS B 1 119 ? 17 49.688 17.938 1 94.81 119 HIS B N 1
ATOM 6334 C CA . HIS B 1 119 ? 17.219 50.688 18.953 1 94.81 119 HIS B CA 1
ATOM 6335 C C . HIS B 1 119 ? 16.25 51.844 18.812 1 94.81 119 HIS B C 1
ATOM 6337 O O . HIS B 1 119 ? 16.156 52.438 17.75 1 94.81 119 HIS B O 1
ATOM 6343 N N . THR B 1 120 ? 15.539 52.062 19.875 1 91.5 120 THR B N 1
ATOM 6344 C CA . THR B 1 120 ? 14.586 53.188 19.906 1 91.5 120 THR B CA 1
ATOM 6345 C C . THR B 1 120 ? 14.766 54 21.172 1 91.5 120 THR B C 1
ATOM 6347 O O . THR B 1 120 ? 15.117 53.469 22.234 1 91.5 120 THR B O 1
ATOM 6350 N N . GLU B 1 121 ? 14.57 55.312 21.078 1 86.81 121 GLU B N 1
ATOM 6351 C CA . GLU B 1 121 ? 14.68 56.219 22.219 1 86.81 121 GLU B CA 1
ATOM 6352 C C . GLU B 1 121 ? 13.312 56.531 22.828 1 86.81 121 GLU B C 1
ATOM 6354 O O . GLU B 1 121 ? 12.422 57.031 22.141 1 86.81 121 GLU B O 1
ATOM 6359 N N . ILE B 1 122 ? 13.133 56.094 24.047 1 79.19 122 ILE B N 1
ATOM 6360 C CA . ILE B 1 122 ? 11.891 56.375 24.766 1 79.19 122 ILE B CA 1
ATOM 6361 C C . ILE B 1 122 ? 12.188 57.188 26 1 79.19 122 ILE B C 1
ATOM 6363 O O . ILE B 1 122 ? 12.906 56.75 26.906 1 79.19 122 ILE B O 1
ATOM 6367 N N . ASN B 1 123 ? 11.539 58.375 26.141 1 78.75 123 ASN B N 1
ATOM 6368 C CA . ASN B 1 123 ? 11.703 59.281 27.281 1 78.75 123 ASN B CA 1
ATOM 6369 C C . ASN B 1 123 ? 13.172 59.5 27.609 1 78.75 123 ASN B C 1
ATOM 6371 O O . ASN B 1 123 ? 13.57 59.438 28.781 1 78.75 123 ASN B O 1
ATOM 6375 N N . GLY B 1 124 ? 14.031 59.656 26.594 1 79.69 124 GLY B N 1
ATOM 6376 C CA . GLY B 1 124 ? 15.43 60 26.766 1 79.69 124 GLY B CA 1
ATOM 6377 C C . GLY B 1 124 ? 16.312 58.781 27.016 1 79.69 124 GLY B C 1
ATOM 6378 O O . GLY B 1 124 ? 17.531 58.906 27.125 1 79.69 124 GLY B O 1
ATOM 6379 N N . GLN B 1 125 ? 15.742 57.625 27.094 1 88.31 125 GLN B N 1
ATOM 6380 C CA . GLN B 1 125 ? 16.531 56.406 27.297 1 88.31 125 GLN B CA 1
ATOM 6381 C C . GLN B 1 125 ? 16.438 55.5 26.094 1 88.31 125 GLN B C 1
ATOM 6383 O O . GLN B 1 125 ? 15.359 55.344 25.5 1 88.31 125 GLN B O 1
ATOM 6388 N N . TRP B 1 126 ? 17.609 54.938 25.75 1 90.19 126 TRP B N 1
ATOM 6389 C CA . TRP B 1 126 ? 17.625 54 24.625 1 90.19 126 TRP B CA 1
ATOM 6390 C C . TRP B 1 126 ? 17.188 52.594 25.047 1 90.19 126 TRP B C 1
ATOM 6392 O O . TRP B 1 126 ? 17.672 52.062 26.062 1 90.19 126 TRP B O 1
ATOM 6402 N N . ARG B 1 127 ? 16.281 52.062 24.375 1 90.19 127 ARG B N 1
ATOM 6403 C CA . ARG B 1 127 ? 15.812 50.688 24.562 1 90.19 127 ARG B CA 1
ATOM 6404 C C . ARG B 1 127 ? 16.141 49.812 23.344 1 90.19 127 ARG B C 1
ATOM 6406 O O . ARG B 1 127 ? 15.977 50.25 22.203 1 90.19 127 ARG B O 1
ATOM 6413 N N . THR B 1 128 ? 16.688 48.656 23.609 1 94.25 128 THR B N 1
ATOM 6414 C CA . THR B 1 128 ? 17.078 47.75 22.531 1 94.25 128 THR B CA 1
ATOM 6415 C C . THR B 1 128 ? 16.188 46.5 22.547 1 94.25 128 THR B C 1
ATOM 6417 O O . THR B 1 128 ? 15.898 45.938 23.609 1 94.25 128 THR B O 1
ATOM 6420 N N . GLN B 1 129 ? 15.688 46.125 21.375 1 94.31 129 GLN B N 1
ATOM 6421 C CA . GLN B 1 129 ? 14.945 44.875 21.156 1 94.31 129 GLN B CA 1
ATOM 6422 C C . GLN B 1 129 ? 15.664 43.969 20.156 1 94.31 129 GLN B C 1
ATOM 6424 O O . GLN B 1 129 ? 16.328 44.469 19.25 1 94.31 129 GLN B O 1
ATOM 6429 N N . TRP B 1 130 ? 15.586 42.719 20.391 1 94.81 130 TRP B N 1
ATOM 6430 C CA . TRP B 1 130 ? 16.266 41.75 19.547 1 94.81 130 TRP B CA 1
ATOM 6431 C C . TRP B 1 130 ? 15.281 40.781 18.875 1 94.81 130 TRP B C 1
ATOM 6433 O O . TRP B 1 130 ? 14.258 40.438 19.469 1 94.81 130 TRP B O 1
ATOM 6443 N N . SER B 1 131 ? 15.508 40.438 17.672 1 94.19 131 SER B N 1
ATOM 6444 C CA . SER B 1 131 ? 14.781 39.375 16.953 1 94.19 131 SER B CA 1
ATOM 6445 C C . SER B 1 131 ? 15.688 38.719 15.922 1 94.19 131 SER B C 1
ATOM 6447 O O . SER B 1 131 ? 16.859 39.062 15.797 1 94.19 131 SER B O 1
ATOM 6449 N N . GLY B 1 132 ? 15.211 37.688 15.297 1 92.19 132 GLY B N 1
ATOM 6450 C CA . GLY B 1 132 ? 16 36.938 14.352 1 92.19 132 GLY B CA 1
ATOM 6451 C C . GLY B 1 132 ? 16.016 35.438 14.641 1 92.19 132 GLY B C 1
ATOM 6452 O O . GLY B 1 132 ? 15.477 35 15.656 1 92.19 132 GLY B O 1
ATOM 6453 N N . GLU B 1 133 ? 16.688 34.781 13.766 1 90.38 133 GLU B N 1
ATOM 6454 C CA . GLU B 1 133 ? 16.688 33.344 13.836 1 90.38 133 GLU B CA 1
ATOM 6455 C C . GLU B 1 133 ? 17.531 32.844 15.016 1 90.38 133 GLU B C 1
ATOM 6457 O O . GLU B 1 133 ? 17.188 31.828 15.641 1 90.38 133 GLU B O 1
ATOM 6462 N N . GLN B 1 134 ? 18.594 33.562 15.422 1 91.56 134 GLN B N 1
ATOM 6463 C CA . GLN B 1 134 ? 19.5 33.125 16.469 1 91.56 134 GLN B CA 1
ATOM 6464 C C . GLN B 1 134 ? 19.047 33.594 17.844 1 91.56 134 GLN B C 1
ATOM 6466 O O . GLN B 1 134 ? 19.641 33.25 18.859 1 91.56 134 GLN B O 1
ATOM 6471 N N . VAL B 1 135 ? 18 34.375 17.859 1 93.19 135 VAL B N 1
ATOM 6472 C CA . VAL B 1 135 ? 17.484 34.906 19.125 1 93.19 135 VAL B CA 1
ATOM 6473 C C . VAL B 1 135 ? 16.438 33.938 19.688 1 93.19 135 VAL B C 1
ATOM 6475 O O . VAL B 1 135 ? 15.562 33.469 18.969 1 93.19 135 VAL B O 1
ATOM 6478 N N . LEU B 1 136 ? 16.594 33.625 20.953 1 92.31 136 LEU B N 1
ATOM 6479 C CA . LEU B 1 136 ? 15.625 32.75 21.594 1 92.31 136 LEU B CA 1
ATOM 6480 C C . LEU B 1 136 ? 14.258 33.406 21.656 1 92.31 136 LEU B C 1
ATOM 6482 O O . LEU B 1 136 ? 14.156 34.625 21.812 1 92.31 136 LEU B O 1
ATOM 6486 N N . GLN B 1 137 ? 13.219 32.625 21.594 1 90.56 137 GLN B N 1
ATOM 6487 C CA . GLN B 1 137 ? 11.852 33.125 21.594 1 90.56 137 GLN B CA 1
ATOM 6488 C C . GLN B 1 137 ? 11.562 33.938 22.844 1 90.56 137 GLN B C 1
ATOM 6490 O O . GLN B 1 137 ? 10.852 34.938 22.797 1 90.56 137 GLN B O 1
ATOM 6495 N N . LYS B 1 138 ? 12.094 33.5 23.969 1 88.31 138 LYS B N 1
ATOM 6496 C CA . LYS B 1 138 ? 11.852 34.188 25.234 1 88.31 138 LYS B CA 1
ATOM 6497 C C . LYS B 1 138 ? 12.414 35.625 25.219 1 88.31 138 LYS B C 1
ATOM 6499 O O . LYS B 1 138 ? 11.922 36.5 25.922 1 88.31 138 LYS B O 1
ATOM 6504 N N . ASN B 1 139 ? 13.406 35.875 24.344 1 90.19 139 ASN B N 1
ATOM 6505 C CA . ASN B 1 139 ? 14.07 37.156 24.281 1 90.19 139 ASN B CA 1
ATOM 6506 C C . ASN B 1 139 ? 13.516 38.031 23.156 1 90.19 139 ASN B C 1
ATOM 6508 O O . ASN B 1 139 ? 13.922 39.188 23 1 90.19 139 ASN B O 1
ATOM 6512 N N . LYS B 1 140 ? 12.609 37.531 22.438 1 92.25 140 LYS B N 1
ATOM 6513 C CA . LYS B 1 140 ? 11.992 38.281 21.344 1 92.25 140 LYS B CA 1
ATOM 6514 C C . LYS B 1 140 ? 10.805 39.094 21.859 1 92.25 140 LYS B C 1
ATOM 6516 O O . LYS B 1 140 ? 10.156 38.719 22.828 1 92.25 140 LYS B O 1
ATOM 6521 N N . PRO B 1 141 ? 10.594 40.156 21.156 1 89.56 141 PRO B N 1
ATOM 6522 C CA . PRO B 1 141 ? 9.445 40.969 21.578 1 89.56 141 PRO B CA 1
ATOM 6523 C C . PRO B 1 141 ? 8.109 40.281 21.312 1 89.56 141 PRO B C 1
ATOM 6525 O O . PRO B 1 141 ? 7.141 40.5 22.047 1 89.56 141 PRO B O 1
ATOM 6528 N N . ILE B 1 142 ? 8.062 39.5 20.297 1 88.19 142 ILE B N 1
ATOM 6529 C CA . ILE B 1 142 ? 6.855 38.75 19.984 1 88.19 142 ILE B CA 1
ATOM 6530 C C . ILE B 1 142 ? 7.211 37.281 19.703 1 88.19 142 ILE B C 1
ATOM 6532 O O . ILE B 1 142 ? 8.273 37 19.156 1 88.19 142 ILE B O 1
ATOM 6536 N N . TYR B 1 143 ? 6.348 36.438 20.125 1 90 143 TYR B N 1
ATOM 6537 C CA . TYR B 1 143 ? 6.512 35 19.828 1 90 143 TYR B CA 1
ATOM 6538 C C . TYR B 1 143 ? 6.172 34.719 18.359 1 90 143 TYR B C 1
ATOM 6540 O O . TYR B 1 143 ? 4.996 34.656 18 1 90 143 TYR B O 1
ATOM 6548 N N . SER B 1 144 ? 7.129 34.625 17.578 1 90 144 SER B N 1
ATOM 6549 C CA . SER B 1 144 ? 6.914 34.438 16.141 1 90 144 SER B CA 1
ATOM 6550 C C . SER B 1 144 ? 8.188 33.969 15.453 1 90 144 SER B C 1
ATOM 6552 O O . SER B 1 144 ? 9.289 34.125 15.984 1 90 144 SER B O 1
ATOM 6554 N N . HIS B 1 145 ? 7.93 33.312 14.391 1 90.25 145 HIS B N 1
ATOM 6555 C CA . HIS B 1 145 ? 9.07 32.969 13.547 1 90.25 145 HIS B CA 1
ATOM 6556 C C . HIS B 1 145 ? 9.461 34.125 12.648 1 90.25 145 HIS B C 1
ATOM 6558 O O . HIS B 1 145 ? 10.539 34.125 12.055 1 90.25 145 HIS B O 1
ATOM 6564 N N . MET B 1 146 ? 8.609 35.094 12.586 1 88.81 146 MET B N 1
ATOM 6565 C CA . MET B 1 146 ? 8.875 36.312 11.828 1 88.81 146 MET B CA 1
ATOM 6566 C C . MET B 1 146 ? 9.578 37.344 12.688 1 88.81 146 MET B C 1
ATOM 6568 O O . MET B 1 146 ? 9.312 37.438 13.891 1 88.81 146 MET B O 1
ATOM 6572 N N . SER B 1 147 ? 10.422 38 12.031 1 92 147 SER B N 1
ATOM 6573 C CA . SER B 1 147 ? 11.078 39.125 12.727 1 92 147 SER B CA 1
ATOM 6574 C C . SER B 1 147 ? 10.242 40.375 12.648 1 92 147 SER B C 1
ATOM 6576 O O . SER B 1 147 ? 10.078 40.969 11.578 1 92 147 SER B O 1
ATOM 6578 N N . ALA B 1 148 ? 9.703 40.688 13.797 1 93.12 148 ALA B N 1
ATOM 6579 C CA . ALA B 1 148 ? 8.883 41.906 13.867 1 93.12 148 ALA B CA 1
ATOM 6580 C C . ALA B 1 148 ? 9.078 42.625 15.195 1 93.12 148 ALA B C 1
ATOM 6582 O O . ALA B 1 148 ? 9.344 42 16.219 1 93.12 148 ALA B O 1
ATOM 6583 N N . PHE B 1 149 ? 9 43.906 15.141 1 93.25 149 PHE B N 1
ATOM 6584 C CA . PHE B 1 149 ? 9.18 44.781 16.312 1 93.25 149 PHE B CA 1
ATOM 6585 C C . PHE B 1 149 ? 7.965 45.656 16.531 1 93.25 149 PHE B C 1
ATOM 6587 O O . PHE B 1 149 ? 7.586 46.438 15.648 1 93.25 149 PHE B O 1
ATOM 6594 N N . PRO B 1 150 ? 7.328 45.5 17.703 1 89.5 150 PRO B N 1
ATOM 6595 C CA . PRO B 1 150 ? 6.246 46.438 18.031 1 89.5 150 PRO B CA 1
ATOM 6596 C C . PRO B 1 150 ? 6.762 47.844 18.375 1 89.5 150 PRO B C 1
ATOM 6598 O O . PRO B 1 150 ? 7.672 48 19.203 1 89.5 150 PRO B O 1
ATOM 6601 N N . ILE B 1 151 ? 6.273 48.844 17.703 1 88.12 151 ILE B N 1
ATOM 6602 C CA . ILE B 1 151 ? 6.617 50.25 17.922 1 88.12 151 ILE B CA 1
ATOM 6603 C C . ILE B 1 151 ? 5.355 51.031 18.25 1 88.12 151 ILE B C 1
ATOM 6605 O O . ILE B 1 151 ? 4.477 51.188 17.391 1 88.12 151 ILE B O 1
ATOM 6609 N N . THR B 1 152 ? 5.285 51.5 19.453 1 83.75 152 THR B N 1
ATOM 6610 C CA . THR B 1 152 ? 4.141 52.312 19.844 1 83.75 152 THR B CA 1
ATOM 6611 C C . THR B 1 152 ? 4.457 53.781 19.688 1 83.75 152 THR B C 1
ATOM 6613 O O . THR B 1 152 ? 5.441 54.281 20.25 1 83.75 152 THR B O 1
ATOM 6616 N N . LEU B 1 153 ? 3.621 54.531 18.969 1 82.56 153 LEU B N 1
ATOM 6617 C CA . LEU B 1 153 ? 3.811 55.938 18.719 1 82.56 153 LEU B CA 1
ATOM 6618 C C . LEU B 1 153 ? 2.633 56.75 19.266 1 82.56 153 LEU B C 1
ATOM 6620 O O . LEU B 1 153 ? 1.479 56.344 19.125 1 82.56 153 LEU B O 1
ATOM 6624 N N . SER B 1 154 ? 2.982 57.812 19.922 1 79.25 154 SER B N 1
ATOM 6625 C CA . SER B 1 154 ? 1.968 58.75 20.391 1 79.25 154 SER B CA 1
ATOM 6626 C C . SER B 1 154 ? 1.572 59.719 19.281 1 79.25 154 SER B C 1
ATOM 6628 O O . SER B 1 154 ? 2.297 59.875 18.297 1 79.25 154 SER B O 1
ATOM 6630 N N . PRO B 1 155 ? 0.434 60.344 19.484 1 81.31 155 PRO B N 1
ATOM 6631 C CA . PRO B 1 155 ? 0.016 61.312 18.469 1 81.31 155 PRO B CA 1
ATOM 6632 C C . PRO B 1 155 ? 1.036 62.438 18.25 1 81.31 155 PRO B C 1
ATOM 6634 O O . PRO B 1 155 ? 1.472 63.062 19.203 1 81.31 155 PRO B O 1
ATOM 6637 N N . ASN B 1 156 ? 1.494 62.656 16.984 1 82.69 156 ASN B N 1
ATOM 6638 C CA . ASN B 1 156 ? 2.402 63.688 16.516 1 82.69 156 ASN B CA 1
ATOM 6639 C C . ASN B 1 156 ? 3.818 63.5 17.047 1 82.69 156 ASN B C 1
ATOM 6641 O O . ASN B 1 156 ? 4.598 64.438 17.141 1 82.69 156 ASN B O 1
ATOM 6645 N N . GLU B 1 157 ? 4.051 62.312 17.391 1 85.19 157 GLU B N 1
ATOM 6646 C CA . GLU B 1 157 ? 5.402 62 17.844 1 85.19 157 GLU B CA 1
ATOM 6647 C C . GLU B 1 157 ? 6.301 61.625 16.672 1 85.19 157 GLU B C 1
ATOM 6649 O O . GLU B 1 157 ? 5.863 60.938 15.734 1 85.19 157 GLU B O 1
ATOM 6654 N N . SER B 1 158 ? 7.48 62.281 16.672 1 87.69 158 SER B N 1
ATOM 6655 C CA . SER B 1 158 ? 8.523 61.875 15.719 1 87.69 158 SER B CA 1
ATOM 6656 C C . SER B 1 158 ? 9.617 61.094 16.406 1 87.69 158 SER B C 1
ATOM 6658 O O . SER B 1 158 ? 10.188 61.531 17.406 1 87.69 158 SER B O 1
ATOM 6660 N N . ARG B 1 159 ? 9.898 59.906 15.859 1 89.31 159 ARG B N 1
ATOM 6661 C CA . ARG B 1 159 ? 10.898 59 16.469 1 89.31 159 ARG B CA 1
ATOM 6662 C C . ARG B 1 159 ? 11.844 58.438 15.398 1 89.31 159 ARG B C 1
ATOM 6664 O O . ARG B 1 159 ? 11.391 57.938 14.375 1 89.31 159 ARG B O 1
ATOM 6671 N N . THR B 1 160 ? 13.086 58.562 15.656 1 91.75 160 THR B N 1
ATOM 6672 C CA . THR B 1 160 ? 14.102 57.969 14.805 1 91.75 160 THR B CA 1
ATOM 6673 C C . THR B 1 160 ? 14.516 56.594 15.352 1 91.75 160 THR B C 1
ATOM 6675 O O . THR B 1 160 ? 14.867 56.469 16.531 1 91.75 160 THR B O 1
ATOM 6678 N N . ILE B 1 161 ? 14.43 55.625 14.5 1 93.62 161 ILE B N 1
ATOM 6679 C CA . ILE B 1 161 ? 14.789 54.25 14.898 1 93.62 161 ILE B CA 1
ATOM 6680 C C . ILE B 1 161 ? 16.047 53.812 14.164 1 93.62 161 ILE B C 1
ATOM 6682 O O . ILE B 1 161 ? 16.266 54.188 13.008 1 93.62 161 ILE B O 1
ATOM 6686 N N . TYR B 1 162 ? 16.859 53.062 14.828 1 94.69 162 TYR B N 1
ATOM 6687 C CA . TYR B 1 162 ? 18.078 52.469 14.266 1 94.69 162 TYR B CA 1
ATOM 6688 C C . TYR B 1 162 ? 18.016 50.938 14.289 1 94.69 162 TYR B C 1
ATOM 6690 O O . TYR B 1 162 ? 17.688 50.344 15.312 1 94.69 162 TYR B O 1
ATOM 6698 N N . LEU B 1 163 ? 18.266 50.344 13.188 1 94.31 163 LEU B N 1
ATOM 6699 C CA . LEU B 1 163 ? 18.219 48.906 13.047 1 94.31 163 LEU B CA 1
ATOM 6700 C C . LEU B 1 163 ? 19.578 48.344 12.625 1 94.31 163 LEU B C 1
ATOM 6702 O O . LEU B 1 163 ? 20.125 48.781 11.602 1 94.31 163 LEU B O 1
ATOM 6706 N N . LYS B 1 164 ? 20.125 47.469 13.422 1 94.06 164 LYS B N 1
ATOM 6707 C CA . LYS B 1 164 ? 21.375 46.781 13.102 1 94.06 164 LYS B CA 1
ATOM 6708 C C . LYS B 1 164 ? 21.094 45.344 12.617 1 94.06 164 LYS B C 1
ATOM 6710 O O . LYS B 1 164 ? 20.375 44.594 13.266 1 94.06 164 LYS B O 1
ATOM 6715 N N . ILE B 1 165 ? 21.594 44.969 11.469 1 92.5 165 ILE B N 1
ATOM 6716 C CA . ILE B 1 165 ? 21.391 43.625 10.906 1 92.5 165 ILE B CA 1
ATOM 6717 C C . ILE B 1 165 ? 22.734 42.906 10.828 1 92.5 165 ILE B C 1
ATOM 6719 O O . ILE B 1 165 ? 23.688 43.406 10.227 1 92.5 165 ILE B O 1
ATOM 6723 N N . LYS B 1 166 ? 22.859 41.781 11.453 1 90.12 166 LYS B N 1
ATOM 6724 C CA . LYS B 1 166 ? 24.016 40.906 11.414 1 90.12 166 LYS B CA 1
ATOM 6725 C C . LYS B 1 166 ? 23.625 39.469 11.031 1 90.12 166 LYS B C 1
ATOM 6727 O O . LYS B 1 166 ? 22.766 38.875 11.672 1 90.12 166 LYS B O 1
ATOM 6732 N N . SER B 1 167 ? 24.219 38.938 9.969 1 87 167 SER B N 1
ATOM 6733 C CA . SER B 1 167 ? 23.844 37.594 9.539 1 87 167 SER B CA 1
ATOM 6734 C C . SER B 1 167 ? 24.969 36.938 8.75 1 87 167 SER B C 1
ATOM 6736 O O . SER B 1 167 ? 25.641 37.594 7.953 1 87 167 SER B O 1
ATOM 6738 N N . ASP B 1 168 ? 25.141 35.625 9.016 1 78.38 168 ASP B N 1
ATOM 6739 C CA . ASP B 1 168 ? 26.016 34.812 8.18 1 78.38 168 ASP B CA 1
ATOM 6740 C C . ASP B 1 168 ? 25.344 34.469 6.859 1 78.38 168 ASP B C 1
ATOM 6742 O O . ASP B 1 168 ? 26.016 34.219 5.859 1 78.38 168 ASP B O 1
ATOM 6746 N N . ASN B 1 169 ? 24.047 34.438 6.941 1 76.31 169 ASN B N 1
ATOM 6747 C CA . ASN B 1 169 ? 23.266 34.25 5.727 1 76.31 169 ASN B CA 1
ATOM 6748 C C . ASN B 1 169 ? 23.094 35.562 4.969 1 76.31 169 ASN B C 1
ATOM 6750 O O . ASN B 1 169 ? 23.25 36.625 5.539 1 76.31 169 ASN B O 1
ATOM 6754 N N . PRO B 1 170 ? 22.781 35.438 3.682 1 72.62 170 PRO B N 1
ATOM 6755 C CA . PRO B 1 170 ? 22.594 36.656 2.922 1 72.62 170 PRO B CA 1
ATOM 6756 C C . PRO B 1 170 ? 21.484 37.562 3.5 1 72.62 170 PRO B C 1
ATOM 6758 O O . PRO B 1 170 ? 20.422 37.062 3.857 1 72.62 170 PRO B O 1
ATOM 6761 N N . ILE B 1 171 ? 21.875 38.75 3.566 1 73 171 ILE B N 1
ATOM 6762 C CA . ILE B 1 171 ? 20.938 39.719 4.121 1 73 171 ILE B CA 1
ATOM 6763 C C . ILE B 1 171 ? 20 40.25 3.02 1 73 171 ILE B C 1
ATOM 6765 O O . ILE B 1 171 ? 20.438 40.969 2.121 1 73 171 ILE B O 1
ATOM 6769 N N . PHE B 1 172 ? 18.891 39.75 3.041 1 72.44 172 PHE B N 1
ATOM 6770 C CA . PHE B 1 172 ? 17.812 40.219 2.162 1 72.44 172 PHE B CA 1
ATOM 6771 C C . PHE B 1 172 ? 16.484 40.281 2.912 1 72.44 172 PHE B C 1
ATOM 6773 O O . PHE B 1 172 ? 16.109 39.312 3.598 1 72.44 172 PHE B O 1
ATOM 6780 N N . SER B 1 173 ? 15.922 41.5 2.873 1 74.75 173 SER B N 1
ATOM 6781 C CA . SER B 1 173 ? 14.648 41.594 3.58 1 74.75 173 SER B CA 1
ATOM 6782 C C . SER B 1 173 ? 13.805 42.719 3.033 1 74.75 173 SER B C 1
ATOM 6784 O O . SER B 1 173 ? 14.312 43.812 2.762 1 74.75 173 SER B O 1
ATOM 6786 N N . PHE B 1 174 ? 12.586 42.375 2.781 1 79 174 PHE B N 1
ATOM 6787 C CA . PHE B 1 174 ? 11.602 43.438 2.654 1 79 174 PHE B CA 1
ATOM 6788 C C . PHE B 1 174 ? 11.211 43.969 4.023 1 79 174 PHE B C 1
ATOM 6790 O O . PHE B 1 174 ? 11.055 43.219 4.977 1 79 174 PHE B O 1
ATOM 6797 N N . VAL B 1 175 ? 11.211 45.281 4.098 1 86.88 175 VAL B N 1
ATOM 6798 C CA . VAL B 1 175 ? 10.805 45.875 5.355 1 86.88 175 VAL B CA 1
ATOM 6799 C C . VAL B 1 175 ? 9.422 46.531 5.199 1 86.88 175 VAL B C 1
ATOM 6801 O O . VAL B 1 175 ? 9.188 47.281 4.266 1 86.88 175 VAL B O 1
ATOM 6804 N N . SER B 1 176 ? 8.57 46.094 6.035 1 88.81 176 SER B N 1
ATOM 6805 C CA . SER B 1 176 ? 7.207 46.594 5.961 1 88.81 176 SER B CA 1
ATOM 6806 C C . SER B 1 176 ? 6.711 47.062 7.328 1 88.81 176 SER B C 1
ATOM 6808 O O . SER B 1 176 ? 7.234 46.625 8.359 1 88.81 176 SER B O 1
ATOM 6810 N N . PHE B 1 177 ? 5.809 47.938 7.227 1 89.44 177 PHE B N 1
ATOM 6811 C CA . PHE B 1 177 ? 5.156 48.5 8.414 1 89.44 177 PHE B CA 1
ATOM 6812 C C . PHE B 1 177 ? 3.68 48.125 8.438 1 89.44 177 PHE B C 1
ATOM 6814 O O . PHE B 1 177 ? 2.971 48.312 7.445 1 89.44 177 PHE B O 1
ATOM 6821 N N . TYR B 1 178 ? 3.277 47.469 9.57 1 89.19 178 TYR B N 1
ATOM 6822 C CA . TYR B 1 178 ? 1.909 46.969 9.695 1 89.19 178 TYR B CA 1
ATOM 6823 C C . TYR B 1 178 ? 1.204 47.625 10.883 1 89.19 178 TYR B C 1
ATOM 6825 O O . TYR B 1 178 ? 1.843 47.969 11.875 1 89.19 178 TYR B O 1
ATOM 6833 N N . ASN B 1 179 ? -0.107 47.719 10.625 1 86.5 179 ASN B N 1
ATOM 6834 C CA . ASN B 1 179 ? -0.921 47.906 11.82 1 86.5 179 ASN B CA 1
ATOM 6835 C C . ASN B 1 179 ? -0.993 46.656 12.672 1 86.5 179 ASN B C 1
ATOM 6837 O O . ASN B 1 179 ? -0.752 45.531 12.172 1 86.5 179 ASN B O 1
ATOM 6841 N N . SER B 1 180 ? -1.281 46.781 13.953 1 82.25 180 SER B N 1
ATOM 6842 C CA . SER B 1 180 ? -1.236 45.656 14.891 1 82.25 180 SER B CA 1
ATOM 6843 C C . SER B 1 180 ? -2.186 44.531 14.469 1 82.25 180 SER B C 1
ATOM 6845 O O . SER B 1 180 ? -1.783 43.375 14.375 1 82.25 180 SER B O 1
ATOM 6847 N N . ARG B 1 181 ? -3.4 44.812 14.141 1 81.12 181 ARG B N 1
ATOM 6848 C CA . ARG B 1 181 ? -4.395 43.812 13.789 1 81.12 181 ARG B CA 1
ATOM 6849 C C . ARG B 1 181 ? -4.008 43.062 12.5 1 81.12 181 ARG B C 1
ATOM 6851 O O . ARG B 1 181 ? -4.117 41.844 12.422 1 81.12 181 ARG B O 1
ATOM 6858 N N . THR B 1 182 ? -3.557 43.844 11.547 1 86.75 182 THR B N 1
ATOM 6859 C CA . THR B 1 182 ? -3.221 43.281 10.25 1 86.75 182 THR B CA 1
ATOM 6860 C C . THR B 1 182 ? -1.979 42.375 10.359 1 86.75 182 THR B C 1
ATOM 6862 O O . THR B 1 182 ? -1.898 41.344 9.711 1 86.75 182 THR B O 1
ATOM 6865 N N . PHE B 1 183 ? -1.05 42.781 11.164 1 87.75 183 PHE B N 1
ATOM 6866 C CA . PHE B 1 183 ? 0.167 42 11.305 1 87.75 183 PHE B CA 1
ATOM 6867 C C . PHE B 1 183 ? -0.121 40.688 12.016 1 87.75 183 PHE B C 1
ATOM 6869 O O . PHE B 1 183 ? 0.38 39.625 11.617 1 87.75 183 PHE B O 1
ATOM 6876 N N . ILE B 1 184 ? -0.868 40.812 13.047 1 84.94 184 ILE B N 1
ATOM 6877 C CA . ILE B 1 184 ? -1.192 39.625 13.82 1 84.94 184 ILE B CA 1
ATOM 6878 C C . ILE B 1 184 ? -1.944 38.625 12.938 1 84.94 184 ILE B C 1
ATOM 6880 O O . ILE B 1 184 ? -1.67 37.406 12.969 1 84.94 184 ILE B O 1
ATOM 6884 N N . ALA B 1 185 ? -2.85 39.125 12.133 1 87.31 185 ALA B N 1
ATOM 6885 C CA . ALA B 1 185 ? -3.584 38.281 11.211 1 87.31 185 ALA B CA 1
ATOM 6886 C C . ALA B 1 185 ? -2.643 37.656 10.188 1 87.31 185 ALA B C 1
ATOM 6888 O O . ALA B 1 185 ? -2.744 36.438 9.898 1 87.31 185 ALA B O 1
ATOM 6889 N N . TYR B 1 186 ? -1.756 38.438 9.672 1 87 186 TYR B N 1
ATOM 6890 C CA . TYR B 1 186 ? -0.795 37.969 8.68 1 87 186 TYR B CA 1
ATOM 6891 C C . TYR B 1 186 ? 0.103 36.875 9.273 1 87 186 TYR B C 1
ATOM 6893 O O . TYR B 1 186 ? 0.307 35.812 8.664 1 87 186 TYR B O 1
ATOM 6901 N N . SER B 1 187 ? 0.647 37.156 10.414 1 88.88 187 SER B N 1
ATOM 6902 C CA . SER B 1 187 ? 1.528 36.219 11.102 1 88.88 187 SER B CA 1
ATOM 6903 C C . SER B 1 187 ? 0.81 34.906 11.406 1 88.88 187 SER B C 1
ATOM 6905 O O . SER B 1 187 ? 1.375 33.812 11.234 1 88.88 187 SER B O 1
ATOM 6907 N N . LYS B 1 188 ? -0.382 35 11.805 1 89.44 188 LYS B N 1
ATOM 6908 C CA . LYS B 1 188 ? -1.168 33.812 12.141 1 89.44 188 LYS B CA 1
ATOM 6909 C C . LYS B 1 188 ? -1.467 33 10.898 1 89.44 188 LYS B C 1
ATOM 6911 O O . LYS B 1 188 ? -1.363 31.766 10.93 1 89.44 188 LYS B O 1
ATOM 6916 N N . LYS B 1 189 ? -1.878 33.656 9.859 1 88.56 189 LYS B N 1
ATOM 6917 C CA . LYS B 1 189 ? -2.186 32.938 8.617 1 88.56 189 LYS B CA 1
ATOM 6918 C C . LYS B 1 189 ? -0.968 32.188 8.109 1 88.56 189 LYS B C 1
ATOM 6920 O O . LYS B 1 189 ? -1.092 31.047 7.633 1 88.56 189 LYS B O 1
ATOM 6925 N N . GLN B 1 190 ? 0.136 32.781 8.195 1 88.38 190 GLN B N 1
ATOM 6926 C CA . GLN B 1 190 ? 1.363 32.125 7.754 1 88.38 190 GLN B CA 1
ATOM 6927 C C . GLN B 1 190 ? 1.699 30.922 8.641 1 88.38 190 GLN B C 1
ATOM 6929 O O . GLN B 1 190 ? 2.084 29.859 8.141 1 88.38 190 GLN B O 1
ATOM 6934 N N . ASP B 1 191 ? 1.549 31.094 9.938 1 91.31 191 ASP B N 1
ATOM 6935 C CA . ASP B 1 191 ? 1.809 30 10.875 1 91.31 191 ASP B CA 1
ATOM 6936 C C . ASP B 1 191 ? 0.873 28.812 10.617 1 91.31 191 ASP B C 1
ATOM 6938 O O . ASP B 1 191 ? 1.301 27.656 10.641 1 91.31 191 ASP B O 1
ATOM 6942 N N . ILE B 1 192 ? -0.344 29.141 10.398 1 90.75 192 ILE B N 1
ATOM 6943 C CA . ILE B 1 192 ? -1.336 28.109 10.141 1 90.75 192 ILE B CA 1
ATOM 6944 C C . ILE B 1 192 ? -0.968 27.344 8.867 1 90.75 192 ILE B C 1
ATOM 6946 O O . ILE B 1 192 ? -1 26.109 8.844 1 90.75 192 ILE B O 1
ATOM 6950 N N . PHE B 1 193 ? -0.586 28.062 7.898 1 89.19 193 PHE B N 1
ATOM 6951 C CA . PHE B 1 193 ? -0.224 27.438 6.633 1 89.19 193 PHE B CA 1
ATOM 6952 C C . PHE B 1 193 ? 0.996 26.531 6.805 1 89.19 193 PHE B C 1
ATOM 6954 O O . PHE B 1 193 ? 0.987 25.375 6.375 1 89.19 193 PHE B O 1
ATOM 6961 N N . PHE B 1 194 ? 2.043 27.062 7.395 1 90.94 194 PHE B N 1
ATOM 6962 C CA . PHE B 1 194 ? 3.277 26.297 7.547 1 90.94 194 PHE B CA 1
ATOM 6963 C C . PHE B 1 194 ? 3.062 25.094 8.469 1 90.94 194 PHE B C 1
ATOM 6965 O O . PHE B 1 194 ? 3.566 24 8.211 1 90.94 194 PHE B O 1
ATOM 6972 N N . ALA B 1 195 ? 2.322 25.328 9.484 1 92.19 195 ALA B N 1
ATOM 6973 C CA . ALA B 1 195 ? 2.039 24.203 10.391 1 92.19 195 ALA B CA 1
ATOM 6974 C C . ALA B 1 195 ? 1.255 23.109 9.68 1 92.19 195 ALA B C 1
ATOM 6976 O O . ALA B 1 195 ? 1.497 21.922 9.906 1 92.19 195 ALA B O 1
ATOM 6977 N N . GLY B 1 196 ? 0.306 23.547 8.898 1 90.38 196 GLY B N 1
ATOM 6978 C CA . GLY B 1 196 ? -0.417 22.578 8.086 1 90.38 196 GLY B CA 1
ATOM 6979 C C . GLY B 1 196 ? 0.483 21.797 7.16 1 90.38 196 GLY B C 1
ATOM 6980 O O . GLY B 1 196 ? 0.359 20.562 7.059 1 90.38 196 GLY B O 1
ATOM 6981 N N . TYR B 1 197 ? 1.364 22.469 6.527 1 89.75 197 TYR B N 1
ATOM 6982 C CA . TYR B 1 197 ? 2.318 21.828 5.629 1 89.75 197 TYR B CA 1
ATOM 6983 C C . TYR B 1 197 ? 3.199 20.828 6.383 1 89.75 197 TYR B C 1
ATOM 6985 O O . TYR B 1 197 ? 3.385 19.703 5.938 1 89.75 197 TYR B O 1
ATOM 6993 N N . PHE B 1 198 ? 3.732 21.234 7.5 1 91.5 198 PHE B N 1
ATOM 6994 C CA . PHE B 1 198 ? 4.652 20.391 8.234 1 91.5 198 PHE B CA 1
ATOM 6995 C C . PHE B 1 198 ? 3.908 19.219 8.883 1 91.5 198 PHE B C 1
ATOM 6997 O O . PHE B 1 198 ? 4.453 18.125 9.008 1 91.5 198 PHE B O 1
ATOM 7004 N N . GLY B 1 199 ? 2.646 19.516 9.273 1 88.69 199 GLY B N 1
ATOM 7005 C CA . GLY B 1 199 ? 1.829 18.406 9.734 1 88.69 199 GLY B CA 1
ATOM 7006 C C . GLY B 1 199 ? 1.604 17.344 8.672 1 88.69 199 GLY B C 1
ATOM 7007 O O . GLY B 1 199 ? 1.754 16.156 8.93 1 88.69 199 GLY B O 1
ATOM 7008 N N . ALA B 1 200 ? 1.271 17.812 7.52 1 87.12 200 ALA B N 1
ATOM 7009 C CA . ALA B 1 200 ? 1.09 16.906 6.387 1 87.12 200 ALA B CA 1
ATOM 7010 C C . ALA B 1 200 ? 2.377 16.141 6.082 1 87.12 200 ALA B C 1
ATOM 7012 O O . ALA B 1 200 ? 2.35 14.938 5.855 1 87.12 200 ALA B O 1
ATOM 7013 N N . GLY B 1 201 ? 3.459 16.922 6.086 1 86.94 201 GLY B N 1
ATOM 7014 C CA . GLY B 1 201 ? 4.75 16.297 5.836 1 86.94 201 GLY B CA 1
ATOM 7015 C C . GLY B 1 201 ? 5.133 15.266 6.883 1 86.94 201 GLY B C 1
ATOM 7016 O O . GLY B 1 201 ? 5.672 14.211 6.555 1 86.94 201 GLY B O 1
ATOM 7017 N N . PHE B 1 202 ? 4.82 15.555 8.07 1 87.38 202 PHE B N 1
ATOM 7018 C CA . PHE B 1 202 ? 5.145 14.648 9.164 1 87.38 202 PHE B CA 1
ATOM 7019 C C . PHE B 1 202 ? 4.363 13.344 9.039 1 87.38 202 PHE B C 1
ATOM 7021 O O . PHE B 1 202 ? 4.906 12.266 9.281 1 87.38 202 PHE B O 1
ATOM 7028 N N . MET B 1 203 ? 3.143 13.461 8.703 1 83.56 203 MET B N 1
ATOM 7029 C CA . MET B 1 203 ? 2.328 12.258 8.523 1 83.56 203 MET B CA 1
ATOM 7030 C C . MET B 1 203 ? 2.857 11.406 7.375 1 83.56 203 MET B C 1
ATOM 7032 O O . MET B 1 203 ? 2.914 10.18 7.484 1 83.56 203 MET B O 1
ATOM 7036 N N . MET B 1 204 ? 3.217 12.055 6.332 1 83.19 204 MET B N 1
ATOM 7037 C CA . MET B 1 204 ? 3.768 11.336 5.188 1 83.19 204 MET B CA 1
ATOM 7038 C C . MET B 1 204 ? 5.09 10.672 5.551 1 83.19 204 MET B C 1
ATOM 7040 O O . MET B 1 204 ? 5.414 9.602 5.031 1 83.19 204 MET B O 1
ATOM 7044 N N . PHE B 1 205 ? 5.816 11.375 6.375 1 85.06 205 PHE B N 1
ATOM 7045 C CA . PHE B 1 205 ? 7.078 10.836 6.867 1 85.06 205 PHE B CA 1
ATOM 7046 C C . PHE B 1 205 ? 6.848 9.531 7.629 1 85.06 205 PHE B C 1
ATOM 7048 O O . PHE B 1 205 ? 7.52 8.531 7.371 1 85.06 205 PHE B O 1
ATOM 7055 N N . PHE B 1 206 ? 5.898 9.5 8.484 1 80.69 206 PHE B N 1
ATOM 7056 C CA . PHE B 1 206 ? 5.605 8.305 9.266 1 80.69 206 PHE B CA 1
ATOM 7057 C C . PHE B 1 206 ? 5.051 7.199 8.375 1 80.69 206 PHE B C 1
ATOM 7059 O O . PHE B 1 206 ? 5.414 6.031 8.531 1 80.69 206 PHE B O 1
ATOM 7066 N N . PHE B 1 207 ? 4.23 7.559 7.527 1 76.75 207 PHE B N 1
ATOM 7067 C CA . PHE B 1 207 ? 3.648 6.59 6.605 1 76.75 207 PHE B CA 1
ATOM 7068 C C . PHE B 1 207 ? 4.73 5.938 5.75 1 76.75 207 PHE B C 1
ATOM 7070 O O . PHE B 1 207 ? 4.711 4.723 5.539 1 76.75 207 PHE B O 1
ATOM 7077 N N . SER B 1 208 ? 5.609 6.773 5.301 1 78.81 208 SER B N 1
ATOM 7078 C CA . SER B 1 208 ? 6.695 6.258 4.473 1 78.81 208 SER B CA 1
ATOM 7079 C C . SER B 1 208 ? 7.598 5.32 5.266 1 78.81 208 SER B C 1
ATOM 7081 O O . SER B 1 208 ? 8.117 4.34 4.719 1 78.81 208 SER B O 1
ATOM 7083 N N . LEU B 1 209 ? 7.805 5.68 6.504 1 81.06 209 LEU B N 1
ATOM 7084 C CA . LEU B 1 209 ? 8.602 4.82 7.375 1 81.06 209 LEU B CA 1
ATOM 7085 C C . LEU B 1 209 ? 7.949 3.449 7.531 1 81.06 209 LEU B C 1
ATOM 7087 O O . LEU B 1 209 ? 8.633 2.424 7.461 1 81.06 209 LEU B O 1
ATOM 7091 N N . PHE B 1 210 ? 6.703 3.426 7.648 1 76.56 210 PHE B N 1
ATOM 7092 C CA . PHE B 1 210 ? 5.984 2.172 7.836 1 76.56 210 PHE B CA 1
ATOM 7093 C C . PHE B 1 210 ? 5.961 1.359 6.547 1 76.56 210 PHE B C 1
ATOM 7095 O O . PHE B 1 210 ? 6.105 0.135 6.574 1 76.56 210 PHE B O 1
ATOM 7102 N N . LEU B 1 211 ? 5.723 2.061 5.492 1 74.56 211 LEU B N 1
ATOM 7103 C CA . LEU B 1 211 ? 5.75 1.378 4.203 1 74.56 211 LEU B CA 1
ATOM 7104 C C . LEU B 1 211 ? 7.125 0.767 3.943 1 74.56 211 LEU B C 1
ATOM 7106 O O . LEU B 1 211 ? 7.223 -0.363 3.461 1 74.56 211 LEU B O 1
ATOM 7110 N N . ALA B 1 212 ? 8.195 1.534 4.266 1 78.06 212 ALA B N 1
ATOM 7111 C CA . ALA B 1 212 ? 9.562 1.058 4.09 1 78.06 212 ALA B CA 1
ATOM 7112 C C . ALA B 1 212 ? 9.828 -0.18 4.941 1 78.06 212 ALA B C 1
ATOM 7114 O O . ALA B 1 212 ? 10.469 -1.129 4.488 1 78.06 212 ALA B O 1
ATOM 7115 N N . HIS B 1 213 ? 9.281 -0.154 6.09 1 77.56 213 HIS B N 1
ATOM 7116 C CA . HIS B 1 213 ? 9.484 -1.264 7.016 1 77.56 213 HIS B CA 1
ATOM 7117 C C . HIS B 1 213 ? 8.695 -2.494 6.582 1 77.56 213 HIS B C 1
ATOM 7119 O O . HIS B 1 213 ? 9.195 -3.617 6.648 1 77.56 213 HIS B O 1
ATOM 7125 N N . THR B 1 214 ? 7.449 -2.328 6.094 1 72.12 214 THR B N 1
ATOM 7126 C CA . THR B 1 214 ? 6.535 -3.422 5.789 1 72.12 214 THR B CA 1
ATOM 7127 C C . THR B 1 214 ? 6.867 -4.043 4.438 1 72.12 214 THR B C 1
ATOM 7129 O O . THR B 1 214 ? 6.863 -5.27 4.293 1 72.12 214 THR B O 1
ATOM 7132 N N . LEU B 1 215 ? 7.152 -3.203 3.469 1 71 215 LEU B N 1
ATOM 7133 C CA . LEU B 1 215 ? 7.363 -3.719 2.121 1 71 215 LEU B CA 1
ATOM 7134 C C . LEU B 1 215 ? 8.836 -4.035 1.886 1 71 215 LEU B C 1
ATOM 7136 O O . LEU B 1 215 ? 9.172 -4.828 1.002 1 71 215 LEU B O 1
ATOM 7140 N N . ARG B 1 216 ? 9.773 -3.475 2.701 1 70.5 216 ARG B N 1
ATOM 7141 C CA . ARG B 1 216 ? 11.203 -3.754 2.75 1 70.5 216 ARG B CA 1
ATOM 7142 C C . ARG B 1 216 ? 11.852 -3.547 1.385 1 70.5 216 ARG B C 1
ATOM 7144 O O . ARG B 1 216 ? 12.742 -4.301 0.996 1 70.5 216 ARG B O 1
ATOM 7151 N N . TYR B 1 217 ? 11.367 -2.646 0.642 1 72.5 217 TYR B N 1
ATOM 7152 C CA . TYR B 1 217 ? 12.016 -2.279 -0.611 1 72.5 217 TYR B CA 1
ATOM 7153 C C . TYR B 1 217 ? 12.859 -1.018 -0.441 1 72.5 217 TYR B C 1
ATOM 7155 O O . TYR B 1 217 ? 12.461 -0.094 0.275 1 72.5 217 TYR B O 1
ATOM 7163 N N . LYS B 1 218 ? 13.914 -0.928 -0.967 1 81.44 218 LYS B N 1
ATOM 7164 C CA . LYS B 1 218 ? 14.891 0.151 -0.853 1 81.44 218 LYS B CA 1
ATOM 7165 C C . LYS B 1 218 ? 14.289 1.486 -1.282 1 81.44 218 LYS B C 1
ATOM 7167 O O . LYS B 1 218 ? 14.602 2.529 -0.708 1 81.44 218 LYS B O 1
ATOM 7172 N N . LYS B 1 219 ? 13.422 1.41 -2.271 1 82.69 219 LYS B N 1
ATOM 7173 C CA . LYS B 1 219 ? 12.867 2.654 -2.797 1 82.69 219 LYS B CA 1
ATOM 7174 C C . LYS B 1 219 ? 12.07 3.396 -1.724 1 82.69 219 LYS B C 1
ATOM 7176 O O . LYS B 1 219 ? 12.117 4.625 -1.652 1 82.69 219 LYS B O 1
ATOM 7181 N N . PHE B 1 220 ? 11.477 2.662 -0.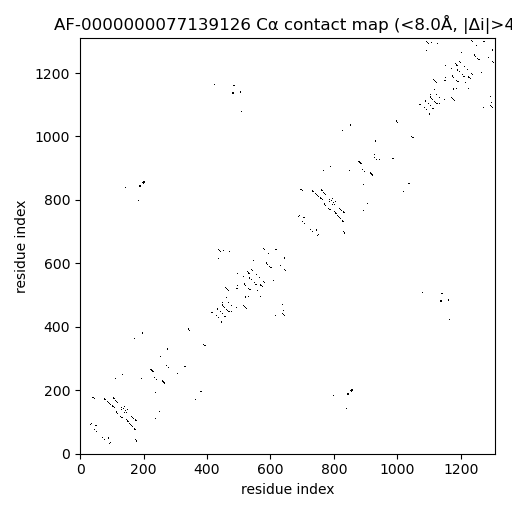768 1 79.5 220 PHE B N 1
ATOM 7182 C CA . PHE B 1 220 ? 10.688 3.305 0.279 1 79.5 220 PHE B CA 1
ATOM 7183 C C . PHE B 1 220 ? 11.594 3.875 1.364 1 79.5 220 PHE B C 1
ATOM 7185 O O . PHE B 1 220 ? 11.281 4.91 1.959 1 79.5 220 PHE B O 1
ATOM 7192 N N . PHE B 1 221 ? 12.719 3.303 1.573 1 86.25 221 PHE B N 1
ATOM 7193 C CA . PHE B 1 221 ? 13.68 3.818 2.543 1 86.25 221 PHE B CA 1
ATOM 7194 C C . PHE B 1 221 ? 14.297 5.125 2.053 1 86.25 221 PHE B C 1
ATOM 7196 O O . PHE B 1 221 ? 14.422 6.082 2.818 1 86.25 221 PHE B O 1
ATOM 7203 N N . TYR B 1 222 ? 14.656 5.086 0.813 1 90.5 222 TYR B N 1
ATOM 7204 C CA . TYR B 1 222 ? 15.227 6.309 0.259 1 90.5 222 TYR B CA 1
ATOM 7205 C C . TYR B 1 222 ? 14.203 7.434 0.235 1 90.5 222 TYR B C 1
ATOM 7207 O O . TYR B 1 222 ? 14.539 8.594 0.471 1 90.5 222 TYR B O 1
ATOM 7215 N N . PHE B 1 223 ? 12.953 7.07 -0.006 1 88.88 223 PHE B N 1
ATOM 7216 C CA . PHE B 1 223 ? 11.883 8.062 0.011 1 88.88 223 PHE B CA 1
ATOM 7217 C C . PHE B 1 223 ? 11.695 8.641 1.411 1 88.88 223 PHE B C 1
ATOM 7219 O O . PHE B 1 223 ? 11.492 9.844 1.573 1 88.88 223 PHE B O 1
ATOM 7226 N N . PHE B 1 224 ? 11.82 7.75 2.377 1 88.12 224 PHE B N 1
ATOM 7227 C CA . PHE B 1 224 ? 11.68 8.148 3.771 1 88.12 224 PHE B CA 1
ATOM 7228 C C . PHE B 1 224 ? 12.758 9.164 4.148 1 88.12 224 PHE B C 1
ATOM 7230 O O . PHE B 1 224 ? 12.453 10.211 4.723 1 88.12 224 PHE B O 1
ATOM 7237 N N . PHE B 1 225 ? 13.922 8.898 3.82 1 92.12 225 PHE B N 1
ATOM 7238 C CA . PHE B 1 225 ? 15.016 9.797 4.176 1 92.12 225 PHE B CA 1
ATOM 7239 C C . PHE B 1 225 ? 14.938 11.086 3.373 1 92.12 225 PHE B C 1
ATOM 7241 O O . PHE B 1 225 ? 15.242 12.164 3.891 1 92.12 225 PHE B O 1
ATOM 7248 N N . TYR B 1 226 ? 14.539 10.984 2.133 1 92.5 226 TYR B N 1
ATOM 7249 C CA . TYR B 1 226 ? 14.359 12.172 1.303 1 92.5 226 TYR B CA 1
ATOM 7250 C C . TYR B 1 226 ? 13.305 13.094 1.892 1 92.5 226 TYR B C 1
ATOM 7252 O O . TYR B 1 226 ? 13.531 14.297 2.035 1 92.5 226 TYR B O 1
ATOM 7260 N N . LEU B 1 227 ? 12.234 12.531 2.268 1 89.56 227 LEU B N 1
ATOM 7261 C CA . LEU B 1 227 ? 11.148 13.32 2.842 1 89.56 227 LEU B CA 1
ATOM 7262 C C . LEU B 1 227 ? 11.578 13.953 4.16 1 89.56 227 LEU B C 1
ATOM 7264 O O . LEU B 1 227 ? 11.266 15.117 4.422 1 89.56 227 LEU B O 1
ATOM 7268 N N . ALA B 1 228 ? 12.273 13.203 4.98 1 91.31 228 ALA B N 1
ATOM 7269 C CA . ALA B 1 228 ? 12.742 13.711 6.266 1 91.31 228 ALA B CA 1
ATOM 7270 C C . ALA B 1 228 ? 13.648 14.922 6.078 1 91.31 228 ALA B C 1
ATOM 7272 O O . ALA B 1 228 ? 13.5 15.93 6.77 1 91.31 228 ALA B O 1
ATOM 7273 N N . THR B 1 229 ? 14.516 14.844 5.152 1 92.75 229 THR B N 1
ATOM 7274 C CA . THR B 1 229 ? 15.492 15.906 4.957 1 92.75 229 THR B CA 1
ATOM 7275 C C . THR B 1 229 ? 14.844 17.109 4.277 1 92.75 229 THR B C 1
ATOM 7277 O O . THR B 1 229 ? 15.188 18.25 4.578 1 92.75 229 THR B O 1
ATOM 7280 N N . VAL B 1 230 ? 13.93 16.891 3.418 1 89.94 230 VAL B N 1
ATOM 7281 C CA . VAL B 1 230 ? 13.234 17.984 2.754 1 89.94 230 VAL B CA 1
ATOM 7282 C C . VAL B 1 230 ? 12.375 18.75 3.766 1 89.94 230 VAL B C 1
ATOM 7284 O O . VAL B 1 230 ? 12.32 19.984 3.734 1 89.94 230 VAL B O 1
ATOM 7287 N N . LEU B 1 231 ? 11.703 18.031 4.621 1 90.69 231 LEU B N 1
ATOM 7288 C CA . LEU B 1 231 ? 10.906 18.672 5.656 1 90.69 231 LEU B CA 1
ATOM 7289 C C . LEU B 1 231 ? 11.789 19.5 6.582 1 90.69 231 LEU B C 1
ATOM 7291 O O . LEU B 1 231 ? 11.43 20.625 6.945 1 90.69 231 LEU B O 1
ATOM 7295 N N . LEU B 1 232 ? 12.891 18.969 6.887 1 91.56 232 LEU B N 1
ATOM 7296 C CA . LEU B 1 232 ? 13.82 19.703 7.742 1 91.56 232 LEU B CA 1
ATOM 7297 C C . LEU B 1 232 ? 14.352 20.938 7.031 1 91.56 232 LEU B C 1
ATOM 7299 O O . LEU B 1 232 ? 14.492 22 7.648 1 91.56 232 LEU B O 1
ATOM 7303 N N . LEU B 1 233 ? 14.648 20.781 5.812 1 89.12 233 LEU B N 1
ATOM 7304 C CA . LEU B 1 233 ? 15.117 21.906 5.016 1 89.12 233 LEU B CA 1
ATOM 7305 C C . LEU B 1 233 ? 14.07 23.016 4.969 1 89.12 233 LEU B C 1
ATOM 7307 O O . LEU B 1 233 ? 14.391 24.188 5.137 1 89.12 233 LEU B O 1
ATOM 7311 N N . ASN B 1 234 ? 12.867 22.656 4.789 1 89.19 234 ASN B N 1
ATOM 7312 C CA . ASN B 1 234 ? 11.797 23.656 4.68 1 89.19 234 ASN B CA 1
ATOM 7313 C C . ASN B 1 234 ? 11.484 24.281 6.031 1 89.19 234 ASN B C 1
ATOM 7315 O O . ASN B 1 234 ? 11.039 25.438 6.094 1 89.19 234 ASN B O 1
ATOM 7319 N N . THR B 1 235 ? 11.68 23.5 7.109 1 90.38 235 THR B N 1
ATOM 7320 C CA . THR B 1 235 ? 11.516 24.125 8.422 1 90.38 235 THR B CA 1
ATOM 7321 C C . THR B 1 235 ? 12.508 25.266 8.617 1 90.38 235 THR B C 1
ATOM 7323 O O . THR B 1 235 ? 12.18 26.281 9.242 1 90.38 235 THR B O 1
ATOM 7326 N N . TYR B 1 236 ? 13.609 25.094 8.062 1 88.19 236 TYR B N 1
ATOM 7327 C CA . TYR B 1 236 ? 14.617 26.141 8.164 1 88.19 236 TYR B CA 1
ATOM 7328 C C . TYR B 1 236 ? 14.289 27.297 7.23 1 88.19 236 TYR B C 1
ATOM 7330 O O . TYR B 1 236 ? 14.289 28.453 7.648 1 88.19 236 TYR B O 1
ATOM 7338 N N . SER B 1 237 ? 14.023 26.984 6.047 1 83.38 237 SER B N 1
ATOM 7339 C CA . SER B 1 237 ? 13.812 28 5.023 1 83.38 237 SER B CA 1
ATOM 7340 C C . SER B 1 237 ? 12.617 28.891 5.359 1 83.38 237 SER B C 1
ATOM 7342 O O . SER B 1 237 ? 12.594 30.062 5.012 1 83.38 237 SER B O 1
ATOM 7344 N N . THR B 1 238 ? 11.625 28.375 6.023 1 86.5 238 THR B N 1
ATOM 7345 C CA . THR B 1 238 ? 10.43 29.141 6.355 1 86.5 238 THR B CA 1
ATOM 7346 C C . THR B 1 238 ? 10.594 29.844 7.703 1 86.5 238 THR B C 1
ATOM 7348 O O . THR B 1 238 ? 9.797 30.703 8.055 1 86.5 238 THR B O 1
ATOM 7351 N N . GLY B 1 239 ? 11.625 29.516 8.453 1 89.19 239 GLY B N 1
ATOM 7352 C CA . GLY B 1 239 ? 11.828 30.094 9.773 1 89.19 239 GLY B CA 1
ATOM 7353 C C . GLY B 1 239 ? 11.109 29.344 10.875 1 89.19 239 GLY B C 1
ATOM 7354 O O . GLY B 1 239 ? 11.273 29.641 12.062 1 89.19 239 GLY B O 1
ATOM 7355 N N . PHE B 1 240 ? 10.352 28.328 10.469 1 90.62 240 PHE B N 1
ATOM 7356 C CA . PHE B 1 240 ? 9.562 27.578 11.438 1 90.62 240 PHE B CA 1
ATOM 7357 C C . PHE B 1 240 ? 10.469 26.844 12.422 1 90.62 240 PHE B C 1
ATOM 7359 O O . PHE B 1 240 ? 10.031 26.453 13.508 1 90.62 240 PHE B O 1
ATOM 7366 N N . ILE B 1 241 ? 11.719 26.703 12.086 1 90.88 241 ILE B N 1
ATOM 7367 C CA . ILE B 1 241 ? 12.695 26.031 12.93 1 90.88 241 ILE B CA 1
ATOM 7368 C C . ILE B 1 241 ? 12.875 26.812 14.234 1 90.88 241 ILE B C 1
ATOM 7370 O O . ILE B 1 241 ? 13.344 26.266 15.234 1 90.88 241 ILE B O 1
ATOM 7374 N N . GLN B 1 242 ? 12.5 28.109 14.188 1 92.06 242 GLN B N 1
ATOM 7375 C CA . GLN B 1 242 ? 12.688 28.984 15.336 1 92.06 242 GLN B CA 1
ATOM 7376 C C . GLN B 1 242 ? 11.797 28.547 16.5 1 92.06 242 GLN B C 1
ATOM 7378 O O . GLN B 1 242 ? 12.047 28.922 17.656 1 92.06 242 GLN B O 1
ATOM 7383 N N . TYR B 1 243 ? 10.766 27.812 16.234 1 90.69 243 TYR B N 1
ATOM 7384 C CA . TYR B 1 243 ? 9.867 27.359 17.297 1 90.69 243 TYR B CA 1
ATOM 7385 C C . TYR B 1 243 ? 10.453 26.156 18.031 1 90.69 243 TYR B C 1
ATOM 7387 O O . TYR B 1 243 ? 9.992 25.797 19.109 1 90.69 243 TYR B O 1
ATOM 7395 N N . PHE B 1 244 ? 11.438 25.562 17.453 1 88.94 244 PHE B N 1
ATOM 7396 C CA . PHE B 1 244 ? 12.117 24.453 18.094 1 88.94 244 PHE B CA 1
ATOM 7397 C C . PHE B 1 244 ? 13.383 24.906 18.797 1 88.94 244 PHE B C 1
ATOM 7399 O O . PHE B 1 244 ? 14.359 25.281 18.156 1 88.94 244 PHE B O 1
ATOM 7406 N N . GLU B 1 245 ? 13.305 24.984 20.047 1 89.06 245 GLU B N 1
ATOM 7407 C CA . GLU B 1 245 ? 14.453 25.469 20.797 1 89.06 245 GLU B CA 1
ATOM 7408 C C . GLU B 1 245 ? 15 24.391 21.719 1 89.06 245 GLU B C 1
ATOM 7410 O O . GLU B 1 245 ? 14.242 23.734 22.438 1 89.06 245 GLU B O 1
ATOM 7415 N N . PHE B 1 246 ? 16.25 24.094 21.344 1 82.88 246 PHE B N 1
ATOM 7416 C CA . PHE B 1 246 ? 16.984 23.141 22.188 1 82.88 246 PHE B CA 1
ATOM 7417 C C . PHE B 1 246 ? 18.156 23.828 22.891 1 82.88 246 PHE B C 1
ATOM 7419 O O . PHE B 1 246 ? 19.062 24.328 22.219 1 82.88 246 PHE B O 1
ATOM 7426 N N . GLY B 1 247 ? 18.109 23.969 24.094 1 80.69 247 GLY B N 1
ATOM 7427 C CA . GLY B 1 247 ? 19.219 24.578 24.812 1 80.69 247 GLY B CA 1
ATOM 7428 C C . GLY B 1 247 ? 19.188 26.094 24.812 1 80.69 247 GLY B C 1
ATOM 7429 O O . GLY B 1 247 ? 18.109 26.688 24.719 1 80.69 247 GLY B O 1
ATOM 7430 N N . ASN B 1 248 ? 20.391 26.719 24.969 1 83.75 248 ASN B N 1
ATOM 7431 C CA . ASN B 1 248 ? 20.453 28.156 25.141 1 83.75 248 ASN B CA 1
ATOM 7432 C C . ASN B 1 248 ? 21.047 28.844 23.906 1 83.75 248 ASN B C 1
ATOM 7434 O O . ASN B 1 248 ? 21.312 30.047 23.922 1 83.75 248 ASN B O 1
ATOM 7438 N N . SER B 1 249 ? 21.422 27.922 22.891 1 81.12 249 SER B N 1
ATOM 7439 C CA . SER B 1 249 ? 21.969 28.516 21.672 1 81.12 249 SER B CA 1
ATOM 7440 C C . SER B 1 249 ? 21.297 27.953 20.422 1 81.12 249 SER B C 1
ATOM 7442 O O . SER B 1 249 ? 20.922 26.781 20.391 1 81.12 249 SER B O 1
ATOM 7444 N N . ASN B 1 250 ? 21.062 28.859 19.453 1 85.19 250 ASN B N 1
ATOM 7445 C CA . ASN B 1 250 ? 20.453 28.453 18.203 1 85.19 250 ASN B CA 1
ATOM 7446 C C . ASN B 1 250 ? 21.484 28.375 17.078 1 85.19 250 ASN B C 1
ATOM 7448 O O . ASN B 1 250 ? 21.125 28.328 15.898 1 85.19 250 ASN B O 1
ATOM 7452 N N . SER B 1 251 ? 22.828 28.281 17.391 1 82.69 251 SER B N 1
ATOM 7453 C CA . SER B 1 251 ? 23.875 28.312 16.375 1 82.69 251 SER B CA 1
ATOM 7454 C C . SER B 1 251 ? 23.844 27.047 15.523 1 82.69 251 SER B C 1
ATOM 7456 O O . SER B 1 251 ? 24.25 27.078 14.359 1 82.69 251 SER B O 1
ATOM 7458 N N . TRP B 1 252 ? 23.375 25.969 16.062 1 85.88 252 TRP B N 1
ATOM 7459 C CA . TRP B 1 252 ? 23.359 24.703 15.344 1 85.88 252 TRP B CA 1
ATOM 7460 C C . TRP B 1 252 ? 22.422 24.766 14.141 1 85.88 252 TRP B C 1
ATOM 7462 O O . TRP B 1 252 ? 22.594 24.031 13.172 1 85.88 252 TRP B O 1
ATOM 7472 N N . LYS B 1 253 ? 21.469 25.672 14.141 1 87.5 253 LYS B N 1
ATOM 7473 C CA . LYS B 1 253 ? 20.484 25.781 13.07 1 87.5 253 LYS B CA 1
ATOM 7474 C C . LYS B 1 253 ? 21.141 26.219 11.766 1 87.5 253 LYS B C 1
ATOM 7476 O O . LYS B 1 253 ? 20.719 25.828 10.68 1 87.5 253 LYS B O 1
ATOM 7481 N N . ASN B 1 254 ? 22.203 27.016 11.867 1 85.19 254 ASN B N 1
ATOM 7482 C CA . ASN B 1 254 ? 22.875 27.484 10.672 1 85.19 254 ASN B CA 1
ATOM 7483 C C . ASN B 1 254 ? 23.594 26.359 9.938 1 85.19 254 ASN B C 1
ATOM 7485 O O . ASN B 1 254 ? 23.781 26.406 8.719 1 85.19 254 ASN B O 1
ATOM 7489 N N . TYR B 1 255 ? 23.922 25.297 10.672 1 86.94 255 TYR B N 1
ATOM 7490 C CA . TYR B 1 255 ? 24.594 24.141 10.047 1 86.94 255 TYR B CA 1
ATOM 7491 C C . TYR B 1 255 ? 23.578 23.172 9.461 1 86.94 255 TYR B C 1
ATOM 7493 O O . TYR B 1 255 ? 23.875 22.438 8.516 1 86.94 255 TYR B O 1
ATOM 7501 N N . LEU B 1 256 ? 22.469 23.234 9.977 1 88.06 256 LEU B N 1
ATOM 7502 C CA . LEU B 1 256 ? 21.438 22.328 9.531 1 88.06 256 LEU B CA 1
ATOM 7503 C C . LEU B 1 256 ? 21 22.641 8.102 1 88.06 256 LEU B C 1
ATOM 7505 O O . LEU B 1 256 ? 20.672 21.734 7.328 1 88.06 256 LEU B O 1
ATOM 7509 N N . PHE B 1 257 ? 21.078 23.891 7.758 1 87.31 257 PHE B N 1
ATOM 7510 C CA . PHE B 1 257 ? 20.578 24.328 6.461 1 87.31 257 PHE B CA 1
ATOM 7511 C C . PHE B 1 257 ? 21.391 23.719 5.332 1 87.31 257 PHE B C 1
ATOM 7513 O O . PHE B 1 257 ? 20.859 22.938 4.531 1 87.31 257 PHE B O 1
ATOM 7520 N N . PRO B 1 258 ? 22.688 23.938 5.285 1 87.94 258 PRO B N 1
ATOM 7521 C CA . PRO B 1 258 ? 23.453 23.344 4.191 1 87.94 258 PRO B CA 1
ATOM 7522 C C . PRO B 1 258 ? 23.531 21.828 4.266 1 87.94 258 PRO B C 1
ATOM 7524 O O . PRO B 1 258 ? 23.562 21.156 3.232 1 87.94 258 PRO B O 1
ATOM 7527 N N . ILE B 1 259 ? 23.516 21.25 5.422 1 92.06 259 ILE B N 1
ATOM 7528 C CA . ILE B 1 259 ? 23.594 19.797 5.586 1 92.06 259 ILE B CA 1
ATOM 7529 C C . ILE B 1 259 ? 22.328 19.141 5.016 1 92.06 259 ILE B C 1
ATOM 7531 O O . ILE B 1 259 ? 22.422 18.156 4.281 1 92.06 259 ILE B O 1
ATOM 7535 N N . THR B 1 260 ? 21.219 19.719 5.32 1 91.69 260 THR B N 1
ATOM 7536 C CA . THR B 1 260 ? 19.953 19.141 4.867 1 91.69 260 THR B CA 1
ATOM 7537 C C . THR B 1 260 ? 19.797 19.297 3.357 1 91.69 260 THR B C 1
ATOM 7539 O O . THR B 1 260 ? 19.203 18.438 2.697 1 91.69 260 THR B O 1
ATOM 7542 N N . ILE B 1 261 ? 20.359 20.328 2.826 1 89.31 261 ILE B N 1
ATOM 7543 C CA . ILE B 1 261 ? 20.344 20.5 1.378 1 89.31 261 ILE B CA 1
ATOM 7544 C C . ILE B 1 261 ? 21.109 19.359 0.708 1 89.31 261 ILE B C 1
ATOM 7546 O O . ILE B 1 261 ? 20.625 18.75 -0.237 1 89.31 261 ILE B O 1
ATOM 7550 N N . HIS B 1 262 ? 22.297 19.078 1.24 1 92.31 262 HIS B N 1
ATOM 7551 C CA . HIS B 1 262 ? 23.125 18.016 0.691 1 92.31 262 HIS B CA 1
ATOM 7552 C C . HIS B 1 262 ? 22.453 16.656 0.843 1 92.31 262 HIS B C 1
ATOM 7554 O O . HIS B 1 262 ? 22.391 15.891 -0.115 1 92.31 262 HIS B O 1
ATOM 7560 N N . LEU B 1 263 ? 21.969 16.453 1.968 1 93.88 263 LEU B N 1
ATOM 7561 C CA . LEU B 1 263 ? 21.344 15.156 2.238 1 93.88 263 LEU B CA 1
ATOM 7562 C C . LEU B 1 263 ? 20.094 14.961 1.387 1 93.88 263 LEU B C 1
ATOM 7564 O O . LEU B 1 263 ? 19.844 13.859 0.897 1 93.88 263 LEU B O 1
ATOM 7568 N N . SER B 1 264 ? 19.266 16 1.238 1 92 264 SER B N 1
ATOM 7569 C CA . SER B 1 264 ? 18.078 15.914 0.39 1 92 264 SER B CA 1
ATOM 7570 C C . SER B 1 264 ? 18.453 15.602 -1.056 1 92 264 SER B C 1
ATOM 7572 O O . SER B 1 264 ? 17.75 14.867 -1.741 1 92 264 SER B O 1
ATOM 7574 N N . SER B 1 265 ? 19.547 16.172 -1.459 1 93.19 265 SER B N 1
ATOM 7575 C CA . SER B 1 265 ? 20.016 15.922 -2.814 1 93.19 265 SER B CA 1
ATOM 7576 C C . SER B 1 265 ? 20.484 14.477 -2.975 1 93.19 265 SER B C 1
ATOM 7578 O O . SER B 1 265 ? 20.141 13.812 -3.959 1 93.19 265 SER B O 1
ATOM 7580 N N . ILE B 1 266 ? 21.25 13.992 -2.014 1 95.12 266 ILE B N 1
ATOM 7581 C CA . ILE B 1 266 ? 21.781 12.633 -2.053 1 95.12 266 ILE B CA 1
ATOM 7582 C C . ILE B 1 266 ? 20.641 11.625 -2.021 1 95.12 266 ILE B C 1
ATOM 7584 O O . ILE B 1 266 ? 20.531 10.773 -2.902 1 95.12 266 ILE B O 1
ATOM 7588 N N . PHE B 1 267 ? 19.766 11.758 -1.088 1 93.88 267 PHE B N 1
ATOM 7589 C CA . PHE B 1 267 ? 18.672 10.805 -0.942 1 93.88 267 PHE B CA 1
ATOM 7590 C C . PHE B 1 267 ? 17.672 10.938 -2.09 1 93.88 267 PHE B C 1
ATOM 7592 O O . PHE B 1 267 ? 17.078 9.953 -2.52 1 93.88 267 PHE B O 1
ATOM 7599 N N . GLY B 1 268 ? 17.484 12.195 -2.555 1 92.38 268 GLY B N 1
ATOM 7600 C CA . GLY B 1 268 ? 16.625 12.391 -3.711 1 92.38 268 GLY B CA 1
ATOM 7601 C C . GLY B 1 268 ? 17.125 11.664 -4.949 1 92.38 268 GLY B C 1
ATOM 7602 O O . GLY B 1 268 ? 16.328 11.039 -5.66 1 92.38 268 GLY B O 1
ATOM 7603 N N . LEU B 1 269 ? 18.359 11.688 -5.16 1 94.62 269 LEU B N 1
ATOM 7604 C CA . LEU B 1 269 ? 18.938 11.016 -6.32 1 94.62 269 LEU B CA 1
ATOM 7605 C C . LEU B 1 269 ? 18.922 9.508 -6.137 1 94.62 269 LEU B C 1
ATOM 7607 O O . LEU B 1 269 ? 18.672 8.766 -7.094 1 94.62 269 LEU B O 1
ATOM 7611 N N . LEU B 1 270 ? 19.203 9.055 -4.918 1 94.62 270 LEU B N 1
ATOM 7612 C CA . LEU B 1 270 ? 19.141 7.621 -4.641 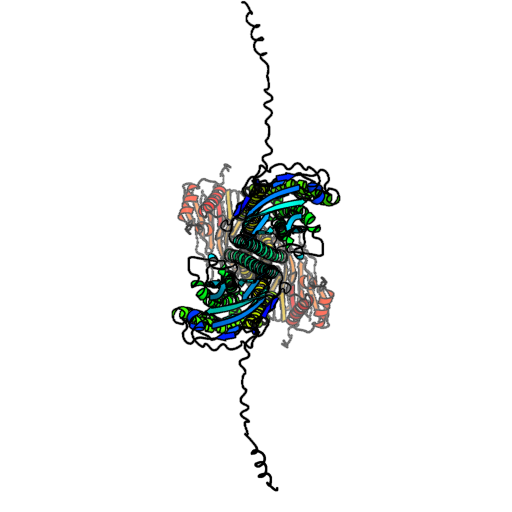1 94.62 270 LEU B CA 1
ATOM 7613 C C . LEU B 1 270 ? 17.719 7.094 -4.883 1 94.62 270 LEU B C 1
ATOM 7615 O O . LEU B 1 270 ? 17.547 6.012 -5.441 1 94.62 270 LEU B O 1
ATOM 7619 N N . PHE B 1 271 ? 16.703 7.824 -4.508 1 93.19 271 PHE B N 1
ATOM 7620 C CA . PHE B 1 271 ? 15.312 7.461 -4.734 1 93.19 271 PHE B CA 1
ATOM 7621 C C . PHE B 1 271 ? 15 7.422 -6.227 1 93.19 271 PHE B C 1
ATOM 7623 O O . PHE B 1 271 ? 14.305 6.52 -6.695 1 93.19 271 PHE B O 1
ATOM 7630 N N . THR B 1 272 ? 15.547 8.422 -6.887 1 92.5 272 THR B N 1
ATOM 7631 C CA . THR B 1 272 ? 15.32 8.492 -8.32 1 92.5 272 THR B CA 1
ATOM 7632 C C . THR B 1 272 ? 15.844 7.242 -9.023 1 92.5 272 THR B C 1
ATOM 7634 O O . THR B 1 272 ? 15.148 6.637 -9.836 1 92.5 272 THR B O 1
ATOM 7637 N N . LEU B 1 273 ? 17.031 6.82 -8.664 1 93.81 273 LEU B N 1
ATOM 7638 C CA . LEU B 1 273 ? 17.672 5.66 -9.273 1 93.81 273 LEU B CA 1
ATOM 7639 C C . LEU B 1 273 ? 16.875 4.391 -8.992 1 93.81 273 LEU B C 1
ATOM 7641 O O . LEU B 1 273 ? 16.672 3.574 -9.898 1 93.81 273 LEU B O 1
ATOM 7645 N N . GLU B 1 274 ? 16.438 4.312 -7.773 1 90.25 274 GLU B N 1
ATOM 7646 C CA . GLU B 1 274 ? 15.742 3.096 -7.363 1 90.25 274 GLU B CA 1
ATOM 7647 C C . GLU B 1 274 ? 14.305 3.072 -7.891 1 90.25 274 GLU B C 1
ATOM 7649 O O . GLU B 1 274 ? 13.828 2.033 -8.344 1 90.25 274 GLU B O 1
ATOM 7654 N N . PHE B 1 275 ? 13.547 4.117 -7.836 1 89.75 275 PHE B N 1
ATOM 7655 C CA . PHE B 1 275 ? 12.148 4.191 -8.234 1 89.75 275 PHE B CA 1
ATOM 7656 C C . PHE B 1 275 ? 12 4 -9.734 1 89.75 275 PHE B C 1
ATOM 7658 O O . PHE B 1 275 ? 11.086 3.316 -10.195 1 89.75 275 PHE B O 1
ATOM 7665 N N . LEU B 1 276 ? 12.953 4.672 -10.445 1 89.25 276 LEU B N 1
ATOM 7666 C CA . LEU B 1 276 ? 12.867 4.605 -11.898 1 89.25 276 LEU B CA 1
ATOM 7667 C C . LEU B 1 276 ? 13.656 3.42 -12.438 1 89.25 276 LEU B C 1
ATOM 7669 O O . LEU B 1 276 ? 13.727 3.215 -13.648 1 89.25 276 LEU B O 1
ATOM 7673 N N . GLU B 1 277 ? 14.328 2.682 -11.555 1 87.88 277 GLU B N 1
ATOM 7674 C CA . GLU B 1 277 ? 15.094 1.498 -11.93 1 87.88 277 GLU B CA 1
ATOM 7675 C C . GLU B 1 277 ? 16.047 1.798 -13.078 1 87.88 277 GLU B C 1
ATOM 7677 O O . GLU B 1 277 ? 16.047 1.101 -14.094 1 87.88 277 GLU B O 1
ATOM 7682 N N . THR B 1 278 ? 16.797 2.783 -12.891 1 89.31 278 THR B N 1
ATOM 7683 C CA . THR B 1 278 ? 17.656 3.312 -13.953 1 89.31 278 THR B CA 1
ATOM 7684 C C . THR B 1 278 ? 18.703 2.283 -14.367 1 89.31 278 THR B C 1
ATOM 7686 O O . THR B 1 278 ? 19.094 2.225 -15.531 1 89.31 278 THR B O 1
ATOM 7689 N N . LYS B 1 279 ? 19.141 1.41 -13.492 1 87.38 279 LYS B N 1
ATOM 7690 C CA . LYS B 1 279 ? 20.156 0.397 -13.789 1 87.38 279 LYS B CA 1
ATOM 7691 C C . LYS B 1 279 ? 19.672 -0.555 -14.883 1 87.38 279 LYS B C 1
ATOM 7693 O O . LYS B 1 279 ? 20.469 -1.037 -15.688 1 87.38 279 LYS B O 1
ATOM 7698 N N . ALA B 1 280 ? 18.359 -0.789 -14.906 1 82.38 280 ALA B N 1
ATOM 7699 C CA . ALA B 1 280 ? 17.766 -1.727 -15.859 1 82.38 280 ALA B CA 1
ATOM 7700 C C . ALA B 1 280 ? 17.703 -1.116 -17.25 1 82.38 280 ALA B C 1
ATOM 7702 O O . ALA B 1 280 ? 17.781 -1.831 -18.25 1 82.38 280 ALA B O 1
ATOM 7703 N N . PHE B 1 281 ? 17.656 0.169 -17.391 1 82.75 281 PHE B N 1
ATOM 7704 C CA . PHE B 1 281 ? 17.406 0.793 -18.688 1 82.75 281 PHE B CA 1
ATOM 7705 C C . PHE B 1 281 ? 18.688 1.409 -19.234 1 82.75 281 PHE B C 1
ATOM 7707 O O . PHE B 1 281 ? 18.906 1.429 -20.438 1 82.75 281 PHE B O 1
ATOM 7714 N N . SER B 1 282 ? 19.484 2.074 -18.328 1 89 282 SER B N 1
ATOM 7715 C CA . SER B 1 282 ? 20.719 2.729 -18.766 1 89 282 SER B CA 1
ATOM 7716 C C . SER B 1 282 ? 21.797 2.641 -17.703 1 89 282 SER B C 1
ATOM 7718 O O . SER B 1 282 ? 21.781 3.391 -16.719 1 89 282 SER B O 1
ATOM 7720 N N . SER B 1 283 ? 22.859 1.999 -17.953 1 90.06 283 SER B N 1
ATOM 7721 C CA . SER B 1 283 ? 23.953 1.836 -17.016 1 90.06 283 SER B CA 1
ATOM 7722 C C . SER B 1 283 ? 24.828 3.092 -16.938 1 90.06 283 SER B C 1
ATOM 7724 O O . SER B 1 283 ? 25.422 3.385 -15.906 1 90.06 283 SER B O 1
ATOM 7726 N N . ILE B 1 284 ? 24.828 3.844 -18.016 1 91.69 284 ILE B N 1
ATOM 7727 C CA . ILE B 1 284 ? 25.641 5.051 -18.062 1 91.69 284 ILE B CA 1
ATOM 7728 C C . ILE B 1 284 ? 25.016 6.133 -17.188 1 91.69 284 ILE B C 1
ATOM 7730 O O . ILE B 1 284 ? 25.703 6.766 -16.375 1 91.69 284 ILE B O 1
ATOM 7734 N N . LEU B 1 285 ? 23.766 6.324 -17.359 1 91.88 285 LEU B N 1
ATOM 7735 C CA . LEU B 1 285 ? 23.078 7.32 -16.547 1 91.88 285 LEU B CA 1
ATOM 7736 C C . LEU B 1 285 ? 23.141 6.969 -15.07 1 91.88 285 LEU B C 1
ATOM 7738 O O . LEU B 1 285 ? 23.25 7.859 -14.227 1 91.88 285 LEU B O 1
ATOM 7742 N N . ASN B 1 286 ? 23.109 5.766 -14.773 1 94.88 286 ASN B N 1
ATOM 7743 C CA . ASN B 1 286 ? 23.219 5.312 -13.391 1 94.88 286 ASN B CA 1
ATOM 7744 C C . ASN B 1 286 ? 24.594 5.617 -12.797 1 94.88 286 ASN B C 1
ATOM 7746 O O . ASN B 1 286 ? 24.703 6.094 -11.672 1 94.88 286 ASN B O 1
ATOM 7750 N N . ARG B 1 287 ? 25.625 5.418 -13.633 1 94.62 287 ARG B N 1
ATOM 7751 C CA . ARG B 1 287 ? 26.984 5.652 -13.164 1 94.62 287 ARG B CA 1
ATOM 7752 C C . ARG B 1 287 ? 27.25 7.145 -12.969 1 94.62 287 ARG B C 1
ATOM 7754 O O . ARG B 1 287 ? 27.906 7.543 -12.008 1 94.62 287 ARG B O 1
ATOM 7761 N N . ILE B 1 288 ? 26.688 7.938 -13.805 1 94.88 288 ILE B N 1
ATOM 7762 C CA . ILE B 1 288 ? 26.859 9.383 -13.711 1 94.88 288 ILE B CA 1
ATOM 7763 C C . ILE B 1 288 ? 26.172 9.898 -12.445 1 94.88 288 ILE B C 1
ATOM 7765 O O . ILE B 1 288 ? 26.75 10.719 -11.719 1 94.88 288 ILE B O 1
ATOM 7769 N N . THR B 1 289 ? 25 9.422 -12.219 1 95.25 289 THR B N 1
ATOM 7770 C CA . THR B 1 289 ? 24.234 9.867 -11.055 1 95.25 289 THR B CA 1
ATOM 7771 C C . THR B 1 289 ? 24.906 9.406 -9.766 1 95.25 289 THR B C 1
ATOM 7773 O O . THR B 1 289 ? 25 10.172 -8.797 1 95.25 289 THR B O 1
ATOM 7776 N N . ILE B 1 290 ? 25.469 8.242 -9.758 1 95.94 290 ILE B N 1
ATOM 7777 C CA . ILE B 1 290 ? 26.156 7.73 -8.578 1 95.94 290 ILE B CA 1
ATOM 7778 C C . ILE B 1 290 ? 27.438 8.523 -8.336 1 95.94 290 ILE B C 1
ATOM 7780 O O . ILE B 1 290 ? 27.797 8.82 -7.195 1 95.94 290 ILE B O 1
ATOM 7784 N N . SER B 1 291 ? 28.094 8.844 -9.438 1 95.56 291 SER B N 1
ATOM 7785 C CA . SER B 1 291 ? 29.297 9.656 -9.32 1 95.56 291 SER B CA 1
ATOM 7786 C C . SER B 1 291 ? 28.984 11.023 -8.719 1 95.56 291 SER B C 1
ATOM 7788 O O . SER B 1 291 ? 29.75 11.531 -7.895 1 95.56 291 SER B O 1
ATOM 7790 N N . TYR B 1 292 ? 27.938 11.594 -9.133 1 95.31 292 TYR B N 1
ATOM 7791 C CA . TYR B 1 292 ? 27.547 12.891 -8.594 1 95.31 292 TYR B CA 1
ATOM 7792 C C . TYR B 1 292 ? 27.188 12.773 -7.117 1 95.31 292 TYR B C 1
ATOM 7794 O O . TYR B 1 292 ? 27.469 13.68 -6.328 1 95.31 292 TYR B O 1
ATOM 7802 N N . ILE B 1 293 ? 26.547 11.664 -6.723 1 95.94 293 ILE B N 1
ATOM 7803 C CA . ILE B 1 293 ? 26.203 11.43 -5.324 1 95.94 293 ILE B CA 1
ATOM 7804 C C . ILE B 1 293 ? 27.484 11.344 -4.492 1 95.94 293 ILE B C 1
ATOM 7806 O O . ILE B 1 293 ? 27.562 11.922 -3.404 1 95.94 293 ILE B O 1
ATOM 7810 N N . LEU B 1 294 ? 28.438 10.734 -5.043 1 95.38 294 LEU B N 1
ATOM 7811 C CA . LEU B 1 294 ? 29.703 10.617 -4.344 1 95.38 294 LEU B CA 1
ATOM 7812 C C . LEU B 1 294 ? 30.375 11.977 -4.199 1 95.38 294 LEU B C 1
ATOM 7814 O O . LEU B 1 294 ? 30.984 12.273 -3.164 1 95.38 294 LEU B O 1
ATOM 7818 N N . ILE B 1 295 ? 30.25 12.766 -5.176 1 93.88 295 ILE B N 1
ATOM 7819 C CA . ILE B 1 295 ? 30.812 14.117 -5.129 1 93.88 295 ILE B CA 1
ATOM 7820 C C . ILE B 1 295 ? 30.094 14.93 -4.043 1 93.88 295 ILE B C 1
ATOM 7822 O O . ILE B 1 295 ? 30.75 15.625 -3.258 1 93.88 295 ILE B O 1
ATOM 7826 N N . LEU B 1 296 ? 28.812 14.867 -4.008 1 94.12 296 LEU B N 1
ATOM 7827 C CA . LEU B 1 296 ? 28.031 15.578 -2.992 1 94.12 296 LEU B CA 1
ATOM 7828 C C . LEU B 1 296 ? 28.422 15.102 -1.593 1 94.12 296 LEU B C 1
ATOM 7830 O O . LEU B 1 296 ? 28.5 15.914 -0.664 1 94.12 296 LEU B O 1
ATOM 7834 N N . THR B 1 297 ? 28.594 13.773 -1.452 1 93.56 297 THR B N 1
ATOM 7835 C CA . THR B 1 297 ? 28.984 13.211 -0.16 1 93.56 297 THR B CA 1
ATOM 7836 C C . THR B 1 297 ? 30.359 13.703 0.259 1 93.56 297 THR B C 1
ATOM 7838 O O . THR B 1 297 ? 30.594 14.016 1.43 1 93.56 297 THR B O 1
ATOM 7841 N N . PHE B 1 298 ? 31.156 13.859 -0.733 1 92.69 298 PHE B N 1
ATOM 7842 C CA . PHE B 1 298 ? 32.5 14.352 -0.466 1 92.69 298 PHE B CA 1
ATOM 7843 C C . PHE B 1 298 ? 32.469 15.82 -0.077 1 92.69 298 PHE B C 1
ATOM 7845 O O . PHE B 1 298 ? 33.156 16.234 0.855 1 92.69 298 PHE B O 1
ATOM 7852 N N . VAL B 1 299 ? 31.672 16.609 -0.699 1 92.06 299 VAL B N 1
ATOM 7853 C CA . VAL B 1 299 ? 31.562 18.031 -0.427 1 92.06 299 VAL B CA 1
ATOM 7854 C C . VAL B 1 299 ? 30.969 18.25 0.967 1 92.06 299 VAL B C 1
ATOM 7856 O O . VAL B 1 299 ? 31.312 19.219 1.648 1 92.06 299 VAL B O 1
ATOM 7859 N N . LEU B 1 300 ? 30.047 17.359 1.358 1 91.94 300 LEU B N 1
ATOM 7860 C CA . LEU B 1 300 ? 29.453 17.469 2.684 1 91.94 300 LEU B CA 1
ATOM 7861 C C . LEU B 1 300 ? 30.516 17.422 3.771 1 91.94 300 LEU B C 1
ATOM 7863 O O . LEU B 1 300 ? 30.391 18.094 4.793 1 91.94 300 LEU B O 1
ATOM 7867 N N . LEU B 1 301 ? 31.625 16.797 3.504 1 90.19 301 LEU B N 1
ATOM 7868 C CA . LEU B 1 301 ? 32.688 16.656 4.48 1 90.19 301 LEU B CA 1
ATOM 7869 C C . LEU B 1 301 ? 33.469 17.969 4.625 1 90.19 301 LEU B C 1
ATOM 7871 O O . LEU B 1 301 ? 34.156 18.188 5.629 1 90.19 301 LEU B O 1
ATOM 7875 N N . PHE B 1 302 ? 33.281 18.891 3.738 1 90.31 302 PHE B N 1
ATOM 7876 C CA . PHE B 1 302 ? 34 20.172 3.762 1 90.31 302 PHE B CA 1
ATOM 7877 C C . PHE B 1 302 ? 33.344 21.125 4.742 1 90.31 302 PHE B C 1
ATOM 7879 O O . PHE B 1 302 ? 33.812 22.234 4.957 1 90.31 302 PHE B O 1
ATOM 7886 N N . ILE B 1 303 ? 32.25 20.734 5.352 1 87.5 303 ILE B N 1
ATOM 7887 C CA . ILE B 1 303 ? 31.547 21.578 6.328 1 87.5 303 ILE B CA 1
ATOM 7888 C C . ILE B 1 303 ? 32.469 21.891 7.492 1 87.5 303 ILE B C 1
ATOM 7890 O O . ILE B 1 303 ? 32.344 22.938 8.125 1 87.5 303 ILE B O 1
ATOM 7894 N N . PHE B 1 304 ? 33.406 21.031 7.738 1 85.12 304 PHE B N 1
ATOM 7895 C CA . PHE B 1 304 ? 34.312 21.172 8.875 1 85.12 304 PHE B CA 1
ATOM 7896 C C . PHE B 1 304 ? 35.531 22.016 8.492 1 85.12 304 PHE B C 1
ATOM 7898 O O . PHE B 1 304 ? 36.281 22.438 9.359 1 85.12 304 PHE B O 1
ATOM 7905 N N . VAL B 1 305 ? 35.719 22.375 7.266 1 87.38 305 VAL B N 1
ATOM 7906 C CA . VAL B 1 305 ? 36.938 23.031 6.801 1 87.38 305 VAL B CA 1
ATOM 7907 C C . VAL B 1 305 ? 36.594 24.453 6.328 1 87.38 305 VAL B C 1
ATOM 7909 O O . VAL B 1 305 ? 37.312 25.406 6.66 1 87.38 305 VAL B O 1
ATOM 7912 N N . LEU B 1 306 ? 35.531 24.656 5.668 1 87.12 306 LEU B N 1
ATOM 7913 C CA . LEU B 1 306 ? 35.156 25.938 5.09 1 87.12 306 LEU B CA 1
ATOM 7914 C C . LEU B 1 306 ? 34.344 26.766 6.09 1 87.12 306 LEU B C 1
ATOM 7916 O O . LEU B 1 306 ? 33.688 26.203 6.961 1 87.12 306 LEU B O 1
ATOM 7920 N N . ASP B 1 307 ? 34.531 28.047 5.898 1 86.38 307 ASP B N 1
ATOM 7921 C CA . ASP B 1 307 ? 33.656 28.938 6.641 1 86.38 307 ASP B CA 1
ATOM 7922 C C . ASP B 1 307 ? 32.188 28.688 6.27 1 86.38 307 ASP B C 1
ATOM 7924 O O . ASP B 1 307 ? 31.875 28.328 5.129 1 86.38 307 ASP B O 1
ATOM 7928 N N . LEU B 1 308 ? 31.359 28.812 7.223 1 84.31 308 LEU B N 1
ATOM 7929 C CA . LEU B 1 308 ? 29.953 28.469 7.066 1 84.31 308 LEU B CA 1
ATOM 7930 C C . LEU B 1 308 ? 29.328 29.234 5.906 1 84.31 308 LEU B C 1
ATOM 7932 O O . LEU B 1 308 ? 28.562 28.688 5.125 1 84.31 308 LEU B O 1
ATOM 7936 N N . ARG B 1 309 ? 29.625 30.5 5.801 1 82.06 309 ARG B N 1
ATOM 7937 C CA . ARG B 1 309 ? 29.062 31.328 4.75 1 82.06 309 ARG B CA 1
ATOM 7938 C C . ARG B 1 309 ? 29.422 30.797 3.369 1 82.06 309 ARG B C 1
ATOM 7940 O O . ARG B 1 309 ? 28.562 30.672 2.496 1 82.06 309 ARG B O 1
ATOM 7947 N N . ASN B 1 310 ? 30.656 30.422 3.146 1 84.38 310 ASN B N 1
ATOM 7948 C CA . ASN B 1 310 ? 31.109 29.891 1.868 1 84.38 310 ASN B CA 1
ATOM 7949 C C . ASN B 1 310 ? 30.516 28.5 1.596 1 84.38 310 ASN B C 1
ATOM 7951 O O . ASN B 1 310 ? 30.203 28.172 0.449 1 84.38 310 ASN B O 1
ATOM 7955 N N . PHE B 1 311 ? 30.422 27.812 2.615 1 87.88 311 PHE B N 1
ATOM 7956 C CA . PHE B 1 311 ? 29.828 26.484 2.465 1 87.88 311 PHE B CA 1
ATOM 7957 C C . PHE B 1 311 ? 28.375 26.578 2.037 1 87.88 311 PHE B C 1
ATOM 7959 O O . PHE B 1 311 ? 27.922 25.812 1.192 1 87.88 311 PHE B O 1
ATOM 7966 N N . ILE B 1 312 ? 27.656 27.547 2.596 1 83.25 312 ILE B N 1
ATOM 7967 C CA . ILE B 1 312 ? 26.25 27.75 2.248 1 83.25 312 ILE B CA 1
ATOM 7968 C C . ILE B 1 312 ? 26.141 28.172 0.788 1 83.25 312 ILE B C 1
ATOM 7970 O O . ILE B 1 312 ? 25.328 27.641 0.036 1 83.25 312 ILE B O 1
ATOM 7974 N N . GLN B 1 313 ? 26.922 29.062 0.393 1 80.5 313 GLN B N 1
ATOM 7975 C CA . GLN B 1 313 ? 26.875 29.547 -0.983 1 80.5 313 GLN B CA 1
ATOM 7976 C C . GLN B 1 313 ? 27.203 28.422 -1.969 1 80.5 313 GLN B C 1
ATOM 7978 O O . GLN B 1 313 ? 26.578 28.312 -3.02 1 80.5 313 GLN B O 1
ATOM 7983 N N . LEU B 1 314 ? 28.172 27.594 -1.631 1 84.69 314 LEU B N 1
ATOM 7984 C CA . LEU B 1 314 ? 28.531 26.453 -2.463 1 84.69 314 LEU B CA 1
ATOM 7985 C C . LEU B 1 314 ? 27.375 25.453 -2.574 1 84.69 314 LEU B C 1
ATOM 7987 O O . LEU B 1 314 ? 27.078 24.969 -3.664 1 84.69 314 LEU B O 1
ATOM 7991 N N . THR B 1 315 ? 26.797 25.203 -1.466 1 85.69 315 THR B N 1
ATOM 7992 C CA . THR B 1 315 ? 25.719 24.234 -1.415 1 85.69 315 THR B CA 1
ATOM 7993 C C . THR B 1 315 ? 24.516 24.703 -2.236 1 85.69 315 THR B C 1
ATOM 7995 O O . THR B 1 315 ? 23.891 23.922 -2.939 1 85.69 315 THR B O 1
ATOM 7998 N N . VAL B 1 316 ? 24.172 25.984 -2.16 1 77.81 316 VAL B N 1
ATOM 7999 C CA . VAL B 1 316 ? 23.031 26.531 -2.879 1 77.81 316 VAL B CA 1
ATOM 8000 C C . VAL B 1 316 ? 23.281 26.453 -4.383 1 77.81 316 VAL B C 1
ATOM 8002 O O . VAL B 1 316 ? 22.359 26.203 -5.16 1 77.81 316 VAL B O 1
ATOM 8005 N N . PHE B 1 317 ? 24.453 26.5 -4.734 1 78.88 317 PHE B N 1
ATOM 8006 C CA . PHE B 1 317 ? 24.797 26.422 -6.148 1 78.88 317 PHE B CA 1
ATOM 8007 C C . PHE B 1 317 ? 24.703 24.984 -6.648 1 78.88 317 PHE B C 1
ATOM 8009 O O . PHE B 1 317 ? 24.281 24.75 -7.781 1 78.88 317 PHE B O 1
ATOM 8016 N N . LEU B 1 318 ? 25.047 24.078 -5.852 1 84.38 318 LEU B N 1
ATOM 8017 C CA . LEU B 1 318 ? 25.125 22.672 -6.254 1 84.38 318 LEU B CA 1
ATOM 8018 C C . LEU B 1 318 ? 23.734 22.047 -6.273 1 84.38 318 LEU B C 1
ATOM 8020 O O . LEU B 1 318 ? 23.516 21.016 -6.926 1 84.38 318 LEU B O 1
ATOM 8024 N N . ILE B 1 319 ? 22.75 22.609 -5.617 1 81.19 319 ILE B N 1
ATOM 8025 C CA . ILE B 1 319 ? 21.453 21.969 -5.441 1 81.19 319 ILE B CA 1
ATOM 8026 C C . ILE B 1 319 ? 20.688 22 -6.762 1 81.19 319 ILE B C 1
ATOM 8028 O O . ILE B 1 319 ? 19.781 21.188 -6.973 1 81.19 319 ILE B O 1
ATOM 8032 N N . ILE B 1 320 ? 21 22.797 -7.699 1 81.81 320 ILE B N 1
ATOM 8033 C CA . ILE B 1 320 ? 20.281 22.922 -8.969 1 81.81 320 ILE B CA 1
ATOM 8034 C C . ILE B 1 320 ? 20.516 21.672 -9.812 1 81.81 320 ILE B C 1
ATOM 8036 O O . ILE B 1 320 ? 19.609 21.188 -10.484 1 81.81 320 ILE B O 1
ATOM 8040 N N . ILE B 1 321 ? 21.594 21.031 -9.68 1 87.94 321 ILE B N 1
ATOM 8041 C CA . ILE B 1 321 ? 22.016 19.938 -10.531 1 87.94 321 ILE B CA 1
ATOM 8042 C C . ILE B 1 321 ? 21.188 18.688 -10.227 1 87.94 321 ILE B C 1
ATOM 8044 O O . ILE B 1 321 ? 20.672 18.047 -11.141 1 87.94 321 ILE B O 1
ATOM 8048 N N . PRO B 1 322 ? 21.031 18.328 -8.984 1 88.94 322 PRO B N 1
ATOM 8049 C CA . PRO B 1 322 ? 20.219 17.141 -8.703 1 88.94 322 PRO B CA 1
ATOM 8050 C C . PRO B 1 322 ? 18.797 17.234 -9.242 1 88.94 322 PRO B C 1
ATOM 8052 O O . PRO B 1 322 ? 18.234 16.25 -9.688 1 88.94 322 PRO B O 1
ATOM 8055 N N . ILE B 1 323 ? 18.203 18.391 -9.18 1 87.12 323 ILE B N 1
ATOM 8056 C CA . ILE B 1 323 ? 16.844 18.562 -9.672 1 87.12 323 ILE B CA 1
ATOM 8057 C C . ILE B 1 323 ? 16.797 18.344 -11.18 1 87.12 323 ILE B C 1
ATOM 8059 O O . ILE B 1 323 ? 15.953 17.609 -11.688 1 87.12 323 ILE B O 1
ATOM 8063 N N . PHE B 1 324 ? 17.75 18.844 -11.828 1 88.88 324 PHE B N 1
ATOM 8064 C CA . PHE B 1 324 ? 17.828 18.688 -13.273 1 88.88 324 PHE B CA 1
ATOM 8065 C C . PHE B 1 324 ? 18.109 17.234 -13.648 1 88.88 324 PHE B C 1
ATOM 8067 O O . PHE B 1 324 ? 17.562 16.719 -14.617 1 88.88 324 PHE B O 1
ATOM 8074 N N . LEU B 1 325 ? 19 16.641 -12.922 1 91.75 325 LEU B N 1
ATOM 8075 C CA . LEU B 1 325 ? 19.328 15.234 -13.172 1 91.75 325 LEU B CA 1
ATOM 8076 C C . LEU B 1 325 ? 18.094 14.359 -12.984 1 91.75 325 LEU B C 1
ATOM 8078 O O . LEU B 1 325 ? 17.844 13.445 -13.781 1 91.75 325 LEU B O 1
ATOM 8082 N N . ALA B 1 326 ? 17.359 14.578 -11.953 1 90.94 326 ALA B N 1
ATOM 8083 C CA . ALA B 1 326 ? 16.141 13.797 -11.695 1 90.94 326 ALA B CA 1
ATOM 8084 C C . ALA B 1 326 ? 15.133 13.969 -12.828 1 90.94 326 ALA B C 1
ATOM 8086 O O . ALA B 1 326 ? 14.523 12.992 -13.273 1 90.94 326 ALA B O 1
ATOM 8087 N N . ILE B 1 327 ? 14.984 15.195 -13.289 1 91.19 327 ILE B N 1
ATOM 8088 C CA . ILE B 1 327 ? 14.055 15.484 -14.375 1 91.19 327 ILE B CA 1
ATOM 8089 C C . ILE B 1 327 ? 14.539 14.797 -15.656 1 91.19 327 ILE B C 1
ATOM 8091 O O . ILE B 1 327 ? 13.75 14.172 -16.359 1 91.19 327 ILE B O 1
ATOM 8095 N N . PHE B 1 328 ? 15.789 14.852 -15.828 1 92.12 328 PHE B N 1
ATOM 8096 C CA . PHE B 1 328 ? 16.375 14.25 -17.031 1 92.12 328 PHE B CA 1
ATOM 8097 C C . PHE B 1 328 ? 16.188 12.734 -17.016 1 92.12 328 PHE B C 1
ATOM 8099 O O . PHE B 1 328 ? 15.781 12.148 -18.016 1 92.12 328 PHE B O 1
ATOM 8106 N N . ILE B 1 329 ? 16.5 12.102 -15.977 1 93 329 ILE B N 1
ATOM 8107 C CA . ILE B 1 329 ? 16.359 10.656 -15.852 1 93 329 ILE B CA 1
ATOM 8108 C C . ILE B 1 329 ? 14.891 10.258 -16.031 1 93 329 ILE B C 1
ATOM 8110 O O . ILE B 1 329 ? 14.594 9.25 -16.688 1 93 329 ILE B O 1
ATOM 8114 N N . SER B 1 330 ? 14.016 11.07 -15.492 1 90.81 330 SER B N 1
ATOM 8115 C CA . SER B 1 330 ? 12.594 10.789 -15.609 1 90.81 330 SER B CA 1
ATOM 8116 C C . SER B 1 330 ? 12.133 10.875 -17.062 1 90.81 330 SER B C 1
ATOM 8118 O O . SER B 1 330 ? 11.352 10.039 -17.516 1 90.81 330 SER B O 1
ATOM 8120 N N . ILE B 1 331 ? 12.617 11.867 -17.734 1 91.44 331 ILE B N 1
ATOM 8121 C CA . ILE B 1 331 ? 12.258 12.023 -19.141 1 91.44 331 ILE B CA 1
ATOM 8122 C C . ILE B 1 331 ? 12.805 10.852 -19.953 1 91.44 331 ILE B C 1
ATOM 8124 O O . ILE B 1 331 ? 12.102 10.289 -20.797 1 91.44 331 ILE B O 1
ATOM 8128 N N . PHE B 1 332 ? 13.969 10.422 -19.672 1 91.12 332 PHE B N 1
ATOM 8129 C CA . PHE B 1 332 ? 14.602 9.305 -20.344 1 91.12 332 PHE B CA 1
ATOM 8130 C C . PHE B 1 332 ? 13.836 8.008 -20.094 1 91.12 332 PHE B C 1
ATOM 8132 O O . PHE B 1 332 ? 13.633 7.211 -21.016 1 91.12 332 PHE B O 1
ATOM 8139 N N . THR B 1 333 ? 13.422 7.82 -18.891 1 89.25 333 THR B N 1
ATOM 8140 C CA . THR B 1 333 ? 12.703 6.613 -18.5 1 89.25 333 THR B CA 1
ATOM 8141 C C . THR B 1 333 ? 11.312 6.586 -19.125 1 89.25 333 THR B C 1
ATOM 8143 O O . THR B 1 333 ? 10.766 5.516 -19.406 1 89.25 333 THR B O 1
ATOM 8146 N N . LEU B 1 334 ? 10.703 7.766 -19.344 1 88.06 334 LEU B N 1
ATOM 8147 C CA . LEU B 1 334 ? 9.367 7.863 -19.922 1 88.06 334 LEU B CA 1
ATOM 8148 C C . LEU B 1 334 ? 9.328 7.238 -21.312 1 88.06 334 LEU B C 1
ATOM 8150 O O . LEU B 1 334 ? 8.328 6.633 -21.688 1 88.06 334 LEU B O 1
ATOM 8154 N N . PHE B 1 335 ? 10.414 7.234 -21.969 1 85.88 335 PHE B N 1
ATOM 8155 C CA . PHE B 1 335 ? 10.453 6.727 -23.328 1 85.88 335 PHE B CA 1
ATOM 8156 C C . PHE B 1 335 ? 10.75 5.23 -23.344 1 85.88 335 PHE B C 1
ATOM 8158 O O . PHE B 1 335 ? 10.438 4.539 -24.312 1 85.88 335 PHE B O 1
ATOM 8165 N N . LYS B 1 336 ? 11.211 4.633 -22.359 1 82.31 336 LYS B N 1
ATOM 8166 C CA . LYS B 1 336 ? 11.656 3.244 -22.375 1 82.31 336 LYS B CA 1
ATOM 8167 C C . LYS B 1 336 ? 10.75 2.359 -21.531 1 82.31 336 LYS B C 1
ATOM 8169 O O . LYS B 1 336 ? 10.711 1.142 -21.719 1 82.31 336 LYS B O 1
ATOM 8174 N N . SER B 1 337 ? 10.039 2.963 -20.578 1 77.56 337 SER B N 1
ATOM 8175 C CA . SER B 1 337 ? 9.312 2.16 -19.594 1 77.56 337 SER B CA 1
ATOM 8176 C C . SER B 1 337 ? 7.879 1.899 -20.047 1 77.56 337 SER B C 1
ATOM 8178 O O . SER B 1 337 ? 7.301 2.705 -20.781 1 77.56 337 SER B O 1
ATOM 8180 N N . LYS B 1 338 ? 7.316 0.677 -19.719 1 71.06 338 LYS B N 1
ATOM 8181 C CA . LYS B 1 338 ? 5.926 0.32 -19.984 1 71.06 338 LYS B CA 1
ATOM 8182 C C . LYS B 1 338 ? 4.988 0.99 -18.969 1 71.06 338 LYS B C 1
ATOM 8184 O O . LYS B 1 338 ? 3.803 1.169 -19.25 1 71.06 338 LYS B O 1
ATOM 8189 N N . LYS B 1 339 ? 5.48 1.396 -17.859 1 76.38 339 LYS B N 1
ATOM 8190 C CA . LYS B 1 339 ? 4.68 2.023 -16.812 1 76.38 339 LYS B CA 1
ATOM 8191 C C . LYS B 1 339 ? 4.742 3.545 -16.906 1 76.38 339 LYS B C 1
ATOM 8193 O O . LYS B 1 339 ? 5.383 4.199 -16.078 1 76.38 339 LYS B O 1
ATOM 8198 N N . LYS B 1 340 ? 3.977 4.133 -17.672 1 80.94 340 LYS B N 1
ATOM 8199 C CA . LYS B 1 340 ? 4.105 5.535 -18.062 1 80.94 340 LYS B CA 1
ATOM 8200 C C . LYS B 1 340 ? 3.506 6.453 -17 1 80.94 340 LYS B C 1
ATOM 8202 O O . LYS B 1 340 ? 4.066 7.504 -16.688 1 80.94 340 LYS B O 1
ATOM 8207 N N . LEU B 1 341 ? 2.5 5.996 -16.344 1 84.44 341 LEU B N 1
ATOM 8208 C CA . LEU B 1 341 ? 1.814 6.891 -15.422 1 84.44 341 LEU B CA 1
ATOM 8209 C C . LEU B 1 341 ? 2.68 7.172 -14.195 1 84.44 341 LEU B C 1
ATOM 8211 O O . LEU B 1 341 ? 2.764 8.312 -13.742 1 84.44 341 LEU B O 1
ATOM 8215 N N . GLU B 1 342 ? 3.357 6.125 -13.648 1 86.25 342 GLU B N 1
ATOM 8216 C CA . GLU B 1 342 ? 4.227 6.309 -12.484 1 86.25 342 GLU B CA 1
ATOM 8217 C C . GLU B 1 342 ? 5.375 7.262 -12.797 1 86.25 342 GLU B C 1
ATOM 8219 O O . GLU B 1 342 ? 5.742 8.094 -11.969 1 86.25 342 GLU B O 1
ATOM 8224 N N . VAL B 1 343 ? 5.852 7.238 -14.023 1 89.25 343 VAL B N 1
ATOM 8225 C CA . VAL B 1 343 ? 6.988 8.055 -14.43 1 89.25 343 VAL B CA 1
ATOM 8226 C C . VAL B 1 343 ? 6.535 9.5 -14.641 1 89.25 343 VAL B C 1
ATOM 8228 O O . VAL B 1 343 ? 7.25 10.438 -14.289 1 89.25 343 VAL B O 1
ATOM 8231 N N . ILE B 1 344 ? 5.367 9.633 -15.148 1 91.62 344 ILE B N 1
ATOM 8232 C CA . ILE B 1 344 ? 4.828 10.977 -15.359 1 91.62 344 ILE B CA 1
ATOM 8233 C C . ILE B 1 344 ? 4.605 11.664 -14.016 1 91.62 344 ILE B C 1
ATOM 8235 O O . ILE B 1 344 ? 4.91 12.844 -13.859 1 91.62 344 ILE B O 1
ATOM 8239 N N . LEU B 1 345 ? 4.059 10.945 -13.055 1 90 345 LEU B N 1
ATOM 8240 C CA . LEU B 1 345 ? 3.844 11.508 -11.727 1 90 345 LEU B CA 1
ATOM 8241 C C . LEU B 1 345 ? 5.168 11.898 -11.078 1 90 345 LEU B C 1
ATOM 8243 O O . LEU B 1 345 ? 5.258 12.922 -10.406 1 90 345 LEU B O 1
ATOM 8247 N N . PHE B 1 346 ? 6.133 11.102 -11.312 1 90.06 346 PHE B N 1
ATOM 8248 C CA . PHE B 1 346 ? 7.469 11.398 -10.82 1 90.06 346 PHE B CA 1
ATOM 8249 C C . PHE B 1 346 ? 8.016 12.672 -11.461 1 90.06 346 PHE B C 1
ATOM 8251 O O . PHE B 1 346 ? 8.586 13.523 -10.781 1 90.06 346 PHE B O 1
ATOM 8258 N N . LEU B 1 347 ? 7.828 12.773 -12.742 1 90.5 347 LEU B N 1
ATOM 8259 C CA . LEU B 1 347 ? 8.266 13.953 -13.477 1 90.5 347 LEU B CA 1
ATOM 8260 C C . LEU B 1 347 ? 7.527 15.195 -13 1 90.5 347 LEU B C 1
ATOM 8262 O O . LEU B 1 347 ? 8.141 16.25 -12.828 1 90.5 347 LEU B O 1
ATOM 8266 N N . LEU B 1 348 ? 6.281 15.086 -12.773 1 90.88 348 LEU B N 1
ATOM 8267 C CA . LEU B 1 348 ? 5.488 16.203 -12.273 1 90.88 348 LEU B CA 1
ATOM 8268 C C . LEU B 1 348 ? 5.938 16.609 -10.875 1 90.88 348 LEU B C 1
ATOM 8270 O O . LEU B 1 348 ? 5.945 17.797 -10.531 1 90.88 348 LEU B O 1
ATOM 8274 N N . ALA B 1 349 ? 6.285 15.617 -10.031 1 90.69 349 ALA B N 1
ATOM 8275 C CA . ALA B 1 349 ? 6.723 15.891 -8.664 1 90.69 349 ALA B CA 1
ATOM 8276 C C . ALA B 1 349 ? 7.961 16.781 -8.648 1 90.69 349 ALA B C 1
ATOM 8278 O O . ALA B 1 349 ? 7.965 17.844 -8.016 1 90.69 349 ALA B O 1
ATOM 8279 N N . PHE B 1 350 ? 8.922 16.438 -9.43 1 88.06 350 PHE B N 1
ATOM 8280 C CA . PHE B 1 350 ? 10.156 17.219 -9.422 1 88.06 350 PHE B CA 1
ATOM 8281 C C . PHE B 1 350 ? 10.008 18.484 -10.25 1 88.06 350 PHE B C 1
ATOM 8283 O O . PHE B 1 350 ? 10.68 19.484 -9.984 1 88.06 350 PHE B O 1
ATOM 8290 N N . GLY B 1 351 ? 9.062 18.469 -11.164 1 87.5 351 GLY B N 1
ATOM 8291 C CA . GLY B 1 351 ? 8.758 19.688 -11.898 1 87.5 351 GLY B CA 1
ATOM 8292 C C . GLY B 1 351 ? 8.156 20.766 -11.031 1 87.5 351 GLY B C 1
ATOM 8293 O O . GLY B 1 351 ? 8.586 21.922 -11.086 1 87.5 351 GLY B O 1
ATOM 8294 N N . VAL B 1 352 ? 7.266 20.375 -10.242 1 88.81 352 VAL B N 1
ATOM 8295 C CA . VAL B 1 352 ? 6.594 21.344 -9.383 1 88.81 352 VAL B CA 1
ATOM 8296 C C . VAL B 1 352 ? 7.551 21.828 -8.289 1 88.81 352 VAL B C 1
ATOM 8298 O O . VAL B 1 352 ? 7.52 23 -7.895 1 88.81 352 VAL B O 1
ATOM 8301 N N . LEU B 1 353 ? 8.352 20.953 -7.855 1 85.69 353 LEU B N 1
ATOM 8302 C CA . LEU B 1 353 ? 9.367 21.359 -6.883 1 85.69 353 LEU B CA 1
ATOM 8303 C C . LEU B 1 353 ? 10.312 22.391 -7.48 1 85.69 353 LEU B C 1
ATOM 8305 O O . LEU B 1 353 ? 10.641 23.375 -6.836 1 85.69 353 LEU B O 1
ATOM 8309 N N . LEU B 1 354 ? 10.703 22.125 -8.672 1 83.06 354 LEU B N 1
ATOM 8310 C CA . LEU B 1 354 ? 11.594 23.047 -9.367 1 83.06 354 LEU B CA 1
ATOM 8311 C C . LEU B 1 354 ? 10.93 24.406 -9.57 1 83.06 354 LEU B C 1
ATOM 8313 O O . LEU B 1 354 ? 11.562 25.438 -9.375 1 83.06 354 LEU B O 1
ATOM 8317 N N . PHE B 1 355 ? 9.703 24.312 -9.875 1 83.94 355 PHE B N 1
ATOM 8318 C CA . PHE B 1 355 ? 8.961 25.547 -10.078 1 83.94 355 PHE B CA 1
ATOM 8319 C C . PHE B 1 355 ? 8.82 26.328 -8.773 1 83.94 355 PHE B C 1
ATOM 8321 O O . PHE B 1 355 ? 9.023 27.547 -8.75 1 83.94 355 PHE B O 1
ATOM 8328 N N . GLY B 1 356 ? 8.5 25.656 -7.734 1 81.25 356 GLY B N 1
ATOM 8329 C CA . GLY B 1 356 ? 8.391 26.312 -6.434 1 81.25 356 GLY B CA 1
ATOM 8330 C C . GLY B 1 356 ? 9.719 26.859 -5.934 1 81.25 356 GLY B C 1
ATOM 8331 O O . GLY B 1 356 ? 9.773 27.969 -5.391 1 81.25 356 GLY B O 1
ATOM 8332 N N . ALA B 1 357 ? 10.742 26.141 -6.129 1 76.31 357 ALA B N 1
ATOM 8333 C CA . ALA B 1 357 ? 12.07 26.578 -5.719 1 76.31 357 ALA B CA 1
ATOM 8334 C C . ALA B 1 357 ? 12.531 27.781 -6.531 1 76.31 357 ALA B C 1
ATOM 8336 O O . ALA B 1 357 ? 13.141 28.703 -5.992 1 76.31 357 ALA B O 1
ATOM 8337 N N . ALA B 1 358 ? 12.195 27.734 -7.793 1 76.81 358 ALA B N 1
ATOM 8338 C CA . ALA B 1 358 ? 12.555 28.859 -8.664 1 76.81 358 ALA B CA 1
ATOM 8339 C C . ALA B 1 358 ? 11.836 30.141 -8.242 1 76.81 358 ALA B C 1
ATOM 8341 O O . ALA B 1 358 ? 12.453 31.188 -8.133 1 76.81 358 ALA B O 1
ATOM 8342 N N . LEU B 1 359 ? 10.648 29.969 -7.922 1 77.38 359 LEU B N 1
ATOM 8343 C CA . LEU B 1 359 ? 9.875 31.125 -7.484 1 77.38 359 LEU B CA 1
ATOM 8344 C C . LEU B 1 359 ? 10.414 31.672 -6.168 1 77.38 359 LEU B C 1
ATOM 8346 O O . LEU B 1 359 ? 10.492 32.906 -5.98 1 77.38 359 LEU B O 1
ATOM 8350 N N . ASN B 1 360 ? 10.75 30.797 -5.332 1 74.44 360 ASN B N 1
ATOM 8351 C CA . ASN B 1 360 ? 11.312 31.219 -4.051 1 74.44 360 ASN B CA 1
ATOM 8352 C C . ASN B 1 360 ? 12.648 31.938 -4.234 1 74.44 360 ASN B C 1
ATOM 8354 O O . ASN B 1 360 ? 12.906 32.938 -3.588 1 74.44 360 ASN B O 1
ATOM 8358 N N . THR B 1 361 ? 13.484 31.438 -5.098 1 68.19 361 THR B N 1
ATOM 8359 C CA . THR B 1 361 ? 14.789 32.031 -5.352 1 68.19 361 THR B CA 1
ATOM 8360 C C . THR B 1 361 ? 14.648 33.406 -5.992 1 68.19 361 THR B C 1
ATOM 8362 O O . THR B 1 361 ? 15.359 34.344 -5.633 1 68.19 361 THR B O 1
ATOM 8365 N N . PHE B 1 362 ? 13.633 33.5 -6.812 1 70.88 362 PHE B N 1
ATOM 8366 C CA . PHE B 1 362 ? 13.406 34.781 -7.465 1 70.88 362 PHE B CA 1
ATOM 8367 C C . PHE B 1 362 ? 12.883 35.812 -6.473 1 70.88 362 PHE B C 1
ATOM 8369 O O . PHE B 1 362 ? 13.195 37 -6.582 1 70.88 362 PHE B O 1
ATOM 8376 N N . THR B 1 363 ? 12.258 35.375 -5.496 1 68.62 363 THR B N 1
ATOM 8377 C CA . THR B 1 363 ? 11.734 36.281 -4.48 1 68.62 363 THR B CA 1
ATOM 8378 C C . THR B 1 363 ? 12.844 36.75 -3.539 1 68.62 363 THR B C 1
ATOM 8380 O O . THR B 1 363 ? 12.945 37.938 -3.221 1 68.62 363 THR B O 1
ATOM 8383 N N . VAL B 1 364 ? 13.625 35.781 -3.186 1 62.03 364 VAL B N 1
ATOM 8384 C CA . VAL B 1 364 ? 14.688 36.062 -2.23 1 62.03 364 VAL B CA 1
ATOM 8385 C C . VAL B 1 364 ? 15.734 36.969 -2.885 1 62.03 364 VAL B C 1
ATOM 8387 O O . VAL B 1 364 ? 16.328 37.812 -2.221 1 62.03 364 VAL B O 1
ATOM 8390 N N . GLN B 1 365 ? 15.812 36.781 -4.234 1 60.31 365 GLN B N 1
ATOM 8391 C CA . GLN B 1 365 ? 16.797 37.594 -4.941 1 60.31 365 GLN B CA 1
ATOM 8392 C C . GLN B 1 365 ? 16.203 38.938 -5.328 1 60.31 365 GLN B C 1
ATOM 8394 O O . GLN B 1 365 ? 16.906 39.812 -5.863 1 60.31 365 GLN B O 1
ATOM 8399 N N . GLY B 1 366 ? 14.953 39.219 -4.953 1 59.97 366 GLY B N 1
ATOM 8400 C CA . GLY B 1 366 ? 14.328 40.531 -5.121 1 59.97 366 GLY B CA 1
ATOM 8401 C C . GLY B 1 366 ? 13.703 40.719 -6.488 1 59.97 366 GLY B C 1
ATOM 8402 O O . GLY B 1 366 ? 13.281 41.844 -6.836 1 59.97 366 GLY B O 1
ATOM 8403 N N . PHE B 1 367 ? 13.703 39.688 -7.258 1 64.31 367 PHE B N 1
ATOM 8404 C CA . PHE B 1 367 ? 13.148 39.812 -8.602 1 64.31 367 PHE B CA 1
ATOM 8405 C C . PHE B 1 367 ? 11.625 39.844 -8.555 1 64.31 367 PHE B C 1
ATOM 8407 O O . PHE B 1 367 ? 10.984 40.469 -9.414 1 64.31 367 PHE B O 1
ATOM 8414 N N . LEU B 1 368 ? 11.156 39.156 -7.531 1 64.62 368 LEU B N 1
ATOM 8415 C CA . LEU B 1 368 ? 9.711 39.094 -7.363 1 64.62 368 LEU B CA 1
ATOM 8416 C C . LEU B 1 368 ? 9.289 39.688 -6.016 1 64.62 368 LEU B C 1
ATOM 8418 O O . LEU B 1 368 ? 9.969 39.469 -5.008 1 64.62 368 LEU B O 1
ATOM 8422 N N . LYS B 1 369 ? 8.391 40.656 -6.055 1 61.62 369 LYS B N 1
ATOM 8423 C CA . LYS B 1 369 ? 7.859 41.219 -4.816 1 61.62 369 LYS B CA 1
ATOM 8424 C C . LYS B 1 369 ? 7.301 40.125 -3.908 1 61.62 369 LYS B C 1
ATOM 8426 O O . LYS B 1 369 ? 6.664 39.188 -4.383 1 61.62 369 LYS B O 1
ATOM 8431 N N . PRO B 1 370 ? 8.039 40 -2.799 1 56.78 370 PRO B N 1
ATOM 8432 C CA . PRO B 1 370 ? 7.461 39.031 -1.885 1 56.78 370 PRO B CA 1
ATOM 8433 C C . PRO B 1 370 ? 5.949 39.188 -1.73 1 56.78 370 PRO B C 1
ATOM 8435 O O . PRO B 1 370 ? 5.484 39.875 -0.824 1 56.78 370 PRO B O 1
ATOM 8438 N N . ILE B 1 371 ? 5.395 39.219 -2.842 1 56.25 371 ILE B N 1
ATOM 8439 C CA . ILE B 1 371 ? 3.945 39.219 -2.688 1 56.25 371 ILE B CA 1
ATOM 8440 C C . ILE B 1 371 ? 3.516 38.031 -1.847 1 56.25 371 ILE B C 1
ATOM 8442 O O . ILE B 1 371 ? 4.277 37.062 -1.687 1 56.25 371 ILE B O 1
ATOM 8446 N N . HIS B 1 372 ? 2.309 38.125 -1.157 1 58.34 372 HIS B N 1
ATOM 8447 C CA . HIS B 1 372 ? 1.67 37.219 -0.211 1 58.34 372 HIS B CA 1
ATOM 8448 C C . HIS B 1 372 ? 1.865 35.75 -0.624 1 58.34 372 HIS B C 1
ATOM 8450 O O . HIS B 1 372 ? 2.139 34.906 0.219 1 58.34 372 HIS B O 1
ATOM 8456 N N . PHE B 1 373 ? 2.102 35.562 -1.921 1 62.09 373 PHE B N 1
ATOM 8457 C CA . PHE B 1 373 ? 2.057 34.156 -2.34 1 62.09 373 PHE B CA 1
ATOM 8458 C C . PHE B 1 373 ? 3.463 33.594 -2.506 1 62.09 373 PHE B C 1
ATOM 8460 O O . PHE B 1 373 ? 3.672 32.406 -2.396 1 62.09 373 PHE B O 1
ATOM 8467 N N . ALA B 1 374 ? 4.457 34.531 -2.57 1 64.62 374 ALA B N 1
ATOM 8468 C CA . ALA B 1 374 ? 5.801 34.062 -2.906 1 64.62 374 ALA B CA 1
ATOM 8469 C C . ALA B 1 374 ? 6.43 33.312 -1.732 1 64.62 374 ALA B C 1
ATOM 8471 O O . ALA B 1 374 ? 7.188 32.375 -1.929 1 64.62 374 ALA B O 1
ATOM 8472 N N . SER B 1 375 ? 6.105 33.719 -0.532 1 68.75 375 SER B N 1
ATOM 8473 C CA . SER B 1 375 ? 6.684 33.094 0.644 1 68.75 375 SER B CA 1
ATOM 8474 C C . SER B 1 375 ? 6.18 31.656 0.799 1 68.75 375 SER B C 1
ATOM 8476 O O . SER B 1 375 ? 6.812 30.828 1.468 1 68.75 375 SER B O 1
ATOM 8478 N N . TYR B 1 376 ? 5.125 31.359 0.054 1 75.94 376 TYR B N 1
ATOM 8479 C CA . TYR B 1 376 ? 4.508 30.047 0.186 1 75.94 376 TYR B CA 1
ATOM 8480 C C . TYR B 1 376 ? 4.93 29.125 -0.953 1 75.94 376 TYR B C 1
ATOM 8482 O O . TYR B 1 376 ? 4.57 27.953 -0.974 1 75.94 376 TYR B O 1
ATOM 8490 N N . SER B 1 377 ? 5.742 29.625 -1.814 1 78.88 377 SER B N 1
ATOM 8491 C CA . SER B 1 377 ? 5.965 28.906 -3.062 1 78.88 377 SER B CA 1
ATOM 8492 C C . SER B 1 377 ? 6.738 27.609 -2.82 1 78.88 377 SER B C 1
ATOM 8494 O O . SER B 1 377 ? 6.359 26.547 -3.326 1 78.88 377 SER B O 1
ATOM 8496 N N . LEU B 1 378 ? 7.793 27.703 -2.041 1 81.12 378 LEU B N 1
ATOM 8497 C CA . LEU B 1 378 ? 8.625 26.516 -1.845 1 81.12 378 LEU B CA 1
ATOM 8498 C C . LEU B 1 378 ? 7.867 25.438 -1.07 1 81.12 378 LEU B C 1
ATOM 8500 O O . LEU B 1 378 ? 7.812 24.281 -1.497 1 81.12 378 LEU B O 1
ATOM 8504 N N . PRO B 1 379 ? 7.227 25.766 0.001 1 82.12 379 PRO B N 1
ATOM 8505 C CA . PRO B 1 379 ? 6.469 24.734 0.713 1 82.12 379 PRO B CA 1
ATOM 8506 C C . PRO B 1 379 ? 5.324 24.172 -0.12 1 82.12 379 PRO B C 1
ATOM 8508 O O . PRO B 1 379 ? 5.023 22.969 -0.033 1 82.12 379 PRO B O 1
ATOM 8511 N N . LEU B 1 380 ? 4.707 25.016 -0.889 1 83 380 LEU B N 1
ATOM 8512 C CA . LEU B 1 380 ? 3.625 24.531 -1.741 1 83 380 LEU B CA 1
ATOM 8513 C C . LEU B 1 380 ? 4.156 23.578 -2.803 1 83 380 LEU B C 1
ATOM 8515 O O . LEU B 1 380 ? 3.545 22.547 -3.07 1 83 380 LEU B O 1
ATOM 8519 N N . GLY B 1 381 ? 5.234 24.016 -3.381 1 84.75 381 GLY B N 1
ATOM 8520 C CA . GLY B 1 381 ? 5.867 23.125 -4.344 1 84.75 381 GLY B CA 1
ATOM 8521 C C . GLY B 1 381 ? 6.277 21.781 -3.744 1 84.75 381 GLY B C 1
ATOM 8522 O O . GLY B 1 381 ? 6.07 20.734 -4.355 1 84.75 381 GLY B O 1
ATOM 8523 N N . SER B 1 382 ? 6.824 21.844 -2.596 1 87.38 382 SER B N 1
ATOM 8524 C CA . SER B 1 382 ? 7.246 20.625 -1.908 1 87.38 382 SER B CA 1
ATOM 8525 C C . SER B 1 382 ? 6.051 19.75 -1.531 1 87.38 382 SER B C 1
ATOM 8527 O O . SER B 1 382 ? 6.125 18.531 -1.606 1 87.38 382 SER B O 1
ATOM 8529 N N . ALA B 1 383 ? 5.023 20.406 -1.113 1 84.62 383 ALA B N 1
ATOM 8530 C CA . ALA B 1 383 ? 3.816 19.656 -0.771 1 84.62 383 ALA B CA 1
ATOM 8531 C C . ALA B 1 383 ? 3.27 18.906 -1.985 1 84.62 383 ALA B C 1
ATOM 8533 O O . ALA B 1 383 ? 2.895 17.734 -1.887 1 84.62 383 ALA B O 1
ATOM 8534 N N . LEU B 1 384 ? 3.24 19.562 -3.047 1 85.69 384 LEU B N 1
ATOM 8535 C CA . LEU B 1 384 ? 2.756 18.938 -4.277 1 85.69 384 LEU B CA 1
ATOM 8536 C C . LEU B 1 384 ? 3.688 17.812 -4.727 1 85.69 384 LEU B C 1
ATOM 8538 O O . LEU B 1 384 ? 3.23 16.797 -5.238 1 85.69 384 LEU B O 1
ATOM 8542 N N . GLU B 1 385 ? 4.945 18.078 -4.578 1 87.69 385 GLU B N 1
ATOM 8543 C CA . GLU B 1 385 ? 5.93 17.047 -4.891 1 87.69 385 GLU B CA 1
ATOM 8544 C C . GLU B 1 385 ? 5.664 15.781 -4.09 1 87.69 385 GLU B C 1
ATOM 8546 O O . GLU B 1 385 ? 5.613 14.688 -4.656 1 87.69 385 GLU B O 1
ATOM 8551 N N . VAL B 1 386 ? 5.531 15.953 -2.824 1 81.94 386 VAL B N 1
ATOM 8552 C CA . VAL B 1 386 ? 5.301 14.812 -1.943 1 81.94 386 VAL B CA 1
ATOM 8553 C C . VAL B 1 386 ? 3.994 14.117 -2.324 1 81.94 386 VAL B C 1
ATOM 8555 O O . VAL B 1 386 ? 3.906 12.891 -2.301 1 81.94 386 VAL B O 1
ATOM 8558 N N . PHE B 1 387 ? 3.059 14.867 -2.719 1 83 387 PHE B N 1
ATOM 8559 C CA . PHE B 1 387 ? 1.769 14.328 -3.137 1 83 387 PHE B CA 1
ATOM 8560 C C . PHE B 1 387 ? 1.923 13.445 -4.367 1 83 387 PHE B C 1
ATOM 8562 O O . PHE B 1 387 ? 1.462 12.305 -4.379 1 83 387 PHE B O 1
ATOM 8569 N N . PHE B 1 388 ? 2.568 13.953 -5.348 1 86.25 388 PHE B N 1
ATOM 8570 C CA . PHE B 1 388 ? 2.736 13.219 -6.598 1 86.25 388 PHE B CA 1
ATOM 8571 C C . PHE B 1 388 ? 3.59 11.977 -6.383 1 86.25 388 PHE B C 1
ATOM 8573 O O . PHE B 1 388 ? 3.314 10.914 -6.957 1 86.25 388 PHE B O 1
ATOM 8580 N N . LEU B 1 389 ? 4.605 12.125 -5.641 1 84.44 389 LEU B N 1
ATOM 8581 C CA . LEU B 1 389 ? 5.461 10.977 -5.367 1 84.44 389 LEU B CA 1
ATOM 8582 C C . LEU B 1 389 ? 4.695 9.906 -4.602 1 84.44 389 LEU B C 1
ATOM 8584 O O . LEU B 1 389 ? 4.875 8.711 -4.852 1 84.44 389 LEU B O 1
ATOM 8588 N N . SER B 1 390 ? 3.891 10.336 -3.654 1 78.94 390 SER B N 1
ATOM 8589 C CA . SER B 1 390 ? 3.082 9.391 -2.896 1 78.94 390 SER B CA 1
ATOM 8590 C C . SER B 1 390 ? 2.107 8.648 -3.803 1 78.94 390 SER B C 1
ATOM 8592 O O . SER B 1 390 ? 1.906 7.438 -3.646 1 78.94 390 SER B O 1
ATOM 8594 N N . LEU B 1 391 ? 1.552 9.375 -4.727 1 81.44 391 LEU B N 1
ATOM 8595 C CA . LEU B 1 391 ? 0.649 8.758 -5.691 1 81.44 391 LEU B CA 1
ATOM 8596 C C . LEU B 1 391 ? 1.387 7.73 -6.543 1 81.44 391 LEU B C 1
ATOM 8598 O O . LEU B 1 391 ? 0.857 6.648 -6.816 1 81.44 391 LEU B O 1
ATOM 8602 N N . ALA B 1 392 ? 2.537 8.102 -6.984 1 82.69 392 ALA B N 1
ATOM 8603 C CA . ALA B 1 392 ? 3.346 7.203 -7.801 1 82.69 392 ALA B CA 1
ATOM 8604 C C . ALA B 1 392 ? 3.682 5.926 -7.039 1 82.69 392 ALA B C 1
ATOM 8606 O O . ALA B 1 392 ? 3.68 4.836 -7.617 1 82.69 392 ALA B O 1
ATOM 8607 N N . LEU B 1 393 ? 3.969 6.074 -5.832 1 77.25 393 LEU B N 1
ATOM 8608 C CA . LEU B 1 393 ? 4.32 4.934 -4.992 1 77.25 393 LEU B CA 1
ATOM 8609 C C . LEU B 1 393 ? 3.119 4.016 -4.785 1 77.25 393 LEU B C 1
ATOM 8611 O O . LEU B 1 393 ? 3.26 2.791 -4.789 1 77.25 393 LEU B O 1
ATOM 8615 N N . VAL B 1 394 ? 1.919 4.551 -4.605 1 74.31 394 VAL B N 1
ATOM 8616 C CA . VAL B 1 394 ? 0.701 3.771 -4.406 1 74.31 394 VAL B CA 1
ATOM 8617 C C . VAL B 1 394 ? 0.392 2.963 -5.664 1 74.31 394 VAL B C 1
ATOM 8619 O O . VAL B 1 394 ? -0.072 1.823 -5.582 1 74.31 394 VAL B O 1
ATOM 8622 N N . LEU B 1 395 ? 0.651 3.529 -6.773 1 77.81 395 LEU B N 1
ATOM 8623 C CA . LEU B 1 395 ? 0.426 2.822 -8.031 1 77.81 395 LEU B CA 1
ATOM 8624 C C . LEU B 1 395 ? 1.334 1.603 -8.141 1 77.81 395 LEU B C 1
ATOM 8626 O O . LEU B 1 395 ? 0.939 0.577 -8.695 1 77.81 395 LEU B O 1
ATOM 8630 N N . ARG B 1 396 ? 2.42 1.761 -7.629 1 74.38 396 ARG B N 1
ATOM 8631 C CA . ARG B 1 396 ? 3.334 0.623 -7.637 1 74.38 396 ARG B CA 1
ATOM 8632 C C . ARG B 1 396 ? 2.818 -0.499 -6.742 1 74.38 396 ARG B C 1
ATOM 8634 O O . ARG B 1 396 ? 3.041 -1.678 -7.027 1 74.38 396 ARG B O 1
ATOM 8641 N N . VAL B 1 397 ? 2.055 -0.173 -5.777 1 70.69 397 VAL B N 1
ATOM 8642 C CA . VAL B 1 397 ? 1.462 -1.153 -4.875 1 70.69 397 VAL B CA 1
ATOM 8643 C C . VAL B 1 397 ? 0.324 -1.887 -5.582 1 70.69 397 VAL B C 1
ATOM 8645 O O . VAL B 1 397 ? 0.065 -3.061 -5.301 1 70.69 397 VAL B O 1
ATOM 8648 N N . SER B 1 398 ? -0.361 -1.24 -6.555 1 72.12 398 SER B N 1
ATOM 8649 C CA . SER B 1 398 ? -1.462 -1.848 -7.297 1 72.12 398 SER B CA 1
ATOM 8650 C C . SER B 1 398 ? -0.986 -3.043 -8.117 1 72.12 398 SER B C 1
ATOM 8652 O O . SER B 1 398 ? -1.75 -3.977 -8.359 1 72.12 398 SER B O 1
ATOM 8654 N N . ASP B 1 399 ? 0.199 -2.971 -8.594 1 72.25 399 ASP B N 1
ATOM 8655 C CA . ASP B 1 399 ? 0.783 -4.082 -9.336 1 72.25 399 ASP B CA 1
ATOM 8656 C C . ASP B 1 399 ? 0.839 -5.348 -8.484 1 72.25 399 ASP B C 1
ATOM 8658 O O . ASP B 1 399 ? 0.641 -6.453 -8.984 1 72.25 399 ASP B O 1
ATOM 8662 N N . TYR B 1 400 ? 0.835 -5.148 -7.258 1 69.56 400 TYR B N 1
ATOM 8663 C CA . TYR B 1 400 ? 0.882 -6.281 -6.344 1 69.56 400 TYR B CA 1
ATOM 8664 C C . TYR B 1 400 ? -0.492 -6.926 -6.203 1 69.56 400 TYR B C 1
ATOM 8666 O O . TYR B 1 400 ? -0.602 -8.148 -6.059 1 69.56 400 TYR B O 1
ATOM 8674 N N . ARG B 1 401 ? -1.44 -6.078 -6.41 1 68.62 401 ARG B N 1
ATOM 8675 C CA . ARG B 1 401 ? -2.801 -6.605 -6.379 1 68.62 401 ARG B CA 1
ATOM 8676 C C . ARG B 1 401 ? -3.061 -7.52 -7.57 1 68.62 401 ARG B C 1
ATOM 8678 O O . ARG B 1 401 ? -3.617 -8.609 -7.418 1 68.62 401 ARG B O 1
ATOM 8685 N N . LYS B 1 402 ? -2.705 -7.062 -8.703 1 73.25 402 LYS B N 1
ATOM 8686 C CA . LYS B 1 402 ? -2.896 -7.859 -9.906 1 73.25 402 LYS B CA 1
ATOM 8687 C C . LYS B 1 402 ? -2.164 -9.195 -9.805 1 73.25 402 LYS B C 1
ATOM 8689 O O . LYS B 1 402 ? -2.701 -10.234 -10.195 1 73.25 402 LYS B O 1
ATOM 8694 N N . SER B 1 403 ? -1.026 -9.055 -9.219 1 75.88 403 SER B N 1
ATOM 8695 C CA . SER B 1 403 ? -0.247 -10.281 -9.039 1 75.88 403 SER B CA 1
ATOM 8696 C C . SER B 1 403 ? -0.932 -11.234 -8.07 1 75.88 403 SER B C 1
ATOM 8698 O O . SER B 1 403 ? -0.903 -12.453 -8.273 1 75.88 403 SER B O 1
ATOM 8700 N N . ASN B 1 404 ? -1.585 -10.688 -7.152 1 76.25 404 ASN B N 1
ATOM 8701 C CA . ASN B 1 404 ? -2.309 -11.508 -6.191 1 76.25 404 ASN B CA 1
ATOM 8702 C C . ASN B 1 404 ? -3.512 -12.195 -6.832 1 76.25 404 ASN B C 1
ATOM 8704 O O . ASN B 1 404 ? -3.803 -13.352 -6.531 1 76.25 404 ASN B O 1
ATOM 8708 N N . GLU B 1 405 ? -4.184 -11.492 -7.664 1 76.5 405 GLU B N 1
ATOM 8709 C CA . GLU B 1 405 ? -5.328 -12.078 -8.359 1 76.5 405 GLU B CA 1
ATOM 8710 C C . GLU B 1 405 ? -4.898 -13.227 -9.258 1 76.5 405 GLU B C 1
ATOM 8712 O O . GLU B 1 405 ? -5.562 -14.266 -9.305 1 76.5 405 GLU B O 1
ATOM 8717 N N . GLN B 1 406 ? -3.824 -13.055 -9.938 1 81.62 406 GLN B N 1
ATOM 8718 C CA . GLN B 1 406 ? -3.303 -14.125 -10.781 1 81.62 406 GLN B CA 1
ATOM 8719 C C . GLN B 1 406 ? -2.898 -15.336 -9.938 1 81.62 406 GLN B C 1
ATOM 8721 O O . GLN B 1 406 ? -3.137 -16.469 -10.336 1 81.62 406 GLN B O 1
ATOM 8726 N N . LYS B 1 407 ? -2.354 -15.008 -8.836 1 83.69 407 LYS B N 1
ATOM 8727 C CA . LYS B 1 407 ? -1.956 -16.078 -7.934 1 83.69 407 LYS B CA 1
ATOM 8728 C C . LYS B 1 407 ? -3.17 -16.859 -7.441 1 83.69 407 LYS B C 1
ATOM 8730 O O . LYS B 1 407 ? -3.127 -18.094 -7.348 1 83.69 407 LYS B O 1
ATOM 8735 N N . GLN B 1 408 ? -4.203 -16.172 -7.148 1 82.56 408 GLN B N 1
ATOM 8736 C CA . GLN B 1 408 ? -5.418 -16.844 -6.699 1 82.56 408 GLN B CA 1
ATOM 8737 C C . GLN B 1 408 ? -5.965 -17.766 -7.777 1 82.56 408 GLN B C 1
ATOM 8739 O O . GLN B 1 408 ? -6.461 -18.859 -7.477 1 82.56 408 GLN B O 1
ATOM 8744 N N . GLU B 1 409 ? -5.879 -17.312 -8.961 1 83 409 GLU B N 1
ATOM 8745 C CA . GLU B 1 409 ? -6.312 -18.156 -10.078 1 83 409 GLU B CA 1
ATOM 8746 C C . GLU B 1 409 ? -5.457 -19.406 -10.188 1 83 409 GLU B C 1
ATOM 8748 O O . GLU B 1 409 ? -5.977 -20.5 -10.406 1 83 409 GLU B O 1
ATOM 8753 N N . ILE B 1 410 ? -4.238 -19.219 -10.055 1 87.38 410 ILE B N 1
ATOM 8754 C CA . ILE B 1 410 ? -3.324 -20.359 -10.141 1 87.38 410 ILE B CA 1
ATOM 8755 C C . ILE B 1 410 ? -3.566 -21.312 -8.977 1 87.38 410 ILE B C 1
ATOM 8757 O O . ILE B 1 410 ? -3.49 -22.531 -9.133 1 87.38 410 ILE B O 1
ATOM 8761 N N . ASP B 1 411 ? -3.895 -20.719 -7.875 1 87.56 411 ASP B N 1
ATOM 8762 C CA . ASP B 1 411 ? -4.191 -21.547 -6.703 1 87.56 411 ASP B CA 1
ATOM 8763 C C . ASP B 1 411 ? -5.41 -22.438 -6.953 1 87.56 411 ASP B C 1
ATOM 8765 O O . ASP B 1 411 ? -5.453 -23.578 -6.5 1 87.56 411 ASP B O 1
ATOM 8769 N N . LEU B 1 412 ? -6.336 -21.922 -7.617 1 86.38 412 LEU B N 1
ATOM 8770 C CA . LEU B 1 412 ? -7.508 -22.719 -7.961 1 86.38 412 LEU B CA 1
ATOM 8771 C C . LEU B 1 412 ? -7.133 -23.859 -8.898 1 86.38 412 LEU B C 1
ATOM 8773 O O . LEU B 1 412 ? -7.609 -24.984 -8.734 1 86.38 412 LEU B O 1
ATOM 8777 N N . GLN B 1 413 ? -6.328 -23.562 -9.852 1 86.81 413 GLN B N 1
ATOM 8778 C CA . GLN B 1 413 ? -5.863 -24.594 -10.766 1 86.81 413 GLN B CA 1
ATOM 8779 C C . GLN B 1 413 ? -5.102 -25.688 -10.023 1 86.81 413 GLN B C 1
ATOM 8781 O O . GLN B 1 413 ? -5.234 -26.875 -10.336 1 86.81 413 GLN B O 1
ATOM 8786 N N . LEU B 1 414 ? -4.359 -25.25 -9.086 1 89.81 414 LEU B N 1
ATOM 8787 C CA . LEU B 1 414 ? -3.562 -26.188 -8.312 1 89.81 414 LEU B CA 1
ATOM 8788 C C . LEU B 1 414 ? -4.453 -27.078 -7.453 1 89.81 414 LEU B C 1
ATOM 8790 O O . LEU B 1 414 ? -4.164 -28.266 -7.273 1 89.81 414 LEU B O 1
ATOM 8794 N N . LYS B 1 415 ? -5.523 -26.578 -6.961 1 89.19 415 LYS B N 1
ATOM 8795 C CA . LYS B 1 415 ? -6.465 -27.391 -6.191 1 89.19 415 LYS B CA 1
ATOM 8796 C C . LYS B 1 415 ? -7.121 -28.453 -7.066 1 89.19 415 LYS B C 1
ATOM 8798 O O . LYS B 1 415 ? -7.316 -29.594 -6.629 1 89.19 415 LYS B O 1
ATOM 8803 N N . ILE B 1 416 ? -7.426 -28.094 -8.234 1 87.06 416 ILE B N 1
ATOM 8804 C CA . ILE B 1 416 ? -8 -29.031 -9.18 1 87.06 416 ILE B CA 1
ATOM 8805 C C . ILE B 1 416 ? -6.965 -30.094 -9.547 1 87.06 416 ILE B C 1
ATOM 8807 O O . ILE B 1 416 ? -7.281 -31.281 -9.609 1 87.06 416 ILE B O 1
ATOM 8811 N N . ALA B 1 417 ? -5.805 -29.625 -9.773 1 89.12 417 ALA B N 1
ATOM 8812 C CA . ALA B 1 417 ? -4.719 -30.547 -10.086 1 89.12 417 ALA B CA 1
ATOM 8813 C C . ALA B 1 417 ? -4.469 -31.516 -8.938 1 89.12 417 ALA B C 1
ATOM 8815 O O . ALA B 1 417 ? -4.137 -32.688 -9.164 1 89.12 417 ALA B O 1
ATOM 8816 N N . GLN B 1 418 ? -4.574 -30.984 -7.797 1 89.44 418 GLN B N 1
ATOM 8817 C CA . GLN B 1 418 ? -4.418 -31.828 -6.621 1 89.44 418 GLN B CA 1
ATOM 8818 C C . GLN B 1 418 ? -5.48 -32.906 -6.586 1 89.44 418 GLN B C 1
ATOM 8820 O O . GLN B 1 418 ? -5.188 -34.062 -6.246 1 89.44 418 GLN B O 1
ATOM 8825 N N . LYS B 1 419 ? -6.664 -32.562 -6.918 1 85.88 419 LYS B N 1
ATOM 8826 C CA . LYS B 1 419 ? -7.738 -33.562 -6.992 1 85.88 419 LYS B CA 1
ATOM 8827 C C . LYS B 1 419 ? -7.441 -34.594 -8.055 1 85.88 419 LYS B C 1
ATOM 8829 O O . LYS B 1 419 ? -7.699 -35.781 -7.844 1 85.88 419 LYS B O 1
ATOM 8834 N N . LEU B 1 420 ? -6.922 -34.156 -9.117 1 85.62 420 LEU B N 1
ATOM 8835 C CA . LEU B 1 420 ? -6.52 -35.062 -10.18 1 85.62 420 LEU B CA 1
ATOM 8836 C C . LEU B 1 420 ? -5.426 -36.031 -9.703 1 85.62 420 LEU B C 1
ATOM 8838 O O . LEU B 1 420 ? -5.492 -37.219 -9.953 1 85.62 420 LEU B O 1
ATOM 8842 N N . GLN B 1 421 ? -4.543 -35.469 -9.039 1 85.56 421 GLN B N 1
ATOM 8843 C CA . GLN B 1 421 ? -3.414 -36.25 -8.57 1 85.56 421 GLN B CA 1
ATOM 8844 C C . GLN B 1 421 ? -3.857 -37.25 -7.5 1 85.56 421 GLN B C 1
ATOM 8846 O O . GLN B 1 421 ? -3.352 -38.375 -7.449 1 85.56 421 GLN B O 1
ATOM 8851 N N . ASN B 1 422 ? -4.699 -36.812 -6.691 1 83.12 422 ASN B N 1
ATOM 8852 C CA . ASN B 1 422 ? -5.234 -37.719 -5.68 1 83.12 422 ASN B CA 1
ATOM 8853 C C . ASN B 1 422 ? -5.977 -38.875 -6.312 1 83.12 422 ASN B C 1
ATOM 8855 O O . ASN B 1 422 ? -6 -40 -5.754 1 83.12 422 ASN B O 1
ATOM 8859 N N . GLY B 1 423 ? -6.488 -38.562 -7.465 1 77.19 423 GLY B N 1
ATOM 8860 C CA . GLY B 1 423 ? -7.137 -39.625 -8.203 1 77.19 423 GLY B CA 1
ATOM 8861 C C . GLY B 1 423 ? -6.16 -40.656 -8.758 1 77.19 423 GLY B C 1
ATOM 8862 O O . GLY B 1 423 ? -6.539 -41.812 -9.039 1 77.19 423 GLY B O 1
ATOM 8863 N N . LEU B 1 424 ? -4.945 -40.281 -8.781 1 78.12 424 LEU B N 1
ATOM 8864 C CA . LEU B 1 424 ? -3.891 -41.156 -9.281 1 78.12 424 LEU B CA 1
ATOM 8865 C C . LEU B 1 424 ? -3.377 -42.062 -8.188 1 78.12 424 LEU B C 1
ATOM 8867 O O . LEU B 1 424 ? -2.762 -43.094 -8.469 1 78.12 424 LEU B O 1
ATOM 8871 N N . LEU B 1 425 ? -3.672 -41.688 -7.004 1 82 425 LEU B N 1
ATOM 8872 C CA . LEU B 1 425 ? -3.244 -42.5 -5.871 1 82 425 LEU B CA 1
ATOM 8873 C C . LEU B 1 425 ? -4.211 -43.656 -5.633 1 82 425 LEU B C 1
ATOM 8875 O O . LEU B 1 425 ? -5.383 -43.594 -6 1 82 425 LEU B O 1
ATOM 8879 N N . PRO B 1 426 ? -3.607 -44.719 -5.172 1 82 426 PRO B N 1
ATOM 8880 C CA . PRO B 1 426 ? -4.512 -45.844 -4.902 1 82 426 PRO B CA 1
ATOM 8881 C C . PRO B 1 426 ? -5.641 -45.469 -3.945 1 82 426 PRO B C 1
ATOM 8883 O O . PRO B 1 426 ? -5.445 -44.656 -3.039 1 82 426 PRO B O 1
ATOM 8886 N N . LYS B 1 427 ? -6.773 -45.969 -4.301 1 77.56 427 LYS B N 1
ATOM 8887 C CA . LYS B 1 427 ? -7.898 -45.75 -3.396 1 77.56 427 LYS B CA 1
ATOM 8888 C C . LYS B 1 427 ? -7.594 -46.312 -2.004 1 77.56 427 LYS B C 1
ATOM 8890 O O . LYS B 1 427 ? -6.785 -47.219 -1.854 1 77.56 427 LYS B O 1
ATOM 8895 N N . LYS B 1 428 ? -8.219 -45.75 -1.044 1 76.81 428 LYS B N 1
ATOM 8896 C CA . LYS B 1 428 ? -8.016 -46.156 0.337 1 76.81 428 LYS B CA 1
ATOM 8897 C C . LYS B 1 428 ? -8.438 -47.625 0.534 1 76.81 428 LYS B C 1
ATOM 8899 O O . LYS B 1 428 ? -9.586 -47.969 0.271 1 76.81 428 LYS B O 1
ATOM 8904 N N . ARG B 1 429 ? -7.457 -48.438 0.583 1 82.38 429 ARG B N 1
ATOM 8905 C CA . ARG B 1 429 ? -7.711 -49.844 0.848 1 82.38 429 ARG B CA 1
ATOM 8906 C C . ARG B 1 429 ? -6.898 -50.344 2.043 1 82.38 429 ARG B C 1
ATOM 8908 O O . ARG B 1 429 ? -5.793 -49.844 2.289 1 82.38 429 ARG B O 1
ATOM 8915 N N . SER B 1 430 ? -7.535 -51.25 2.768 1 87.5 430 SER B N 1
ATOM 8916 C CA . SER B 1 430 ? -6.898 -51.75 3.98 1 87.5 430 SER B CA 1
ATOM 8917 C C . SER B 1 430 ? -6.188 -53.062 3.723 1 87.5 430 SER B C 1
ATOM 8919 O O . SER B 1 430 ? -5.367 -53.5 4.531 1 87.5 430 SER B O 1
ATOM 8921 N N . HIS B 1 431 ? -6.562 -53.625 2.516 1 91.19 431 HIS B N 1
ATOM 8922 C CA . HIS B 1 431 ? -5.961 -54.938 2.207 1 91.19 431 HIS B CA 1
ATOM 8923 C C . HIS B 1 431 ? -5.625 -55.031 0.723 1 91.19 431 HIS B C 1
ATOM 8925 O O . HIS B 1 431 ? -6.207 -54.344 -0.103 1 91.19 431 HIS B O 1
ATOM 8931 N N . ALA B 1 432 ? -4.648 -55.844 0.423 1 91.44 432 ALA B N 1
ATOM 8932 C CA . ALA B 1 432 ? -4.309 -56.25 -0.936 1 91.44 432 ALA B CA 1
ATOM 8933 C C . ALA B 1 432 ? -4.008 -57.75 -0.994 1 91.44 432 ALA B C 1
ATOM 8935 O O . ALA B 1 432 ? -3.059 -58.219 -0.363 1 91.44 432 ALA B O 1
ATOM 8936 N N . LEU B 1 433 ? -4.723 -58.438 -1.704 1 90.94 433 LEU B N 1
ATOM 8937 C CA . LEU B 1 433 ? -4.637 -59.906 -1.79 1 90.94 433 LEU B CA 1
ATOM 8938 C C . LEU B 1 433 ? -4.699 -60.531 -0.403 1 90.94 433 LEU B C 1
ATOM 8940 O O . LEU B 1 433 ? -3.906 -61.406 -0.082 1 90.94 433 LEU B O 1
ATOM 8944 N N . GLY B 1 434 ? -5.5 -59.906 0.43 1 88.69 434 GLY B N 1
ATOM 8945 C CA . GLY B 1 434 ? -5.715 -60.438 1.771 1 88.69 434 GLY B CA 1
ATOM 8946 C C . GLY B 1 434 ? -4.695 -59.938 2.777 1 88.69 434 GLY B C 1
ATOM 8947 O O . GLY B 1 434 ? -4.863 -60.125 3.982 1 88.69 434 GLY B O 1
ATOM 8948 N N . TYR B 1 435 ? -3.641 -59.344 2.34 1 93.31 435 TYR B N 1
ATOM 8949 C CA . TYR B 1 435 ? -2.623 -58.812 3.24 1 93.31 435 TYR B CA 1
ATOM 8950 C C . TYR B 1 435 ? -2.992 -57.406 3.711 1 93.31 435 TYR B C 1
ATOM 8952 O O . TYR B 1 435 ? -3.383 -56.562 2.906 1 93.31 435 TYR B O 1
ATOM 8960 N N . PRO B 1 436 ? -2.896 -57.188 4.969 1 94.88 436 PRO B N 1
ATOM 8961 C CA . PRO B 1 436 ? -3.137 -55.812 5.449 1 94.88 436 PRO B CA 1
ATOM 8962 C C . PRO B 1 436 ? -2.148 -54.812 4.871 1 94.88 436 PRO B C 1
ATOM 8964 O O . PRO B 1 436 ? -0.953 -55.094 4.773 1 94.88 436 PRO B O 1
ATOM 8967 N N . LEU B 1 437 ? -2.756 -53.688 4.484 1 94.62 437 LEU B N 1
ATOM 8968 C CA . LEU B 1 437 ? -1.948 -52.688 3.818 1 94.62 437 LEU B CA 1
ATOM 8969 C C . LEU B 1 437 ? -2.24 -51.312 4.387 1 94.62 437 LEU B C 1
ATOM 8971 O O . LEU B 1 437 ? -3.342 -51.031 4.879 1 94.62 437 LEU B O 1
ATOM 8975 N N . GLY B 1 438 ? -1.158 -50.469 4.434 1 94.12 438 GLY B N 1
ATOM 8976 C CA . GLY B 1 438 ? -1.277 -49.062 4.77 1 94.12 438 GLY B CA 1
ATOM 8977 C C . GLY B 1 438 ? -0.338 -48.188 3.975 1 94.12 438 GLY B C 1
ATOM 8978 O O . GLY B 1 438 ? 0.755 -48.594 3.598 1 94.12 438 GLY B O 1
ATOM 8979 N N . PHE B 1 439 ? -0.791 -46.969 3.654 1 93.62 439 PHE B N 1
ATOM 8980 C CA . PHE B 1 439 ? 0.129 -46 3.035 1 93.62 439 PHE B CA 1
ATOM 8981 C C . PHE B 1 439 ? -0.276 -44.562 3.354 1 93.62 439 PHE B C 1
ATOM 8983 O O . PHE B 1 439 ? -1.428 -44.312 3.707 1 93.62 439 PHE B O 1
ATOM 8990 N N . ARG B 1 440 ? 0.651 -43.688 3.352 1 94 440 ARG B N 1
ATOM 8991 C CA . ARG B 1 440 ? 0.457 -42.25 3.516 1 94 440 ARG B CA 1
ATOM 8992 C C . ARG B 1 440 ? 1.275 -41.469 2.494 1 94 440 ARG B C 1
ATOM 8994 O O . ARG B 1 440 ? 2.416 -41.844 2.197 1 94 440 ARG B O 1
ATOM 9001 N N . TYR B 1 441 ? 0.597 -40.5 1.881 1 91.94 441 TYR B N 1
ATOM 9002 C CA . TYR B 1 441 ? 1.215 -39.594 0.931 1 91.94 441 TYR B CA 1
ATOM 9003 C C . TYR B 1 441 ? 1.05 -38.156 1.385 1 91.94 441 TYR B C 1
ATOM 9005 O O . TYR B 1 441 ? -0.071 -37.688 1.616 1 91.94 441 TYR B O 1
ATOM 9013 N N . LEU B 1 442 ? 2.158 -37.438 1.598 1 90.19 442 LEU B N 1
ATOM 9014 C CA . LEU B 1 442 ? 2.182 -36.031 1.988 1 90.19 442 LEU B CA 1
ATOM 9015 C C . LEU B 1 442 ? 3.025 -35.219 1.018 1 90.19 442 LEU B C 1
ATOM 9017 O O . LEU B 1 442 ? 4.246 -35.125 1.158 1 90.19 442 LEU B O 1
ATOM 9021 N N . PRO B 1 443 ? 2.377 -34.469 0.117 1 88.62 443 PRO B N 1
ATOM 9022 C CA . PRO B 1 443 ? 3.148 -33.625 -0.813 1 88.62 443 PRO B CA 1
ATOM 9023 C C . PRO B 1 443 ? 3.742 -32.375 -0.147 1 88.62 443 PRO B C 1
ATOM 9025 O O . PRO B 1 443 ? 3.18 -31.875 0.826 1 88.62 443 PRO B O 1
ATOM 9028 N N . ALA B 1 444 ? 4.883 -31.906 -0.701 1 84.94 444 ALA B N 1
ATOM 9029 C CA . ALA B 1 444 ? 5.523 -30.688 -0.214 1 84.94 444 ALA B CA 1
ATOM 9030 C C . ALA B 1 444 ? 4.672 -29.453 -0.522 1 84.94 444 ALA B C 1
ATOM 9032 O O . ALA B 1 444 ? 4.668 -28.5 0.243 1 84.94 444 ALA B O 1
ATOM 9033 N N . THR B 1 445 ? 4.109 -29.484 -1.681 1 82.88 445 THR B N 1
ATOM 9034 C CA . THR B 1 445 ? 3.211 -28.422 -2.125 1 82.88 445 THR B CA 1
ATOM 9035 C C . THR B 1 445 ? 1.82 -28.984 -2.416 1 82.88 445 THR B C 1
ATOM 9037 O O . THR B 1 445 ? 1.467 -30.062 -1.939 1 82.88 445 THR B O 1
ATOM 9040 N N . ASP B 1 446 ? 1.057 -28.281 -3.205 1 84.06 446 ASP B N 1
ATOM 9041 C CA . ASP B 1 446 ? -0.296 -28.734 -3.521 1 84.06 446 ASP B CA 1
ATOM 9042 C C . ASP B 1 446 ? -0.273 -30.016 -4.336 1 84.06 446 ASP B C 1
ATOM 9044 O O . ASP B 1 446 ? -1.128 -30.891 -4.152 1 84.06 446 ASP B O 1
ATOM 9048 N N . ILE B 1 447 ? 0.753 -30.078 -5.121 1 89.44 447 ILE B N 1
ATOM 9049 C CA . ILE B 1 447 ? 0.93 -31.281 -5.91 1 89.44 447 ILE B CA 1
ATOM 9050 C C . ILE B 1 447 ? 2.389 -31.734 -5.848 1 89.44 447 ILE B C 1
ATOM 9052 O O . ILE B 1 447 ? 3.281 -30.922 -5.582 1 89.44 447 ILE B O 1
ATOM 9056 N N . GLY B 1 448 ? 2.6 -33.125 -5.973 1 90.06 448 GLY B N 1
ATOM 9057 C CA . GLY B 1 448 ? 3.947 -33.656 -5.801 1 90.06 448 GLY B CA 1
ATOM 9058 C C . GLY B 1 448 ? 4.34 -34.656 -6.867 1 90.06 448 GLY B C 1
ATOM 9059 O O . GLY B 1 448 ? 3.568 -34.906 -7.789 1 90.06 448 GLY B O 1
ATOM 9060 N N . GLY B 1 449 ? 5.566 -35.094 -6.766 1 92.44 449 GLY B N 1
ATOM 9061 C CA . GLY B 1 449 ? 6.125 -36.031 -7.75 1 92.44 449 GLY B CA 1
ATOM 9062 C C . GLY B 1 449 ? 6.141 -37.469 -7.285 1 92.44 449 GLY B C 1
ATOM 9063 O O . GLY B 1 449 ? 6.496 -38.375 -8.047 1 92.44 449 GLY B O 1
ATOM 9064 N N . ASP B 1 450 ? 5.625 -37.719 -6.09 1 92.5 450 ASP B N 1
ATOM 9065 C CA . ASP B 1 450 ? 5.59 -39.062 -5.562 1 92.5 450 ASP B CA 1
ATOM 9066 C C . ASP B 1 450 ? 4.281 -39.781 -5.926 1 92.5 450 ASP B C 1
ATOM 9068 O O . ASP B 1 450 ? 3.234 -39.125 -6.012 1 92.5 450 ASP B O 1
ATOM 9072 N N . PHE B 1 451 ? 4.32 -40.969 -6.109 1 88.5 451 PHE B N 1
ATOM 9073 C CA . PHE B 1 451 ? 3.074 -41.719 -6.133 1 88.5 451 PHE B CA 1
ATOM 9074 C C . PHE B 1 451 ? 3.328 -43.188 -5.828 1 88.5 451 PHE B C 1
ATOM 9076 O O . PHE B 1 451 ? 4.469 -43.656 -5.875 1 88.5 451 PHE B O 1
ATOM 9083 N N . VAL B 1 452 ? 2.334 -43.906 -5.469 1 92.62 452 VAL B N 1
ATOM 9084 C CA . VAL B 1 452 ? 2.318 -45.312 -5.137 1 92.62 452 VAL B CA 1
ATOM 9085 C C . VAL B 1 452 ? 1.246 -46.031 -5.965 1 92.62 452 VAL B C 1
ATOM 9087 O O . VAL B 1 452 ? 0.23 -45.438 -6.32 1 92.62 452 VAL B O 1
ATOM 9090 N N . GLU B 1 453 ? 1.615 -47.156 -6.332 1 92.44 453 GLU B N 1
ATOM 9091 C CA . GLU B 1 453 ? 0.633 -48 -7.039 1 92.44 453 GLU B CA 1
ATOM 9092 C C . GLU B 1 453 ? 0.601 -49.406 -6.484 1 92.44 453 GLU B C 1
ATOM 9094 O O . GLU B 1 453 ? 1.644 -49.969 -6.148 1 92.44 453 GLU B O 1
ATOM 9099 N N . ILE B 1 454 ? -0.584 -49.875 -6.281 1 93.5 454 ILE B N 1
ATOM 9100 C CA . ILE B 1 454 ? -0.822 -51.25 -5.828 1 93.5 454 ILE B CA 1
ATOM 9101 C C . ILE B 1 454 ? -1.617 -52 -6.883 1 93.5 454 ILE B C 1
ATOM 9103 O O . ILE B 1 454 ? -2.777 -51.688 -7.152 1 93.5 454 ILE B O 1
ATOM 9107 N N . ILE B 1 455 ? -0.979 -52.906 -7.477 1 91.88 455 ILE B N 1
ATOM 9108 C CA . ILE B 1 455 ? -1.615 -53.719 -8.523 1 91.88 455 ILE B CA 1
ATOM 9109 C C . ILE B 1 455 ? -1.954 -55.094 -7.992 1 91.88 455 ILE B C 1
ATOM 9111 O O . ILE B 1 455 ? -1.06 -55.875 -7.629 1 91.88 455 ILE B O 1
ATOM 9115 N N . GLU B 1 456 ? -3.199 -55.344 -7.977 1 91.75 456 GLU B N 1
ATOM 9116 C CA . GLU B 1 456 ? -3.676 -56.625 -7.477 1 91.75 456 GLU B CA 1
ATOM 9117 C C . GLU B 1 456 ? -4.266 -57.469 -8.602 1 91.75 456 GLU B C 1
ATOM 9119 O O . GLU B 1 456 ? -5.141 -57.031 -9.336 1 91.75 456 GLU B O 1
ATOM 9124 N N . LYS B 1 457 ? -3.723 -58.562 -8.812 1 90.56 457 LYS B N 1
ATOM 9125 C CA . LYS B 1 457 ? -4.285 -59.562 -9.719 1 90.56 457 LYS B CA 1
ATOM 9126 C C . LYS B 1 457 ? -4.789 -60.781 -8.953 1 90.56 457 LYS B C 1
ATOM 9128 O O . LYS B 1 457 ? -4.875 -60.75 -7.719 1 90.56 457 LYS B O 1
ATOM 9133 N N . GLU B 1 458 ? -5.227 -61.844 -9.617 1 88.69 458 GLU B N 1
ATOM 9134 C CA . GLU B 1 458 ? -5.855 -62.969 -8.953 1 88.69 458 GLU B CA 1
ATOM 9135 C C . GLU B 1 458 ? -4.902 -63.625 -7.965 1 88.69 458 GLU B C 1
ATOM 9137 O O . GLU B 1 458 ? -5.277 -63.906 -6.82 1 88.69 458 GLU B O 1
ATOM 9142 N N . LYS B 1 459 ? -3.662 -63.844 -8.32 1 90.81 459 LYS B N 1
ATOM 9143 C CA . LYS B 1 459 ? -2.762 -64.562 -7.441 1 90.81 459 LYS B CA 1
ATOM 9144 C C . LYS B 1 459 ? -1.438 -63.844 -7.266 1 90.81 459 LYS B C 1
ATOM 9146 O O . LYS B 1 459 ? -0.459 -64.438 -6.785 1 90.81 459 LYS B O 1
ATOM 9151 N N . GLU B 1 460 ? -1.404 -62.656 -7.711 1 94.25 460 GLU B N 1
ATOM 9152 C CA . GLU B 1 460 ? -0.148 -61.938 -7.668 1 94.25 460 GLU B CA 1
ATOM 9153 C C . GLU B 1 460 ? -0.375 -60.469 -7.215 1 94.25 460 GLU B C 1
ATOM 9155 O O . GLU B 1 460 ? -1.463 -59.938 -7.398 1 94.25 460 GLU B O 1
ATOM 9160 N N . LEU B 1 461 ? 0.672 -60 -6.578 1 94.81 461 LEU B N 1
ATOM 9161 C CA . LEU B 1 461 ? 0.607 -58.625 -6.07 1 94.81 461 LEU B CA 1
ATOM 9162 C C . LEU B 1 461 ? 1.837 -57.844 -6.496 1 94.81 461 LEU B C 1
ATOM 9164 O O . LEU B 1 461 ? 2.957 -58.344 -6.457 1 94.81 461 LEU B O 1
ATOM 9168 N N . GLY B 1 462 ? 1.565 -56.656 -7.023 1 94.94 462 GLY B N 1
ATOM 9169 C CA . GLY B 1 462 ? 2.633 -55.719 -7.359 1 94.94 462 GLY B CA 1
ATOM 9170 C C . GLY B 1 462 ? 2.568 -54.438 -6.566 1 94.94 462 GLY B C 1
ATOM 9171 O O . GLY B 1 462 ? 1.487 -53.875 -6.367 1 94.94 462 GLY B O 1
ATOM 9172 N N . LEU B 1 463 ? 3.709 -54.062 -6.004 1 95.44 463 LEU B N 1
ATOM 9173 C CA . LEU B 1 463 ? 3.846 -52.75 -5.336 1 95.44 463 LEU B CA 1
ATOM 9174 C C . LEU B 1 463 ? 4.863 -51.875 -6.055 1 95.44 463 LEU B C 1
ATOM 9176 O O . LEU B 1 463 ? 5.93 -52.344 -6.449 1 95.44 463 LEU B O 1
ATOM 9180 N N . PHE B 1 464 ? 4.434 -50.656 -6.254 1 95.12 464 PHE B N 1
ATOM 9181 C CA . PHE B 1 464 ? 5.297 -49.719 -6.957 1 95.12 464 PHE B CA 1
ATOM 9182 C C . PHE B 1 464 ? 5.367 -48.375 -6.215 1 95.12 464 PHE B C 1
ATOM 9184 O O . PHE B 1 464 ? 4.344 -47.844 -5.773 1 95.12 464 PHE B O 1
ATOM 9191 N N . LEU B 1 465 ? 6.539 -47.875 -5.961 1 96.31 465 LEU B N 1
ATOM 9192 C CA . LEU B 1 465 ? 6.777 -46.562 -5.391 1 96.31 465 LEU B CA 1
ATOM 9193 C C . LEU B 1 465 ? 7.727 -45.75 -6.27 1 96.31 465 LEU B C 1
ATOM 9195 O O . LEU B 1 465 ? 8.773 -46.25 -6.688 1 96.31 465 LEU B O 1
ATOM 9199 N N . CYS B 1 466 ? 7.32 -44.562 -6.613 1 94.81 466 CYS B N 1
ATOM 9200 C CA . CYS B 1 466 ? 8.117 -43.719 -7.5 1 94.81 466 CYS B CA 1
ATOM 9201 C C . CYS B 1 466 ? 8.289 -42.312 -6.918 1 94.81 466 CYS B C 1
ATOM 9203 O O . CYS B 1 466 ? 7.402 -41.812 -6.227 1 94.81 466 CYS B O 1
ATOM 9205 N N . ASP B 1 467 ? 9.461 -41.75 -7.156 1 95.19 467 ASP B N 1
ATOM 9206 C CA . ASP B 1 467 ? 9.82 -40.406 -6.758 1 95.19 467 ASP B CA 1
ATOM 9207 C C . ASP B 1 467 ? 10.492 -39.656 -7.902 1 95.19 467 ASP B C 1
ATOM 9209 O O . ASP B 1 467 ? 11.602 -40 -8.305 1 95.19 467 ASP B O 1
ATOM 9213 N N . VAL B 1 468 ? 9.828 -38.562 -8.336 1 94.94 468 VAL B N 1
ATOM 9214 C CA . VAL B 1 468 ? 10.375 -37.75 -9.422 1 94.94 468 VAL B CA 1
ATOM 9215 C C . VAL B 1 468 ? 11.234 -36.656 -8.844 1 94.94 468 VAL B C 1
ATOM 9217 O O . VAL B 1 468 ? 10.891 -36.062 -7.816 1 94.94 468 VAL B O 1
ATOM 9220 N N . SER B 1 469 ? 12.32 -36.375 -9.523 1 91.62 469 SER B N 1
ATOM 9221 C CA . SER B 1 469 ? 13.219 -35.312 -9.07 1 91.62 469 SER B CA 1
ATOM 9222 C C . SER B 1 469 ? 12.516 -33.938 -9.094 1 91.62 469 SER B C 1
ATOM 9224 O O . SER B 1 469 ? 11.742 -33.656 -10.008 1 91.62 469 SER B O 1
ATOM 9226 N N . GLY B 1 470 ? 12.805 -33.25 -8.125 1 83.88 470 GLY B N 1
ATOM 9227 C CA . GLY B 1 470 ? 12.211 -31.922 -8.031 1 83.88 470 GLY B CA 1
ATOM 9228 C C . GLY B 1 470 ? 10.844 -31.938 -7.359 1 83.88 470 GLY B C 1
ATOM 9229 O O . GLY B 1 470 ? 10.453 -32.938 -6.758 1 83.88 470 GLY B O 1
ATOM 9230 N N . HIS B 1 471 ? 10.195 -30.859 -7.34 1 83.12 471 HIS B N 1
ATOM 9231 C CA . HIS B 1 471 ? 8.867 -30.781 -6.746 1 83.12 471 HIS B CA 1
ATOM 9232 C C . HIS B 1 471 ? 7.984 -29.797 -7.512 1 83.12 471 HIS B C 1
ATOM 9234 O O . HIS B 1 471 ? 8.469 -29.078 -8.391 1 83.12 471 HIS B O 1
ATOM 9240 N N . GLY B 1 472 ? 6.762 -29.875 -7.23 1 87.81 472 GLY B N 1
ATOM 9241 C CA . GLY B 1 472 ? 5.82 -28.938 -7.824 1 87.81 472 GLY B CA 1
ATOM 9242 C C . GLY B 1 472 ? 5.211 -29.438 -9.117 1 87.81 472 GLY B C 1
ATOM 9243 O O . GLY B 1 472 ? 5.035 -30.656 -9.297 1 87.81 472 GLY B O 1
ATOM 9244 N N . ILE B 1 473 ? 4.984 -28.484 -10.023 1 89.62 473 ILE B N 1
ATOM 9245 C CA . ILE B 1 473 ? 4.156 -28.75 -11.195 1 89.62 473 ILE B CA 1
ATOM 9246 C C . ILE B 1 473 ? 4.898 -29.672 -12.156 1 89.62 473 ILE B C 1
ATOM 9248 O O . ILE B 1 473 ? 4.371 -30.703 -12.57 1 89.62 473 ILE B O 1
ATOM 9252 N N . PRO B 1 474 ? 6.184 -29.453 -12.445 1 91.25 474 PRO B N 1
ATOM 9253 C CA . PRO B 1 474 ? 6.883 -30.344 -13.375 1 91.25 474 PRO B CA 1
ATOM 9254 C C . PRO B 1 474 ? 6.965 -31.781 -12.859 1 91.25 474 PRO B C 1
ATOM 9256 O O . PRO B 1 474 ? 6.746 -32.719 -13.617 1 91.25 474 PRO B O 1
ATOM 9259 N N . ALA B 1 475 ? 7.246 -31.922 -11.625 1 92.19 475 ALA B N 1
ATOM 9260 C CA . ALA B 1 475 ? 7.359 -33.25 -11.023 1 92.19 475 ALA B CA 1
ATOM 9261 C C . ALA B 1 475 ? 6.023 -34 -11.07 1 92.19 475 ALA B C 1
ATOM 9263 O O . ALA B 1 475 ? 5.977 -35.188 -11.32 1 92.19 475 ALA B O 1
ATOM 9264 N N . ALA B 1 476 ? 5.016 -33.25 -10.789 1 91.88 476 ALA B N 1
ATOM 9265 C CA . ALA B 1 476 ? 3.68 -33.844 -10.812 1 91.88 476 ALA B CA 1
ATOM 9266 C C . ALA B 1 476 ? 3.309 -34.312 -12.219 1 91.88 476 ALA B C 1
ATOM 9268 O O . ALA B 1 476 ? 2.658 -35.344 -12.383 1 91.88 476 ALA B O 1
ATOM 9269 N N . MET B 1 477 ? 3.656 -33.594 -13.203 1 91.56 477 MET B N 1
ATOM 9270 C CA . MET B 1 477 ? 3.404 -33.969 -14.594 1 91.56 477 MET B CA 1
ATOM 9271 C C . MET B 1 477 ? 4.121 -35.25 -14.945 1 91.56 477 MET B C 1
ATOM 9273 O O . MET B 1 477 ? 3.529 -36.156 -15.547 1 91.56 477 MET B O 1
ATOM 9277 N N . ILE B 1 478 ? 5.312 -35.375 -14.539 1 92.81 478 ILE B N 1
ATOM 9278 C CA . ILE B 1 478 ? 6.102 -36.562 -14.828 1 92.81 478 ILE B CA 1
ATOM 9279 C C . ILE B 1 478 ? 5.531 -37.781 -14.078 1 92.81 478 ILE B C 1
ATOM 9281 O O . ILE B 1 478 ? 5.438 -38.875 -14.625 1 92.81 478 ILE B O 1
ATOM 9285 N N . ALA B 1 479 ? 5.207 -37.5 -12.852 1 92.81 479 ALA B N 1
ATOM 9286 C CA . ALA B 1 479 ? 4.598 -38.562 -12.062 1 92.81 479 ALA B CA 1
ATOM 9287 C C . ALA B 1 479 ? 3.326 -39.062 -12.719 1 92.81 479 ALA B C 1
ATOM 9289 O O . ALA B 1 479 ? 3.08 -40.281 -12.742 1 92.81 479 ALA B O 1
ATOM 9290 N N . SER B 1 480 ? 2.602 -38.219 -13.242 1 91.12 480 SER B N 1
ATOM 9291 C CA . SER B 1 480 ? 1.364 -38.625 -13.906 1 91.12 480 SER B CA 1
ATOM 9292 C C . SER B 1 480 ? 1.646 -39.469 -15.148 1 91.12 480 SER B C 1
ATOM 9294 O O . SER B 1 480 ? 0.965 -40.438 -15.406 1 91.12 480 SER B O 1
ATOM 9296 N N . MET B 1 481 ? 2.598 -39.031 -15.906 1 92.75 481 MET B N 1
ATOM 9297 C CA . MET B 1 481 ? 2.994 -39.812 -17.078 1 92.75 481 MET B CA 1
ATOM 9298 C C . MET B 1 481 ? 3.482 -41.188 -16.703 1 92.75 481 MET B C 1
ATOM 9300 O O . MET B 1 481 ? 3.154 -42.188 -17.359 1 92.75 481 MET B O 1
ATOM 9304 N N . THR B 1 482 ? 4.203 -41.219 -15.688 1 92.88 482 THR B N 1
ATOM 9305 C CA . THR B 1 482 ? 4.742 -42.5 -15.203 1 92.88 482 THR B CA 1
ATOM 9306 C C . THR B 1 482 ? 3.619 -43.438 -14.766 1 92.88 482 THR B C 1
ATOM 9308 O O . THR B 1 482 ? 3.67 -44.625 -15.023 1 92.88 482 THR B O 1
ATOM 9311 N N . LYS B 1 483 ? 2.705 -42.875 -14.164 1 91.81 483 LYS B N 1
ATOM 9312 C CA . LYS B 1 483 ? 1.571 -43.656 -13.695 1 91.81 483 LYS B CA 1
ATOM 9313 C C . LYS B 1 483 ? 0.842 -44.344 -14.852 1 91.81 483 LYS B C 1
ATOM 9315 O O . LYS B 1 483 ? 0.475 -45.5 -14.773 1 91.81 483 LYS B O 1
ATOM 9320 N N . VAL B 1 484 ? 0.651 -43.656 -15.867 1 92.06 484 VAL B N 1
ATOM 9321 C CA . VAL B 1 484 ? -0.026 -44.188 -17.031 1 92.06 484 VAL B CA 1
ATOM 9322 C C . VAL B 1 484 ? 0.819 -45.312 -17.656 1 92.06 484 VAL B C 1
ATOM 9324 O O . VAL B 1 484 ? 0.293 -46.344 -18.031 1 92.06 484 VAL B O 1
ATOM 9327 N N . SER B 1 485 ? 2.062 -45.031 -17.75 1 93.19 485 SER B N 1
ATOM 9328 C CA . SER B 1 485 ? 2.963 -46.062 -18.266 1 93.19 485 SER B CA 1
ATOM 9329 C C . SER B 1 485 ? 2.91 -47.344 -17.438 1 93.19 485 SER B C 1
ATOM 9331 O O . SER B 1 485 ? 2.875 -48.438 -17.984 1 93.19 485 SER B O 1
ATOM 9333 N N . LEU B 1 486 ? 2.887 -47.156 -16.172 1 91.81 486 LEU B N 1
ATOM 9334 C CA . LEU B 1 486 ? 2.824 -48.312 -15.266 1 91.81 486 LEU B CA 1
ATOM 9335 C C . LEU B 1 486 ? 1.519 -49.062 -15.438 1 91.81 486 LEU B C 1
ATOM 9337 O O . LEU B 1 486 ? 1.507 -50.312 -15.391 1 91.81 486 LEU B O 1
ATOM 9341 N N . GLU B 1 487 ? 0.476 -48.375 -15.617 1 88.56 487 GLU B N 1
ATOM 9342 C CA . GLU B 1 487 ? -0.823 -49 -15.82 1 88.56 487 GLU B CA 1
ATOM 9343 C C . GLU B 1 487 ? -0.833 -49.844 -17.094 1 88.56 487 GLU B C 1
ATOM 9345 O O . GLU B 1 487 ? -1.416 -50.938 -17.109 1 88.56 487 GLU B O 1
ATOM 9350 N N . ILE B 1 488 ? -0.244 -49.344 -18.047 1 90.44 488 ILE B N 1
ATOM 9351 C CA . ILE B 1 488 ? -0.225 -50 -19.344 1 90.44 488 ILE B CA 1
ATOM 9352 C C . ILE B 1 488 ? 0.649 -51.25 -19.25 1 90.44 488 ILE B C 1
ATOM 9354 O O . ILE B 1 488 ? 0.298 -52.312 -19.797 1 90.44 488 ILE B O 1
ATOM 9358 N N . TRP B 1 489 ? 1.701 -51.188 -18.531 1 90.12 489 TRP B N 1
ATOM 9359 C CA . TRP B 1 489 ? 2.646 -52.281 -18.469 1 90.12 489 TRP B CA 1
ATOM 9360 C C . TRP B 1 489 ? 2.406 -53.125 -17.219 1 90.12 489 TRP B C 1
ATOM 9362 O O . TRP B 1 489 ? 3.279 -53.906 -16.812 1 90.12 489 TRP B O 1
ATOM 9372 N N . SER B 1 490 ? 1.266 -53.031 -16.656 1 87.88 490 SER B N 1
ATOM 9373 C CA . SER B 1 490 ? 0.941 -53.75 -15.422 1 87.88 490 SER B CA 1
ATOM 9374 C C . SER B 1 490 ? 0.873 -55.25 -15.648 1 87.88 490 SER B C 1
ATOM 9376 O O . SER B 1 490 ? 0.959 -56.031 -14.695 1 87.88 490 SER B O 1
ATOM 9378 N N . ASP B 1 491 ? 0.815 -55.656 -16.906 1 86.88 491 ASP B N 1
ATOM 9379 C CA . ASP B 1 491 ? 0.682 -57.094 -17.203 1 86.88 491 ASP B CA 1
ATOM 9380 C C . ASP B 1 491 ? 2.01 -57.812 -17.016 1 86.88 491 ASP B C 1
ATOM 9382 O O . ASP B 1 491 ? 2.037 -59.031 -16.875 1 86.88 491 ASP B O 1
ATOM 9386 N N . ILE B 1 492 ? 3.066 -57.062 -17.031 1 90.19 492 ILE B N 1
ATOM 9387 C CA . ILE B 1 492 ? 4.359 -57.75 -16.891 1 90.19 492 ILE B CA 1
ATOM 9388 C C . ILE B 1 492 ? 4.918 -57.5 -15.492 1 90.19 492 ILE B C 1
ATOM 9390 O O . ILE B 1 492 ? 6.121 -57.281 -15.328 1 90.19 492 ILE B O 1
ATOM 9394 N N . LEU B 1 493 ? 4.125 -57.594 -14.516 1 86.12 493 LEU B N 1
ATOM 9395 C CA . LEU B 1 493 ? 4.484 -57.312 -13.133 1 86.12 493 LEU B CA 1
ATOM 9396 C C . LEU B 1 493 ? 5.488 -58.344 -12.625 1 86.12 493 LEU B C 1
ATOM 9398 O O . LEU B 1 493 ? 6.301 -58.062 -11.742 1 86.12 493 LEU B O 1
ATOM 9402 N N . ASN B 1 494 ? 5.371 -59.531 -13.188 1 92.31 494 ASN B N 1
ATOM 9403 C CA . ASN B 1 494 ? 6.223 -60.594 -12.719 1 92.31 494 ASN B CA 1
ATOM 9404 C C . ASN B 1 494 ? 7.656 -60.438 -13.219 1 92.31 494 ASN B C 1
ATOM 9406 O O . ASN B 1 494 ? 8.539 -61.219 -12.836 1 92.31 494 ASN B O 1
ATOM 9410 N N . LYS B 1 495 ? 7.941 -59.531 -14.047 1 95.5 495 LYS B N 1
ATOM 9411 C CA . LYS B 1 495 ? 9.273 -59.156 -14.508 1 95.5 495 LYS B CA 1
ATOM 9412 C C . LYS B 1 495 ? 9.547 -57.688 -14.219 1 95.5 495 LYS B C 1
ATOM 9414 O O . LYS B 1 495 ? 9.602 -56.844 -15.141 1 95.5 495 LYS B O 1
ATOM 9419 N N . PRO B 1 496 ? 9.852 -57.469 -13.016 1 94.62 496 PRO B N 1
ATOM 9420 C CA . PRO B 1 496 ? 9.938 -56.062 -12.594 1 94.62 496 PRO B CA 1
ATOM 9421 C C . PRO B 1 496 ? 11.023 -55.281 -13.336 1 94.62 496 PRO B C 1
ATOM 9423 O O . PRO B 1 496 ? 10.844 -54.094 -13.625 1 94.62 496 PRO B O 1
ATOM 9426 N N . ALA B 1 497 ? 12.125 -55.844 -13.641 1 95.12 497 ALA B N 1
ATOM 9427 C CA . ALA B 1 497 ? 13.188 -55.156 -14.383 1 95.12 497 ALA B CA 1
ATOM 9428 C C . ALA B 1 497 ? 12.719 -54.812 -15.789 1 95.12 497 ALA B C 1
ATOM 9430 O O . ALA B 1 497 ? 13.047 -53.75 -16.297 1 95.12 497 ALA B O 1
ATOM 9431 N N . LEU B 1 498 ? 12.031 -55.719 -16.391 1 94.38 498 LEU B N 1
ATOM 9432 C CA . LEU B 1 498 ? 11.492 -55.438 -17.719 1 94.38 498 LEU B CA 1
ATOM 9433 C C . LEU B 1 498 ? 10.453 -54.344 -17.688 1 94.38 498 LEU B C 1
ATOM 9435 O O . LEU B 1 498 ? 10.406 -53.5 -18.578 1 94.38 498 LEU B O 1
ATOM 9439 N N . ALA B 1 499 ? 9.633 -54.438 -16.688 1 92.69 499 ALA B N 1
ATOM 9440 C CA . ALA B 1 499 ? 8.633 -53.375 -16.516 1 92.69 499 ALA B CA 1
ATOM 9441 C C . ALA B 1 499 ? 9.305 -52 -16.406 1 92.69 499 ALA B C 1
ATOM 9443 O O . ALA B 1 499 ? 8.859 -51.031 -17.031 1 92.69 499 ALA B O 1
ATOM 9444 N N . ALA B 1 500 ? 10.336 -51.969 -15.641 1 93.06 500 ALA B N 1
ATOM 9445 C CA . ALA B 1 500 ? 11.07 -50.719 -15.453 1 93.06 500 ALA B CA 1
ATOM 9446 C C . ALA B 1 500 ? 11.656 -50.219 -16.766 1 93.06 500 ALA B C 1
ATOM 9448 O O . ALA B 1 500 ? 11.664 -49 -17.047 1 93.06 500 ALA B O 1
ATOM 9449 N N . ASP B 1 501 ? 12.125 -51.094 -17.484 1 92.31 501 ASP B N 1
ATOM 9450 C CA . ASP B 1 501 ? 12.719 -50.75 -18.781 1 92.31 501 ASP B CA 1
ATOM 9451 C C . ASP B 1 501 ? 11.664 -50.219 -19.75 1 92.31 501 ASP B C 1
ATOM 9453 O O . ASP B 1 501 ? 11.93 -49.281 -20.516 1 92.31 501 ASP B O 1
ATOM 9457 N N . LYS B 1 502 ? 10.516 -50.812 -19.75 1 92.12 502 LYS B N 1
ATOM 9458 C CA . LYS B 1 502 ? 9.438 -50.375 -20.625 1 92.12 502 LYS B CA 1
ATOM 9459 C C . LYS B 1 502 ? 8.961 -48.969 -20.219 1 92.12 502 LYS B C 1
ATOM 9461 O O . LYS B 1 502 ? 8.664 -48.125 -21.078 1 92.12 502 LYS B O 1
ATOM 9466 N N . ILE B 1 503 ? 8.922 -48.844 -18.969 1 92 503 ILE B N 1
ATOM 9467 C CA . ILE B 1 503 ? 8.523 -47.531 -18.469 1 92 503 ILE B CA 1
ATOM 9468 C C . ILE B 1 503 ? 9.555 -46.469 -18.875 1 92 503 ILE B C 1
ATOM 9470 O O . ILE B 1 503 ? 9.203 -45.406 -19.344 1 92 503 ILE B O 1
ATOM 9474 N N . ARG B 1 504 ? 10.781 -46.75 -18.703 1 91.69 504 ARG B N 1
ATOM 9475 C CA . ARG B 1 504 ? 11.852 -45.844 -19.094 1 91.69 504 ARG B CA 1
ATOM 9476 C C . ARG B 1 504 ? 11.734 -45.469 -20.562 1 91.69 504 ARG B C 1
ATOM 9478 O O . ARG B 1 504 ? 11.828 -44.281 -20.906 1 91.69 504 ARG B O 1
ATOM 9485 N N . ARG B 1 505 ? 11.5 -46.375 -21.359 1 89.19 505 ARG B N 1
ATOM 9486 C CA . ARG B 1 505 ? 11.438 -46.125 -22.797 1 89.19 505 ARG B CA 1
ATOM 9487 C C . ARG B 1 505 ? 10.258 -45.219 -23.141 1 89.19 505 ARG B C 1
ATOM 9489 O O . ARG B 1 505 ? 10.344 -44.438 -24.078 1 89.19 505 ARG B O 1
ATOM 9496 N N . SER B 1 506 ? 9.25 -45.469 -22.375 1 88.81 506 SER B N 1
ATOM 9497 C CA . SER B 1 506 ? 8.055 -44.688 -22.656 1 88.81 506 SER B CA 1
ATOM 9498 C C . SER B 1 506 ? 8.258 -43.219 -22.266 1 88.81 506 SER B C 1
ATOM 9500 O O . SER B 1 506 ? 7.547 -42.344 -22.75 1 88.81 506 SER B O 1
ATOM 9502 N N . LEU B 1 507 ? 9.172 -43.031 -21.422 1 89.06 507 LEU B N 1
ATOM 9503 C CA . LEU B 1 507 ? 9.352 -41.688 -20.891 1 89.06 507 LEU B CA 1
ATOM 9504 C C . LEU B 1 507 ? 10.57 -41 -21.516 1 89.06 507 LEU B C 1
ATOM 9506 O O . LEU B 1 507 ? 10.82 -39.812 -21.266 1 89.06 507 LEU B O 1
ATOM 9510 N N . LEU B 1 508 ? 11.156 -41.719 -22.375 1 80.94 508 LEU B N 1
ATOM 9511 C CA . LEU B 1 508 ? 12.367 -41.188 -22.984 1 80.94 508 LEU B CA 1
ATOM 9512 C C . LEU B 1 508 ? 12.062 -39.875 -23.734 1 80.94 508 LEU B C 1
ATOM 9514 O O . LEU B 1 508 ? 11.016 -39.781 -24.375 1 80.94 508 LEU B O 1
ATOM 9518 N N . SER B 1 509 ? 12.727 -38.844 -23.531 1 76.62 509 SER B N 1
ATOM 9519 C CA . SER B 1 509 ? 12.664 -37.531 -24.203 1 76.62 509 SER B CA 1
ATOM 9520 C C . SER B 1 509 ? 11.625 -36.625 -23.562 1 76.62 509 SER B C 1
ATOM 9522 O O . SER B 1 509 ? 11.414 -35.5 -24.016 1 76.62 509 SER B O 1
ATOM 9524 N N . LEU B 1 510 ? 10.953 -37.281 -22.578 1 79.88 510 LEU B N 1
ATOM 9525 C CA . LEU B 1 510 ? 9.898 -36.5 -21.953 1 79.88 510 LEU B CA 1
ATOM 9526 C C . LEU B 1 510 ? 10.344 -35.969 -20.578 1 79.88 510 LEU B C 1
ATOM 9528 O O . LEU B 1 510 ? 9.625 -35.188 -19.953 1 79.88 510 LEU B O 1
ATOM 9532 N N . LEU B 1 511 ? 11.461 -36.312 -20.188 1 85.62 511 LEU B N 1
ATOM 9533 C CA . LEU B 1 511 ? 11.883 -36.031 -18.828 1 85.62 511 LEU B CA 1
ATOM 9534 C C . LEU B 1 511 ? 12.586 -34.656 -18.75 1 85.62 511 LEU B C 1
ATOM 9536 O O . LEU B 1 511 ? 12.656 -34.062 -17.688 1 85.62 511 LEU B O 1
ATOM 9540 N N . SER B 1 512 ? 13.023 -34.125 -19.906 1 81.12 512 SER B N 1
ATOM 9541 C CA . SER B 1 512 ? 13.625 -32.812 -20 1 81.12 512 SER B CA 1
ATOM 9542 C C . SER B 1 512 ? 14.594 -32.531 -18.844 1 81.12 512 SER B C 1
ATOM 9544 O O . SER B 1 512 ? 14.484 -31.531 -18.156 1 81.12 512 SER B O 1
ATOM 9546 N N . GLY B 1 513 ? 15.43 -33.469 -18.5 1 83.81 513 GLY B N 1
ATOM 9547 C CA . GLY B 1 513 ? 16.469 -33.281 -17.5 1 83.81 513 GLY B CA 1
ATOM 9548 C C . GLY B 1 513 ? 16.078 -33.812 -16.141 1 83.81 513 GLY B C 1
ATOM 9549 O O . GLY B 1 513 ? 16.922 -33.906 -15.234 1 83.81 513 GLY B O 1
ATOM 9550 N N . HIS B 1 514 ? 14.906 -34.219 -15.953 1 90 514 HIS B N 1
ATOM 9551 C CA . HIS B 1 514 ? 14.477 -34.844 -14.695 1 90 514 HIS B CA 1
ATOM 9552 C C . HIS B 1 514 ? 14.789 -36.312 -14.664 1 90 514 HIS B C 1
ATOM 9554 O O . HIS B 1 514 ? 15.055 -36.938 -15.703 1 90 514 HIS B O 1
ATOM 9560 N N . PHE B 1 515 ? 14.805 -36.781 -13.492 1 93.25 515 PHE B N 1
ATOM 9561 C CA . PHE B 1 515 ? 14.945 -38.219 -13.312 1 93.25 515 PHE B CA 1
ATOM 9562 C C . PHE B 1 515 ? 13.953 -38.719 -12.281 1 93.25 515 PHE B C 1
ATOM 9564 O O . PHE B 1 515 ? 13.398 -37.969 -11.5 1 93.25 515 PHE B O 1
ATOM 9571 N N . LEU B 1 516 ? 13.68 -40 -12.367 1 93.25 516 LEU B N 1
ATOM 9572 C CA . LEU B 1 516 ? 12.758 -40.594 -11.398 1 93.25 516 LEU B CA 1
ATOM 9573 C C . LEU B 1 516 ? 13.359 -41.844 -10.773 1 93.25 516 LEU B C 1
ATOM 9575 O O . LEU B 1 516 ? 14 -42.625 -11.461 1 93.25 516 LEU B O 1
ATOM 9579 N N . SER B 1 517 ? 13.266 -41.938 -9.492 1 95.44 517 SER B N 1
ATOM 9580 C CA . SER B 1 517 ? 13.609 -43.156 -8.766 1 95.44 517 SER B CA 1
ATOM 9581 C C . SER B 1 517 ? 12.367 -43.969 -8.461 1 95.44 517 SER B C 1
ATOM 9583 O O . SER B 1 517 ? 11.289 -43.438 -8.234 1 95.44 517 SER B O 1
ATOM 9585 N N . ALA B 1 518 ? 12.555 -45.281 -8.57 1 96.12 518 ALA B N 1
ATOM 9586 C CA . ALA B 1 518 ? 11.391 -46.125 -8.367 1 96.12 518 ALA B CA 1
ATOM 9587 C C . ALA B 1 518 ? 11.797 -47.469 -7.789 1 96.12 518 ALA B C 1
ATOM 9589 O O . ALA B 1 518 ? 12.953 -47.875 -7.914 1 96.12 518 ALA B O 1
ATOM 9590 N N . PHE B 1 519 ? 10.914 -48.125 -7.125 1 97.56 519 PHE B N 1
ATOM 9591 C CA . PHE B 1 519 ? 11.086 -49.469 -6.59 1 97.56 519 PHE B CA 1
ATOM 9592 C C . PHE B 1 519 ? 9.906 -50.344 -6.965 1 97.56 519 PHE B C 1
ATOM 9594 O O . PHE B 1 519 ? 8.75 -49.969 -6.742 1 97.56 519 PHE B O 1
ATOM 9601 N N . PHE B 1 520 ? 10.211 -51.5 -7.586 1 97.19 520 PHE B N 1
ATOM 9602 C CA . PHE B 1 520 ? 9.211 -52.469 -8.023 1 97.19 520 PHE B CA 1
ATOM 9603 C C . PHE B 1 520 ? 9.25 -53.719 -7.148 1 97.19 520 PHE B C 1
ATOM 9605 O O . PHE B 1 520 ? 10.305 -54.312 -6.961 1 97.19 520 PHE B O 1
ATOM 9612 N N . VAL B 1 521 ? 8.094 -54.062 -6.668 1 97.31 521 VAL B N 1
ATOM 9613 C CA . VAL B 1 521 ? 7.98 -55.281 -5.855 1 97.31 521 VAL B CA 1
ATOM 9614 C C . VAL B 1 521 ? 6.926 -56.188 -6.457 1 97.31 521 VAL B C 1
ATOM 9616 O O . VAL B 1 521 ? 5.82 -55.781 -6.785 1 97.31 521 VAL B O 1
ATOM 9619 N N . TYR B 1 522 ? 7.262 -57.438 -6.656 1 97.12 522 TYR B N 1
ATOM 9620 C CA . TYR B 1 522 ? 6.34 -58.469 -7.105 1 97.12 522 TYR B CA 1
ATOM 9621 C C . TYR B 1 522 ? 6.242 -59.594 -6.086 1 97.12 522 TYR B C 1
ATOM 9623 O O . TYR B 1 522 ? 7.262 -60.125 -5.66 1 97.12 522 TYR B O 1
ATOM 9631 N N . ILE B 1 523 ? 5.031 -59.938 -5.734 1 96.5 523 ILE B N 1
ATOM 9632 C CA . ILE B 1 523 ? 4.797 -60.969 -4.723 1 96.5 523 ILE B CA 1
ATOM 9633 C C . ILE B 1 523 ? 3.877 -62.062 -5.285 1 96.5 523 ILE B C 1
ATOM 9635 O O . ILE B 1 523 ? 2.799 -61.75 -5.805 1 96.5 523 ILE B O 1
ATOM 9639 N N . GLN B 1 524 ? 4.305 -63.219 -5.199 1 95.25 524 GLN B N 1
ATOM 9640 C CA . GLN B 1 524 ? 3.49 -64.375 -5.473 1 95.25 524 GLN B CA 1
ATOM 9641 C C . GLN B 1 524 ? 3.383 -65.25 -4.238 1 95.25 524 GLN B C 1
ATOM 9643 O O . GLN B 1 524 ? 4.219 -66.188 -4.027 1 95.25 524 GLN B O 1
ATOM 9648 N N . PRO B 1 525 ? 2.332 -65.188 -3.588 1 92.31 525 PRO B N 1
ATOM 9649 C CA . PRO B 1 525 ? 2.221 -65.875 -2.279 1 92.31 525 PRO B CA 1
ATOM 9650 C C . PRO B 1 525 ? 2.232 -67.375 -2.369 1 92.31 525 PRO B C 1
ATOM 9652 O O . PRO B 1 525 ? 2.799 -68.062 -1.501 1 92.31 525 PRO B O 1
ATOM 9655 N N . GLU B 1 526 ? 1.597 -68 -3.33 1 91.81 526 GLU B N 1
ATOM 9656 C CA . GLU B 1 526 ? 1.483 -69.438 -3.434 1 91.81 526 GLU B CA 1
ATOM 9657 C C . GLU B 1 526 ? 2.857 -70.062 -3.557 1 91.81 526 GLU B C 1
ATOM 9659 O O . GLU B 1 526 ? 3.129 -71.062 -2.908 1 91.81 526 GLU B O 1
ATOM 9664 N N . GLU B 1 527 ? 3.688 -69.5 -4.32 1 93.44 527 GLU B N 1
ATOM 9665 C CA . GLU B 1 527 ? 5.031 -70 -4.516 1 93.44 527 GLU B CA 1
ATOM 9666 C C . GLU B 1 527 ? 6.027 -69.375 -3.551 1 93.44 527 GLU B C 1
ATOM 9668 O O . GLU B 1 527 ? 7.195 -69.75 -3.514 1 93.44 527 GLU B O 1
ATOM 9673 N N . ARG B 1 528 ? 5.688 -68.438 -2.783 1 94.25 528 ARG B N 1
ATOM 9674 C CA . ARG B 1 528 ? 6.5 -67.688 -1.812 1 94.25 528 ARG B CA 1
ATOM 9675 C C . ARG B 1 528 ? 7.688 -67 -2.488 1 94.25 528 ARG B C 1
ATOM 9677 O O . ARG B 1 528 ? 8.828 -67.188 -2.055 1 94.25 528 ARG B O 1
ATOM 9684 N N . ILE B 1 529 ? 7.34 -66.312 -3.504 1 95.75 529 ILE B N 1
ATOM 9685 C CA . ILE B 1 529 ? 8.375 -65.625 -4.285 1 95.75 529 ILE B CA 1
ATOM 9686 C C . ILE B 1 529 ? 8.25 -64.125 -4.105 1 95.75 529 ILE B C 1
ATOM 9688 O O . ILE B 1 529 ? 7.152 -63.562 -4.176 1 95.75 529 ILE B O 1
ATOM 9692 N N . LEU B 1 530 ? 9.352 -63.531 -3.789 1 96.81 530 LEU B N 1
ATOM 9693 C CA . LEU B 1 530 ? 9.516 -62.094 -3.75 1 96.81 530 LEU B CA 1
ATOM 9694 C C . LEU B 1 530 ? 10.539 -61.625 -4.777 1 96.81 530 LEU B C 1
ATOM 9696 O O . LEU B 1 530 ? 11.719 -61.969 -4.676 1 96.81 530 LEU B O 1
ATOM 9700 N N . LYS B 1 531 ? 10.031 -60.875 -5.812 1 97.75 531 LYS B N 1
ATOM 9701 C CA . LYS B 1 531 ? 10.938 -60.281 -6.797 1 97.75 531 LYS B CA 1
ATOM 9702 C C . LYS B 1 531 ? 10.992 -58.781 -6.676 1 97.75 531 LYS B C 1
ATOM 9704 O O . LYS B 1 531 ? 9.969 -58.125 -6.438 1 97.75 531 LYS B O 1
ATOM 9709 N N . ILE B 1 532 ? 12.211 -58.281 -6.844 1 97.81 532 ILE B N 1
ATOM 9710 C CA . ILE B 1 532 ? 12.336 -56.844 -6.711 1 97.81 532 ILE B CA 1
ATOM 9711 C C . ILE B 1 532 ? 13.211 -56.281 -7.836 1 97.81 532 ILE B C 1
ATOM 9713 O O . ILE B 1 532 ? 14 -57.031 -8.43 1 97.81 532 ILE B O 1
ATOM 9717 N N . ALA B 1 533 ? 12.977 -55.031 -8.195 1 97.5 533 ALA B N 1
ATOM 9718 C CA . ALA B 1 533 ? 13.836 -54.219 -9.055 1 97.5 533 ALA B CA 1
ATOM 9719 C C . ALA B 1 533 ? 13.938 -52.812 -8.539 1 97.5 533 ALA B C 1
ATOM 9721 O O . ALA B 1 533 ? 12.922 -52.156 -8.266 1 97.5 533 ALA B O 1
ATOM 9722 N N . ASN B 1 534 ? 15.148 -52.375 -8.352 1 97.06 534 ASN B N 1
ATOM 9723 C CA . ASN B 1 534 ? 15.398 -51.031 -7.828 1 97.06 534 ASN B CA 1
ATOM 9724 C C . ASN B 1 534 ? 15.938 -50.125 -8.906 1 97.06 534 ASN B C 1
ATOM 9726 O O . ASN B 1 534 ? 16.984 -50.375 -9.508 1 97.06 534 ASN B O 1
ATOM 9730 N N . ALA B 1 535 ? 15.234 -49.062 -9.141 1 95.75 535 ALA B N 1
ATOM 9731 C CA . ALA B 1 535 ? 15.68 -48.031 -10.078 1 95.75 535 ALA B CA 1
ATOM 9732 C C . ALA B 1 535 ? 16.188 -46.812 -9.344 1 95.75 535 ALA B C 1
ATOM 9734 O O . ALA B 1 535 ? 15.633 -45.719 -9.484 1 95.75 535 ALA B O 1
ATOM 9735 N N . GLY B 1 536 ? 17.219 -46.969 -8.586 1 94.75 536 GLY B N 1
ATOM 9736 C CA . GLY B 1 536 ? 17.875 -45.875 -7.91 1 94.75 536 GLY B CA 1
ATOM 9737 C C . GLY B 1 536 ? 17.109 -45.375 -6.703 1 94.75 536 GLY B C 1
ATOM 9738 O O . GLY B 1 536 ? 17.219 -44.188 -6.336 1 94.75 536 GLY B O 1
ATOM 9739 N N . HIS B 1 537 ? 16.266 -46.156 -6.109 1 96.06 537 HIS B N 1
ATOM 9740 C CA . HIS B 1 537 ? 15.438 -45.75 -4.973 1 96.06 537 HIS B CA 1
ATOM 9741 C C . HIS B 1 537 ? 15.977 -46.344 -3.674 1 96.06 537 HIS B C 1
ATOM 9743 O O . HIS B 1 537 ? 16.969 -47.094 -3.684 1 96.06 537 HIS B O 1
ATOM 9749 N N . LEU B 1 538 ? 15.461 -45.938 -2.57 1 96.12 538 LEU B N 1
ATOM 9750 C CA . LEU B 1 538 ? 15.797 -46.531 -1.27 1 96.12 538 LEU B CA 1
ATOM 9751 C C . LEU B 1 538 ? 15.367 -47.969 -1.19 1 96.12 538 LEU B C 1
ATOM 9753 O O . LEU B 1 538 ? 14.43 -48.406 -1.876 1 96.12 538 LEU B O 1
ATOM 9757 N N . PRO B 1 539 ? 16.016 -48.719 -0.388 1 96.94 539 PRO B N 1
ATOM 9758 C CA . PRO B 1 539 ? 15.742 -50.156 -0.351 1 96.94 539 PRO B CA 1
ATOM 9759 C C . PRO B 1 539 ? 14.391 -50.469 0.287 1 96.94 539 PRO B C 1
ATOM 9761 O O . PRO B 1 539 ? 13.82 -49.656 0.988 1 96.94 539 PRO B O 1
ATOM 9764 N N . LEU B 1 540 ? 13.906 -51.688 -0.045 1 98.06 540 LEU B N 1
ATOM 9765 C CA . LEU B 1 540 ? 12.742 -52.25 0.615 1 98.06 540 LEU B CA 1
ATOM 9766 C C . LEU B 1 540 ? 13.102 -52.781 1.995 1 98.06 540 LEU B C 1
ATOM 9768 O O . LEU B 1 540 ? 14.078 -53.531 2.141 1 98.06 540 LEU B O 1
ATOM 9772 N N . LEU B 1 541 ? 12.32 -52.469 2.994 1 98.25 541 LEU B N 1
ATOM 9773 C CA . LEU B 1 541 ? 12.586 -52.938 4.352 1 98.25 541 LEU B CA 1
ATOM 9774 C C . LEU B 1 541 ? 11.641 -54.062 4.734 1 98.25 541 LEU B C 1
ATOM 9776 O O . LEU B 1 541 ? 10.461 -54.031 4.391 1 98.25 541 LEU B O 1
ATOM 9780 N N . HIS B 1 542 ? 12.18 -55.031 5.285 1 98.06 542 HIS B N 1
ATOM 9781 C CA . HIS B 1 542 ? 11.391 -56.062 5.957 1 98.06 542 HIS B CA 1
ATOM 9782 C C . HIS B 1 542 ? 11.531 -55.969 7.473 1 98.06 542 HIS B C 1
ATOM 9784 O O . HIS B 1 542 ? 12.641 -56.062 8.008 1 98.06 542 HIS B O 1
ATOM 9790 N N . LEU B 1 543 ? 10.461 -55.688 8.055 1 97.62 543 LEU B N 1
ATOM 9791 C CA . LEU B 1 543 ? 10.383 -55.562 9.508 1 97.62 543 LEU B CA 1
ATOM 9792 C C . LEU B 1 543 ? 9.742 -56.812 10.109 1 97.62 543 LEU B C 1
ATOM 9794 O O . LEU B 1 543 ? 8.531 -57.031 9.992 1 97.62 543 LEU B O 1
ATOM 9798 N N . ASP B 1 544 ? 10.586 -57.531 10.82 1 95.69 544 ASP B N 1
ATOM 9799 C CA . ASP B 1 544 ? 10.039 -58.75 11.438 1 95.69 544 ASP B CA 1
ATOM 9800 C C . ASP B 1 544 ? 9.32 -58.406 12.742 1 95.69 544 ASP B C 1
ATOM 9802 O O . ASP B 1 544 ? 9.367 -57.25 13.211 1 95.69 544 ASP B O 1
ATOM 9806 N N . ARG B 1 545 ? 8.609 -59.375 13.266 1 94.06 545 ARG B N 1
ATOM 9807 C CA . ARG B 1 545 ? 7.762 -59.125 14.422 1 94.06 545 ARG B CA 1
ATOM 9808 C C . ARG B 1 545 ? 8.594 -58.906 15.68 1 94.06 545 ARG B C 1
ATOM 9810 O O . ARG B 1 545 ? 8.094 -58.406 16.688 1 94.06 545 ARG B O 1
ATOM 9817 N N . ASN B 1 546 ? 9.875 -59.188 15.68 1 93.12 546 ASN B N 1
ATOM 9818 C CA . ASN B 1 546 ? 10.781 -58.938 16.797 1 93.12 546 ASN B CA 1
ATOM 9819 C C . ASN B 1 546 ? 11.477 -57.594 16.688 1 93.12 546 ASN B C 1
ATOM 9821 O O . ASN B 1 546 ? 12.258 -57.219 17.562 1 93.12 546 ASN B O 1
ATOM 9825 N N . GLY B 1 547 ? 11.266 -56.906 15.602 1 93.75 547 GLY B N 1
ATOM 9826 C CA . GLY B 1 547 ? 11.812 -55.594 15.43 1 93.75 547 GLY B CA 1
ATOM 9827 C C . GLY B 1 547 ? 13.086 -55.562 14.609 1 93.75 547 GLY B C 1
ATOM 9828 O O . GLY B 1 547 ? 13.719 -54.5 14.461 1 93.75 547 GLY B O 1
ATOM 9829 N N . ASN B 1 548 ? 13.516 -56.625 14.078 1 95.44 548 ASN B N 1
ATOM 9830 C CA . ASN B 1 548 ? 14.711 -56.656 13.242 1 95.44 548 ASN B CA 1
ATOM 9831 C C . ASN B 1 548 ? 14.398 -56.219 11.812 1 95.44 548 ASN B C 1
ATOM 9833 O O . ASN B 1 548 ? 13.367 -56.562 11.258 1 95.44 548 ASN B O 1
ATOM 9837 N N . ILE B 1 549 ? 15.32 -55.375 11.266 1 96.94 549 ILE B N 1
ATOM 9838 C CA . ILE B 1 549 ? 15.125 -54.844 9.93 1 96.94 549 ILE B CA 1
ATOM 9839 C C . ILE B 1 549 ? 16.094 -55.5 8.953 1 96.94 549 ILE B C 1
ATOM 9841 O O . ILE B 1 549 ? 17.312 -55.531 9.195 1 96.94 549 ILE B O 1
ATOM 9845 N N . THR B 1 550 ? 15.562 -56.062 7.926 1 96.81 550 THR B N 1
ATOM 9846 C CA . THR B 1 550 ? 16.344 -56.562 6.797 1 96.81 550 THR B CA 1
ATOM 9847 C C . THR B 1 550 ? 16.062 -55.75 5.539 1 96.81 550 THR B C 1
ATOM 9849 O O . THR B 1 550 ? 14.914 -55.375 5.273 1 96.81 550 THR B O 1
ATOM 9852 N N . THR B 1 551 ? 17.094 -55.438 4.754 1 96.62 551 THR B N 1
ATOM 9853 C CA . THR B 1 551 ? 16.938 -54.625 3.559 1 96.62 551 THR B CA 1
ATOM 9854 C C . THR B 1 551 ? 17.047 -55.5 2.299 1 96.62 551 THR B C 1
ATOM 9856 O O . THR B 1 551 ? 17.859 -56.406 2.24 1 96.62 551 THR B O 1
ATOM 9859 N N . TYR B 1 552 ? 16.109 -55.281 1.412 1 97.44 552 TYR B N 1
ATOM 9860 C CA . TYR B 1 552 ? 16.141 -55.906 0.091 1 97.44 552 TYR B CA 1
ATOM 9861 C C . TYR B 1 552 ? 16.406 -54.875 -0.991 1 97.44 552 TYR B C 1
ATOM 9863 O O . TYR B 1 552 ? 15.727 -53.844 -1.064 1 97.44 552 TYR B O 1
ATOM 9871 N N . THR B 1 553 ? 17.438 -55.031 -1.775 1 95.75 553 THR B N 1
ATOM 9872 C CA . THR B 1 553 ? 17.719 -54.125 -2.871 1 95.75 553 THR B CA 1
ATOM 9873 C C . THR B 1 553 ? 18.375 -54.844 -4.035 1 95.75 553 THR B C 1
ATOM 9875 O O . THR B 1 553 ? 18.688 -56.031 -3.936 1 95.75 553 THR B O 1
ATOM 9878 N N . SER B 1 554 ? 18.344 -54.312 -5.164 1 96 554 SER B N 1
ATOM 9879 C CA . SER B 1 554 ? 19 -54.75 -6.387 1 96 554 SER B CA 1
ATOM 9880 C C . SER B 1 554 ? 19.688 -53.562 -7.098 1 96 554 SER B C 1
ATOM 9882 O O . SER B 1 554 ? 19.438 -52.406 -6.773 1 96 554 SER B O 1
ATOM 9884 N N . TYR B 1 555 ? 20.547 -53.906 -7.953 1 94.31 555 TYR B N 1
ATOM 9885 C CA . TYR B 1 555 ? 21.266 -52.875 -8.664 1 94.31 555 TYR B CA 1
ATOM 9886 C C . TYR B 1 555 ? 20.375 -52.188 -9.703 1 94.31 555 TYR B C 1
ATOM 9888 O O . TYR B 1 555 ? 19.609 -52.875 -10.398 1 94.31 555 TYR B O 1
ATOM 9896 N N . GLY B 1 556 ? 20.453 -50.875 -9.719 1 94.25 556 GLY B N 1
ATOM 9897 C CA . GLY B 1 556 ? 19.766 -50.094 -10.719 1 94.25 556 GLY B CA 1
ATOM 9898 C C . GLY B 1 556 ? 19.906 -48.594 -10.492 1 94.25 556 GLY B C 1
ATOM 9899 O O . GLY B 1 556 ? 19.922 -48.125 -9.352 1 94.25 556 GLY B O 1
ATOM 9900 N N . ARG B 1 557 ? 20.031 -47.906 -11.594 1 93.56 557 ARG B N 1
ATOM 9901 C CA . ARG B 1 557 ? 20.078 -46.469 -11.531 1 93.56 557 ARG B CA 1
ATOM 9902 C C . ARG B 1 557 ? 18.703 -45.844 -11.773 1 93.56 557 ARG B C 1
ATOM 9904 O O . ARG B 1 557 ? 17.828 -46.469 -12.375 1 93.56 557 ARG B O 1
ATOM 9911 N N . ALA B 1 558 ? 18.625 -44.656 -11.305 1 94 558 ALA B N 1
ATOM 9912 C CA . ALA B 1 558 ? 17.359 -43.906 -11.516 1 94 558 ALA B CA 1
ATOM 9913 C C . ALA B 1 558 ? 17.047 -43.812 -13 1 94 558 ALA B C 1
ATOM 9915 O O . ALA B 1 558 ? 17.953 -43.75 -13.836 1 94 558 ALA B O 1
ATOM 9916 N N . ILE B 1 559 ? 15.781 -43.781 -13.328 1 92.81 559 ILE B N 1
ATOM 9917 C CA . ILE B 1 559 ? 15.32 -43.656 -14.703 1 92.81 559 ILE B CA 1
ATOM 9918 C C . ILE B 1 559 ? 15.594 -42.219 -15.195 1 92.81 559 ILE B C 1
ATOM 9920 O O . ILE B 1 559 ? 15.156 -41.25 -14.578 1 92.81 559 ILE B O 1
ATOM 9924 N N . ASN B 1 560 ? 16.391 -42.094 -16.141 1 89.75 560 ASN B N 1
ATOM 9925 C CA . ASN B 1 560 ? 16.719 -40.812 -16.75 1 89.75 560 ASN B CA 1
ATOM 9926 C C . ASN B 1 560 ? 16.859 -40.906 -18.266 1 89.75 560 ASN B C 1
ATOM 9928 O O . ASN B 1 560 ? 16.781 -42 -18.828 1 89.75 560 ASN B O 1
ATOM 9932 N N . GLU B 1 561 ? 17.094 -39.812 -18.938 1 81.5 561 GLU B N 1
ATOM 9933 C CA . GLU B 1 561 ? 17.109 -39.781 -20.406 1 81.5 561 GLU B CA 1
ATOM 9934 C C . GLU B 1 561 ? 18.484 -40.125 -20.953 1 81.5 561 GLU B C 1
ATOM 9936 O O . GLU B 1 561 ? 18.594 -40.656 -22.062 1 81.5 561 GLU B O 1
ATOM 9941 N N . PHE B 1 562 ? 19.531 -40.062 -20.25 1 78.75 562 PHE B N 1
ATOM 9942 C CA . PHE B 1 562 ? 20.859 -40 -20.859 1 78.75 562 PHE B CA 1
ATOM 9943 C C . PHE B 1 562 ? 21.641 -41.25 -20.562 1 78.75 562 PHE B C 1
ATOM 9945 O O . PHE B 1 562 ? 22.453 -41.688 -21.375 1 78.75 562 PHE B O 1
ATOM 9952 N N . VAL B 1 563 ? 21.406 -41.844 -19.422 1 78.62 563 VAL B N 1
ATOM 9953 C CA . VAL B 1 563 ? 22.219 -43 -19 1 78.62 563 VAL B CA 1
ATOM 9954 C C . VAL B 1 563 ? 21.328 -44.219 -18.828 1 78.62 563 VAL B C 1
ATOM 9956 O O . VAL B 1 563 ? 20.234 -44.125 -18.281 1 78.62 563 VAL B O 1
ATOM 9959 N N . PRO B 1 564 ? 21.828 -45.312 -19.438 1 82.88 564 PRO B N 1
ATOM 9960 C CA . PRO B 1 564 ? 21.062 -46.531 -19.188 1 82.88 564 PRO B CA 1
ATOM 9961 C C . PRO B 1 564 ? 20.891 -46.812 -17.703 1 82.88 564 PRO B C 1
ATOM 9963 O O . PRO B 1 564 ? 21.828 -46.625 -16.922 1 82.88 564 PRO B O 1
ATOM 9966 N N . SER B 1 565 ? 19.781 -47.281 -17.297 1 81.25 565 SER B N 1
ATOM 9967 C CA . SER B 1 565 ? 19.469 -47.469 -15.891 1 81.25 565 SER B CA 1
ATOM 9968 C C . SER B 1 565 ? 20 -48.812 -15.398 1 81.25 565 SER B C 1
ATOM 9970 O O . SER B 1 565 ? 20.234 -49 -14.203 1 81.25 565 SER B O 1
ATOM 9972 N N . ASP B 1 566 ? 20.344 -49.812 -16.219 1 87.38 566 ASP B N 1
ATOM 9973 C CA . ASP B 1 566 ? 20.891 -51.094 -15.875 1 87.38 566 ASP B CA 1
ATOM 9974 C C . ASP B 1 566 ? 20.156 -51.719 -14.68 1 87.38 566 ASP B C 1
ATOM 9976 O O . ASP B 1 566 ? 20.766 -52.094 -13.688 1 87.38 566 ASP B O 1
ATOM 9980 N N . ILE B 1 567 ? 18.859 -51.781 -14.781 1 92.88 567 ILE B N 1
ATOM 9981 C CA . ILE B 1 567 ? 18.031 -52.25 -13.688 1 92.88 567 ILE B CA 1
ATOM 9982 C C . ILE B 1 567 ? 18.047 -53.781 -13.672 1 92.88 567 ILE B C 1
ATOM 9984 O O . ILE B 1 567 ? 17.719 -54.406 -14.68 1 92.88 567 ILE B O 1
ATOM 9988 N N . LYS B 1 568 ? 18.406 -54.344 -12.531 1 95.19 568 LYS B N 1
ATOM 9989 C CA . LYS B 1 568 ? 18.469 -55.781 -12.375 1 95.19 568 LYS B CA 1
ATOM 9990 C C . LYS B 1 568 ? 17.391 -56.281 -11.414 1 95.19 568 LYS B C 1
ATOM 9992 O O . LYS B 1 568 ? 17.062 -55.594 -10.438 1 95.19 568 LYS B O 1
ATOM 9997 N N . GLU B 1 569 ? 16.875 -57.375 -11.812 1 96.31 569 GLU B N 1
ATOM 9998 C CA . GLU B 1 569 ? 15.891 -58 -10.945 1 96.31 569 GLU B CA 1
ATOM 9999 C C . GLU B 1 569 ? 16.547 -59.031 -10.016 1 96.31 569 GLU B C 1
ATOM 10001 O O . GLU B 1 569 ? 17.516 -59.688 -10.391 1 96.31 569 GLU B O 1
ATOM 10006 N N . LYS B 1 570 ? 16.078 -59.125 -8.805 1 97.38 570 LYS B N 1
ATOM 10007 C CA . LYS B 1 570 ? 16.5 -60.125 -7.82 1 97.38 570 LYS B CA 1
ATOM 10008 C C . LYS B 1 570 ? 15.305 -60.812 -7.199 1 97.38 570 LYS B C 1
ATOM 10010 O O . LYS B 1 570 ? 14.273 -60.188 -6.957 1 97.38 570 LYS B O 1
ATOM 10015 N N . SER B 1 571 ? 15.461 -62.094 -7.023 1 97 571 SER B N 1
ATOM 10016 C CA . SER B 1 571 ? 14.398 -62.906 -6.426 1 97 571 SER B CA 1
ATOM 10017 C C . SER B 1 571 ? 14.781 -63.375 -5.027 1 97 571 SER B C 1
ATOM 10019 O O . SER B 1 571 ? 15.922 -63.75 -4.789 1 97 571 SER B O 1
ATOM 10021 N N . PHE B 1 572 ? 13.859 -63.281 -4.152 1 97.12 572 PHE B N 1
ATOM 10022 C CA . PHE B 1 572 ? 14.008 -63.75 -2.777 1 97.12 572 PHE B CA 1
ATOM 10023 C C . PHE B 1 572 ? 12.852 -64.688 -2.377 1 97.12 572 PHE B C 1
ATOM 10025 O O . PHE B 1 572 ? 11.844 -64.75 -3.078 1 97.12 572 PHE B O 1
ATOM 10032 N N . GLN B 1 573 ? 13.086 -65.375 -1.305 1 96.62 573 GLN B N 1
ATOM 10033 C CA . GLN B 1 573 ? 11.969 -66.062 -0.695 1 96.62 573 GLN B CA 1
ATOM 10034 C C . GLN B 1 573 ? 11.078 -65.125 0.104 1 96.62 573 GLN B C 1
ATOM 10036 O O . GLN B 1 573 ? 11.578 -64.312 0.884 1 96.62 573 GLN B O 1
ATOM 10041 N N . LEU B 1 574 ? 9.859 -65.25 -0.108 1 95.88 574 LEU B N 1
ATOM 10042 C CA . LEU B 1 574 ? 8.93 -64.438 0.625 1 95.88 574 LEU B CA 1
ATOM 10043 C C . LEU B 1 574 ? 8.953 -64.75 2.115 1 95.88 574 LEU B C 1
ATOM 10045 O O . LEU B 1 574 ? 8.75 -65.875 2.512 1 95.88 574 LEU B O 1
ATOM 10049 N N . PRO B 1 575 ? 9.211 -63.719 2.877 1 94.5 575 PRO B N 1
ATOM 10050 C CA . PRO B 1 575 ? 9.188 -63.969 4.32 1 94.5 575 PRO B CA 1
ATOM 10051 C C . PRO B 1 575 ? 7.828 -64.5 4.805 1 94.5 575 PRO B C 1
ATOM 10053 O O . PRO B 1 575 ? 6.793 -64.125 4.234 1 94.5 575 PRO B O 1
ATOM 10056 N N . VAL B 1 576 ? 7.867 -65.188 5.875 1 90.25 576 VAL B N 1
ATOM 10057 C CA . VAL B 1 576 ? 6.656 -65.812 6.387 1 90.25 576 VAL B CA 1
ATOM 10058 C C . VAL B 1 576 ? 5.824 -64.812 7.16 1 90.25 576 VAL B C 1
ATOM 10060 O O . VAL B 1 576 ? 4.59 -64.812 7.102 1 90.25 576 VAL B O 1
ATOM 10063 N N . GLU B 1 577 ? 6.543 -64 7.879 1 92.19 577 GLU B N 1
ATOM 10064 C CA . GLU B 1 577 ? 5.867 -62.969 8.68 1 92.19 577 GLU B CA 1
ATOM 10065 C C . GLU B 1 577 ? 6.609 -61.656 8.625 1 92.19 577 GLU B C 1
ATOM 10067 O O . GLU B 1 577 ? 7.723 -61.594 8.094 1 92.19 577 GLU B O 1
ATOM 10072 N N . GLY B 1 578 ? 5.832 -60.656 9.086 1 95.38 578 GLY B N 1
ATOM 10073 C CA . GLY B 1 578 ? 6.453 -59.312 9.125 1 95.38 578 GLY B CA 1
ATOM 10074 C C . GLY B 1 578 ? 5.773 -58.312 8.219 1 95.38 578 GLY B C 1
ATOM 10075 O O . GLY B 1 578 ? 4.68 -58.562 7.715 1 95.38 578 GLY B O 1
ATOM 10076 N N . THR B 1 579 ? 6.477 -57.125 8.172 1 97.06 579 THR B N 1
ATOM 10077 C CA . THR B 1 579 ? 5.926 -56.031 7.371 1 97.06 579 THR B CA 1
ATOM 10078 C C . THR B 1 579 ? 6.949 -55.531 6.352 1 97.06 579 THR B C 1
ATOM 10080 O O . THR B 1 579 ? 8.109 -55.281 6.699 1 97.06 579 THR B O 1
ATOM 10083 N N . LEU B 1 580 ? 6.516 -55.438 5.098 1 97.62 580 LEU B N 1
ATOM 10084 C CA . LEU B 1 580 ? 7.328 -54.812 4.066 1 97.62 580 LEU B CA 1
ATOM 10085 C C . LEU B 1 580 ? 7.047 -53.312 4.004 1 97.62 580 LEU B C 1
ATOM 10087 O O . LEU B 1 580 ? 5.887 -52.875 4.035 1 97.62 580 LEU B O 1
ATOM 10091 N N . ILE B 1 581 ? 8.109 -52.531 3.961 1 98.19 581 ILE B N 1
ATOM 10092 C CA . ILE B 1 581 ? 7.926 -51.094 4 1 98.19 581 ILE B CA 1
ATOM 10093 C C . ILE B 1 581 ? 8.703 -50.438 2.857 1 98.19 581 ILE B C 1
ATOM 10095 O O . ILE B 1 581 ? 9.906 -50.656 2.701 1 98.19 581 ILE B O 1
ATOM 10099 N N . LEU B 1 582 ? 8.008 -49.625 2.037 1 98 582 LEU B N 1
ATOM 10100 C CA . LEU B 1 582 ? 8.586 -48.75 1.042 1 98 582 LEU B CA 1
ATOM 10101 C C . LEU B 1 582 ? 8.414 -47.281 1.46 1 98 582 LEU B C 1
ATOM 10103 O O . LEU B 1 582 ? 7.379 -46.906 2.014 1 98 582 LEU B O 1
ATOM 10107 N N . PHE B 1 583 ? 9.391 -46.469 1.199 1 97.38 583 PHE B N 1
ATOM 10108 C CA . PHE B 1 583 ? 9.297 -45.062 1.595 1 97.38 583 PHE B CA 1
ATOM 10109 C C . PHE B 1 583 ? 10.172 -44.188 0.705 1 97.38 583 PHE B C 1
ATOM 10111 O O . PHE B 1 583 ? 11.07 -44.688 0.02 1 97.38 583 PHE B O 1
ATOM 10118 N N . THR B 1 584 ? 9.906 -42.969 0.615 1 95.75 584 THR B N 1
ATOM 10119 C CA . THR B 1 584 ? 10.68 -42.031 -0.177 1 95.75 584 THR B CA 1
ATOM 10120 C C . THR B 1 584 ? 11.688 -41.281 0.701 1 95.75 584 THR B C 1
ATOM 10122 O O . THR B 1 584 ? 11.625 -41.344 1.93 1 95.75 584 THR B O 1
ATOM 10125 N N . ASP B 1 585 ? 12.609 -40.594 0.052 1 94.69 585 ASP B N 1
ATOM 10126 C CA . ASP B 1 585 ? 13.688 -39.938 0.779 1 94.69 585 ASP B CA 1
ATOM 10127 C C . ASP B 1 585 ? 13.156 -38.781 1.608 1 94.69 585 ASP B C 1
ATOM 10129 O O . ASP B 1 585 ? 13.82 -38.312 2.541 1 94.69 585 ASP B O 1
ATOM 10133 N N . GLY B 1 586 ? 11.992 -38.344 1.341 1 94.06 586 GLY B N 1
ATOM 10134 C CA . GLY B 1 586 ? 11.383 -37.281 2.117 1 94.06 586 GLY B CA 1
ATOM 10135 C C . GLY B 1 586 ? 11.211 -37.625 3.584 1 94.06 586 GLY B C 1
ATOM 10136 O O . GLY B 1 586 ? 11.164 -36.75 4.438 1 94.06 586 GLY B O 1
ATOM 10137 N N . VAL B 1 587 ? 11.133 -38.906 3.871 1 95.38 587 VAL B N 1
ATOM 10138 C CA . VAL B 1 587 ? 10.992 -39.375 5.246 1 95.38 587 VAL B CA 1
ATOM 10139 C C . VAL B 1 587 ? 12.281 -39.094 6.02 1 95.38 587 VAL B C 1
ATOM 10141 O O . VAL B 1 587 ? 12.242 -38.531 7.117 1 95.38 587 VAL B O 1
ATOM 10144 N N . ILE B 1 588 ? 13.336 -39.375 5.426 1 95.62 588 ILE B N 1
ATOM 10145 C CA . ILE B 1 588 ? 14.602 -39.312 6.137 1 95.62 588 ILE B CA 1
ATOM 10146 C C . ILE B 1 588 ? 15.172 -37.875 6.004 1 95.62 588 ILE B C 1
ATOM 10148 O O . ILE B 1 588 ? 15.961 -37.438 6.844 1 95.62 588 ILE B O 1
ATOM 10152 N N . GLU B 1 589 ? 14.789 -37.156 4.977 1 94.38 589 GLU B N 1
ATOM 10153 C CA . GLU B 1 589 ? 15.367 -35.875 4.703 1 94.38 589 GLU B CA 1
ATOM 10154 C C . GLU B 1 589 ? 14.5 -34.75 5.281 1 94.38 589 GLU B C 1
ATOM 10156 O O . GLU B 1 589 ? 14.797 -33.562 5.094 1 94.38 589 GLU B O 1
ATOM 10161 N N . ALA B 1 590 ? 13.477 -35.094 5.93 1 93.81 590 ALA B N 1
ATOM 10162 C CA . ALA B 1 590 ? 12.648 -34.094 6.578 1 93.81 590 ALA B CA 1
ATOM 10163 C C . ALA B 1 590 ? 13.477 -33.25 7.562 1 93.81 590 ALA B C 1
ATOM 10165 O O . ALA B 1 590 ? 14.242 -33.812 8.359 1 93.81 590 ALA B O 1
ATOM 10166 N N . ARG B 1 591 ? 13.258 -31.922 7.484 1 93.06 591 ARG B N 1
ATOM 10167 C CA . ARG B 1 591 ? 14.148 -31.031 8.219 1 93.06 591 ARG B CA 1
ATOM 10168 C C . ARG B 1 591 ? 13.391 -30.281 9.312 1 93.06 591 ARG B C 1
ATOM 10170 O O . ARG B 1 591 ? 12.258 -29.828 9.094 1 93.06 591 ARG B O 1
ATOM 10177 N N . ASN B 1 592 ? 14.023 -30.188 10.406 1 91.56 592 ASN B N 1
ATOM 10178 C CA . ASN B 1 592 ? 13.523 -29.312 11.469 1 91.56 592 ASN B CA 1
ATOM 10179 C C . ASN B 1 592 ? 13.664 -27.844 11.094 1 91.56 592 ASN B C 1
ATOM 10181 O O . ASN B 1 592 ? 14.773 -27.359 10.844 1 91.56 592 ASN B O 1
ATOM 10185 N N . VAL B 1 593 ? 12.617 -27.156 11.102 1 85.5 593 VAL B N 1
ATOM 10186 C CA . VAL B 1 593 ? 12.57 -25.797 10.602 1 85.5 593 VAL B CA 1
ATOM 10187 C C . VAL B 1 593 ? 13.453 -24.891 11.461 1 85.5 593 VAL B C 1
ATOM 10189 O O . VAL B 1 593 ? 14.047 -23.922 10.969 1 85.5 593 VAL B O 1
ATOM 10192 N N . HIS B 1 594 ? 13.648 -25.188 12.773 1 85.44 594 HIS B N 1
ATOM 10193 C CA . HIS B 1 594 ? 14.398 -24.344 13.703 1 85.44 594 HIS B CA 1
ATOM 10194 C C . HIS B 1 594 ? 15.875 -24.703 13.719 1 85.44 594 HIS B C 1
ATOM 10196 O O . HIS B 1 594 ? 16.734 -23.828 13.727 1 85.44 594 HIS B O 1
ATOM 10202 N N . THR B 1 595 ? 16.219 -25.969 13.656 1 87.88 595 THR B N 1
ATOM 10203 C CA . THR B 1 595 ? 17.609 -26.422 13.844 1 87.88 595 THR B CA 1
ATOM 10204 C C . THR B 1 595 ? 18.234 -26.812 12.508 1 87.88 595 THR B C 1
ATOM 10206 O O . THR B 1 595 ? 19.453 -26.812 12.367 1 87.88 595 THR B O 1
ATOM 10209 N N . GLY B 1 596 ? 17.469 -27.172 11.516 1 89.88 596 GLY B N 1
ATOM 10210 C CA . GLY B 1 596 ? 17.984 -27.625 10.227 1 89.88 596 GLY B CA 1
ATOM 10211 C C . GLY B 1 596 ? 18.359 -29.094 10.227 1 89.88 596 GLY B C 1
ATOM 10212 O O . GLY B 1 596 ? 18.766 -29.625 9.195 1 89.88 596 GLY B O 1
ATOM 10213 N N . GLU B 1 597 ? 18.219 -29.672 11.352 1 93 597 GLU B N 1
ATOM 10214 C CA . GLU B 1 597 ? 18.562 -31.094 11.484 1 93 597 GLU B CA 1
ATOM 10215 C C . GLU B 1 597 ? 17.594 -31.969 10.695 1 93 597 GLU B C 1
ATOM 10217 O O . GLU B 1 597 ? 16.391 -31.703 10.656 1 93 597 GLU B O 1
ATOM 10222 N N . LEU B 1 598 ? 18.188 -33.031 10.086 1 95.25 598 LEU B N 1
ATOM 10223 C CA . LEU B 1 598 ? 17.359 -33.969 9.344 1 95.25 598 LEU B CA 1
ATOM 10224 C C . LEU B 1 598 ? 16.781 -35.031 10.266 1 95.25 598 LEU B C 1
ATOM 10226 O O . LEU B 1 598 ? 17.359 -35.344 11.312 1 95.25 598 LEU B O 1
ATOM 10230 N N . PHE B 1 599 ? 15.656 -35.531 9.984 1 95.06 599 PHE B N 1
ATOM 10231 C CA . PHE B 1 599 ? 15.047 -36.625 10.75 1 95.06 599 PHE B CA 1
ATOM 10232 C C . PHE B 1 599 ? 15.961 -37.844 10.797 1 95.06 599 PHE B C 1
ATOM 10234 O O . PHE B 1 599 ? 16.219 -38.375 11.875 1 95.06 599 PHE B O 1
ATOM 10241 N N . GLY B 1 600 ? 16.484 -38.25 9.586 1 95 600 GLY B N 1
ATOM 10242 C CA . GLY B 1 600 ? 17.547 -39.25 9.5 1 95 600 GLY B CA 1
ATOM 10243 C C . GLY B 1 600 ? 17.031 -40.688 9.531 1 95 600 GLY B C 1
ATOM 10244 O O . GLY B 1 600 ? 15.898 -40.938 9.938 1 95 600 GLY B O 1
ATOM 10245 N N . GLU B 1 601 ? 17.906 -41.625 9.141 1 95.62 601 GLU B N 1
ATOM 10246 C CA . GLU B 1 601 ? 17.594 -43.031 9.062 1 95.62 601 GLU B CA 1
ATOM 10247 C C . GLU B 1 601 ? 17.469 -43.656 10.461 1 95.62 601 GLU B C 1
ATOM 10249 O O . GLU B 1 601 ? 16.625 -44.5 10.695 1 95.62 601 GLU B O 1
ATOM 10254 N N . GLU B 1 602 ? 18.25 -43.188 11.297 1 95.31 602 GLU B N 1
ATOM 10255 C CA . GLU B 1 602 ? 18.281 -43.75 12.641 1 95.31 602 GLU B CA 1
ATOM 10256 C C . GLU B 1 602 ? 16.953 -43.531 13.359 1 95.31 602 GLU B C 1
ATOM 10258 O O . GLU B 1 602 ? 16.406 -44.5 13.922 1 95.31 602 GLU B O 1
ATOM 10263 N N . ARG B 1 603 ? 16.5 -42.344 13.344 1 95.75 603 ARG B N 1
ATOM 10264 C CA . ARG B 1 603 ? 15.234 -42.062 14 1 95.75 603 ARG B CA 1
ATOM 10265 C C . ARG B 1 603 ? 14.094 -42.812 13.336 1 95.75 603 ARG B C 1
ATOM 10267 O O . ARG B 1 603 ? 13.18 -43.281 14.008 1 95.75 603 ARG B O 1
ATOM 10274 N N . PHE B 1 604 ? 14.133 -42.875 12.039 1 97.06 604 PHE B N 1
ATOM 10275 C CA . PHE B 1 604 ? 13.102 -43.562 11.273 1 97.06 604 PHE B CA 1
ATOM 10276 C C . PHE B 1 604 ? 13.07 -45.062 11.641 1 97.06 604 PHE B C 1
ATOM 10278 O O . PHE B 1 604 ? 12.008 -45.594 11.945 1 97.06 604 PHE B O 1
ATOM 10285 N N . TYR B 1 605 ? 14.234 -45.719 11.688 1 97.31 605 TYR B N 1
ATOM 10286 C CA . TYR B 1 605 ? 14.336 -47.156 11.992 1 97.31 605 TYR B CA 1
ATOM 10287 C C . TYR B 1 605 ? 13.891 -47.438 13.422 1 97.31 605 TYR B C 1
ATOM 10289 O O . TYR B 1 605 ? 13.156 -48.406 13.68 1 97.31 605 TYR B O 1
ATOM 10297 N N . GLN B 1 606 ? 14.289 -46.562 14.328 1 96.81 606 GLN B N 1
ATOM 10298 C CA . GLN B 1 606 ? 13.875 -46.75 15.711 1 96.81 606 GLN B CA 1
ATOM 10299 C C . GLN B 1 606 ? 12.359 -46.688 15.852 1 96.81 606 GLN B C 1
ATOM 10301 O O . GLN B 1 606 ? 11.766 -47.438 16.609 1 96.81 606 GLN B O 1
ATOM 10306 N N . LEU B 1 607 ? 11.836 -45.781 15.164 1 97 607 LEU B N 1
ATOM 10307 C CA . LEU B 1 607 ? 10.391 -45.562 15.219 1 97 607 LEU B CA 1
ATOM 10308 C C . LEU B 1 607 ? 9.648 -46.781 14.711 1 97 607 LEU B C 1
ATOM 10310 O O . LEU B 1 607 ? 8.727 -47.281 15.359 1 97 607 LEU B O 1
ATOM 10314 N N . ILE B 1 608 ? 10.062 -47.281 13.516 1 97.38 608 ILE B N 1
ATOM 10315 C CA . ILE B 1 608 ? 9.312 -48.375 12.938 1 97.38 608 ILE B CA 1
ATOM 10316 C C . ILE B 1 608 ? 9.586 -49.656 13.727 1 97.38 608 ILE B C 1
ATOM 10318 O O . ILE B 1 608 ? 8.727 -50.531 13.812 1 97.38 608 ILE B O 1
ATOM 10322 N N . GLN B 1 609 ? 10.766 -49.844 14.289 1 97.25 609 GLN B N 1
ATOM 10323 C CA . GLN B 1 609 ? 11.078 -51 15.133 1 97.25 609 GLN B CA 1
ATOM 10324 C C . GLN B 1 609 ? 10.133 -51.094 16.328 1 97.25 609 GLN B C 1
ATOM 10326 O O . GLN B 1 609 ? 9.688 -52.156 16.703 1 97.25 609 GLN B O 1
ATOM 10331 N N . ALA B 1 610 ? 9.828 -49.938 16.906 1 96.19 610 ALA B N 1
ATOM 10332 C CA . ALA B 1 610 ? 8.922 -49.875 18.047 1 96.19 610 ALA B CA 1
ATOM 10333 C C . ALA B 1 610 ? 7.496 -50.25 17.641 1 96.19 610 ALA B C 1
ATOM 10335 O O . ALA B 1 610 ? 6.68 -50.625 18.484 1 96.19 610 ALA B O 1
ATOM 10336 N N . LEU B 1 611 ? 7.238 -50.219 16.359 1 96.12 611 LEU B N 1
ATOM 10337 C CA . LEU B 1 611 ? 5.879 -50.438 15.867 1 96.12 611 LEU B CA 1
ATOM 10338 C C . LEU B 1 611 ? 5.773 -51.781 15.141 1 96.12 611 LEU B C 1
ATOM 10340 O O . LEU B 1 611 ? 4.832 -52 14.375 1 96.12 611 LEU B O 1
ATOM 10344 N N . ALA B 1 612 ? 6.621 -52.719 15.336 1 95.19 612 ALA B N 1
ATOM 10345 C CA . ALA B 1 612 ? 6.777 -53.969 14.562 1 95.19 612 ALA B CA 1
ATOM 10346 C C . ALA B 1 612 ? 5.516 -54.812 14.633 1 95.19 612 ALA B C 1
ATOM 10348 O O . ALA B 1 612 ? 5.199 -55.531 13.688 1 95.19 612 ALA B O 1
ATOM 10349 N N . LYS B 1 613 ? 4.789 -54.688 15.672 1 93.81 613 LYS B N 1
ATOM 10350 C CA . LYS B 1 613 ? 3.633 -55.562 15.883 1 93.81 613 LYS B CA 1
ATOM 10351 C C . LYS B 1 613 ? 2.334 -54.812 15.547 1 93.81 613 LYS B C 1
ATOM 10353 O O . LYS B 1 613 ? 1.245 -55.375 15.703 1 93.81 613 LYS B O 1
ATOM 10358 N N . LYS B 1 614 ? 2.455 -53.656 15.078 1 94.62 614 LYS B N 1
ATOM 10359 C CA . LYS B 1 614 ? 1.263 -52.844 14.82 1 94.62 614 LYS B CA 1
ATOM 10360 C C . LYS B 1 614 ? 0.792 -53 13.375 1 94.62 614 LYS B C 1
ATOM 10362 O O . LYS B 1 614 ? 1.531 -53.5 12.531 1 94.62 614 LYS B O 1
ATOM 10367 N N . HIS B 1 615 ? -0.452 -52.594 13.148 1 94.62 615 HIS B N 1
ATOM 10368 C CA . HIS B 1 615 ? -1.041 -52.594 11.812 1 94.62 615 HIS B CA 1
ATOM 10369 C C . HIS B 1 615 ? -0.283 -51.688 10.867 1 94.62 615 HIS B C 1
ATOM 10371 O O . HIS B 1 615 ? 0.164 -50.594 11.266 1 94.62 615 HIS B O 1
ATOM 10377 N N . PRO B 1 616 ? -0.119 -52.062 9.609 1 95.62 616 PRO B N 1
ATOM 10378 C CA . PRO B 1 616 ? 0.651 -51.281 8.656 1 95.62 616 PRO B CA 1
ATOM 10379 C C . PRO B 1 616 ? 0.169 -49.812 8.57 1 95.62 616 PRO B C 1
ATOM 10381 O O . PRO B 1 616 ? 0.982 -48.906 8.445 1 95.62 616 PRO B O 1
ATOM 10384 N N . GLN B 1 617 ? -1.079 -49.625 8.648 1 95.5 617 GLN B N 1
ATOM 10385 C CA . GLN B 1 617 ? -1.599 -48.281 8.594 1 95.5 617 GLN B CA 1
ATOM 10386 C C . GLN B 1 617 ? -1.146 -47.469 9.805 1 95.5 617 GLN B C 1
ATOM 10388 O O . GLN B 1 617 ? -0.882 -46.25 9.695 1 95.5 617 GLN B O 1
ATOM 10393 N N . VAL B 1 618 ? -1.105 -48.062 10.883 1 96.25 618 VAL B N 1
ATOM 10394 C CA . VAL B 1 618 ? -0.65 -47.406 12.109 1 96.25 618 VAL B CA 1
ATOM 10395 C C . VAL B 1 618 ? 0.825 -47.031 11.977 1 96.25 618 VAL B C 1
ATOM 10397 O O . VAL B 1 618 ? 1.247 -45.969 12.438 1 96.25 618 VAL B O 1
ATOM 10400 N N . ILE B 1 619 ? 1.527 -47.906 11.398 1 96.38 619 ILE B N 1
ATOM 10401 C CA . ILE B 1 619 ? 2.939 -47.625 11.164 1 96.38 619 ILE B CA 1
ATOM 10402 C C . ILE B 1 619 ? 3.08 -46.375 10.312 1 96.38 619 ILE B C 1
ATOM 10404 O O . ILE B 1 619 ? 3.818 -45.438 10.664 1 96.38 619 ILE B O 1
ATOM 10408 N N . CYS B 1 620 ? 2.355 -46.312 9.227 1 96.88 620 CYS B N 1
ATOM 10409 C CA . CYS B 1 620 ? 2.43 -45.156 8.305 1 96.88 620 CYS B CA 1
ATOM 10410 C C . CYS B 1 620 ? 1.976 -43.875 8.984 1 96.88 620 CYS B C 1
ATOM 10412 O O . CYS B 1 620 ? 2.625 -42.844 8.852 1 96.88 620 CYS B O 1
ATOM 10414 N N . ASP B 1 621 ? 0.923 -43.938 9.695 1 96.44 621 ASP B N 1
ATOM 10415 C CA . ASP B 1 621 ? 0.385 -42.781 10.383 1 96.44 621 ASP B CA 1
ATOM 10416 C C . ASP B 1 621 ? 1.362 -42.25 11.438 1 96.44 621 ASP B C 1
ATOM 10418 O O . ASP B 1 621 ? 1.552 -41.062 11.57 1 96.44 621 ASP B O 1
ATOM 10422 N N . SER B 1 622 ? 1.891 -43.188 12.141 1 97.12 622 SER B N 1
ATOM 10423 C CA . SER B 1 622 ? 2.816 -42.812 13.203 1 97.12 622 SER B CA 1
ATOM 10424 C C . SER B 1 622 ? 4.066 -42.125 12.648 1 97.12 622 SER B C 1
ATOM 10426 O O . SER B 1 622 ? 4.605 -41.219 13.25 1 97.12 622 SER B O 1
ATOM 10428 N N . VAL B 1 623 ? 4.492 -42.625 11.578 1 96.62 623 VAL B N 1
ATOM 10429 C CA . VAL B 1 623 ? 5.672 -42.062 10.945 1 96.62 623 VAL B CA 1
ATOM 10430 C C . VAL B 1 623 ? 5.375 -40.625 10.523 1 96.62 623 VAL B C 1
ATOM 10432 O O . VAL B 1 623 ? 6.164 -39.719 10.805 1 96.62 623 VAL B O 1
ATOM 10435 N N . ILE B 1 624 ? 4.273 -40.406 9.922 1 95.25 624 ILE B N 1
ATOM 10436 C CA . ILE B 1 624 ? 3.904 -39.062 9.445 1 95.25 624 ILE B CA 1
ATOM 10437 C C . ILE B 1 624 ? 3.725 -38.125 10.641 1 95.25 624 ILE B C 1
ATOM 10439 O O . ILE B 1 624 ? 4.176 -37 10.602 1 95.25 624 ILE B O 1
ATOM 10443 N N . GLU B 1 625 ? 3.111 -38.594 11.609 1 94.88 625 GLU B N 1
ATOM 10444 C CA . GLU B 1 625 ? 2.873 -37.781 12.797 1 94.88 625 GLU B CA 1
ATOM 10445 C C . GLU B 1 625 ? 4.184 -37.375 13.461 1 94.88 625 GLU B C 1
ATOM 10447 O O . GLU B 1 625 ? 4.34 -36.219 13.875 1 94.88 625 GLU B O 1
ATOM 10452 N N . GLN B 1 626 ? 5.031 -38.312 13.578 1 95 626 GLN B N 1
ATOM 10453 C CA . GLN B 1 626 ? 6.312 -38.031 14.211 1 95 626 GLN B CA 1
ATOM 10454 C C . GLN B 1 626 ? 7.133 -37.062 13.375 1 95 626 GLN B C 1
ATOM 10456 O O . GLN B 1 626 ? 7.867 -36.219 13.922 1 95 626 GLN B O 1
ATOM 10461 N N . ILE B 1 627 ? 7.07 -37.156 12.094 1 94.75 627 ILE B N 1
ATOM 10462 C CA . ILE B 1 627 ? 7.789 -36.25 11.203 1 94.75 627 ILE B CA 1
ATOM 10463 C C . ILE B 1 627 ? 7.227 -34.844 11.336 1 94.75 627 ILE B C 1
ATOM 10465 O O . ILE B 1 627 ? 7.984 -33.875 11.375 1 94.75 627 ILE B O 1
ATOM 10469 N N . GLU B 1 628 ? 5.949 -34.75 11.32 1 93.12 628 GLU B N 1
ATOM 10470 C CA . GLU B 1 628 ? 5.312 -33.469 11.484 1 93.12 628 GLU B CA 1
ATOM 10471 C C . GLU B 1 628 ? 5.723 -32.812 12.805 1 93.12 628 GLU B C 1
ATOM 10473 O O . GLU B 1 628 ? 5.984 -31.594 12.844 1 93.12 628 GLU B O 1
ATOM 10478 N N . LYS B 1 629 ? 5.734 -33.562 13.859 1 93.25 629 LYS B N 1
ATOM 10479 C CA . LYS B 1 629 ? 6.16 -33.062 15.164 1 93.25 629 LYS B CA 1
ATOM 10480 C C . LYS B 1 629 ? 7.621 -32.625 15.133 1 93.25 629 LYS B C 1
ATOM 10482 O O . LYS B 1 629 ? 7.98 -31.609 15.742 1 93.25 629 LYS B O 1
ATOM 10487 N N . PHE B 1 630 ? 8.359 -33.406 14.469 1 93.69 630 PHE B N 1
ATOM 10488 C CA . PHE B 1 630 ? 9.781 -33.125 14.367 1 93.69 630 PHE B CA 1
ATOM 10489 C C . PHE B 1 630 ? 10.023 -31.844 13.586 1 93.69 630 PHE B C 1
ATOM 10491 O O . PHE B 1 630 ? 10.859 -31.016 13.977 1 93.69 630 PHE B O 1
ATOM 10498 N N . GLN B 1 631 ? 9.414 -31.672 12.414 1 91.94 631 GLN B N 1
ATOM 10499 C CA . GLN B 1 631 ? 9.609 -30.516 11.539 1 91.94 631 GLN B CA 1
ATOM 10500 C C . GLN B 1 631 ? 9.078 -29.25 12.195 1 91.94 631 GLN B C 1
ATOM 10502 O O . GLN B 1 631 ? 9.531 -28.141 11.875 1 91.94 631 GLN B O 1
ATOM 10507 N N . LYS B 1 632 ? 8.141 -29.312 13.133 1 83.56 632 LYS B N 1
ATOM 10508 C CA . LYS B 1 632 ? 7.457 -28.188 13.773 1 83.56 632 LYS B CA 1
ATOM 10509 C C . LYS B 1 632 ? 6.723 -27.328 12.742 1 83.56 632 LYS B C 1
ATOM 10511 O O . LYS B 1 632 ? 6.719 -26.109 12.836 1 83.56 632 LYS B O 1
ATOM 10516 N N . SER B 1 633 ? 6.555 -27.906 11.617 1 75.81 633 SER B N 1
ATOM 10517 C CA . SER B 1 633 ? 5.816 -27.266 10.523 1 75.81 633 SER B CA 1
ATOM 10518 C C . SER B 1 633 ? 4.906 -28.281 9.82 1 75.81 633 SER B C 1
ATOM 10520 O O . SER B 1 633 ? 5.164 -29.484 9.852 1 75.81 633 SER B O 1
ATOM 10522 N N . LYS B 1 634 ? 3.908 -27.656 9.305 1 69.56 634 LYS B N 1
ATOM 10523 C CA . LYS B 1 634 ? 3.01 -28.547 8.57 1 69.56 634 LYS B CA 1
ATOM 10524 C C . LYS B 1 634 ? 3.473 -28.719 7.129 1 69.56 634 LYS B C 1
ATOM 10526 O O . LYS B 1 634 ? 2.957 -29.578 6.41 1 69.56 634 LYS B O 1
ATOM 10531 N N . ARG B 1 635 ? 4.445 -27.875 6.758 1 71.12 635 ARG B N 1
ATOM 10532 C CA . ARG B 1 635 ? 4.941 -27.969 5.387 1 71.12 635 ARG B CA 1
ATOM 10533 C C . ARG B 1 635 ? 6.316 -28.625 5.348 1 71.12 635 ARG B C 1
ATOM 10535 O O . ARG B 1 635 ? 7.16 -28.359 6.207 1 71.12 635 ARG B O 1
ATOM 10542 N N . SER B 1 636 ? 6.406 -29.625 4.449 1 83.5 636 SER B N 1
ATOM 10543 C CA . SER B 1 636 ? 7.688 -30.312 4.258 1 83.5 636 SER B CA 1
ATOM 10544 C C . SER B 1 636 ? 8.43 -29.766 3.041 1 83.5 636 SER B C 1
ATOM 10546 O O . SER B 1 636 ? 7.809 -29.203 2.131 1 83.5 636 SER B O 1
ATOM 10548 N N . ASP B 1 637 ? 9.719 -29.891 3.055 1 84.5 637 ASP B N 1
ATOM 10549 C CA . ASP B 1 637 ? 10.562 -29.438 1.957 1 84.5 637 ASP B CA 1
ATOM 10550 C C . ASP B 1 637 ? 10.414 -30.328 0.732 1 84.5 637 ASP B C 1
ATOM 10552 O O . ASP B 1 637 ? 10.617 -29.891 -0.399 1 84.5 637 ASP B O 1
ATOM 10556 N N . ASP B 1 638 ? 10.117 -31.625 1.072 1 89.44 638 ASP B N 1
ATOM 10557 C CA . ASP B 1 638 ? 9.977 -32.594 -0 1 89.44 638 ASP B CA 1
ATOM 10558 C C . ASP B 1 638 ? 8.734 -33.469 0.197 1 89.44 638 ASP B C 1
ATOM 10560 O O . ASP B 1 638 ? 8.156 -33.5 1.287 1 89.44 638 ASP B O 1
ATOM 10564 N N . ASP B 1 639 ? 8.422 -34.125 -0.88 1 92.44 639 ASP B N 1
ATOM 10565 C CA . ASP B 1 639 ? 7.289 -35.031 -0.78 1 92.44 639 ASP B CA 1
ATOM 10566 C C . ASP B 1 639 ? 7.613 -36.219 0.13 1 92.44 639 ASP B C 1
ATOM 10568 O O . ASP B 1 639 ? 8.75 -36.688 0.162 1 92.44 639 ASP B O 1
ATOM 10572 N N . ILE B 1 640 ? 6.629 -36.719 0.882 1 94.62 640 ILE B N 1
ATOM 10573 C CA . ILE B 1 640 ? 6.82 -37.844 1.787 1 94.62 640 ILE B CA 1
ATOM 10574 C C . ILE B 1 640 ? 5.785 -38.938 1.485 1 94.62 640 ILE B C 1
ATOM 10576 O O . ILE B 1 640 ? 4.582 -38.688 1.504 1 94.62 640 ILE B O 1
ATOM 10580 N N . THR B 1 641 ? 6.258 -40.062 1.169 1 95.31 641 THR B N 1
ATOM 10581 C CA . THR B 1 641 ? 5.379 -41.219 0.936 1 95.31 641 THR B CA 1
ATOM 10582 C C . THR B 1 641 ? 5.895 -42.438 1.668 1 95.31 641 THR B C 1
ATOM 10584 O O . THR B 1 641 ? 7.102 -42.688 1.719 1 95.31 641 THR B O 1
ATOM 10587 N N . ILE B 1 642 ? 5.016 -43.219 2.285 1 96.94 642 ILE B N 1
ATOM 10588 C CA . ILE B 1 642 ? 5.355 -44.469 2.949 1 96.94 642 ILE B CA 1
ATOM 10589 C C . ILE B 1 642 ? 4.262 -45.5 2.691 1 96.94 642 ILE B C 1
ATOM 10591 O O . ILE B 1 642 ? 3.074 -45.188 2.689 1 96.94 642 ILE B O 1
ATOM 10595 N N . LEU B 1 643 ? 4.664 -46.656 2.314 1 97.12 643 LEU B N 1
ATOM 10596 C CA . LEU B 1 643 ? 3.781 -47.781 2.064 1 97.12 643 LEU B CA 1
ATOM 10597 C C . LEU B 1 643 ? 4.215 -49 2.871 1 97.12 643 LEU B C 1
ATOM 10599 O O . LEU B 1 643 ? 5.402 -49.344 2.91 1 97.12 643 LEU B O 1
ATOM 10603 N N . ALA B 1 644 ? 3.266 -49.656 3.562 1 97.38 644 ALA B N 1
ATOM 10604 C CA . ALA B 1 644 ? 3.547 -50.812 4.391 1 97.38 644 ALA B CA 1
ATOM 10605 C C . ALA B 1 644 ? 2.566 -51.938 4.094 1 97.38 644 ALA B C 1
ATOM 10607 O O . ALA B 1 644 ? 1.37 -51.688 3.914 1 97.38 644 ALA B O 1
ATOM 10608 N N . LEU B 1 645 ? 3.092 -53.125 3.961 1 96.81 645 LEU B N 1
ATOM 10609 C CA . LEU B 1 645 ? 2.295 -54.312 3.709 1 96.81 645 LEU B CA 1
ATOM 10610 C C . LEU B 1 645 ? 2.637 -55.438 4.707 1 96.81 645 LEU B C 1
ATOM 10612 O O . LEU B 1 645 ? 3.791 -55.844 4.801 1 96.81 645 LEU B O 1
ATOM 10616 N N . SER B 1 646 ? 1.68 -55.875 5.402 1 96.5 646 SER B N 1
ATOM 10617 C CA . SER B 1 646 ? 1.887 -56.969 6.34 1 96.5 646 SER B CA 1
ATOM 10618 C C . SER B 1 646 ? 1.76 -58.312 5.648 1 96.5 646 SER B C 1
ATOM 10620 O O . SER B 1 646 ? 0.851 -58.531 4.84 1 96.5 646 SER B O 1
ATOM 10622 N N . LEU B 1 647 ? 2.623 -59.219 5.953 1 94.38 647 LEU B N 1
ATOM 10623 C CA . LEU B 1 647 ? 2.617 -60.531 5.344 1 94.38 647 LEU B CA 1
ATOM 10624 C C . LEU B 1 647 ? 1.842 -61.531 6.207 1 94.38 647 LEU B C 1
ATOM 10626 O O . LEU B 1 647 ? 1.667 -62.688 5.824 1 94.38 647 LEU B O 1
ATOM 10630 N N . ASP B 1 648 ? 1.339 -60.969 7.324 1 87.5 648 ASP B N 1
ATOM 10631 C CA . ASP B 1 648 ? 0.521 -61.812 8.203 1 87.5 648 ASP B CA 1
ATOM 10632 C C . ASP B 1 648 ? -0.956 -61.719 7.824 1 87.5 648 ASP B C 1
ATOM 10634 O O . ASP B 1 648 ? -1.485 -60.625 7.625 1 87.5 648 ASP B O 1
ATOM 10638 N N . SER B 1 649 ? -1.605 -62.688 7.289 1 70.44 649 SER B N 1
ATOM 10639 C CA . SER B 1 649 ? -3.012 -62.625 6.902 1 70.44 649 SER B CA 1
ATOM 10640 C C . SER B 1 649 ? -3.889 -62.25 8.094 1 70.44 649 SER B C 1
ATOM 10642 O O . SER B 1 649 ? -4.93 -61.594 7.922 1 70.44 649 SER B O 1
ATOM 10644 N N . SER B 1 650 ? -3.715 -62.719 9.344 1 63.94 650 SER B N 1
ATOM 10645 C CA . SER B 1 650 ? -4.645 -62.594 10.461 1 63.94 650 SER B CA 1
ATOM 10646 C C . SER B 1 650 ? -4.379 -61.344 11.281 1 63.94 650 SER B C 1
ATOM 10648 O O . SER B 1 650 ? -3.723 -61.406 12.32 1 63.94 650 SER B O 1
ATOM 10650 N N . PHE B 1 651 ? -3.943 -60.312 10.773 1 58.12 651 PHE B N 1
ATOM 10651 C CA . PHE B 1 651 ? -3.809 -59.188 11.695 1 58.12 651 PHE B CA 1
ATOM 10652 C C . PHE B 1 651 ? -5.176 -58.688 12.164 1 58.12 651 PHE B C 1
ATOM 10654 O O . PHE B 1 651 ? -6.047 -58.406 11.344 1 58.12 651 PHE B O 1
ATOM 10661 N N . GLU B 1 652 ? -5.797 -59.281 13.156 1 47.41 652 GLU B N 1
ATOM 10662 C CA . GLU B 1 652 ? -7.004 -58.75 13.773 1 47.41 652 GLU B CA 1
ATOM 10663 C C . GLU B 1 652 ? -6.871 -57.25 14.016 1 47.41 652 GLU B C 1
ATOM 10665 O O . GLU B 1 652 ? -5.871 -56.781 14.578 1 47.41 652 GLU B O 1
ATOM 10670 N N . VAL B 1 653 ? -7.484 -56.438 13.172 1 44.16 653 VAL B N 1
ATOM 10671 C CA . VAL B 1 653 ? -7.648 -54.969 13.266 1 44.16 653 VAL B CA 1
ATOM 10672 C C . VAL B 1 653 ? -7.984 -54.594 14.711 1 44.16 653 VAL B C 1
ATOM 10674 O O . VAL B 1 653 ? -9.062 -54.906 15.211 1 44.16 653 VAL B O 1
ATOM 10677 N N . SER B 1 654 ? -7.223 -54.875 15.672 1 35.66 654 SER B N 1
ATOM 10678 C CA . SER B 1 654 ? -7.664 -54.062 16.812 1 35.66 654 SER B CA 1
ATOM 10679 C C . SER B 1 654 ? -7.691 -52.594 16.484 1 35.66 654 SER B C 1
ATOM 10681 O O . SER B 1 654 ? -6.645 -51.969 16.281 1 35.66 654 SER B O 1
ATOM 10683 N N . LEU B 1 655 ? -8.688 -52.125 15.758 1 34.03 655 LEU B N 1
ATOM 10684 C CA . LEU B 1 655 ? -8.977 -50.719 15.68 1 34.03 655 LEU B CA 1
ATOM 10685 C C . LEU B 1 655 ? -9.078 -50.094 17.062 1 34.03 655 LEU B C 1
ATOM 10687 O O . LEU B 1 655 ? -9.695 -50.656 17.969 1 34.03 655 LEU B O 1
#

InterPro domains:
  IPR001932 PPM-type phosphatase-like domain [PF07228] (458-646)
  IPR001932 PPM-type phosphatase-like domain [SM00331] (430-647)
  IPR011622 7TM-DISM receptor, extracellular domain, type 2 [PF07696] (46-172)
  IPR011623 7TM-DISM receptor, extracellular domain, type 1 [PF07695] (191-394)
  IPR036457 PPM-type phosphatase-like domain superfamily [G3DSA:3.60.40.10] (400-647)
  IPR036457 PPM-type phosphatase-like domain superfamily [SSF81606] (450-647)
  IPR052016 Bacterial Sigma Factor Regulator [PTHR43156] (395-647)

Solvent-accessible surface area (backbone atoms only — not comparable to full-atom values): 67632 Å² total; per-residue (Å²): 136,81,80,81,77,72,75,78,81,70,69,82,71,67,92,68,73,87,71,77,78,71,77,74,74,70,66,78,62,70,63,65,68,44,80,46,52,81,83,46,52,68,44,80,48,23,50,45,25,25,35,37,68,59,91,53,69,81,64,48,71,70,54,50,71,72,41,94,66,74,71,41,60,34,85,39,62,49,46,70,45,68,79,51,84,53,41,39,35,36,39,41,38,39,31,25,75,43,92,55,69,46,54,29,29,44,33,39,67,44,24,62,37,31,36,36,39,40,39,38,70,54,97,89,38,81,46,79,47,43,33,33,43,50,45,54,57,90,63,26,82,48,73,60,48,57,29,50,46,83,46,73,42,44,54,69,37,75,46,62,38,38,37,38,42,40,40,77,47,62,42,40,31,45,34,32,41,21,24,50,64,54,41,53,37,51,55,46,53,50,42,31,50,52,24,17,49,50,18,22,49,49,44,50,35,54,50,30,46,50,48,18,66,63,66,65,43,67,41,34,47,28,44,25,53,19,48,50,25,46,52,52,34,48,29,43,70,67,10,57,44,53,76,62,76,65,84,95,60,47,70,66,57,69,54,46,47,47,50,23,52,50,49,24,44,45,27,43,50,53,22,48,41,52,69,64,41,31,67,80,78,35,61,63,63,40,51,52,52,51,50,50,40,50,49,52,57,54,55,59,62,42,63,81,72,45,57,67,52,59,46,40,57,51,44,63,62,56,56,57,51,52,56,50,49,51,46,50,54,32,57,57,43,50,75,72,47,89,63,47,67,46,35,49,29,44,38,50,13,56,46,39,29,50,52,13,45,48,49,31,51,36,30,68,71,62,76,33,73,75,41,91,61,40,82,44,25,39,64,49,15,46,51,50,18,52,50,28,42,52,51,28,52,50,54,59,53,36,56,32,51,57,38,31,54,53,31,52,53,50,50,52,38,42,53,51,33,27,53,34,50,56,46,62,34,63,71,95,53,58,56,56,93,65,20,36,29,16,66,43,80,45,49,35,50,76,37,34,12,59,52,47,45,74,46,75,55,97,68,40,38,33,41,37,42,39,41,28,51,72,63,34,62,44,11,26,35,50,37,44,26,49,49,34,44,48,63,67,44,52,85,42,44,90,39,38,28,58,37,51,51,53,39,44,63,55,41,51,64,51,45,74,87,38,38,33,23,27,37,35,38,24,39,29,68,91,79,34,36,29,36,35,16,19,22,48,45,70,59,38,35,37,32,27,68,88,34,52,77,46,78,48,78,41,54,27,36,39,41,46,76,84,51,86,30,73,50,32,63,43,78,44,73,42,68,76,57,28,31,40,37,44,56,42,68,28,61,34,59,34,45,19,74,87,78,62,49,55,52,33,64,65,54,50,50,53,53,52,34,76,39,34,80,52,56,30,42,56,46,32,53,50,52,53,51,52,48,39,62,59,22,73,37,94,67,46,92,45,44,30,40,35,39,24,37,29,53,42,66,79,66,75,77,79,121,139,86,88,73,90,72,77,73,84,72,70,77,78,65,85,73,82,79,72,78,78,71,76,75,76,72,66,78,64,69,63,65,68,43,80,45,52,82,84,46,51,68,44,79,49,25,48,44,26,26,35,38,67,60,92,54,70,80,64,46,71,71,54,50,70,71,42,93,67,74,70,41,61,33,86,38,61,49,47,72,45,68,80,52,84,55,41,38,36,33,38,40,39,39,29,26,77,44,91,55,68,45,56,31,30,44,34,38,66,43,26,61,37,30,36,35,39,40,39,39,71,54,98,92,38,80,45,77,47,43,33,35,43,48,44,55,57,90,64,25,81,50,72,59,48,59,29,50,44,82,45,74,42,46,52,69,38,72,49,61,36,38,39,38,42,39,39,76,46,61,42,41,30,45,33,32,41,22,24,50,66,52,40,54,38,50,55,47,53,50,40,32,50,52,23,17,51,51,19,22,48,49,43,50,37,53,50,29,47,48,48,18,66,63,67,65,43,66,43,34,47,29,44,26,53,19,48,51,24,45,50,51,34,49,28,43,71,66,10,57,45,53,76,61,76,66,84,94,58,47,69,67,57,70,56,46,47,47,50,23,51,49,50,23,44,43,26,43,50,54,21,48,42,52,70,65,40,31,67,82,78,34,60,63,63,40,50,52,52,50,51,49,41,51,49,50,58,54,54,60,63,42,63,83,73,46,57,65,53,60,46,40,57,52,44,65,62,55,54,58,52,50,57,51,50,51,46,48,52,31,57,58,42,51,76,73,48,90,62,47,65,47,36,50,28,43,38,50,13,55,46,38,29,49,50,13,44,48,48,30,52,35,29,67,71,62,76,34,74,74,40,90,61,41,80,45,25,38,62,50,14,44,51,49,17,52,50,27,42,50,51,28,53,52,54,59,53,37,56,33,50,56,37,32,55,52,32,52,54,50,49,52,39,42,54,52,30,27,54,35,50,57,45,62,35,64,71,96,54,58,56,56,94,65,19,38,29,15,64,43,79,45,50,34,50,75,38,32,11,60,52,48,45,74,47,75,55,96,69,38,37,32,43,37,43,38,40,28,50,71,64,35,61,44,11,27,36,51,35,44,26,48,50,36,42,47,64,67,45,51,83,42,44,90,40,39,28,57,38,51,50,54,40,44,62,55,42,53,67,52,46,76,87,39,38,33,23,25,38,33,37,22,39,29,69,90,78,35,36,29,35,34,16,20,22,48,44,70,60,38,34,37,32,28,68,86,35,52,77,46,78,48,78,41,56,26,36,40,41,47,76,85,51,87,30,72,51,31,63,42,79,44,72,44,69,75,59,29,32,41,37,44,56,42,68,27,61,34,60,34,45,19,74,88,79,61,48,55,54,32,62,65,54,51,51,54,52,50,33,75,37,32,80,52,57,31,42,54,47,33,51,51,52,52,50,52,48,39,63,58,22,74,35,93,68,45,94,44,44,30,41,34,37,24,36,27,54,42,66,81,66,75,78,80,122

Organism: Leptospira biflexa serovar Patoc (strain Patoc 1 / ATCC 23582 / Paris) (NCBI:txid456481)

Sequence (1310 aa):
MKPHGKWKLVQFFKRSSILLLFGFFVNPLVSLPLSVEETNNYRDIGKYFEYTIPKNPESTLSDLLKEDTLWRPNPKKVISFPRSKHPVWLKITLIHYGSIPHTFFLHLSNPVVDLFELHTEINGQWRTQWSGEQVLQKNKPIYSHMSAFPITLSPNESRTIYLKIKSDNPIFSFVSFYNSRTFIAYSKKQDIFFAGYFGAGFMMFFFSLFLAHTLRYKKFFYFFFYLATVLLLNTYSTGFIQYFEFGNSNSWKNYLFPITIHLSSIFGLLFTLEFLETKAFSSILNRITISYILILTFVLLFIFVLDLRNFIQLTVFLIIIPIFLAIFISIFTLFKSKKKLEVILFLLAFGVLLFGAALNTFTVQGFLKPIHFASYSLPLGSALEVFFLSLALVLRVSDYRKSNEQKQEIDLQLKIAQKLQNGLLPKKRSHALGYPLGFRYLPATDIGGDFVEIIEKEKELGLFLCDVSGHGIPAAMIASMTKVSLEIWSDILNKPALAADKIRRSLLSLLSGHFLSAFFVYIQPEERILKIANAGHLPLLHLDRNGNITTYTSYGRAINEFVPSDIKEKSFQLPVEGTLILFTDGVIEARNVHTGELFGEERFYQLIQALAKKHPQVICDSVIEQIEKFQKSKRSDDDITILALSLDSSFEVSLMKPHGKWKLVQFFKRSSILLLFGFFVNPLVSLPLSVEETNNYRDIGKYFEYTIPKNPESTLSDLLKEDTLWRPNPKKVISFPRSKHPVWLKITLIHYGSIPHTFFLHLSNPVVDLFELHTEINGQWRTQWSGEQVLQKNKPIYSHMSAFPITLSPNESRTIYLKIKSDNPIFSFVSFYNSRTFIAYSKKQDIFFAGYFGAGFMMFFFSLFLAHTLRYKKFFYFFFYLATVLLLNTYSTGFIQYFEFGNSNSWKNYLFPITIHLSSIFGLLFTLEFLETKAFSSILNRITISYILILTFVLLFIFVLDLRNFIQLTVFLIIIPIFLAIFISIFTLFKSKKKLEVILFLLAFGVLLFGAALNTFTVQGFLKPIHFASYSLPLGSALEVFFLSLALVLRVSDYRKSNEQKQEIDLQLKIAQKLQNGLLPKKRSHALGYPLGFRYLPATDIGGDFVEIIEKEKELGLFLCDVSGHGIPAAMIASMTKVSLEIWSDILNKPALAADKIRRSLLSLLSGHFLSAFFVYIQPEERILKIANAGHLPLLHLDRNGNITTYTSYGRAINEFVPSDIKEKSFQLPVEGTLILFTDGVIEARNVHTGELFGEERFYQLIQALAKKHPQVICDSVIEQIEKFQKSKRSDDDITILALSLDSSFEVSL

Nearest PDB structures (foldseek):
  6k4e-assembly1_B  TM=8.909E-01  e=1.412E-12  Pseudomonas aeruginosa
  3ke6-assembly3_A  TM=8.512E-01  e=5.944E-11  Mycobacterium tuberculosis
  3ke6-assembly3_B-2  TM=8.049E-01  e=3.035E-10  Mycobacterium tuberculosis
  3es2-assembly1_B  TM=8.093E-01  e=1.219E-09  Pseudomonas aeruginosa
  6k4e-assembly1_B  TM=8.893E-01  e=1.727E-12  Pseudomonas aeruginosa